Protein AF-A0A929ZFK4-F1 (afdb_monomer)

Sequence (1237 aa):
PYVAFKPGTVDQIRKVIAIARETDPIKVIVQVEDGHSGGHHSWEDLSDLLLATYAQLRAQSNIVLTVGGGIGTPERAADFLTGDWSARYGRPPMPVDGVLVGTAAMTTKEAHTTKAVKELLVATPGVPDNDELGGWVGEGVTRGGMTSGLSHLRADMHEVTNAAAAAARIIAEIGSDGAQVRTRKDEIVEILSHTAKPYFGDLEEMTYEAWVRRFADLSYPWVDPTWQIRYHDLLQRVEARLAPVDHGEVETLFPTVEDVADAHAAADRLMAAYPNAATTHVTPIDAAWFPALCRSYPKPMPFVPILDDDLIRWWGQDCLWQAQDERYTADQVRIIPGPVSVAGIDRVDAPVASLLGRFEAAAAERLAASGAVATPVASRLGNGKPAATREEWLRKVPFISWTGHLMTNPASILDEERVSLNPTDTGVDMVIHLDTAWDNDPRGSEKHAVRELVFPLVLSGEDGAVPVIDEAKLPQHMYAMLAATAGVTSVSVAGDTVEALPVMVPSSKSVFGEAHYSFTLAPTLGFDHAEATGAALPASYELAAWAPDALLGPAWPAIYAALGSAIHNDYPVIEGLLNAVHLDHSITLEYTPKQMLERGITTIDVTSHVAAVDESSSGRIVTVALELTSNGEYVGSTQERFAIRGRATGNRAPSEAAPFGGANVKGVDTPRSVLRRVSVKAPDDMTPFAIVSGDYNPIHTSYAAAKVAGMDAPLVHGMWLSATAQHAAEASVAGQGGAQIAGWTYYMYGTVDLNDEVEITVERVGRVVGGGLSLEVTCRINKQVVSRASAYTFAPKVAYVYPGQGIQSAGMGLDERTKSKAVDEVWRRADAHTRSAMGFSILAIVRDNPTEIVARGVTYRHPEGVLNLTQFTQVALATLAIGQTARMREEGVLVPGAAFAGHSLGEYDALAAYAEVFPLEIVLDLVFQRGSTMHSLVPRDEKGRSNYRMGALRPNQFGIDDAHVVDYVESIAQASGEFLQIVNFNLAGQQYAVAGTVAGLKALEEDATKRAAEHGGKRPFMYVPGIDVPFHSTVLRSGVADFRTKLDERIPAEIDPAKLVGRYIPNLVARPFELTREFAQSILDVVPSDTVRELLETEGAWDAALANPGVLTRTLLIELLCWQFASPVRWIETQRVLLSTEEAAPGVPGLGVNQVIEVGLGAAPTLANLASRTLLAPEFALSRGDVFNVQRDEPRVYATDVAVIEDEEDEEITPAAPAAAAAPSPAPAAPAAEAAP

Mean predicted aligned error: 13.69 Å

Secondary structure (DSSP, 8-state):
-EEEE---SHHHHHHHHHHHHHTTTSEEEEEEE-TTSSEE--S--HHHHHHHHHHHHHT-TTEEEEEESS--SHHHHHHHHHSGGGGGGTPPP---SEE---GGGTTBTTS---HHHHHHHHH-----TTSTTTT---BT-EETTEEEEE-TTS-EEEEESSHHHHHHHHHHHHTT-HHHHHHTHHHHHHHHHTSSS-B---GGGSBHHHHHHHHHHHHPSPSSHHHHHHHHHHHHHHHHHHSS-SSS----S-SSGGGGSSHHHHHHHHHHH-GGGGTPBPPHHHHHHHHHHHHSSSS--SSB---STTHHHHHHSS-SGGGG-TTS-TTTS-----TTGGGG---SSB-HHHHHHHHHHHHHHHHHHTTPPP---SBS-SSSS-BSSHHHHHHH-SEEEETTEEEE-GGGTS-GGGEEEEE-SSEEEEEEE---TTTT-TTGGGS----EEEEEEE---STT---EE-TTTHHHHHHHHHHHHTTTT-B-TTS-B--SPPPEE--SS-TT-EEEEEEE--TTHHHHHHHHTGGGS-TTEE--S--GGGGTGGGHHHHHHHHHH-EETTEES-S-GGGEEEEEEEEEESS-HHHHHHTT--EEEEEEEEEEEEEETTEEEEEEEEEEEETTEEEEEEEEEEEE-S-----PPPPPPPSGGG----EEEEEEEEEEEEEEEPPS-SHHHHHHH----GGGT-HHHHHHTT-SSPBPPHHHHHHHHHHHHH-EETTBPP--EEEEEEEE-S--BTT-EEEEEEEEEEEETTS-EEEEEEEEETTEEEEEEEEEEPPP-EEEEE--TT---TTTTTTHHHH-HHHHHHHHHHHHHIIIIISS-HHHHHHH--SEEEETTEEEE-TT-GGGSHHHHHHHHHHHHHHHHHHHHHHT---TT-EEEESTTHHHHHHHHTS--S-HHHHHHHHHHHHHHHHHTS-B-TTS-BSEEEEEE-GGGTT--TTTHHHHHHHHHHHHTS-EEEEEEEETTTEEEEEEEHHHHHHHHHHHHHHHHHHT-S--EEEPTT--S-TTSGGGGGGHHHHHHHHHTTS-S---GGGTTTTEE-TTT-S---SSHHHHHHHHTTS--HHHHHHHHSTTHHHHHHTSHHHHHHHHHHHHHHHHTTS-B-HHHHHHHHH--TTTSTTS-----SEEEE-S-TT--HHHHHHHHHTTSGGGTT---EEEETTTTHHHHTT--------TT-------------PPPPPPPPPPPPPP-

Foldseek 3Di:
DEAEDEDAALVSLVVQLVVLVVDPPHAYEYEHEAQLFWWFHDPDDSLVSCVNCLVSQVVRPRYQYEYEHLDQALQVQLCQQQQVVCVVVVDDRRHGRYYDDDQLCCQAQPHLQDPQLSVLLQVQQFAACPDPVRRDADAQGDDSQKHWAAFLVGGTGIWGDFLLRVLRRVCVVCALPQVCLVVCVVVNQVSQVQALAHALDQQQPDFLLSNLVSLCVSQPPPPDLLSLVLSLVSLVVVQQVQPPDPDDDRDDPDPDSVSCNPSVVSSVVSCVVRVCSRPHGDDPVVLVCVVVSQVVDPDGGSYQHDRHSCSSVNSNPPQACVSSDPVDGSRRGIDIGRRNNSNSHNDGHHHPCNVVVNSVVSNVVVCVVVVDDDDDAQACQQQPGTHRDPVSCLLRRQFEAQVNDTAGRLSPQDDVVQWDWDDDPQGTWIKGFFDFPCPPPPCSVVDQFDTIQIFAWGDDSDYPDHTYGDQVCVLVRVLVLLFSQLVQQHAAPQRRHRPTQFDFDQDPQDPLGKGKDKDWPHQCQQVLVCVLFVVLFDPLWAFDSHFPLSVQLNCSSRQSNQQSSDDDPNGRLCSDPLQKDFFKKKKFFPDDSVVCVVVVNTMKMKMKHFNDWDAEPQAIKTKMKIFIAGPNHGTIIMIIIIHRGDDRPDHHHDDDDDAARVDPFDWDFFPKAWPDKGKGWAAQACVSVCRSSSRNNSLQGGCSSVVSSPHRGRFGDQSSVVRNLSRRQQTAGPLRGHFAFRIKMKGFDAIHHHGFIKMKIKMFGTATQQAKTWIKIFIDGPNHTGMIMTTIGDHFQEEEEEEDPDQADAPPLVVVLVVDVLLVVLLVVLQVLCCVPFVDGLNCCNHPQAQWDATPNDIDGDPRGCCLQQLSVLSNSLSLLLSLLSRCNVLSLNHPPHFYEYFLSRRLSCCCRNLVQDDSSLSNVLRNVLSVLLLVLFDADPVSAGQKFKKKFFQLLQPDFQVCVQVVLVVLCVVQVWDKGFFEPQAGNGITMIMTGPSSVVSVQVVSVVSSVVVVGDRGMDTDPSGRGRWQAQSCVVCLVVSLVSLVVRGDQFGDCSSQAQRYQFQQQRAGDHLDLVNLVSLVVRDPDPLSVCCNVPPCNSVVCVVRVRNSSSSVVSSSSSSSRHHHGPNNSNLCQAFDDCVLAPPRNHPLGQEYEYSGDLVCSPNLVSSVVNCPDSSNVVRSHYGYYCHNPVCVSSVNDHHDDDDPDDPDPDDDDPDDPDDDDDDDDDDDDDDDD

Solvent-accessible surface area (backbone atoms only — not comparable to full-atom values): 65267 Å² total; per-residue (Å²): 130,72,50,77,46,74,32,59,46,62,69,47,45,53,50,52,51,51,50,41,65,76,45,62,80,49,38,29,37,40,38,42,38,20,30,36,22,41,30,73,40,53,94,41,54,56,66,61,46,41,75,76,38,46,72,64,52,70,69,39,89,38,53,43,46,26,40,30,40,42,48,23,46,34,66,62,47,25,26,40,48,67,2,57,61,35,48,87,74,78,43,72,70,56,53,42,77,44,73,53,71,60,48,44,50,53,27,17,50,84,39,65,45,26,70,58,40,27,52,49,45,44,68,28,64,23,28,60,62,83,46,101,62,54,29,67,59,51,84,80,34,76,48,40,55,24,27,27,38,54,44,61,85,67,47,49,26,30,25,46,66,36,45,23,45,54,39,40,42,54,42,56,72,48,42,63,41,44,68,51,51,63,75,42,39,71,60,51,44,58,43,26,61,50,26,64,45,24,57,68,58,69,49,62,81,27,25,45,42,54,51,54,51,52,51,30,71,62,48,56,79,68,87,46,76,68,56,41,45,47,50,38,54,49,51,54,52,49,49,62,66,69,45,98,56,97,73,82,91,74,91,66,95,59,87,48,60,72,62,38,72,50,48,63,63,36,47,53,54,48,42,72,76,41,65,60,30,73,74,40,55,34,47,71,70,58,48,66,44,46,63,53,58,53,60,72,51,90,73,71,58,56,37,25,70,67,93,50,49,54,38,34,52,53,60,47,50,91,51,57,68,52,39,49,36,87,91,49,55,54,45,20,30,44,47,48,42,8,38,28,6,28,49,42,27,87,60,68,53,46,47,57,67,60,54,54,48,49,34,53,46,44,35,51,51,52,43,45,74,75,65,54,78,89,74,88,56,60,32,69,54,22,71,95,43,63,11,67,38,66,65,52,20,61,36,30,23,63,40,28,30,52,96,86,39,83,38,78,26,56,52,52,79,49,61,70,90,36,48,47,80,44,81,49,100,68,33,32,40,37,34,37,52,38,50,55,97,36,77,85,42,97,65,26,88,79,51,82,72,54,45,72,47,72,47,46,28,34,58,75,94,56,84,80,66,59,43,28,51,33,76,86,56,45,61,63,49,50,53,52,49,46,34,36,21,34,30,43,76,29,66,44,82,58,67,49,72,34,82,62,59,40,66,72,39,92,46,94,85,17,99,61,14,32,23,65,44,73,46,60,52,41,94,55,46,26,54,61,37,34,64,61,29,40,62,48,51,58,88,67,49,45,64,47,73,54,45,78,60,55,65,52,20,79,40,34,31,37,52,48,33,24,58,68,46,39,64,54,94,96,36,61,60,74,78,48,70,76,43,47,38,77,40,36,42,26,34,25,45,79,56,56,70,68,55,36,50,76,71,67,50,50,48,39,39,36,44,18,22,40,71,46,78,44,84,7,51,66,8,37,34,41,31,37,38,32,43,34,25,39,99,86,42,80,42,34,37,40,36,42,31,33,27,36,49,67,88,44,92,47,84,47,70,72,81,82,76,61,60,25,23,58,57,95,69,63,72,45,83,32,57,61,18,52,76,46,75,49,73,29,56,41,57,84,64,43,58,64,42,25,56,55,32,31,53,36,52,41,48,33,58,9,49,54,42,9,45,66,60,75,34,91,51,31,36,53,57,70,65,49,55,49,34,30,51,44,28,69,49,25,17,29,44,93,89,43,80,40,52,51,74,28,14,32,18,39,42,51,75,49,87,46,54,53,54,40,62,35,37,40,38,32,26,35,46,23,31,29,63,36,39,18,41,26,34,38,37,41,33,24,45,94,88,41,72,29,32,42,33,30,32,30,26,49,50,69,49,38,29,44,34,20,58,39,89,85,61,82,54,72,44,64,64,57,68,50,36,78,75,27,70,52,20,35,50,44,52,52,50,52,27,51,46,31,36,73,71,58,36,40,49,55,59,56,36,35,59,66,32,46,44,62,51,67,33,81,88,45,79,49,76,29,97,90,11,38,48,76,39,56,36,47,33,42,33,52,50,39,48,42,33,33,16,54,44,38,35,33,48,74,75,22,47,48,49,76,88,39,30,36,30,21,42,76,64,9,35,60,29,33,39,35,35,73,50,54,69,45,56,71,72,53,52,42,53,51,35,29,47,49,31,48,54,59,58,70,74,53,73,57,49,101,84,70,49,44,66,30,26,34,28,42,38,23,40,63,22,38,80,36,49,60,91,48,46,63,62,50,48,44,51,50,19,65,75,67,73,31,52,46,46,73,22,32,41,58,38,82,35,50,36,32,32,34,23,20,29,56,66,29,48,48,54,48,42,54,52,41,43,52,38,4,64,76,64,71,37,58,89,23,58,46,75,46,82,94,46,47,60,47,61,19,25,75,84,40,50,83,52,30,64,64,46,35,55,53,45,62,77,64,54,60,84,56,35,71,45,84,57,33,52,75,21,30,36,49,42,66,68,29,46,64,34,60,98,43,71,68,51,55,47,49,48,53,77,80,38,94,48,62,71,59,45,50,39,71,70,39,86,67,42,47,63,60,35,59,76,40,47,28,45,41,44,35,55,54,50,45,54,48,59,27,46,38,57,24,34,38,36,36,43,43,47,37,49,43,29,42,44,25,27,57,86,44,38,76,93,46,88,28,68,44,27,40,30,38,37,24,48,54,55,47,95,48,48,60,58,31,54,45,52,56,56,53,50,70,36,79,69,26,71,75,41,71,57,50,65,34,29,56,54,66,36,33,43,65,67,69,54,54,45,74,43,80,81,80,69,97,79,69,78,86,78,73,80,82,70,80,86,71,80,84,74,83,80,81,81,85,82,81,85,84,84,81,86,76,135

Structure (mmCIF, N/CA/C/O backbone):
data_AF-A0A929ZFK4-F1
#
_entry.id   AF-A0A929ZFK4-F1
#
loop_
_atom_site.group_PDB
_atom_site.id
_atom_site.type_symbol
_atom_site.label_atom_id
_atom_site.label_alt_id
_atom_site.label_comp_id
_atom_site.label_asym_id
_atom_site.label_entity_id
_atom_site.label_seq_id
_atom_site.pdbx_PDB_ins_code
_atom_site.Cartn_x
_atom_site.Cartn_y
_atom_site.Cartn_z
_atom_site.occupancy
_atom_site.B_iso_or_equiv
_atom_site.auth_seq_id
_atom_site.auth_comp_id
_atom_site.auth_asym_id
_atom_site.auth_atom_id
_atom_site.pdbx_PDB_model_num
ATOM 1 N N . PRO A 1 1 ? 13.310 9.459 -32.490 1.00 63.06 1 PRO A N 1
ATOM 2 C CA . PRO A 1 1 ? 13.039 8.008 -32.650 1.00 63.06 1 PRO A CA 1
ATOM 3 C C . PRO A 1 1 ? 12.674 7.663 -34.103 1.00 63.06 1 PRO A C 1
ATOM 5 O O . PRO A 1 1 ? 12.014 8.455 -34.772 1.00 63.06 1 PRO A O 1
ATOM 8 N N . TYR A 1 2 ? 13.139 6.518 -34.596 1.00 84.25 2 TYR A N 1
ATOM 9 C CA . TYR A 1 2 ? 12.814 5.999 -35.925 1.00 84.25 2 TYR A CA 1
ATOM 10 C C . TYR A 1 2 ? 12.552 4.496 -35.830 1.00 84.25 2 TYR A C 1
ATOM 12 O O . TYR A 1 2 ? 13.014 3.847 -34.893 1.00 84.25 2 TYR A O 1
ATOM 20 N N . VAL A 1 3 ? 11.850 3.946 -36.816 1.00 89.62 3 VAL A N 1
ATOM 21 C CA . VAL A 1 3 ? 11.710 2.494 -37.000 1.00 89.62 3 VAL A CA 1
ATOM 22 C C . VAL A 1 3 ? 12.344 2.123 -38.333 1.00 89.62 3 VAL A C 1
ATOM 24 O O . VAL A 1 3 ? 12.152 2.836 -39.317 1.00 89.62 3 VAL A O 1
ATOM 27 N N . ALA A 1 4 ? 13.121 1.042 -38.372 1.00 95.38 4 ALA A N 1
ATOM 28 C CA . ALA A 1 4 ? 13.754 0.556 -39.594 1.00 95.38 4 ALA A CA 1
ATOM 29 C C . ALA A 1 4 ? 13.134 -0.776 -40.038 1.00 95.38 4 ALA A C 1
ATOM 31 O O . ALA A 1 4 ? 12.990 -1.690 -39.229 1.00 95.38 4 ALA A O 1
ATOM 32 N N . PHE A 1 5 ? 12.803 -0.898 -41.323 1.00 96.25 5 PHE A N 1
ATOM 33 C CA . PHE A 1 5 ? 12.298 -2.130 -41.933 1.00 96.25 5 PHE A CA 1
ATOM 34 C C . PHE A 1 5 ? 13.195 -2.568 -43.087 1.00 96.25 5 PHE A C 1
ATOM 36 O O . PHE A 1 5 ? 13.682 -1.725 -43.838 1.00 96.25 5 PHE A O 1
ATOM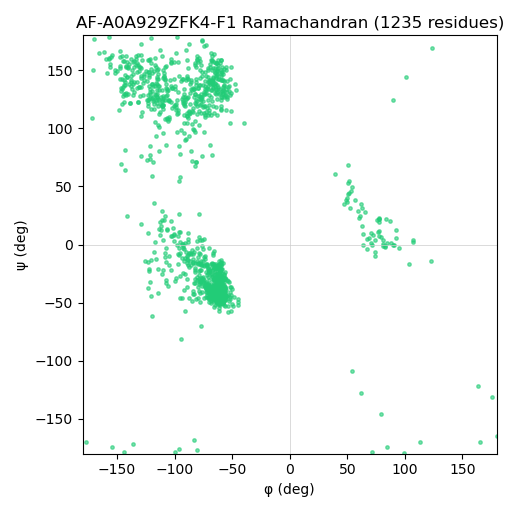 43 N N . LYS A 1 6 ? 13.336 -3.885 -43.272 1.00 94.94 6 LYS A N 1
ATOM 44 C CA . LYS A 1 6 ? 14.104 -4.507 -44.360 1.00 94.94 6 LYS A CA 1
ATOM 45 C C . LYS A 1 6 ? 13.198 -5.269 -45.337 1.00 94.94 6 LYS A C 1
ATOM 47 O O . LYS A 1 6 ? 13.019 -6.477 -45.176 1.00 94.94 6 LYS A O 1
ATOM 52 N N . PRO A 1 7 ? 12.530 -4.597 -46.290 1.00 93.81 7 PRO A N 1
ATOM 53 C CA . PRO A 1 7 ? 11.727 -5.285 -47.295 1.00 93.81 7 PRO A CA 1
ATOM 54 C C . PRO A 1 7 ? 12.604 -5.855 -48.424 1.00 93.81 7 PRO A C 1
ATOM 56 O O . PRO A 1 7 ? 13.448 -5.147 -48.964 1.00 93.81 7 PRO A O 1
ATOM 59 N N . GLY A 1 8 ? 12.346 -7.105 -48.822 1.00 89.56 8 GLY A N 1
ATOM 60 C CA . GLY A 1 8 ? 13.056 -7.798 -49.910 1.00 89.56 8 GLY A CA 1
ATOM 61 C C . GLY A 1 8 ? 12.218 -8.038 -51.173 1.00 89.56 8 GLY A C 1
ATOM 62 O O . GLY A 1 8 ? 12.682 -8.698 -52.094 1.00 89.56 8 GLY A O 1
ATOM 63 N N . THR A 1 9 ? 10.972 -7.548 -51.216 1.00 93.12 9 THR A N 1
ATOM 64 C CA . THR A 1 9 ? 10.053 -7.678 -52.367 1.00 93.12 9 THR A CA 1
ATOM 65 C C . THR A 1 9 ? 9.246 -6.397 -52.577 1.00 93.12 9 THR A C 1
ATOM 67 O O . THR A 1 9 ? 9.014 -5.635 -51.633 1.00 93.12 9 THR A O 1
ATOM 70 N N . VAL A 1 10 ? 8.736 -6.176 -53.794 1.00 95.44 10 VAL A N 1
ATOM 71 C CA . VAL A 1 10 ? 7.887 -5.014 -54.133 1.00 95.44 10 VAL A CA 1
ATOM 72 C C . VAL A 1 10 ? 6.677 -4.884 -53.200 1.00 95.44 10 VAL A C 1
ATOM 74 O O . VAL A 1 10 ? 6.357 -3.788 -52.735 1.00 95.44 10 VAL A O 1
ATOM 77 N N . ASP A 1 11 ? 6.009 -5.994 -52.892 1.00 96.12 11 ASP A N 1
ATOM 78 C CA . ASP A 1 11 ? 4.826 -5.978 -52.031 1.00 96.12 11 ASP A CA 1
ATOM 79 C C . ASP A 1 11 ? 5.175 -5.677 -50.571 1.00 96.12 11 ASP A C 1
ATOM 81 O O . ASP A 1 11 ? 4.438 -4.951 -49.901 1.00 96.12 11 ASP A O 1
ATOM 85 N N . GLN A 1 12 ? 6.318 -6.162 -50.076 1.00 96.06 12 GLN A N 1
ATOM 86 C CA . GLN A 1 12 ? 6.812 -5.779 -48.752 1.00 96.06 12 GLN A CA 1
ATOM 87 C C . GLN A 1 12 ? 7.163 -4.289 -48.693 1.00 96.06 12 GLN A C 1
ATOM 89 O O . GLN A 1 12 ? 6.787 -3.629 -47.728 1.00 96.06 12 GLN A O 1
ATOM 94 N N . ILE A 1 13 ? 7.799 -3.732 -49.731 1.00 97.19 13 ILE A N 1
ATOM 95 C CA . ILE A 1 13 ? 8.079 -2.289 -49.808 1.00 97.19 13 ILE A CA 1
ATOM 96 C C . ILE A 1 13 ? 6.769 -1.493 -49.714 1.00 97.19 13 ILE A C 1
ATOM 98 O O . ILE A 1 13 ? 6.660 -0.567 -48.913 1.00 97.19 13 ILE A O 1
ATOM 102 N N . ARG A 1 14 ? 5.735 -1.882 -50.469 1.00 97.62 14 ARG A N 1
ATOM 103 C CA . ARG A 1 14 ? 4.415 -1.225 -50.428 1.00 97.62 14 ARG A CA 1
ATOM 104 C C . ARG A 1 14 ? 3.742 -1.306 -49.059 1.00 97.62 14 ARG A C 1
ATOM 106 O O . ARG A 1 14 ? 3.104 -0.338 -48.652 1.00 97.62 14 ARG A O 1
ATOM 113 N N . LYS A 1 15 ? 3.899 -2.417 -48.334 1.00 97.69 15 LYS A N 1
ATOM 114 C CA . LYS A 1 15 ? 3.416 -2.538 -46.947 1.00 97.69 15 LYS A CA 1
ATOM 115 C C . LYS A 1 15 ? 4.131 -1.559 -46.018 1.00 97.69 15 LYS A C 1
ATOM 117 O O . LYS A 1 15 ? 3.469 -0.885 -45.239 1.00 97.69 15 LYS A O 1
ATOM 122 N N . VAL A 1 16 ? 5.451 -1.419 -46.138 1.00 97.38 16 VAL A N 1
ATOM 123 C CA . VAL A 1 16 ? 6.213 -0.444 -45.338 1.00 97.38 16 VAL A CA 1
ATOM 124 C C . VAL A 1 16 ? 5.807 0.995 -45.674 1.00 97.38 16 VAL A C 1
ATOM 126 O O . VAL A 1 16 ? 5.695 1.821 -44.775 1.00 97.38 16 VAL A O 1
ATOM 129 N N . ILE A 1 17 ? 5.502 1.295 -46.940 1.00 97.25 17 ILE A N 1
ATOM 130 C CA . ILE A 1 17 ? 4.939 2.597 -47.342 1.00 97.25 17 ILE A CA 1
ATOM 131 C C . ILE A 1 17 ? 3.578 2.847 -46.675 1.00 97.25 17 ILE A C 1
ATOM 133 O O . ILE A 1 17 ? 3.311 3.970 -46.252 1.00 97.25 17 ILE A O 1
ATOM 137 N N . ALA A 1 18 ? 2.717 1.828 -46.576 1.00 97.00 18 ALA A N 1
ATOM 138 C CA . ALA A 1 18 ? 1.436 1.949 -45.879 1.00 97.00 18 ALA A CA 1
ATOM 139 C C . ALA A 1 18 ? 1.635 2.243 -44.383 1.00 97.00 18 ALA A C 1
ATOM 141 O O . ALA A 1 18 ? 1.019 3.174 -43.875 1.00 97.00 18 ALA A O 1
ATOM 142 N N . ILE A 1 19 ? 2.567 1.541 -43.726 1.00 96.38 19 ILE A N 1
ATOM 143 C CA . ILE A 1 19 ? 2.950 1.815 -42.332 1.00 96.38 19 ILE A CA 1
ATOM 144 C C . ILE A 1 19 ? 3.438 3.260 -42.189 1.00 96.38 19 ILE A C 1
ATOM 146 O O . ILE A 1 19 ? 2.936 3.992 -41.346 1.00 96.38 19 ILE A O 1
ATOM 150 N N . ALA A 1 20 ? 4.363 3.703 -43.047 1.00 95.38 20 ALA A N 1
ATOM 151 C CA . ALA A 1 20 ? 4.884 5.067 -42.998 1.00 95.38 20 ALA A CA 1
ATOM 152 C C . ALA A 1 20 ? 3.774 6.119 -43.144 1.00 95.38 20 ALA A C 1
ATOM 154 O O . ALA A 1 20 ? 3.817 7.145 -42.472 1.00 95.38 20 ALA A O 1
ATOM 155 N N . ARG A 1 21 ? 2.757 5.853 -43.971 1.00 95.69 21 ARG A N 1
ATOM 156 C CA . ARG A 1 21 ? 1.595 6.736 -44.110 1.00 95.69 21 ARG A CA 1
ATOM 157 C C . ARG A 1 21 ? 0.747 6.801 -42.841 1.00 95.69 21 ARG A C 1
ATOM 159 O O . ARG A 1 21 ? 0.271 7.875 -42.499 1.00 95.69 21 ARG A O 1
ATOM 166 N N . GLU A 1 22 ? 0.532 5.668 -42.181 1.00 95.75 22 GLU A N 1
ATOM 167 C CA . GLU A 1 22 ? -0.266 5.586 -40.951 1.00 95.75 22 GLU A CA 1
ATOM 168 C C . GLU A 1 22 ? 0.446 6.218 -39.750 1.00 95.75 22 GLU A C 1
ATOM 170 O O . GLU A 1 22 ? -0.214 6.725 -38.849 1.00 95.75 22 GLU A O 1
ATOM 175 N N . THR A 1 23 ? 1.782 6.224 -39.747 1.00 92.25 23 THR A N 1
ATOM 176 C CA . THR A 1 23 ? 2.589 6.724 -38.626 1.00 92.25 23 THR A CA 1
ATOM 177 C C . THR A 1 23 ? 3.172 8.123 -38.839 1.00 92.25 23 THR A C 1
ATOM 179 O O . THR A 1 23 ? 4.015 8.539 -38.049 1.00 92.25 23 THR A O 1
ATOM 182 N N . ASP A 1 24 ? 2.816 8.849 -39.903 1.00 88.31 24 ASP A N 1
ATOM 183 C CA . ASP A 1 24 ? 3.305 10.221 -40.142 1.00 88.31 24 ASP A CA 1
ATOM 184 C C . ASP A 1 24 ? 2.967 11.121 -38.928 1.00 88.31 24 ASP A C 1
ATOM 186 O O . ASP A 1 24 ? 1.817 11.111 -38.483 1.00 88.31 24 ASP A O 1
ATOM 190 N N . PRO A 1 25 ? 3.927 11.869 -38.335 1.00 87.75 25 PRO A N 1
ATOM 191 C CA . PRO A 1 25 ? 5.256 12.236 -38.845 1.00 87.75 25 PRO A CA 1
ATOM 192 C C . PRO A 1 25 ? 6.453 11.366 -38.409 1.00 87.75 25 PRO A C 1
ATOM 194 O O . PRO A 1 25 ? 7.603 11.758 -38.643 1.00 87.75 25 PRO A O 1
ATOM 197 N N . ILE A 1 26 ? 6.241 10.202 -37.784 1.00 88.50 26 ILE A N 1
ATOM 198 C CA . ILE A 1 26 ? 7.327 9.318 -37.321 1.00 88.50 26 ILE A CA 1
ATOM 199 C C . ILE A 1 26 ? 8.209 8.904 -38.505 1.00 88.50 26 ILE A C 1
ATOM 201 O O . ILE A 1 26 ? 7.713 8.489 -39.554 1.00 88.50 26 ILE A O 1
ATOM 205 N N . LYS A 1 27 ? 9.534 9.007 -38.339 1.00 89.38 27 LYS A N 1
ATOM 206 C CA . LYS A 1 27 ? 10.504 8.642 -39.378 1.00 89.38 27 LYS A CA 1
ATOM 207 C C . LYS A 1 27 ? 10.616 7.126 -39.534 1.00 89.38 27 LYS A C 1
ATOM 209 O O . LYS A 1 27 ? 10.865 6.414 -38.559 1.00 89.38 27 LYS A O 1
ATOM 214 N N . VAL A 1 28 ? 10.512 6.657 -40.777 1.00 95.00 28 VAL A N 1
ATOM 215 C CA . VAL A 1 28 ? 10.631 5.240 -41.143 1.00 95.00 28 VAL A CA 1
ATOM 216 C C . VAL A 1 28 ? 11.828 5.049 -42.072 1.00 95.00 28 VAL A C 1
ATOM 218 O O . VAL A 1 28 ? 11.849 5.585 -43.179 1.00 95.00 28 VAL A O 1
ATOM 221 N N . ILE A 1 29 ? 12.829 4.284 -41.637 1.00 96.38 29 ILE A N 1
ATOM 222 C CA . ILE A 1 29 ? 13.976 3.908 -42.469 1.00 96.38 29 ILE A CA 1
ATOM 223 C C . ILE A 1 29 ? 13.615 2.641 -43.245 1.00 96.38 29 ILE A C 1
ATOM 225 O O . ILE A 1 29 ? 13.306 1.606 -42.659 1.00 96.38 29 ILE A O 1
ATOM 229 N N . VAL A 1 30 ? 13.662 2.708 -44.570 1.00 97.25 30 VAL A N 1
ATOM 230 C CA . VAL A 1 30 ? 13.388 1.569 -45.451 1.00 97.25 30 VAL A CA 1
ATOM 231 C C . VAL A 1 30 ? 14.716 1.078 -46.007 1.00 97.25 30 VAL A C 1
ATOM 233 O O . VAL A 1 30 ? 15.328 1.769 -46.812 1.00 97.25 30 VAL A O 1
ATOM 236 N N . GLN A 1 31 ? 15.177 -0.083 -45.549 1.00 95.75 31 GLN A N 1
ATOM 237 C CA . GLN A 1 31 ? 16.423 -0.744 -45.947 1.00 95.75 31 GLN A CA 1
ATOM 238 C C . GLN A 1 31 ? 16.118 -1.771 -47.036 1.00 95.75 31 GLN A C 1
ATOM 240 O O . GLN A 1 31 ? 15.868 -2.936 -46.743 1.00 95.75 31 GLN A O 1
ATOM 245 N N . VAL A 1 32 ? 16.067 -1.329 -48.293 1.00 94.94 32 VAL A N 1
ATOM 246 C CA . VAL A 1 32 ? 15.814 -2.229 -49.426 1.00 94.94 32 VAL A CA 1
ATOM 247 C C . VAL A 1 32 ? 17.079 -3.044 -49.686 1.00 94.94 32 VAL A C 1
ATOM 249 O O . VAL A 1 32 ? 18.107 -2.489 -50.074 1.00 94.94 32 VAL A O 1
ATOM 252 N N . GLU A 1 33 ? 16.998 -4.348 -49.450 1.00 90.38 33 GLU A N 1
ATOM 253 C CA . GLU A 1 33 ? 18.079 -5.307 -49.679 1.00 90.38 33 GLU A CA 1
ATOM 254 C C . GLU A 1 33 ? 17.659 -6.286 -50.780 1.00 90.38 33 GLU A C 1
ATOM 256 O O . GLU A 1 33 ? 16.511 -6.733 -50.821 1.00 90.38 33 GLU A O 1
ATOM 261 N N . ASP A 1 34 ? 18.586 -6.605 -51.678 1.00 85.31 34 ASP A N 1
ATOM 262 C CA . ASP A 1 34 ? 18.372 -7.568 -52.758 1.00 85.31 34 ASP A CA 1
ATOM 263 C C . ASP A 1 34 ? 18.957 -8.951 -52.442 1.00 85.31 34 ASP A C 1
ATOM 265 O O . ASP A 1 34 ? 19.532 -9.184 -51.371 1.00 85.31 34 ASP A O 1
ATOM 269 N N . GLY A 1 35 ? 18.831 -9.889 -53.382 1.00 85.06 35 GLY A N 1
ATOM 270 C CA . GLY A 1 35 ? 19.371 -11.239 -53.214 1.00 85.06 35 GLY A CA 1
ATOM 271 C C . GLY A 1 35 ? 20.879 -11.393 -53.435 1.00 85.06 35 GLY A C 1
ATOM 272 O O . GLY A 1 35 ? 21.391 -12.506 -53.322 1.00 85.06 35 GLY A O 1
ATOM 273 N N . HIS A 1 36 ? 21.617 -10.306 -53.690 1.00 89.00 36 HIS A N 1
ATOM 274 C CA . HIS A 1 36 ? 23.086 -10.300 -53.681 1.00 89.00 36 HIS A CA 1
ATOM 275 C C . HIS A 1 36 ? 23.663 -10.011 -52.286 1.00 89.00 36 HIS A C 1
ATOM 277 O O . HIS A 1 36 ? 24.883 -9.875 -52.121 1.00 89.00 36 HIS A O 1
ATOM 283 N N . SER A 1 37 ? 22.806 -9.852 -51.278 1.00 86.62 37 SER A N 1
ATOM 284 C CA . SER A 1 37 ? 23.192 -9.776 -49.870 1.00 86.62 37 SER A CA 1
ATOM 285 C C . SER A 1 37 ? 23.821 -11.087 -49.373 1.00 86.62 37 SER A C 1
ATOM 287 O O . SER A 1 37 ? 23.635 -12.150 -49.955 1.00 86.62 37 SER A O 1
ATOM 289 N N . GLY A 1 38 ? 24.640 -11.009 -48.321 1.00 83.75 38 GLY A N 1
ATOM 290 C CA . GLY A 1 38 ? 25.175 -12.197 -47.646 1.00 83.75 38 GLY A CA 1
ATOM 291 C C . GLY A 1 38 ? 24.177 -12.777 -46.647 1.00 83.75 38 GLY A C 1
ATOM 292 O O . GLY A 1 38 ? 23.332 -12.052 -46.123 1.00 83.75 38 GLY A O 1
ATOM 293 N N . GLY A 1 39 ? 24.296 -14.069 -46.339 1.00 86.81 39 GLY A N 1
ATOM 294 C CA . GLY A 1 39 ? 23.324 -14.765 -45.496 1.00 86.81 39 GLY A CA 1
ATOM 295 C C . GLY A 1 39 ? 22.068 -15.147 -46.276 1.00 86.81 39 GLY A C 1
ATOM 296 O O . GLY A 1 39 ? 22.169 -15.538 -47.441 1.00 86.81 39 GLY A O 1
ATOM 297 N N . HIS A 1 40 ? 20.906 -15.114 -45.612 1.00 84.75 40 HIS A N 1
ATOM 298 C CA . HIS A 1 40 ? 19.630 -15.430 -46.257 1.00 84.75 40 HIS A CA 1
ATOM 299 C C . HIS A 1 40 ? 19.373 -14.454 -47.398 1.00 84.75 40 HIS A C 1
ATOM 301 O O . HIS A 1 40 ? 19.442 -13.244 -47.182 1.00 84.75 40 HIS A O 1
ATOM 307 N N . HIS A 1 41 ? 19.036 -14.971 -48.574 1.00 80.19 41 HIS A N 1
ATOM 308 C CA . HIS A 1 41 ? 18.836 -14.133 -49.749 1.00 80.19 41 HIS A CA 1
ATOM 309 C C . HIS A 1 41 ? 17.443 -14.295 -50.360 1.00 80.19 41 HIS A C 1
ATOM 311 O O . HIS A 1 41 ? 16.739 -15.278 -50.128 1.00 80.19 41 HIS A O 1
ATOM 317 N N . SER A 1 42 ? 17.031 -13.284 -51.127 1.00 82.88 42 SER A N 1
ATOM 318 C CA . SER A 1 42 ? 15.879 -13.345 -52.027 1.00 82.88 42 SER A CA 1
ATOM 319 C C . SER A 1 42 ? 16.343 -13.665 -53.454 1.00 82.88 42 SER A C 1
ATOM 321 O O . SER A 1 42 ? 17.528 -13.899 -53.690 1.00 82.88 42 SER A O 1
ATOM 323 N N . TRP A 1 43 ? 15.411 -13.675 -54.404 1.00 84.62 43 TRP A N 1
ATOM 324 C CA . TRP A 1 43 ? 15.684 -13.828 -55.839 1.00 84.62 43 TRP A CA 1
ATOM 325 C C . TRP A 1 43 ? 15.350 -12.550 -56.630 1.00 84.62 43 TRP A C 1
ATOM 327 O O . TRP A 1 43 ? 15.142 -12.595 -57.838 1.00 84.62 43 TRP A O 1
ATOM 337 N N . GLU A 1 44 ? 15.267 -11.413 -55.937 1.00 88.31 44 GLU A N 1
ATOM 338 C CA . GLU A 1 44 ? 14.932 -10.103 -56.504 1.00 88.31 44 GLU A CA 1
ATOM 339 C C . GLU A 1 44 ? 16.199 -9.241 -56.633 1.00 88.31 44 GLU A C 1
ATOM 341 O O . GLU A 1 44 ? 17.053 -9.276 -55.743 1.00 88.31 44 GLU A O 1
ATOM 346 N N . ASP A 1 45 ? 16.318 -8.457 -57.712 1.00 88.94 45 ASP A N 1
ATOM 347 C CA . ASP A 1 45 ? 17.417 -7.498 -57.924 1.00 88.94 45 ASP A CA 1
ATOM 348 C C . ASP A 1 45 ? 17.102 -6.128 -57.308 1.00 88.94 45 ASP A C 1
ATOM 350 O O . ASP A 1 45 ? 15.977 -5.625 -57.405 1.00 88.94 45 ASP A O 1
ATOM 354 N N . LEU A 1 46 ? 18.116 -5.469 -56.735 1.00 89.94 46 LEU A N 1
ATOM 355 C CA . LEU A 1 46 ? 17.947 -4.165 -56.088 1.00 89.94 46 LEU A CA 1
ATOM 356 C C . LEU A 1 46 ? 17.371 -3.117 -57.045 1.00 89.94 46 LEU A C 1
ATOM 358 O O . LEU A 1 46 ? 16.524 -2.305 -56.667 1.00 89.94 46 LEU A O 1
ATOM 362 N N . SER A 1 47 ? 17.835 -3.128 -58.292 1.00 89.06 47 SER A N 1
ATOM 363 C CA . SER A 1 47 ? 17.444 -2.144 -59.297 1.00 89.06 47 SER A CA 1
ATOM 364 C C . SER A 1 47 ? 15.975 -2.300 -59.662 1.00 89.06 47 SER A C 1
ATOM 366 O O . SER A 1 47 ? 15.271 -1.299 -59.766 1.00 89.06 47 SER A O 1
ATOM 368 N N . ASP A 1 48 ? 15.495 -3.535 -59.807 1.00 91.69 48 ASP A N 1
ATOM 369 C CA . ASP A 1 48 ? 14.108 -3.831 -60.173 1.00 91.69 48 ASP A CA 1
ATOM 370 C C . ASP A 1 48 ? 13.139 -3.450 -59.049 1.00 91.69 48 ASP A C 1
ATOM 372 O O . ASP A 1 48 ? 12.129 -2.776 -59.293 1.00 91.69 48 ASP A O 1
ATOM 376 N N . LEU A 1 49 ? 13.496 -3.779 -57.801 1.00 94.75 49 LEU A N 1
ATOM 377 C CA . LEU A 1 49 ? 12.746 -3.377 -56.610 1.00 94.75 49 LEU A CA 1
ATOM 378 C C . LEU A 1 49 ? 12.579 -1.853 -56.541 1.00 94.75 49 LEU A C 1
ATOM 380 O O . LEU A 1 49 ? 11.467 -1.347 -56.337 1.00 94.75 49 LEU A O 1
ATOM 384 N N . LEU A 1 50 ? 13.669 -1.108 -56.751 1.00 95.25 50 LEU A N 1
ATOM 385 C CA . LEU A 1 50 ? 13.659 0.353 -56.726 1.00 95.25 50 LEU A CA 1
ATOM 386 C C . LEU A 1 50 ? 12.922 0.936 -57.934 1.00 95.25 50 LEU A C 1
ATOM 388 O O . LEU A 1 50 ? 12.063 1.794 -57.756 1.00 95.25 50 LEU A O 1
ATOM 392 N N . LEU A 1 51 ? 13.172 0.469 -59.159 1.00 95.38 51 LEU A N 1
ATOM 393 C CA . LEU A 1 51 ? 12.483 0.965 -60.358 1.00 95.38 51 LEU A CA 1
ATOM 394 C C . LEU A 1 51 ? 10.958 0.816 -60.248 1.00 95.38 51 LEU A C 1
ATOM 396 O O . LEU A 1 51 ? 10.223 1.695 -60.705 1.00 95.38 51 LEU A O 1
ATOM 400 N N . ALA A 1 52 ? 10.480 -0.249 -59.600 1.00 96.44 52 ALA A N 1
ATOM 401 C CA . ALA A 1 52 ? 9.058 -0.488 -59.382 1.00 96.44 52 ALA A CA 1
ATOM 402 C C . ALA A 1 52 ? 8.427 0.401 -58.291 1.00 96.44 52 ALA A C 1
ATOM 404 O O . ALA A 1 52 ? 7.222 0.665 -58.344 1.00 96.44 52 ALA A O 1
ATOM 405 N N . THR A 1 53 ? 9.197 0.847 -57.290 1.00 97.44 53 THR A N 1
ATOM 406 C CA . THR A 1 53 ? 8.644 1.428 -56.047 1.00 97.44 53 THR A CA 1
ATOM 407 C C . THR A 1 53 ? 9.164 2.818 -55.683 1.00 97.44 53 THR A C 1
ATOM 409 O O . THR A 1 53 ? 8.540 3.505 -54.875 1.00 97.44 53 THR A O 1
ATOM 412 N N . TYR A 1 54 ? 10.242 3.298 -56.302 1.00 97.38 54 TYR A N 1
ATOM 413 C CA . TYR A 1 54 ? 10.940 4.527 -55.911 1.00 97.38 54 TYR A CA 1
ATOM 414 C C . TYR A 1 54 ? 10.041 5.767 -55.913 1.00 97.38 54 TYR A C 1
ATOM 416 O O . TYR A 1 54 ? 10.091 6.569 -54.986 1.00 97.38 54 TYR A O 1
ATOM 424 N N . ALA A 1 55 ? 9.165 5.912 -56.912 1.00 96.19 55 ALA A N 1
ATOM 425 C CA . ALA A 1 55 ? 8.219 7.028 -56.955 1.00 96.19 55 ALA A CA 1
ATOM 426 C C . ALA A 1 55 ? 7.237 7.006 -55.769 1.00 96.19 55 ALA A C 1
ATOM 428 O O . ALA A 1 55 ? 6.886 8.057 -55.241 1.00 96.19 55 ALA A O 1
ATOM 429 N N . GLN A 1 56 ? 6.816 5.815 -55.331 1.00 97.31 56 GLN A N 1
ATOM 430 C CA . GLN A 1 56 ? 5.922 5.642 -54.183 1.00 97.31 56 GLN A CA 1
ATOM 431 C C . GLN A 1 56 ? 6.661 5.917 -52.868 1.00 97.31 56 GLN A C 1
ATOM 433 O O . GLN A 1 56 ? 6.117 6.591 -51.998 1.00 97.31 56 GLN A O 1
ATOM 438 N N . LEU A 1 57 ? 7.911 5.455 -52.758 1.00 96.88 57 LEU A N 1
ATOM 439 C CA . LEU A 1 57 ? 8.796 5.734 -51.624 1.00 96.88 57 LEU A CA 1
ATOM 440 C C . LEU A 1 57 ? 9.033 7.240 -51.463 1.00 96.88 57 LEU A C 1
ATOM 442 O O . LEU A 1 57 ? 8.837 7.784 -50.382 1.00 96.88 57 LEU A O 1
ATOM 446 N N . ARG A 1 58 ? 9.379 7.937 -52.552 1.00 96.56 58 ARG A N 1
ATOM 447 C CA . ARG A 1 58 ? 9.610 9.391 -52.543 1.00 96.56 58 ARG A CA 1
ATOM 448 C C . ARG A 1 58 ? 8.336 10.221 -52.381 1.00 96.56 58 ARG A C 1
ATOM 450 O O . ARG A 1 58 ? 8.430 11.388 -52.016 1.00 96.56 58 ARG A O 1
ATOM 457 N N . ALA A 1 59 ? 7.157 9.641 -52.611 1.00 95.75 59 ALA A N 1
ATOM 458 C CA . ALA A 1 59 ? 5.884 10.311 -52.362 1.00 95.75 59 ALA A CA 1
ATOM 459 C C . ALA A 1 59 ? 5.529 10.410 -50.866 1.00 95.75 59 ALA A C 1
ATOM 461 O O . ALA A 1 59 ? 4.566 11.099 -50.537 1.00 95.75 59 ALA A O 1
ATOM 462 N N . GLN A 1 60 ? 6.235 9.723 -49.958 1.00 95.88 60 GLN A N 1
ATOM 463 C CA . GLN A 1 60 ? 6.033 9.842 -48.507 1.00 95.88 60 GLN A CA 1
ATOM 464 C C . GLN A 1 60 ? 7.229 10.556 -47.860 1.00 95.88 60 GLN A C 1
ATOM 466 O O . GLN A 1 60 ? 8.366 10.101 -47.947 1.00 95.88 60 GLN A O 1
ATOM 471 N N . SER A 1 61 ? 6.980 11.690 -47.204 1.00 92.56 61 SER A N 1
ATOM 472 C CA . SER A 1 61 ? 8.017 12.604 -46.693 1.00 92.56 61 SER A CA 1
ATOM 473 C C . SER A 1 61 ? 8.728 12.138 -45.420 1.00 92.56 61 SER A C 1
ATOM 475 O O . SER A 1 61 ? 9.781 12.671 -45.057 1.00 92.56 61 SER A O 1
ATOM 477 N N . ASN A 1 62 ? 8.150 11.181 -44.700 1.00 92.75 62 ASN A N 1
ATOM 478 C CA . ASN A 1 62 ? 8.724 10.609 -43.486 1.00 92.75 62 ASN A CA 1
ATOM 479 C C . ASN A 1 62 ? 9.558 9.338 -43.738 1.00 92.75 62 ASN A C 1
ATOM 481 O O . ASN A 1 62 ? 10.130 8.808 -42.784 1.00 92.75 62 ASN A O 1
ATOM 485 N N . ILE A 1 63 ? 9.692 8.896 -44.994 1.00 95.69 63 ILE A N 1
ATOM 486 C CA . ILE A 1 63 ? 10.554 7.774 -45.385 1.00 95.69 63 ILE A CA 1
ATOM 487 C C . ILE A 1 63 ? 12.005 8.234 -45.581 1.00 95.69 63 ILE A C 1
ATOM 489 O O . ILE A 1 63 ? 12.265 9.217 -46.272 1.00 95.69 63 ILE A O 1
ATOM 493 N N . VAL A 1 64 ? 12.943 7.471 -45.016 1.00 94.94 64 VAL A N 1
ATOM 494 C CA . VAL A 1 64 ? 14.381 7.526 -45.317 1.00 94.94 64 VAL A CA 1
ATOM 495 C C . VAL A 1 64 ? 14.739 6.263 -46.098 1.00 94.94 64 VAL A C 1
ATOM 497 O O . VAL A 1 64 ? 14.728 5.162 -45.548 1.00 94.94 64 VAL A O 1
ATOM 500 N N . LEU A 1 65 ? 15.009 6.404 -47.394 1.00 97.12 65 LEU A N 1
ATOM 501 C CA . LEU A 1 65 ? 15.309 5.289 -48.287 1.00 97.12 65 LEU A CA 1
ATOM 502 C C . LEU A 1 65 ? 16.791 4.929 -48.213 1.00 97.12 65 LEU A C 1
ATOM 504 O O . LEU A 1 65 ? 17.653 5.687 -48.648 1.00 97.12 65 LEU A O 1
ATOM 508 N N . THR A 1 66 ? 17.074 3.732 -47.727 1.00 96.75 66 THR A N 1
ATOM 509 C CA . THR A 1 66 ? 18.416 3.159 -47.641 1.00 96.75 66 THR A CA 1
ATOM 510 C C . THR A 1 66 ? 18.486 1.869 -48.448 1.00 96.75 66 THR A C 1
ATOM 512 O O . THR A 1 66 ? 17.488 1.159 -48.565 1.00 96.75 66 THR A O 1
ATOM 515 N N . VAL A 1 67 ? 19.644 1.567 -49.029 1.00 95.56 67 VAL A N 1
ATOM 516 C CA . VAL A 1 67 ? 19.806 0.390 -49.897 1.00 95.56 67 VAL A CA 1
ATOM 517 C C . VAL A 1 67 ? 21.006 -0.455 -49.506 1.00 95.56 67 VAL A C 1
ATOM 519 O O . VAL A 1 67 ? 21.990 0.057 -48.968 1.00 95.56 67 VAL A O 1
ATOM 522 N N . GLY A 1 68 ? 20.919 -1.747 -49.799 1.00 91.25 68 GLY A N 1
ATOM 523 C CA . GLY A 1 68 ? 21.952 -2.735 -49.527 1.00 91.25 68 GLY A CA 1
ATOM 524 C C . GLY A 1 68 ? 21.849 -3.959 -50.422 1.00 91.25 68 GLY A C 1
ATOM 525 O O . GLY A 1 68 ? 20.937 -4.073 -51.233 1.00 91.25 68 GLY A O 1
ATOM 526 N N . GLY A 1 69 ? 22.789 -4.885 -50.242 1.00 85.19 69 GLY A N 1
ATOM 527 C CA . GLY A 1 69 ? 22.913 -6.071 -51.090 1.00 85.19 69 GLY A CA 1
ATOM 528 C C . GLY A 1 69 ? 23.825 -5.823 -52.296 1.00 85.19 69 GLY A C 1
ATOM 529 O O . GLY A 1 69 ? 23.711 -4.831 -53.013 1.00 85.19 69 GLY A O 1
ATOM 530 N N . GLY A 1 70 ? 24.857 -6.659 -52.437 1.00 83.81 70 GLY A N 1
ATOM 531 C CA . GLY A 1 70 ? 25.857 -6.542 -53.503 1.00 83.81 70 GLY A CA 1
ATOM 532 C C . GLY A 1 70 ? 26.731 -5.275 -53.507 1.00 83.81 70 GLY A C 1
ATOM 533 O O . GLY A 1 70 ? 27.475 -5.063 -54.459 1.00 83.81 70 GLY A O 1
ATOM 534 N N . ILE A 1 71 ? 26.694 -4.427 -52.472 1.00 90.62 71 ILE A N 1
ATOM 535 C CA . ILE A 1 71 ? 27.519 -3.208 -52.394 1.00 90.62 71 ILE A CA 1
ATOM 536 C C . ILE A 1 71 ? 28.808 -3.496 -51.612 1.00 90.62 71 ILE A C 1
ATOM 538 O O . ILE A 1 71 ? 28.817 -3.515 -50.383 1.00 90.62 71 ILE A O 1
ATOM 542 N N . GLY A 1 72 ? 29.901 -3.739 -52.343 1.00 87.25 72 GLY A N 1
ATOM 543 C CA . GLY A 1 72 ? 31.231 -4.001 -51.775 1.00 87.25 72 GLY A CA 1
ATOM 544 C C . GLY A 1 72 ? 32.246 -2.864 -51.929 1.00 87.25 72 GLY A C 1
ATOM 545 O O . GLY A 1 72 ? 33.268 -2.886 -51.252 1.00 87.25 72 GLY A O 1
ATOM 546 N N . THR A 1 73 ? 31.987 -1.873 -52.791 1.00 91.75 73 THR A N 1
ATOM 547 C CA . THR A 1 73 ? 32.958 -0.821 -53.141 1.00 91.75 73 THR A CA 1
ATOM 548 C C . THR A 1 73 ? 32.415 0.599 -52.907 1.00 91.75 73 THR A C 1
ATOM 550 O O . THR A 1 73 ? 31.207 0.825 -53.063 1.00 91.75 73 THR A O 1
ATOM 553 N N . PRO A 1 74 ? 33.286 1.575 -52.570 1.00 93.69 74 PRO A N 1
ATOM 554 C CA . PRO A 1 74 ? 32.905 2.981 -52.414 1.00 93.69 74 PRO A CA 1
ATOM 555 C C . PRO A 1 74 ? 32.230 3.585 -53.651 1.00 93.69 74 PRO A C 1
ATOM 557 O O . PRO A 1 74 ? 31.276 4.348 -53.530 1.00 93.69 74 PRO A O 1
ATOM 560 N N . GLU A 1 75 ? 32.694 3.228 -54.849 1.00 92.19 75 GLU A N 1
ATOM 561 C CA . GLU A 1 75 ? 32.209 3.790 -56.112 1.00 92.19 75 GLU A CA 1
ATOM 562 C C . GLU A 1 75 ? 30.766 3.367 -56.390 1.00 92.19 75 GLU A C 1
ATOM 564 O O . GLU A 1 75 ? 29.939 4.209 -56.741 1.00 92.19 75 GLU A O 1
ATOM 569 N N . ARG A 1 76 ? 30.441 2.088 -56.155 1.00 90.62 76 ARG A N 1
ATOM 570 C CA . ARG A 1 76 ? 29.074 1.574 -56.299 1.00 90.62 76 ARG A CA 1
ATOM 571 C C . ARG A 1 76 ? 28.142 2.188 -55.258 1.00 90.62 76 ARG A C 1
ATOM 573 O O . ARG A 1 76 ? 27.003 2.517 -55.572 1.00 90.62 76 ARG A O 1
ATOM 580 N N . ALA A 1 77 ? 28.614 2.387 -54.027 1.00 93.81 77 ALA A N 1
ATOM 581 C CA . ALA A 1 77 ? 27.836 3.096 -53.012 1.00 93.81 77 ALA A CA 1
ATOM 582 C C . ALA A 1 77 ? 27.543 4.548 -53.441 1.00 93.81 77 ALA A C 1
ATOM 584 O O . ALA A 1 77 ? 26.410 5.018 -53.319 1.00 93.81 77 ALA A O 1
ATOM 585 N N . ALA A 1 78 ? 28.539 5.235 -54.012 1.00 94.94 78 ALA A N 1
ATOM 586 C CA . ALA A 1 78 ? 28.385 6.583 -54.546 1.00 94.94 78 ALA A CA 1
ATOM 587 C C . ALA A 1 78 ? 27.401 6.643 -55.731 1.00 94.94 78 ALA A C 1
ATOM 589 O O . ALA A 1 78 ? 26.644 7.612 -55.815 1.00 94.94 78 ALA A O 1
ATOM 590 N N . ASP A 1 79 ? 27.341 5.619 -56.598 1.00 93.00 79 ASP A N 1
ATOM 591 C CA . ASP A 1 79 ? 26.355 5.533 -57.693 1.00 93.00 79 ASP A CA 1
ATOM 592 C C . ASP A 1 79 ? 24.911 5.578 -57.163 1.00 93.00 79 ASP A C 1
ATOM 594 O O . ASP A 1 79 ? 24.058 6.264 -57.731 1.00 93.00 79 ASP A O 1
ATOM 598 N N . PHE A 1 80 ? 24.630 4.884 -56.054 1.00 94.56 80 PHE A N 1
ATOM 599 C CA . PHE A 1 80 ? 23.309 4.898 -55.419 1.00 94.56 80 PHE A CA 1
ATOM 600 C C . PHE A 1 80 ? 23.010 6.224 -54.714 1.00 94.56 80 PHE A C 1
ATOM 602 O O . PHE A 1 80 ? 21.927 6.780 -54.902 1.00 94.56 80 PHE A O 1
ATOM 609 N N . LEU A 1 81 ? 23.961 6.762 -53.943 1.00 94.94 81 LEU A N 1
ATOM 610 C CA . LEU A 1 81 ? 23.781 8.022 -53.204 1.00 94.94 81 LEU A CA 1
ATOM 611 C C . LEU A 1 81 ? 23.549 9.221 -54.134 1.00 94.94 81 LEU A C 1
ATOM 613 O O . LEU A 1 81 ? 22.707 10.070 -53.855 1.00 94.94 81 LEU A O 1
ATOM 617 N N . THR A 1 82 ? 24.257 9.278 -55.262 1.00 93.12 82 THR A N 1
ATOM 618 C CA . THR A 1 82 ? 24.097 10.347 -56.268 1.00 93.12 82 THR A CA 1
ATOM 619 C C . THR A 1 82 ? 22.922 10.110 -57.219 1.00 93.12 82 THR A C 1
ATOM 621 O O . THR A 1 82 ? 22.403 11.054 -57.813 1.00 93.12 82 THR A O 1
ATOM 624 N N . GLY A 1 83 ? 22.454 8.863 -57.329 1.00 93.81 83 GLY A N 1
ATOM 625 C CA . GLY A 1 83 ? 21.372 8.465 -58.226 1.00 93.81 83 GLY A CA 1
ATOM 626 C C . GLY A 1 83 ? 21.826 8.080 -59.635 1.00 93.81 83 GLY A C 1
ATOM 627 O O . GLY A 1 83 ? 20.977 7.707 -60.452 1.00 93.81 83 GLY A O 1
ATOM 628 N N . ASP A 1 84 ? 23.132 8.120 -59.910 1.00 92.81 84 ASP A N 1
ATOM 629 C CA . ASP A 1 84 ? 23.744 7.803 -61.207 1.00 92.81 84 ASP A CA 1
ATOM 630 C C . ASP A 1 84 ? 23.462 6.362 -61.664 1.00 92.81 84 ASP A C 1
ATOM 632 O O . ASP A 1 84 ? 23.360 6.101 -62.865 1.00 92.81 84 ASP A O 1
ATOM 636 N N . TRP A 1 85 ? 23.239 5.432 -60.726 1.00 92.31 85 TRP A N 1
ATOM 637 C CA . TRP A 1 85 ? 22.904 4.027 -61.013 1.00 92.31 85 TRP A CA 1
ATOM 638 C C . TRP A 1 85 ? 21.714 3.866 -61.978 1.00 92.31 85 TRP A C 1
ATOM 640 O O . TRP A 1 85 ? 21.666 2.934 -62.780 1.00 92.31 85 TRP A O 1
ATOM 650 N N . SER A 1 86 ? 20.751 4.789 -61.924 1.00 95.06 86 SER A N 1
ATOM 651 C CA . SER A 1 86 ? 19.512 4.749 -62.707 1.00 95.06 86 SER A CA 1
ATOM 652 C C . SER A 1 86 ? 19.709 5.109 -64.189 1.00 95.06 86 SER A C 1
ATOM 654 O O . SER A 1 86 ? 18.890 4.734 -65.038 1.00 95.06 86 SER A O 1
ATOM 656 N N . ALA A 1 87 ? 20.825 5.766 -64.533 1.00 91.44 87 ALA A N 1
ATOM 657 C CA . ALA A 1 87 ? 21.122 6.207 -65.893 1.00 91.44 87 ALA A CA 1
ATOM 658 C C . ALA A 1 87 ? 21.260 5.028 -66.872 1.00 91.44 87 ALA A C 1
ATOM 660 O O . ALA A 1 87 ? 20.829 5.130 -68.023 1.00 91.44 87 ALA A O 1
ATOM 661 N N . ARG A 1 88 ? 21.770 3.874 -66.407 1.00 89.00 88 ARG A N 1
ATOM 662 C CA . ARG A 1 88 ? 21.889 2.644 -67.218 1.00 89.00 88 ARG A CA 1
ATOM 663 C C . ARG A 1 88 ? 20.536 2.099 -67.693 1.00 89.00 88 ARG A C 1
ATOM 665 O O . ARG A 1 88 ? 20.482 1.383 -68.685 1.00 89.00 88 ARG A O 1
ATOM 672 N N . TYR A 1 89 ? 19.448 2.486 -67.022 1.00 91.69 89 TYR A N 1
ATOM 673 C CA . TYR A 1 89 ? 18.069 2.129 -67.365 1.00 91.69 89 TYR A CA 1
ATOM 674 C C . TYR A 1 89 ? 17.320 3.242 -68.115 1.00 91.69 89 TYR A C 1
ATOM 676 O O . TYR A 1 89 ? 16.102 3.166 -68.282 1.00 91.69 89 TYR A O 1
ATOM 684 N N . GLY A 1 90 ? 18.016 4.304 -68.540 1.00 92.88 90 GLY A N 1
ATOM 685 C CA . GLY A 1 90 ? 17.404 5.447 -69.220 1.00 92.88 90 GLY A CA 1
ATOM 686 C C . GLY A 1 90 ? 16.443 6.247 -68.333 1.00 92.88 90 GLY A C 1
ATOM 687 O O . GLY A 1 90 ? 15.481 6.830 -68.837 1.00 92.88 90 GLY A O 1
ATOM 688 N N . ARG A 1 91 ? 16.660 6.247 -67.011 1.00 93.94 91 ARG A N 1
ATOM 689 C CA . ARG A 1 91 ? 15.855 6.995 -66.034 1.00 93.94 91 ARG A CA 1
ATOM 690 C C . ARG A 1 91 ? 16.589 8.259 -65.554 1.00 93.94 91 ARG A C 1
ATOM 692 O O . ARG A 1 91 ? 17.815 8.313 -65.646 1.00 93.94 91 ARG A O 1
ATOM 699 N N . PRO A 1 92 ? 15.862 9.289 -65.071 1.00 94.31 92 PRO A N 1
ATOM 700 C CA . PRO A 1 92 ? 16.470 10.418 -64.360 1.00 94.31 92 PRO A CA 1
ATOM 701 C C . PRO A 1 92 ? 17.208 9.945 -63.098 1.00 94.31 92 PRO A C 1
ATOM 703 O O . PRO A 1 92 ? 16.825 8.897 -62.587 1.00 94.31 92 PRO A O 1
ATOM 706 N N . PRO A 1 93 ? 18.164 10.723 -62.551 1.00 94.25 93 PRO A N 1
ATOM 707 C CA . PRO A 1 93 ? 18.862 10.367 -61.317 1.00 94.25 93 PRO A CA 1
ATOM 708 C C . PRO A 1 93 ? 17.900 10.021 -60.171 1.00 94.25 93 PRO A C 1
ATOM 710 O O . PRO A 1 93 ? 16.993 10.794 -59.855 1.00 94.25 93 PRO A O 1
ATOM 713 N N . MET A 1 94 ? 18.113 8.862 -59.545 1.00 96.88 94 MET A N 1
ATOM 714 C CA . MET A 1 94 ? 17.295 8.330 -58.445 1.00 96.88 94 MET A CA 1
ATOM 715 C C . MET A 1 94 ? 18.149 8.163 -57.177 1.00 96.88 94 MET A C 1
ATOM 717 O O . MET A 1 94 ? 18.473 7.031 -56.811 1.00 96.88 94 MET A O 1
ATOM 721 N N . PRO A 1 95 ? 18.560 9.257 -56.508 1.00 96.06 95 PRO A N 1
ATOM 722 C CA . PRO A 1 95 ? 19.420 9.185 -55.326 1.00 96.06 95 PRO A CA 1
ATOM 723 C C . PRO A 1 95 ? 18.732 8.458 -54.171 1.00 96.06 95 PRO A C 1
ATOM 725 O O . PRO A 1 95 ? 17.506 8.505 -54.040 1.00 96.06 95 PRO A O 1
ATOM 728 N N . VAL A 1 96 ? 19.504 7.817 -53.305 1.00 96.44 96 VAL A N 1
ATOM 729 C CA . VAL A 1 96 ? 19.035 7.229 -52.037 1.00 96.44 96 VAL A CA 1
ATOM 730 C C . VAL A 1 96 ? 19.600 8.023 -50.860 1.00 96.44 96 VAL A C 1
ATOM 732 O O . VAL A 1 96 ? 20.557 8.774 -51.022 1.00 96.44 96 VAL A O 1
ATOM 735 N N . ASP A 1 97 ? 19.008 7.872 -49.680 1.00 94.94 97 ASP A N 1
ATOM 736 C CA . ASP A 1 97 ? 19.376 8.650 -48.489 1.00 94.94 97 ASP A CA 1
ATOM 737 C C . ASP A 1 97 ? 20.521 8.004 -47.692 1.00 94.94 97 ASP A C 1
ATOM 739 O O . ASP A 1 97 ? 21.184 8.673 -46.903 1.00 94.94 97 ASP A O 1
ATOM 743 N N . GLY A 1 98 ? 20.775 6.709 -47.899 1.00 94.94 98 GLY A N 1
ATOM 744 C CA . GLY A 1 98 ? 21.885 5.997 -47.271 1.00 94.94 98 GLY A CA 1
ATOM 745 C C . GLY A 1 98 ? 22.175 4.641 -47.910 1.00 94.94 98 GLY A C 1
ATOM 746 O O . GLY A 1 98 ? 21.358 4.085 -48.646 1.00 94.94 98 GLY A O 1
ATOM 747 N N . VAL A 1 99 ? 23.351 4.098 -47.607 1.00 94.94 99 VAL A N 1
ATOM 748 C CA . VAL A 1 99 ? 23.807 2.783 -48.071 1.00 94.94 99 VAL A CA 1
ATOM 749 C C . VAL A 1 99 ? 24.285 1.974 -46.875 1.00 94.94 99 VAL A C 1
ATOM 751 O O . VAL A 1 99 ? 25.001 2.495 -46.021 1.00 94.94 99 VAL A O 1
ATOM 754 N N . LEU A 1 100 ? 23.900 0.702 -46.818 1.00 93.44 100 LEU A N 1
ATOM 755 C CA . LEU A 1 100 ? 24.338 -0.233 -45.786 1.00 93.44 100 LEU A CA 1
ATOM 756 C C . LEU A 1 100 ? 25.434 -1.168 -46.318 1.00 93.44 100 LEU A C 1
ATOM 758 O O . LEU A 1 100 ? 25.338 -1.711 -47.418 1.00 93.44 100 LEU A O 1
ATOM 762 N N . VAL A 1 101 ? 26.487 -1.357 -45.521 1.00 92.94 101 VAL A N 1
ATOM 763 C CA . VAL A 1 101 ? 27.672 -2.148 -45.885 1.00 92.94 101 VAL A CA 1
ATOM 764 C C . VAL A 1 101 ? 27.775 -3.345 -44.943 1.00 92.94 101 VAL A C 1
ATOM 766 O O . VAL A 1 101 ? 28.134 -3.194 -43.780 1.00 92.94 101 VAL A O 1
ATOM 769 N N . GLY A 1 102 ? 27.434 -4.533 -45.447 1.00 92.62 102 GLY A N 1
ATOM 770 C CA . GLY A 1 102 ? 27.487 -5.784 -44.684 1.00 92.62 102 GLY A CA 1
ATOM 771 C C . GLY A 1 102 ? 28.801 -6.534 -44.894 1.00 92.62 102 GLY A C 1
ATOM 772 O O . GLY A 1 102 ? 29.728 -6.445 -44.095 1.00 92.62 102 GLY A O 1
ATOM 773 N N . THR A 1 103 ? 28.895 -7.266 -46.005 1.00 94.44 103 THR A N 1
ATOM 774 C CA . THR A 1 103 ? 30.002 -8.191 -46.297 1.00 94.44 103 THR A CA 1
ATOM 775 C C . THR A 1 103 ? 31.387 -7.548 -46.258 1.00 94.44 103 THR A C 1
ATOM 777 O O . THR A 1 103 ? 32.299 -8.129 -45.677 1.00 94.44 103 THR A O 1
ATOM 780 N N . ALA A 1 104 ? 31.554 -6.334 -46.792 1.00 92.56 104 ALA A N 1
ATOM 781 C CA . ALA A 1 104 ? 32.860 -5.670 -46.802 1.00 92.56 104 ALA A CA 1
ATOM 782 C C . ALA A 1 104 ? 33.397 -5.339 -45.394 1.00 92.56 104 ALA A C 1
ATOM 784 O O . ALA A 1 104 ? 34.599 -5.156 -45.220 1.00 92.56 104 ALA A O 1
ATOM 785 N N . ALA A 1 105 ? 32.527 -5.292 -44.378 1.00 95.19 105 ALA A N 1
ATOM 786 C CA . ALA A 1 105 ? 32.920 -5.041 -42.996 1.00 95.19 105 ALA A CA 1
ATOM 787 C C . ALA A 1 105 ? 33.352 -6.312 -42.237 1.00 95.19 105 ALA A C 1
ATOM 789 O O . ALA A 1 105 ? 33.875 -6.202 -41.130 1.00 95.19 105 ALA A O 1
ATOM 790 N N . MET A 1 106 ? 33.177 -7.512 -42.810 1.00 96.12 106 MET A N 1
ATOM 791 C CA . MET A 1 106 ? 33.472 -8.787 -42.132 1.00 96.12 106 MET A CA 1
ATOM 792 C C . MET A 1 106 ? 34.966 -8.993 -41.827 1.00 96.12 106 MET A C 1
ATOM 794 O O . MET A 1 106 ? 35.301 -9.800 -40.957 1.00 96.12 106 MET A O 1
ATOM 798 N N . THR A 1 107 ? 35.858 -8.276 -42.523 1.00 96.19 107 THR A N 1
ATOM 799 C CA . THR A 1 107 ? 37.319 -8.361 -42.355 1.00 96.19 107 THR A CA 1
ATOM 800 C C . THR A 1 107 ? 37.938 -7.159 -41.650 1.00 96.19 107 THR A C 1
ATOM 802 O O . THR A 1 107 ? 39.162 -7.014 -41.658 1.00 96.19 107 THR A O 1
ATOM 805 N N . THR A 1 108 ? 37.128 -6.298 -41.027 1.00 96.94 108 THR A N 1
ATOM 806 C CA . THR A 1 108 ? 37.648 -5.147 -40.280 1.00 96.94 108 THR A CA 1
ATOM 807 C C . THR A 1 108 ? 38.414 -5.580 -39.034 1.00 96.94 108 THR A C 1
ATOM 809 O O . THR A 1 108 ? 38.248 -6.691 -38.524 1.00 96.94 108 THR A O 1
ATOM 812 N N . LYS A 1 109 ? 39.272 -4.687 -38.535 1.00 96.44 109 LYS A N 1
ATOM 813 C CA . LYS A 1 109 ? 40.112 -4.937 -37.358 1.00 96.44 109 LYS A CA 1
ATOM 814 C C . LYS A 1 109 ? 39.278 -5.268 -36.121 1.00 96.44 109 LYS A C 1
ATOM 816 O O . LYS A 1 109 ? 39.657 -6.127 -35.336 1.00 96.44 109 LYS A O 1
ATOM 821 N N . GLU A 1 110 ? 38.161 -4.571 -35.957 1.00 96.69 110 GLU A N 1
ATOM 822 C CA . GLU A 1 110 ? 37.256 -4.693 -34.818 1.00 96.69 110 GLU A CA 1
ATOM 823 C C . GLU A 1 110 ? 36.303 -5.897 -34.941 1.00 96.69 110 GLU A C 1
ATOM 825 O O . GLU A 1 110 ? 35.696 -6.295 -33.950 1.00 96.69 110 GLU A O 1
ATOM 830 N N . ALA A 1 111 ? 36.173 -6.505 -36.128 1.00 95.25 111 ALA A N 1
ATOM 831 C CA . ALA A 1 111 ? 35.368 -7.709 -36.314 1.00 95.25 111 ALA A CA 1
ATOM 832 C C . ALA A 1 111 ? 36.040 -8.936 -35.676 1.00 95.25 111 ALA A C 1
ATOM 834 O O . ALA A 1 111 ? 37.223 -9.198 -35.906 1.00 95.25 111 ALA A O 1
ATOM 835 N N . HIS A 1 112 ? 35.250 -9.731 -34.947 1.00 96.00 112 HIS A N 1
ATOM 836 C CA . HIS A 1 112 ? 35.689 -10.954 -34.258 1.00 96.00 112 HIS A CA 1
ATOM 837 C C . HIS A 1 112 ? 35.904 -12.161 -35.188 1.00 96.00 112 HIS A C 1
ATOM 839 O O . HIS A 1 112 ? 36.284 -13.232 -34.729 1.00 96.00 112 HIS A O 1
ATOM 845 N N . THR A 1 113 ? 35.662 -12.015 -36.492 1.00 95.88 113 THR A N 1
ATOM 846 C CA . THR A 1 113 ? 36.008 -13.025 -37.499 1.00 95.88 113 THR A CA 1
ATOM 847 C C . THR A 1 113 ? 37.477 -13.436 -37.349 1.00 95.88 113 THR A C 1
ATOM 849 O O . THR A 1 113 ? 38.349 -12.561 -37.293 1.00 95.88 113 THR A O 1
ATOM 852 N N . THR A 1 114 ? 37.770 -14.739 -37.306 1.00 96.88 114 THR A N 1
ATOM 853 C CA . THR A 1 114 ? 39.153 -15.208 -37.111 1.00 96.88 114 THR A CA 1
ATOM 854 C C . THR A 1 114 ? 40.046 -14.788 -38.268 1.00 96.88 114 THR A C 1
ATOM 856 O O . THR A 1 114 ? 39.594 -14.579 -39.401 1.00 96.88 114 THR A O 1
ATOM 859 N N . LYS A 1 115 ? 41.353 -14.697 -38.010 1.00 95.94 115 LYS A N 1
ATOM 860 C CA . LYS A 1 115 ? 42.315 -14.274 -39.033 1.00 95.94 115 LYS A CA 1
ATOM 861 C C . LYS A 1 115 ? 42.262 -15.163 -40.283 1.00 95.94 115 LYS A C 1
ATOM 863 O O . LYS A 1 115 ? 42.243 -14.640 -41.394 1.00 95.94 115 LYS A O 1
ATOM 868 N N . ALA A 1 116 ? 42.168 -16.482 -40.107 1.00 96.06 116 ALA A N 1
ATOM 869 C CA . ALA A 1 116 ? 42.087 -17.433 -41.217 1.00 96.06 116 ALA A CA 1
ATOM 870 C C . ALA A 1 116 ? 40.821 -17.232 -42.071 1.00 96.06 116 ALA A C 1
ATOM 872 O O . ALA A 1 116 ? 40.882 -17.299 -43.298 1.00 96.06 116 ALA A O 1
ATOM 873 N N . VAL A 1 117 ? 39.676 -16.940 -41.442 1.00 97.31 117 VAL A N 1
ATOM 874 C CA . VAL A 1 117 ? 38.427 -16.649 -42.165 1.00 97.31 117 VAL A CA 1
ATOM 875 C C . VAL A 1 117 ? 38.525 -15.312 -42.902 1.00 97.31 117 VAL A C 1
ATOM 877 O O . VAL A 1 117 ? 38.094 -15.218 -44.050 1.00 97.31 117 VAL A O 1
ATOM 880 N N . LYS A 1 118 ? 39.138 -14.285 -42.297 1.00 97.44 118 LYS A N 1
ATOM 881 C CA . LYS A 1 118 ? 39.389 -12.999 -42.968 1.00 97.44 118 LYS A CA 1
ATOM 882 C C . LYS A 1 118 ? 40.289 -13.162 -44.197 1.00 97.44 118 LYS A C 1
ATOM 884 O O . LYS A 1 118 ? 40.000 -12.585 -45.242 1.00 97.44 118 LYS A O 1
ATOM 889 N N . GLU A 1 119 ? 41.351 -13.961 -44.091 1.00 96.50 119 GLU A N 1
ATOM 890 C CA . GLU A 1 119 ? 42.247 -14.280 -45.210 1.00 96.50 119 GLU A CA 1
ATOM 891 C C . GLU A 1 119 ? 41.514 -15.036 -46.329 1.00 96.50 119 GLU A C 1
ATOM 893 O O . GLU A 1 119 ? 41.687 -14.702 -47.501 1.00 96.50 119 GLU A O 1
ATOM 898 N N . LEU A 1 120 ? 40.638 -15.989 -45.985 1.00 96.31 120 LEU A N 1
ATOM 899 C CA . LEU A 1 120 ? 39.796 -16.689 -46.959 1.00 96.31 120 LEU A CA 1
ATOM 900 C C . LEU A 1 120 ? 38.812 -15.741 -47.663 1.00 96.31 120 LEU A C 1
ATOM 902 O O . LEU A 1 120 ? 38.661 -15.815 -48.881 1.00 96.31 120 LEU A O 1
ATOM 906 N N . LEU A 1 121 ? 38.176 -14.822 -46.929 1.00 96.25 121 LEU A N 1
ATOM 907 C CA . LEU A 1 121 ? 37.275 -13.817 -47.503 1.00 96.25 121 LEU A CA 1
ATOM 908 C C . LEU A 1 121 ? 37.999 -12.890 -48.489 1.00 96.25 121 LEU A C 1
ATOM 910 O O . LEU A 1 121 ? 37.476 -12.650 -49.570 1.00 96.25 121 LEU A O 1
ATOM 914 N N . VAL A 1 122 ? 39.215 -12.433 -48.164 1.00 96.06 122 VAL A N 1
ATOM 915 C CA . VAL A 1 122 ? 40.061 -11.640 -49.082 1.00 96.06 122 VAL A CA 1
ATOM 916 C C . VAL A 1 122 ? 40.477 -12.455 -50.313 1.00 96.06 122 VAL A C 1
ATOM 918 O O . VAL A 1 122 ? 40.562 -11.922 -51.415 1.00 96.06 122 VAL A O 1
ATOM 921 N N . ALA A 1 123 ? 40.757 -13.749 -50.143 1.00 95.38 123 ALA A N 1
ATOM 922 C CA . ALA A 1 123 ? 41.147 -14.629 -51.243 1.00 95.38 123 ALA A CA 1
ATOM 923 C C . ALA A 1 123 ? 39.970 -15.042 -52.147 1.00 95.38 123 ALA A C 1
ATOM 925 O O . ALA A 1 123 ? 40.200 -15.570 -53.237 1.00 95.38 123 ALA A O 1
ATOM 926 N N . THR A 1 124 ? 38.725 -14.826 -51.709 1.00 95.56 124 THR A N 1
ATOM 927 C CA . THR A 1 124 ? 37.513 -15.221 -52.434 1.00 95.56 124 THR A CA 1
ATOM 928 C C . THR A 1 124 ? 37.223 -14.220 -53.561 1.00 95.56 124 THR A C 1
ATOM 930 O O . THR A 1 124 ? 36.906 -13.068 -53.273 1.00 95.56 124 THR A O 1
ATOM 933 N N . PRO A 1 125 ? 37.287 -14.622 -54.848 1.00 92.75 125 PRO A N 1
ATOM 934 C CA . PRO A 1 125 ? 37.195 -13.673 -55.964 1.00 92.75 125 PRO A CA 1
ATOM 935 C C . PRO A 1 125 ? 35.845 -12.953 -56.101 1.00 92.75 125 PRO A C 1
ATOM 937 O O . PRO A 1 125 ? 35.802 -11.849 -56.638 1.00 92.75 125 PRO A O 1
ATOM 940 N N . GLY A 1 126 ? 34.752 -13.580 -55.658 1.00 92.06 126 GLY A N 1
ATOM 941 C CA . GLY A 1 126 ? 33.388 -13.093 -55.857 1.00 92.06 126 GLY A CA 1
ATOM 942 C C . GLY A 1 126 ? 32.891 -13.216 -57.299 1.00 92.06 126 GLY A C 1
ATOM 943 O O . GLY A 1 126 ? 33.571 -13.743 -58.185 1.00 92.06 126 GLY A O 1
ATOM 944 N N . VAL A 1 127 ? 31.663 -12.751 -57.527 1.00 91.75 127 VAL A N 1
ATOM 945 C CA . VAL A 1 127 ? 30.981 -12.785 -58.826 1.00 91.75 127 VAL A CA 1
ATOM 946 C C . VAL A 1 127 ? 30.753 -11.348 -59.320 1.00 91.75 127 VAL A C 1
ATOM 948 O O . VAL A 1 127 ? 30.194 -10.545 -58.572 1.00 91.75 127 VAL A O 1
ATOM 951 N N . PRO A 1 128 ? 31.168 -10.991 -60.551 1.00 86.06 128 PRO A N 1
ATOM 952 C CA . PRO A 1 128 ? 30.909 -9.663 -61.104 1.00 86.06 128 PRO A CA 1
ATOM 953 C C . PRO A 1 128 ? 29.408 -9.395 -61.278 1.00 86.06 128 PRO A C 1
ATOM 955 O O . PRO A 1 128 ? 28.680 -10.236 -61.794 1.00 86.06 128 PRO A O 1
ATOM 958 N N . ASP A 1 129 ? 28.958 -8.194 -60.919 1.00 80.69 129 ASP A N 1
ATOM 959 C CA . ASP A 1 129 ? 27.558 -7.750 -61.042 1.00 80.69 129 ASP A CA 1
ATOM 960 C C . ASP A 1 129 ? 27.109 -7.452 -62.481 1.00 80.69 129 ASP A C 1
ATOM 962 O O . ASP A 1 129 ? 25.930 -7.230 -62.745 1.00 80.69 129 ASP A O 1
ATOM 966 N N . ASN A 1 130 ? 28.054 -7.420 -63.416 1.00 78.81 130 ASN A N 1
ATOM 967 C CA . ASN A 1 130 ? 27.847 -7.100 -64.824 1.00 78.81 130 ASN A CA 1
ATOM 968 C C . ASN A 1 130 ? 28.064 -8.305 -65.752 1.00 78.81 130 ASN A C 1
ATOM 970 O O . ASN A 1 130 ? 28.188 -8.125 -66.966 1.00 78.81 130 ASN A O 1
ATOM 974 N N . ASP A 1 131 ? 28.153 -9.514 -65.193 1.00 82.75 131 ASP A N 1
ATOM 975 C CA . ASP A 1 131 ? 28.258 -10.737 -65.981 1.00 82.75 131 ASP A CA 1
ATOM 976 C C . ASP A 1 131 ? 26.908 -11.161 -66.593 1.00 82.75 131 ASP A C 1
ATOM 978 O O . ASP A 1 131 ? 25.867 -10.550 -66.353 1.00 82.75 131 ASP A O 1
ATOM 982 N N . GLU A 1 132 ? 26.915 -12.213 -67.419 1.00 79.81 132 GLU A N 1
ATOM 983 C CA . GLU A 1 132 ? 25.717 -12.700 -68.131 1.00 79.81 132 GLU A CA 1
ATOM 984 C C . GLU A 1 132 ? 24.572 -13.141 -67.200 1.00 79.81 132 GLU A C 1
ATOM 986 O O . GLU A 1 132 ? 23.432 -13.262 -67.646 1.00 79.81 132 GLU A O 1
ATOM 991 N N . LEU A 1 133 ? 24.870 -13.379 -65.919 1.00 82.38 133 LEU A N 1
ATOM 992 C CA . LEU A 1 133 ? 23.923 -13.779 -64.883 1.00 82.38 133 LEU A CA 1
ATOM 993 C C . LEU A 1 133 ? 23.760 -12.691 -63.811 1.00 82.38 133 LEU A C 1
ATOM 995 O O . LEU A 1 133 ? 23.224 -12.985 -62.751 1.00 82.38 133 LEU A O 1
ATOM 999 N N . GLY A 1 134 ? 24.228 -11.462 -64.053 1.00 83.31 134 GLY A N 1
ATOM 1000 C CA . GLY A 1 134 ? 24.050 -10.311 -63.167 1.00 83.31 134 GLY A CA 1
ATOM 1001 C C . GLY A 1 134 ? 24.637 -10.456 -61.761 1.00 83.31 134 GLY A C 1
ATOM 1002 O O . GLY A 1 134 ? 24.161 -9.784 -60.858 1.00 83.31 134 GLY A O 1
ATOM 1003 N N . GLY A 1 135 ? 25.630 -11.325 -61.546 1.00 86.25 135 GLY A N 1
ATOM 1004 C CA . GLY A 1 135 ? 26.195 -11.568 -60.209 1.00 86.25 135 GLY A CA 1
ATOM 1005 C C . GLY A 1 135 ? 25.532 -12.695 -59.402 1.00 86.25 135 GLY A C 1
ATOM 1006 O O . GLY A 1 135 ? 25.982 -12.995 -58.293 1.00 86.25 135 GLY A O 1
ATOM 1007 N N . TRP A 1 136 ? 24.511 -13.365 -59.951 1.00 87.88 136 TRP A N 1
ATOM 1008 C CA . TRP A 1 136 ? 23.759 -14.414 -59.254 1.00 87.88 136 TRP A CA 1
ATOM 1009 C C . TRP A 1 136 ? 24.492 -15.755 -59.164 1.00 87.88 136 TRP A C 1
ATOM 1011 O O . TRP A 1 136 ? 25.160 -16.208 -60.098 1.00 87.88 136 TRP A O 1
ATOM 1021 N N . VAL A 1 137 ? 24.288 -16.459 -58.052 1.00 87.25 137 VAL A N 1
ATOM 1022 C CA . VAL A 1 137 ? 24.734 -17.843 -57.856 1.00 87.25 137 VAL A CA 1
ATOM 1023 C C . VAL A 1 137 ? 23.494 -18.728 -57.779 1.00 87.25 137 VAL A C 1
ATOM 1025 O O . VAL A 1 137 ? 22.685 -18.571 -56.872 1.00 87.25 137 VAL A O 1
ATOM 1028 N N . GLY A 1 138 ? 23.312 -19.613 -58.763 1.00 81.25 138 GLY A N 1
ATOM 1029 C CA . GLY A 1 138 ? 22.158 -20.517 -58.805 1.00 81.25 138 GLY A CA 1
ATOM 1030 C C . GLY A 1 138 ? 22.193 -21.577 -57.701 1.00 81.25 138 GLY A C 1
ATOM 1031 O O . GLY A 1 138 ? 23.262 -21.900 -57.179 1.00 81.25 138 GLY A O 1
ATOM 1032 N N . GLU A 1 139 ? 21.029 -22.146 -57.381 1.00 78.81 139 GLU A N 1
ATOM 1033 C CA . GLU A 1 139 ? 20.890 -23.205 -56.374 1.00 78.81 139 GLU A CA 1
ATOM 1034 C C . GLU A 1 139 ? 21.824 -24.389 -56.681 1.00 78.81 139 GLU A C 1
ATOM 1036 O O . GLU A 1 139 ? 21.838 -24.927 -57.791 1.00 78.81 139 GLU A O 1
ATOM 1041 N N . GLY A 1 140 ? 22.655 -24.771 -55.706 1.00 72.12 140 GLY A N 1
ATOM 1042 C CA . GLY A 1 140 ? 23.608 -25.877 -55.851 1.00 72.12 140 GLY A CA 1
ATOM 1043 C C . GLY A 1 140 ? 24.775 -25.617 -56.816 1.00 72.12 140 GLY A C 1
ATOM 1044 O O . GLY A 1 140 ? 25.569 -26.529 -57.065 1.00 72.12 140 GLY A O 1
ATOM 1045 N N . VAL A 1 141 ? 24.909 -24.397 -57.347 1.00 82.12 141 VAL A N 1
ATOM 1046 C CA . VAL A 1 141 ? 25.993 -23.987 -58.248 1.00 82.12 141 VAL A CA 1
ATOM 1047 C C . VAL A 1 141 ? 27.055 -23.206 -57.475 1.00 82.12 141 VAL A C 1
ATOM 1049 O O . VAL A 1 141 ? 26.745 -22.389 -56.614 1.00 82.12 141 VAL A O 1
ATOM 1052 N N . THR A 1 142 ? 28.325 -23.411 -57.831 1.00 88.56 142 THR A N 1
ATOM 1053 C CA . THR A 1 142 ? 29.455 -22.629 -57.315 1.00 88.56 142 THR A CA 1
ATOM 1054 C C . THR A 1 142 ? 29.989 -21.676 -58.385 1.00 88.56 142 THR A C 1
ATOM 1056 O O . THR A 1 142 ? 30.305 -22.105 -59.496 1.00 88.56 142 THR A O 1
ATOM 1059 N N . ARG A 1 143 ? 30.137 -20.386 -58.060 1.00 91.69 143 ARG A N 1
ATOM 1060 C CA . ARG A 1 143 ? 30.715 -19.346 -58.932 1.00 91.69 143 ARG A CA 1
ATOM 1061 C C . ARG A 1 143 ? 31.543 -18.373 -58.099 1.00 91.69 143 ARG A C 1
ATOM 1063 O O . ARG A 1 143 ? 31.119 -17.990 -57.022 1.00 91.69 143 ARG A O 1
ATOM 1070 N N . GLY A 1 144 ? 32.723 -17.969 -58.571 1.00 90.25 144 GLY A N 1
ATOM 1071 C CA . GLY A 1 144 ? 33.514 -16.936 -57.880 1.00 90.25 144 GLY A CA 1
ATOM 1072 C C . GLY A 1 144 ? 33.952 -17.292 -56.450 1.00 90.25 144 GLY A C 1
ATOM 1073 O O . GLY A 1 144 ? 34.164 -16.400 -55.637 1.00 90.25 144 GLY A O 1
ATOM 1074 N N . GLY A 1 145 ? 34.046 -18.585 -56.116 1.00 91.81 145 GLY A N 1
ATOM 1075 C CA . GLY A 1 145 ? 34.290 -19.050 -54.741 1.00 91.81 145 GLY A CA 1
ATOM 1076 C C . GLY A 1 145 ? 33.057 -19.007 -53.827 1.00 91.81 145 GLY A C 1
ATOM 1077 O O . GLY A 1 145 ? 33.176 -19.283 -52.639 1.00 91.81 145 GLY A O 1
ATOM 1078 N N . MET A 1 146 ? 31.878 -18.717 -54.377 1.00 93.38 146 MET A N 1
ATOM 1079 C CA . MET A 1 146 ? 30.597 -18.600 -53.680 1.00 93.38 146 MET A CA 1
ATOM 1080 C C . MET A 1 146 ? 29.633 -19.700 -54.121 1.00 93.38 146 MET A C 1
ATOM 1082 O O . MET A 1 146 ? 29.642 -20.102 -55.284 1.00 93.38 146 MET A O 1
ATOM 1086 N N . THR A 1 147 ? 28.786 -20.176 -53.215 1.00 90.50 147 THR A N 1
ATOM 1087 C CA . THR A 1 147 ? 27.738 -21.167 -53.493 1.00 90.50 147 THR A CA 1
ATOM 1088 C C . THR A 1 147 ? 26.433 -20.761 -52.816 1.00 90.50 147 THR A C 1
ATOM 1090 O O . THR A 1 147 ? 26.458 -20.196 -51.725 1.00 90.50 147 THR A O 1
ATOM 1093 N N . SER A 1 148 ? 25.299 -21.072 -53.447 1.00 86.75 148 SER A N 1
ATOM 1094 C CA . SER A 1 148 ? 23.983 -20.979 -52.804 1.00 86.75 148 SER A CA 1
ATOM 1095 C C . SER A 1 148 ? 23.649 -22.333 -52.168 1.00 86.75 148 SER A C 1
ATOM 1097 O O . SER A 1 148 ? 23.666 -23.369 -52.845 1.00 86.75 148 SER A O 1
ATOM 1099 N N . GLY A 1 149 ? 23.456 -22.333 -50.850 1.00 81.81 149 GLY A N 1
ATOM 1100 C CA . GLY A 1 149 ? 23.092 -23.488 -50.032 1.00 81.81 149 GLY A CA 1
ATOM 1101 C C . GLY A 1 149 ? 21.765 -23.271 -49.304 1.00 81.81 149 GLY A C 1
ATOM 1102 O O . GLY A 1 149 ? 21.165 -22.204 -49.386 1.00 81.81 149 GLY A O 1
ATOM 1103 N N . LEU A 1 150 ? 21.310 -24.282 -48.560 1.00 82.56 150 LEU A N 1
ATOM 1104 C CA . LEU A 1 150 ? 20.048 -24.228 -47.818 1.00 82.56 150 LEU A CA 1
ATOM 1105 C C . LEU A 1 150 ? 20.279 -24.136 -46.305 1.00 82.56 150 LEU A C 1
ATOM 1107 O O . LEU A 1 150 ? 21.169 -24.771 -45.727 1.00 82.56 150 LEU A O 1
ATOM 1111 N N . SER A 1 151 ? 19.450 -23.345 -45.630 1.00 82.81 151 SER A N 1
ATOM 1112 C CA . SER A 1 151 ? 19.373 -23.313 -44.171 1.00 82.81 151 SER A CA 1
ATOM 1113 C C . SER A 1 151 ? 18.681 -24.571 -43.624 1.00 82.81 151 SER A C 1
ATOM 1115 O O . SER A 1 151 ? 18.093 -25.361 -44.362 1.00 82.81 151 SER A O 1
ATOM 1117 N N . HIS A 1 152 ? 18.687 -24.751 -42.300 1.00 77.50 152 HIS A N 1
ATOM 1118 C CA . HIS A 1 152 ? 17.957 -25.854 -41.659 1.00 77.50 152 HIS A CA 1
ATOM 1119 C C . HIS A 1 152 ? 16.427 -25.766 -41.843 1.00 77.50 152 HIS A C 1
ATOM 1121 O O . HIS A 1 152 ? 15.734 -26.764 -41.666 1.00 77.50 152 HIS A O 1
ATOM 1127 N N . LEU A 1 153 ? 15.903 -24.591 -42.220 1.00 81.75 153 LEU A N 1
ATOM 1128 C CA . LEU A 1 153 ? 14.503 -24.372 -42.609 1.00 81.75 153 LEU A CA 1
ATOM 1129 C C . LEU A 1 153 ? 14.300 -24.395 -44.132 1.00 81.75 153 LEU A C 1
ATOM 1131 O O . LEU A 1 153 ? 13.207 -24.091 -44.600 1.00 81.75 153 LEU A O 1
ATOM 1135 N N . ARG A 1 154 ? 15.337 -24.758 -44.897 1.00 80.25 154 ARG A N 1
ATOM 1136 C CA . ARG A 1 154 ? 15.349 -24.782 -46.367 1.00 80.25 154 ARG A CA 1
ATOM 1137 C C . ARG A 1 154 ? 15.141 -23.413 -47.022 1.00 80.25 154 ARG A C 1
ATOM 1139 O O . ARG A 1 154 ? 14.568 -23.331 -48.099 1.00 80.25 154 ARG A O 1
ATOM 1146 N N . ALA A 1 155 ? 15.597 -22.348 -46.367 1.00 84.25 155 ALA A N 1
ATOM 1147 C CA . ALA A 1 155 ? 15.712 -21.033 -46.995 1.00 84.25 155 ALA A CA 1
ATOM 1148 C C . ALA A 1 155 ? 17.092 -20.885 -47.647 1.00 84.25 155 ALA A C 1
ATOM 1150 O O . ALA A 1 155 ? 18.079 -21.363 -47.080 1.00 84.25 155 ALA A O 1
ATOM 1151 N N . ASP A 1 156 ? 17.156 -20.219 -48.797 1.00 85.88 156 ASP A N 1
ATOM 1152 C CA . ASP A 1 156 ? 18.399 -20.034 -49.544 1.00 85.88 156 ASP A CA 1
ATOM 1153 C C . ASP A 1 156 ? 19.388 -19.127 -48.799 1.00 85.88 156 ASP A C 1
ATOM 1155 O O . ASP A 1 156 ? 19.004 -18.135 -48.166 1.00 85.88 156 ASP A O 1
ATOM 1159 N N . MET A 1 157 ? 20.673 -19.478 -48.857 1.00 88.19 157 MET A N 1
ATOM 1160 C CA . MET A 1 157 ? 21.751 -18.765 -48.182 1.00 88.19 157 MET A CA 1
ATOM 1161 C C . MET A 1 157 ? 23.050 -18.779 -48.995 1.00 88.19 157 MET A C 1
ATOM 1163 O O . MET A 1 157 ? 23.484 -19.828 -49.469 1.00 88.19 157 MET A O 1
ATOM 1167 N N . HIS A 1 158 ? 23.704 -17.619 -49.109 1.00 92.00 158 HIS A N 1
ATOM 1168 C CA . HIS A 1 158 ? 25.009 -17.509 -49.769 1.00 92.00 158 HIS A CA 1
ATOM 1169 C C . HIS A 1 158 ? 26.142 -17.879 -48.823 1.00 92.00 158 HIS A C 1
ATOM 1171 O O . HIS A 1 158 ? 26.198 -17.392 -47.692 1.00 92.00 158 HIS A O 1
ATOM 1177 N N . GLU A 1 159 ? 27.067 -18.706 -49.309 1.00 92.38 159 GLU A N 1
ATOM 1178 C CA . GLU A 1 159 ? 28.198 -19.232 -48.547 1.00 92.38 159 GLU A CA 1
ATOM 1179 C C . GLU A 1 159 ? 29.502 -19.217 -49.349 1.00 92.38 159 GLU A C 1
ATOM 1181 O O . GLU A 1 159 ? 29.502 -19.377 -50.573 1.00 92.38 159 GLU A O 1
ATOM 1186 N N . VAL A 1 160 ? 30.634 -19.081 -48.652 1.00 94.06 160 VAL A N 1
ATOM 1187 C CA . VAL A 1 160 ? 31.954 -19.363 -49.239 1.00 94.06 160 VAL A CA 1
ATOM 1188 C C . VAL A 1 160 ? 32.067 -20.858 -49.512 1.00 94.06 160 VAL A C 1
ATOM 1190 O O . VAL A 1 160 ? 31.677 -21.687 -48.695 1.00 94.06 160 VAL A O 1
ATOM 1193 N N . THR A 1 161 ? 32.639 -21.217 -50.656 1.00 92.69 161 THR A N 1
ATOM 1194 C CA . THR A 1 161 ? 32.881 -22.618 -51.008 1.00 92.69 161 THR A CA 1
ATOM 1195 C C . THR A 1 161 ? 34.036 -23.182 -50.184 1.00 92.69 161 THR A C 1
ATOM 1197 O O . THR A 1 161 ? 35.191 -22.825 -50.405 1.00 92.69 161 THR A O 1
ATOM 1200 N N . ASN A 1 162 ? 33.717 -24.085 -49.262 1.00 93.69 162 ASN A N 1
ATOM 1201 C CA . ASN A 1 162 ? 34.655 -24.822 -48.416 1.00 93.69 162 ASN A CA 1
ATOM 1202 C C . ASN A 1 162 ? 34.038 -26.167 -47.970 1.00 93.69 162 ASN A C 1
ATOM 1204 O O . ASN A 1 162 ? 32.946 -26.530 -48.427 1.00 93.69 162 ASN A O 1
ATOM 1208 N N . ALA A 1 163 ? 34.711 -26.914 -47.088 1.00 93.94 163 ALA A N 1
ATOM 1209 C CA . ALA A 1 163 ? 34.195 -28.188 -46.581 1.00 93.94 163 ALA A CA 1
ATOM 1210 C C . ALA A 1 163 ? 32.830 -28.055 -45.873 1.00 93.94 163 ALA A C 1
ATOM 1212 O O . ALA A 1 163 ? 31.953 -28.900 -46.066 1.00 93.94 163 ALA A O 1
ATOM 1213 N N . ALA A 1 164 ? 32.597 -26.974 -45.119 1.00 92.94 164 ALA A N 1
ATOM 1214 C CA . ALA A 1 164 ? 31.305 -26.729 -44.472 1.00 92.94 164 ALA A CA 1
ATOM 1215 C C . ALA A 1 164 ? 30.160 -26.531 -45.480 1.00 92.94 164 ALA A C 1
ATOM 1217 O O . ALA A 1 164 ? 29.088 -27.113 -45.310 1.00 92.94 164 ALA A O 1
ATOM 1218 N N . ALA A 1 165 ? 30.381 -25.762 -46.549 1.00 90.62 165 ALA A N 1
ATOM 1219 C CA . ALA A 1 165 ? 29.377 -25.560 -47.594 1.00 90.62 165 ALA A CA 1
ATOM 1220 C C . ALA A 1 165 ? 29.112 -26.846 -48.403 1.00 90.62 165 ALA A C 1
ATOM 1222 O O . ALA A 1 165 ? 27.976 -27.128 -48.795 1.00 90.62 165 ALA A O 1
ATOM 1223 N N . ALA A 1 166 ? 30.143 -27.674 -48.616 1.00 90.12 166 ALA A N 1
ATOM 1224 C CA . ALA A 1 166 ? 29.983 -28.998 -49.218 1.00 90.12 166 ALA A CA 1
ATOM 1225 C C . ALA A 1 166 ? 29.108 -29.916 -48.344 1.00 90.12 166 ALA A C 1
ATOM 1227 O O . ALA A 1 166 ? 28.196 -30.569 -48.859 1.00 90.12 166 ALA A O 1
ATOM 1228 N N . ALA A 1 167 ? 29.323 -29.903 -47.024 1.00 90.94 167 ALA A N 1
ATOM 1229 C CA . ALA A 1 167 ? 28.494 -30.634 -46.070 1.00 90.94 167 ALA A CA 1
ATOM 1230 C C . ALA A 1 167 ? 27.044 -30.137 -46.052 1.00 90.94 167 ALA A C 1
ATOM 1232 O O . ALA A 1 167 ? 26.122 -30.949 -46.136 1.00 90.94 167 ALA A O 1
ATOM 1233 N N . ALA A 1 168 ? 26.832 -28.816 -46.026 1.00 89.31 168 ALA A N 1
ATOM 1234 C CA . ALA A 1 168 ? 25.499 -28.214 -46.052 1.00 89.31 168 ALA A CA 1
ATOM 1235 C C . ALA A 1 168 ? 24.671 -28.701 -47.248 1.00 89.31 168 ALA A C 1
ATOM 1237 O O . ALA A 1 168 ? 23.505 -29.060 -47.091 1.00 89.31 168 ALA A O 1
ATOM 1238 N N . ARG A 1 169 ? 25.285 -28.762 -48.435 1.00 85.56 169 ARG A N 1
ATOM 1239 C CA . ARG A 1 169 ? 24.628 -29.222 -49.664 1.00 85.56 169 ARG A CA 1
ATOM 1240 C C . ARG A 1 169 ? 24.208 -30.684 -49.600 1.00 85.56 169 ARG A C 1
ATOM 1242 O O . ARG A 1 169 ? 23.068 -30.996 -49.924 1.00 85.56 169 ARG A O 1
ATOM 1249 N N . ILE A 1 170 ? 25.112 -31.568 -49.183 1.00 87.19 170 ILE A N 1
ATOM 1250 C CA . ILE A 1 170 ? 24.831 -33.010 -49.136 1.00 87.19 170 ILE A CA 1
ATOM 1251 C C . ILE A 1 170 ? 23.764 -33.310 -48.077 1.00 87.19 170 ILE A C 1
ATOM 1253 O O . ILE A 1 170 ? 22.848 -34.091 -48.319 1.00 87.19 170 ILE A O 1
ATOM 1257 N N . ILE A 1 171 ? 23.813 -32.626 -46.932 1.00 88.19 171 ILE A N 1
ATOM 1258 C CA . ILE A 1 171 ? 22.788 -32.741 -45.889 1.00 88.19 171 ILE A CA 1
ATOM 1259 C C . ILE A 1 171 ? 21.431 -32.223 -46.388 1.00 88.19 171 ILE A C 1
ATOM 1261 O O . ILE A 1 171 ? 20.400 -32.838 -46.115 1.00 88.19 171 ILE A O 1
ATOM 1265 N N . ALA A 1 172 ? 21.413 -31.123 -47.143 1.00 84.19 172 ALA A N 1
ATOM 1266 C CA . ALA A 1 172 ? 20.187 -30.592 -47.728 1.00 84.19 172 ALA A CA 1
ATOM 1267 C C . ALA A 1 172 ? 19.589 -31.520 -48.805 1.00 84.19 172 ALA A C 1
ATOM 1269 O O . ALA A 1 172 ? 18.369 -31.674 -48.850 1.00 84.19 172 ALA A O 1
ATOM 1270 N N . GLU A 1 173 ? 20.432 -32.172 -49.616 1.00 84.38 173 GLU A N 1
ATOM 1271 C CA . GLU A 1 173 ? 20.034 -33.185 -50.608 1.00 84.38 173 GLU A CA 1
ATOM 1272 C C . GLU A 1 173 ? 19.371 -34.403 -49.945 1.00 84.38 173 GLU A C 1
ATOM 1274 O O . GLU A 1 173 ? 18.326 -34.866 -50.402 1.00 84.38 173 GLU A O 1
ATOM 1279 N N . ILE A 1 174 ? 19.948 -34.895 -48.842 1.00 86.31 174 ILE A N 1
ATOM 1280 C CA . ILE A 1 174 ? 19.402 -36.014 -48.055 1.00 86.31 174 ILE A CA 1
ATOM 1281 C C . ILE A 1 174 ? 18.077 -35.616 -47.381 1.00 86.31 174 ILE A C 1
ATOM 1283 O O . ILE A 1 174 ? 17.150 -36.422 -47.265 1.00 86.31 174 ILE A O 1
ATOM 1287 N N . GLY A 1 175 ? 17.966 -34.363 -46.938 1.00 81.06 175 GLY A N 1
ATOM 1288 C CA . GLY A 1 175 ? 16.767 -33.832 -46.302 1.00 81.06 175 GLY A CA 1
ATOM 1289 C C . GLY A 1 175 ? 16.424 -34.568 -45.003 1.00 81.06 175 GLY A C 1
ATOM 1290 O O . GLY A 1 175 ? 17.255 -34.685 -44.109 1.00 81.06 175 GLY A O 1
ATOM 1291 N N . SER A 1 176 ? 15.178 -35.035 -44.895 1.00 80.31 176 SER A N 1
ATOM 1292 C CA . SER A 1 176 ? 14.667 -35.793 -43.736 1.00 80.31 176 SER A CA 1
ATOM 1293 C C . SER A 1 176 ? 14.450 -37.275 -44.070 1.00 80.31 176 SER A C 1
ATOM 1295 O O . SER A 1 176 ? 13.594 -37.932 -43.483 1.00 80.31 176 SER A O 1
ATOM 1297 N N . ASP A 1 177 ? 15.168 -37.797 -45.070 1.00 85.56 177 ASP A N 1
ATOM 1298 C CA . ASP A 1 177 ? 15.062 -39.191 -45.497 1.00 85.56 177 ASP A CA 1
ATOM 1299 C C . ASP A 1 177 ? 16.016 -40.089 -44.693 1.00 85.56 177 ASP A C 1
ATOM 1301 O O . ASP A 1 177 ? 17.178 -40.302 -45.051 1.00 85.56 177 ASP A O 1
ATOM 1305 N N . GLY A 1 178 ? 15.501 -40.678 -43.612 1.00 82.75 178 GLY A N 1
ATOM 1306 C CA . GLY A 1 178 ? 16.246 -41.620 -42.777 1.00 82.75 178 GLY A CA 1
ATOM 1307 C C . GLY A 1 178 ? 16.809 -42.835 -43.505 1.00 82.75 178 GLY A C 1
ATOM 1308 O O . GLY A 1 178 ? 17.799 -43.422 -43.061 1.00 82.75 178 GLY A O 1
ATOM 1309 N N . ALA A 1 179 ? 16.196 -43.259 -44.616 1.00 86.06 179 ALA A N 1
ATOM 1310 C CA . ALA A 1 179 ? 16.722 -44.369 -45.401 1.00 86.06 179 ALA A CA 1
ATOM 1311 C C . ALA A 1 179 ? 18.003 -43.958 -46.137 1.00 86.06 179 ALA A C 1
ATOM 1313 O O . ALA A 1 179 ? 18.952 -44.746 -46.189 1.00 86.06 179 ALA A O 1
ATOM 1314 N N . GLN A 1 180 ? 18.067 -42.719 -46.630 1.00 88.31 180 GLN A N 1
ATOM 1315 C CA . GLN A 1 180 ? 19.292 -42.162 -47.198 1.00 88.31 180 GLN A CA 1
ATOM 1316 C C . GLN A 1 180 ? 20.367 -41.923 -46.143 1.00 88.31 180 GLN A C 1
ATOM 1318 O O . GLN A 1 180 ? 21.513 -42.296 -46.390 1.00 88.31 180 GLN A O 1
ATOM 1323 N N . VAL A 1 181 ? 20.006 -41.418 -44.956 1.00 89.19 181 VAL A N 1
ATOM 1324 C CA . VAL A 1 181 ? 20.952 -41.259 -43.834 1.00 89.19 181 VAL A CA 1
ATOM 1325 C C . VAL A 1 181 ? 21.634 -42.590 -43.498 1.00 89.19 181 VAL A C 1
ATOM 1327 O O . VAL A 1 181 ? 22.853 -42.650 -43.361 1.00 89.19 181 VAL A O 1
ATOM 1330 N N . ARG A 1 182 ? 20.870 -43.690 -43.444 1.00 87.56 182 ARG A N 1
ATOM 1331 C CA . ARG A 1 182 ? 21.425 -45.033 -43.196 1.00 87.56 182 ARG A CA 1
ATOM 1332 C C . ARG A 1 182 ? 22.264 -45.565 -44.357 1.00 87.56 182 ARG A C 1
ATOM 1334 O O . ARG A 1 182 ? 23.303 -46.170 -44.122 1.00 87.56 182 ARG A O 1
ATOM 1341 N N . THR A 1 183 ? 21.820 -45.364 -45.598 1.00 91.38 183 THR A N 1
ATOM 1342 C CA . THR A 1 183 ? 22.501 -45.904 -46.792 1.00 91.38 183 THR A CA 1
ATOM 1343 C C . THR A 1 183 ? 23.825 -45.189 -47.071 1.00 91.38 183 THR A C 1
ATOM 1345 O O . THR A 1 183 ? 24.774 -45.822 -47.524 1.00 91.38 183 THR A O 1
ATOM 1348 N N . ARG A 1 184 ? 23.901 -43.885 -46.778 1.00 92.69 184 ARG A N 1
ATOM 1349 C CA . ARG A 1 184 ? 25.074 -43.022 -46.998 1.00 92.69 184 ARG A CA 1
ATOM 1350 C C . ARG A 1 184 ? 25.845 -42.734 -45.703 1.00 92.69 184 ARG A C 1
ATOM 1352 O O . ARG A 1 184 ? 26.590 -41.763 -45.651 1.00 92.69 184 ARG A O 1
ATOM 1359 N N . LYS A 1 185 ? 25.678 -43.551 -44.653 1.00 91.25 185 LYS A N 1
ATOM 1360 C CA . LYS A 1 185 ? 26.254 -43.301 -43.318 1.00 91.25 185 LYS A CA 1
ATOM 1361 C C . LYS A 1 185 ? 27.748 -42.958 -43.371 1.00 91.25 185 LYS A C 1
ATOM 1363 O O . LYS A 1 185 ? 28.136 -41.915 -42.859 1.00 91.25 185 LYS A O 1
ATOM 1368 N N . ASP A 1 186 ? 28.560 -43.796 -44.015 1.00 92.62 186 ASP A N 1
ATOM 1369 C CA . ASP A 1 186 ? 30.019 -43.610 -44.065 1.00 92.62 186 ASP A CA 1
ATOM 1370 C C . ASP A 1 186 ? 30.416 -42.321 -44.801 1.00 92.62 186 ASP A C 1
ATOM 1372 O O . ASP A 1 186 ? 31.315 -41.606 -44.368 1.00 92.62 186 ASP A O 1
ATOM 1376 N N . GLU A 1 187 ? 29.696 -41.984 -45.874 1.00 93.31 187 GLU A N 1
ATOM 1377 C CA . GLU A 1 187 ? 29.877 -40.731 -46.612 1.00 93.31 187 GLU A CA 1
ATOM 1378 C C . GLU A 1 187 ? 29.530 -39.516 -45.736 1.00 93.31 187 GLU A C 1
ATOM 1380 O O . GLU A 1 187 ? 30.294 -38.555 -45.688 1.00 93.31 187 GLU A O 1
ATOM 1385 N N . ILE A 1 188 ? 28.413 -39.568 -45.000 1.00 93.25 188 ILE A N 1
ATOM 1386 C CA . ILE A 1 188 ? 27.994 -38.492 -44.090 1.00 93.25 188 ILE A CA 1
ATOM 1387 C C . ILE A 1 188 ? 29.030 -38.298 -42.980 1.00 93.25 188 ILE A C 1
ATOM 1389 O O . ILE A 1 188 ? 29.411 -37.165 -42.700 1.00 93.25 188 ILE A O 1
ATOM 1393 N N . VAL A 1 189 ? 29.506 -39.379 -42.355 1.00 94.44 189 VAL A N 1
ATOM 1394 C CA . VAL A 1 189 ? 30.510 -39.308 -41.281 1.00 94.44 189 VAL A CA 1
ATOM 1395 C C . VAL A 1 189 ? 31.807 -38.670 -41.780 1.00 94.44 189 VAL A C 1
ATOM 1397 O O . VAL A 1 189 ? 32.320 -37.765 -41.121 1.00 94.44 189 VAL A O 1
ATOM 1400 N N . GLU A 1 190 ? 32.293 -39.090 -42.950 1.00 94.81 190 GLU A N 1
ATOM 1401 C CA . GLU A 1 190 ? 33.503 -38.545 -43.576 1.00 94.81 190 GLU A CA 1
ATOM 1402 C C . GLU A 1 190 ? 33.354 -37.060 -43.932 1.00 94.81 190 GLU A C 1
ATOM 1404 O O . GLU A 1 190 ? 34.262 -36.257 -43.735 1.00 94.81 190 GLU A O 1
ATOM 1409 N N . ILE A 1 191 ? 32.194 -36.641 -44.436 1.00 93.69 191 ILE A N 1
ATOM 1410 C CA . ILE A 1 191 ? 31.962 -35.227 -44.743 1.00 93.69 191 ILE A CA 1
ATOM 1411 C C . ILE A 1 191 ? 31.894 -34.402 -43.455 1.00 93.69 191 ILE A C 1
ATOM 1413 O O . ILE A 1 191 ? 32.522 -33.348 -43.362 1.00 93.69 191 ILE A O 1
ATOM 1417 N N . LEU A 1 192 ? 31.172 -34.885 -42.440 1.00 94.81 192 LEU A N 1
ATOM 1418 C CA . LEU A 1 192 ? 31.030 -34.190 -41.163 1.00 94.81 192 LEU A CA 1
ATOM 1419 C C . LEU A 1 192 ? 32.369 -34.024 -40.433 1.00 94.81 192 LEU A C 1
ATOM 1421 O O . LEU A 1 192 ? 32.559 -32.994 -39.784 1.00 94.81 192 LEU A O 1
ATOM 1425 N N . SER A 1 193 ? 33.307 -34.974 -40.548 1.00 94.81 193 SER A N 1
ATOM 1426 C CA . SER A 1 193 ? 34.627 -34.882 -39.902 1.00 94.81 193 SER A CA 1
ATOM 1427 C C . SER A 1 193 ? 35.494 -33.736 -40.424 1.00 94.81 193 SER A C 1
ATOM 1429 O O . SER A 1 193 ? 36.399 -33.290 -39.721 1.00 94.81 193 SER A O 1
ATOM 1431 N N . HIS A 1 194 ? 35.200 -33.227 -41.622 1.00 94.88 194 HIS A N 1
ATOM 1432 C CA . HIS A 1 194 ? 35.844 -32.045 -42.199 1.00 94.88 194 HIS A CA 1
ATOM 1433 C C . HIS A 1 194 ? 35.149 -30.731 -41.815 1.00 94.88 194 HIS A C 1
ATOM 1435 O O . HIS A 1 194 ? 35.535 -29.670 -42.295 1.00 94.88 194 HIS A O 1
ATOM 1441 N N . THR A 1 195 ? 34.133 -30.769 -40.947 1.00 95.81 195 THR A N 1
ATOM 1442 C CA . THR A 1 195 ? 33.402 -29.579 -40.489 1.00 95.81 195 THR A CA 1
ATOM 1443 C C . THR A 1 195 ? 33.639 -29.302 -39.008 1.00 95.81 195 THR A C 1
ATOM 1445 O O . THR A 1 195 ? 34.116 -30.150 -38.258 1.00 95.81 195 THR A O 1
ATOM 1448 N N . ALA A 1 196 ? 33.232 -28.117 -38.560 1.00 94.62 196 ALA A N 1
ATOM 1449 C CA . ALA A 1 196 ? 33.230 -27.733 -37.153 1.00 94.62 196 ALA A CA 1
ATOM 1450 C C . ALA A 1 196 ? 32.167 -28.466 -36.308 1.00 94.62 196 ALA A C 1
ATOM 1452 O O . ALA A 1 196 ? 32.092 -28.244 -35.103 1.00 94.62 196 ALA A O 1
ATOM 1453 N N . LYS A 1 197 ? 31.331 -29.319 -36.923 1.00 95.38 197 LYS A N 1
ATOM 1454 C CA . LYS A 1 197 ? 30.347 -30.173 -36.245 1.00 95.38 197 LYS A CA 1
ATOM 1455 C C . LYS A 1 197 ? 30.477 -31.630 -36.698 1.00 95.38 197 LYS A C 1
ATOM 1457 O O . LYS A 1 197 ? 29.645 -32.106 -37.476 1.00 95.38 197 LYS A O 1
ATOM 1462 N N . PRO A 1 198 ? 31.501 -32.353 -36.217 1.00 95.94 198 PRO A N 1
ATOM 1463 C CA . PRO A 1 198 ? 31.694 -33.752 -36.570 1.00 95.94 198 PRO A CA 1
ATOM 1464 C C . PRO A 1 198 ? 30.589 -34.646 -35.994 1.00 95.94 198 PRO A C 1
ATOM 1466 O O . PRO A 1 198 ? 29.898 -34.281 -35.037 1.00 95.94 198 PRO A O 1
ATOM 1469 N N . TYR A 1 199 ? 30.449 -35.853 -36.548 1.00 96.62 199 TYR A N 1
ATOM 1470 C CA . TYR A 1 199 ? 29.662 -36.906 -35.906 1.00 96.62 199 TYR A CA 1
ATOM 1471 C C . TYR A 1 199 ? 30.322 -37.319 -34.583 1.00 96.62 199 TYR A C 1
ATOM 1473 O O . TYR A 1 199 ? 31.547 -37.468 -34.500 1.00 96.62 199 TYR A O 1
ATOM 1481 N N . PHE A 1 200 ? 29.509 -37.488 -33.540 1.00 97.06 200 PHE A N 1
ATOM 1482 C CA . PHE A 1 200 ? 29.993 -37.874 -32.219 1.00 97.06 200 PHE A CA 1
ATOM 1483 C C . PHE A 1 200 ? 30.592 -39.286 -32.241 1.00 97.06 200 PHE A C 1
ATOM 1485 O O . PHE A 1 200 ? 31.701 -39.482 -31.742 1.00 97.06 200 PHE A O 1
ATOM 1492 N N . GLY A 1 201 ? 29.891 -40.218 -32.897 1.00 94.31 201 GLY A N 1
ATOM 1493 C CA . GLY A 1 201 ? 30.224 -41.636 -33.031 1.00 94.31 201 GLY A CA 1
ATOM 1494 C C . GLY A 1 201 ? 29.097 -42.540 -32.515 1.00 94.31 201 GLY A C 1
ATOM 1495 O O . GLY A 1 201 ? 28.152 -42.067 -31.886 1.00 94.31 201 GLY A O 1
ATOM 1496 N N . ASP A 1 202 ? 29.183 -43.842 -32.786 1.00 94.06 202 ASP A N 1
ATOM 1497 C CA . ASP A 1 202 ? 28.170 -44.811 -32.353 1.00 94.06 202 ASP A CA 1
ATOM 1498 C C . ASP A 1 202 ? 28.358 -45.160 -30.866 1.00 94.06 202 ASP A C 1
ATOM 1500 O O . ASP A 1 202 ? 29.256 -45.918 -30.504 1.00 94.06 202 ASP A O 1
ATOM 1504 N N . LEU A 1 203 ? 27.519 -44.590 -29.988 1.00 93.88 203 LEU A N 1
ATOM 1505 C CA . LEU A 1 203 ? 27.720 -44.674 -28.533 1.00 93.88 203 LEU A CA 1
ATOM 1506 C C . LEU A 1 203 ? 27.740 -46.105 -27.984 1.00 93.88 203 LEU A C 1
ATOM 1508 O O . LEU A 1 203 ? 28.536 -46.382 -27.096 1.00 93.88 203 LEU A O 1
ATOM 1512 N N . GLU A 1 204 ? 26.909 -47.014 -28.499 1.00 94.75 204 GLU A N 1
ATOM 1513 C CA . GLU A 1 204 ? 26.867 -48.411 -28.025 1.00 94.75 204 GLU A CA 1
ATOM 1514 C C . GLU A 1 204 ? 28.178 -49.178 -28.298 1.00 94.75 204 GLU A C 1
ATOM 1516 O O . GLU A 1 204 ? 28.468 -50.168 -27.624 1.00 94.75 204 GLU A O 1
ATOM 1521 N N . GLU A 1 205 ? 28.997 -48.709 -29.246 1.00 95.31 205 GLU A N 1
ATOM 1522 C CA . GLU A 1 205 ? 30.332 -49.253 -29.532 1.00 95.31 205 GLU A CA 1
ATOM 1523 C C . GLU A 1 205 ? 31.436 -48.581 -28.694 1.00 95.31 205 GLU A C 1
ATOM 1525 O O . GLU A 1 205 ? 32.576 -49.046 -28.672 1.00 95.31 205 GLU A O 1
ATOM 1530 N N . MET A 1 206 ? 31.116 -47.496 -27.981 1.00 97.44 206 MET A N 1
ATOM 1531 C CA . MET A 1 206 ? 32.048 -46.782 -27.111 1.00 97.44 206 MET A CA 1
ATOM 1532 C C . MET A 1 206 ? 32.059 -47.363 -25.699 1.00 97.44 206 MET A C 1
ATOM 1534 O O . MET A 1 206 ? 31.060 -47.864 -25.184 1.00 97.44 206 MET A O 1
ATOM 1538 N N . THR A 1 207 ? 33.195 -47.217 -25.022 1.00 98.06 207 THR A N 1
ATOM 1539 C CA . THR A 1 207 ? 33.268 -47.368 -23.566 1.00 98.06 207 THR A CA 1
ATOM 1540 C C . THR A 1 207 ? 32.803 -46.087 -22.871 1.00 98.06 207 THR A C 1
ATOM 1542 O O . THR A 1 207 ? 32.816 -45.010 -23.473 1.00 98.06 207 THR A O 1
ATOM 1545 N N . TYR A 1 208 ? 32.405 -46.167 -21.596 1.00 98.00 208 TYR A N 1
ATOM 1546 C CA . TYR A 1 208 ? 32.041 -44.966 -20.825 1.00 98.00 208 TYR A CA 1
ATOM 1547 C C . TYR A 1 208 ? 33.201 -43.958 -20.743 1.00 98.00 208 TYR A C 1
ATOM 1549 O O . TYR A 1 208 ? 32.962 -42.754 -20.807 1.00 98.00 208 TYR A O 1
ATOM 1557 N N . GLU A 1 209 ? 34.453 -44.430 -20.681 1.00 97.62 209 GLU A N 1
ATOM 1558 C CA . GLU A 1 209 ? 35.632 -43.561 -20.798 1.00 97.62 209 GLU A CA 1
ATOM 1559 C C . GLU A 1 209 ? 35.666 -42.827 -22.144 1.00 97.62 209 GLU A C 1
ATOM 1561 O O . GLU A 1 209 ? 35.822 -41.605 -22.178 1.00 97.62 209 GLU A O 1
ATOM 1566 N N . ALA A 1 210 ? 35.503 -43.558 -23.252 1.00 97.50 210 ALA A N 1
ATOM 1567 C CA . ALA A 1 210 ? 35.534 -42.975 -24.588 1.00 97.50 210 ALA A CA 1
ATOM 1568 C C . ALA A 1 210 ? 34.412 -41.943 -24.781 1.00 97.50 210 ALA A C 1
ATOM 1570 O O . ALA A 1 210 ? 34.660 -40.884 -25.351 1.00 97.50 210 ALA A O 1
ATOM 1571 N N . TRP A 1 211 ? 33.213 -42.202 -24.248 1.00 97.75 211 TRP A N 1
ATOM 1572 C CA . TRP A 1 211 ? 32.091 -41.262 -24.297 1.00 97.75 211 TRP A CA 1
ATOM 1573 C C . TRP A 1 211 ? 32.390 -39.960 -23.540 1.00 97.75 211 TRP A C 1
ATOM 1575 O O . TRP A 1 211 ? 32.253 -38.873 -24.109 1.00 97.75 211 TRP A O 1
ATOM 1585 N N . VAL A 1 212 ? 32.848 -40.058 -22.286 1.00 98.12 212 VAL A N 1
ATOM 1586 C CA . VAL A 1 212 ? 33.177 -38.893 -21.448 1.00 98.12 212 VAL A CA 1
ATOM 1587 C C . VAL A 1 212 ? 34.295 -38.062 -22.079 1.00 98.12 212 VAL A C 1
ATOM 1589 O O . VAL A 1 212 ? 34.145 -36.850 -22.244 1.00 98.12 212 VAL A O 1
ATOM 1592 N N . ARG A 1 213 ? 35.390 -38.705 -22.505 1.00 97.94 213 ARG A N 1
ATOM 1593 C CA . ARG A 1 213 ? 36.519 -38.004 -23.133 1.00 97.94 213 ARG A CA 1
ATOM 1594 C C . ARG A 1 213 ? 36.121 -37.355 -24.457 1.00 97.94 213 ARG A C 1
ATOM 1596 O O . ARG A 1 213 ? 36.441 -36.193 -24.671 1.00 97.94 213 ARG A O 1
ATOM 1603 N N . ARG A 1 214 ? 35.341 -38.044 -25.298 1.00 97.56 214 ARG A N 1
ATOM 1604 C CA . ARG A 1 214 ? 34.870 -37.494 -26.578 1.00 97.56 214 ARG A CA 1
ATOM 1605 C C . ARG A 1 214 ? 33.974 -36.271 -26.392 1.00 97.56 214 ARG A C 1
ATOM 1607 O O . ARG A 1 214 ? 34.068 -35.333 -27.180 1.00 97.56 214 ARG A O 1
ATOM 1614 N N . PHE A 1 215 ? 33.124 -36.260 -25.363 1.00 97.94 215 PHE A N 1
ATOM 1615 C CA . PHE A 1 215 ? 32.326 -35.080 -25.028 1.00 97.94 215 PHE A CA 1
ATOM 1616 C C . PHE A 1 215 ? 33.231 -33.903 -24.667 1.00 97.94 215 PHE A C 1
ATOM 1618 O O . PHE A 1 215 ? 33.066 -32.826 -25.241 1.00 97.94 215 PHE A O 1
ATOM 1625 N N . ALA A 1 216 ? 34.200 -34.116 -23.772 1.00 97.06 216 ALA A N 1
ATOM 1626 C CA . ALA A 1 216 ? 35.164 -33.092 -23.380 1.00 97.06 216 ALA A CA 1
ATOM 1627 C C . ALA A 1 216 ? 35.939 -32.553 -24.594 1.00 97.06 216 ALA A C 1
ATOM 1629 O O . ALA A 1 216 ? 35.909 -31.351 -24.840 1.00 97.06 216 ALA A O 1
ATOM 1630 N N . ASP A 1 217 ? 36.528 -33.433 -25.409 1.00 95.69 217 ASP A N 1
ATOM 1631 C CA . ASP A 1 217 ? 37.348 -33.067 -26.573 1.00 95.69 217 ASP A CA 1
ATOM 1632 C C . ASP A 1 217 ? 36.608 -32.174 -27.580 1.00 95.69 217 ASP A C 1
ATOM 1634 O O . ASP A 1 217 ? 37.204 -31.286 -28.185 1.00 95.69 217 ASP A O 1
ATOM 1638 N N . LEU A 1 218 ? 35.310 -32.419 -27.790 1.00 95.19 218 LEU A N 1
ATOM 1639 C CA . LEU A 1 218 ? 34.527 -31.688 -28.788 1.00 95.19 218 LEU A CA 1
ATOM 1640 C C . LEU A 1 218 ? 33.891 -30.401 -28.253 1.00 95.19 218 LEU A C 1
ATOM 1642 O O . LEU A 1 218 ? 33.462 -29.573 -29.053 1.00 95.19 218 LEU A O 1
ATOM 1646 N N . SER A 1 219 ? 33.776 -30.232 -26.934 1.00 94.44 219 SER A N 1
ATOM 1647 C CA . SER A 1 219 ? 33.009 -29.125 -26.341 1.00 94.44 219 SER A CA 1
ATOM 1648 C C . SER A 1 219 ? 33.794 -28.227 -25.385 1.00 94.44 219 SER A C 1
ATOM 1650 O O . SER A 1 219 ? 33.339 -27.112 -25.122 1.00 94.44 219 SER A O 1
ATOM 1652 N N . TYR A 1 220 ? 34.973 -28.651 -24.923 1.00 94.25 220 TYR A N 1
ATOM 1653 C CA . TYR A 1 220 ? 35.874 -27.859 -24.088 1.00 94.25 220 TYR A CA 1
ATOM 1654 C C . TYR A 1 220 ? 36.915 -27.097 -24.942 1.00 94.25 220 TYR A C 1
ATOM 1656 O O . TYR A 1 220 ? 37.390 -27.628 -25.948 1.00 94.25 220 TYR A O 1
ATOM 1664 N N . PRO A 1 221 ? 37.298 -25.852 -24.591 1.00 93.81 221 PRO A N 1
ATOM 1665 C CA . PRO A 1 221 ? 36.737 -25.001 -23.538 1.00 93.81 221 PRO A CA 1
ATOM 1666 C C . PRO A 1 221 ? 35.267 -24.627 -23.783 1.00 93.81 221 PRO A C 1
ATOM 1668 O O . PRO A 1 221 ? 34.825 -24.509 -24.931 1.00 93.81 221 PRO A O 1
ATOM 1671 N N . TRP A 1 222 ? 34.520 -24.443 -22.690 1.00 94.25 222 TRP A N 1
ATOM 1672 C CA . TRP A 1 222 ? 33.082 -24.164 -22.712 1.00 94.25 222 TRP A CA 1
ATOM 1673 C C . TRP A 1 222 ? 32.779 -22.821 -23.391 1.00 94.25 222 TRP A C 1
ATOM 1675 O O . TRP A 1 222 ? 33.189 -21.769 -22.909 1.00 94.25 222 TRP A O 1
ATOM 1685 N N . VAL A 1 223 ? 32.032 -22.850 -24.498 1.00 92.81 223 VAL A N 1
ATOM 1686 C CA . VAL A 1 223 ? 31.528 -21.631 -25.176 1.00 92.81 223 VAL A CA 1
ATOM 1687 C C . VAL A 1 223 ? 30.285 -21.092 -24.493 1.00 92.81 223 VAL A C 1
ATOM 1689 O O . VAL A 1 223 ? 30.012 -19.897 -24.528 1.00 92.81 223 VAL A O 1
ATOM 1692 N N . ASP A 1 224 ? 29.510 -22.000 -23.914 1.00 94.88 224 ASP A N 1
ATOM 1693 C CA . ASP A 1 224 ? 28.223 -21.723 -23.312 1.00 94.88 224 ASP A CA 1
ATOM 1694 C C . ASP A 1 224 ? 28.128 -22.472 -21.974 1.00 94.88 224 ASP A C 1
ATOM 1696 O O . ASP A 1 224 ? 28.468 -23.663 -21.930 1.00 94.88 224 ASP A O 1
ATOM 1700 N N . PRO A 1 225 ? 27.663 -21.823 -20.889 1.00 95.19 225 PRO A N 1
ATOM 1701 C CA . PRO A 1 225 ? 27.544 -22.459 -19.577 1.00 95.19 225 PRO A CA 1
ATOM 1702 C C . PRO A 1 225 ? 26.692 -23.735 -19.587 1.00 95.19 225 PRO A C 1
ATOM 1704 O O . PRO A 1 225 ? 26.935 -24.657 -18.811 1.00 95.19 225 PRO A O 1
ATOM 1707 N N . THR A 1 226 ? 25.719 -23.848 -20.496 1.00 96.75 226 THR A N 1
ATOM 1708 C CA . THR A 1 226 ? 24.865 -25.041 -20.596 1.00 96.75 226 THR A CA 1
ATOM 1709 C C . THR A 1 226 ? 25.624 -26.282 -21.060 1.00 96.75 226 THR A C 1
ATOM 1711 O O . THR A 1 226 ? 25.182 -27.399 -20.803 1.00 96.75 226 THR A O 1
ATOM 1714 N N . TRP A 1 227 ? 26.774 -26.136 -21.725 1.00 96.88 227 TRP A N 1
ATOM 1715 C CA . TRP A 1 227 ? 27.612 -27.278 -22.107 1.00 96.88 227 TRP A CA 1
ATOM 1716 C C . TRP A 1 227 ? 28.314 -27.883 -20.893 1.00 96.88 227 TRP A C 1
ATOM 1718 O O . TRP A 1 227 ? 28.373 -29.106 -20.781 1.00 96.88 227 TRP A O 1
ATOM 1728 N N . GLN A 1 228 ? 28.752 -27.034 -19.958 1.00 97.31 228 GLN A N 1
ATOM 1729 C CA . GLN A 1 228 ? 29.316 -27.458 -18.678 1.00 97.31 228 GLN A CA 1
ATOM 1730 C C . GLN A 1 228 ? 28.267 -28.193 -17.835 1.00 97.31 228 GLN A C 1
ATOM 1732 O O . GLN A 1 228 ? 28.557 -29.262 -17.308 1.00 97.31 228 GLN A O 1
ATOM 1737 N N . ILE A 1 229 ? 27.031 -27.678 -17.776 1.00 97.62 229 ILE A N 1
ATOM 1738 C CA . ILE A 1 229 ? 25.919 -28.344 -17.072 1.00 97.62 229 ILE A CA 1
ATOM 1739 C C . ILE A 1 229 ? 25.626 -29.716 -17.691 1.00 97.62 229 ILE A C 1
ATOM 1741 O O . ILE A 1 229 ? 25.559 -30.713 -16.984 1.00 97.62 229 ILE A O 1
ATOM 1745 N N . ARG A 1 230 ? 25.531 -29.810 -19.025 1.00 98.06 230 ARG A N 1
ATOM 1746 C CA . ARG A 1 230 ? 25.323 -31.110 -19.687 1.00 98.06 230 ARG A CA 1
ATOM 1747 C C . ARG A 1 230 ? 26.460 -32.095 -19.412 1.00 98.06 230 ARG A C 1
ATOM 1749 O O . ARG A 1 230 ? 26.211 -33.290 -19.293 1.00 98.06 230 ARG A O 1
ATOM 1756 N N . TYR A 1 231 ? 27.701 -31.618 -19.344 1.00 98.12 231 TYR A N 1
ATOM 1757 C CA . TYR A 1 231 ? 28.839 -32.470 -19.010 1.00 98.12 231 TYR A CA 1
ATOM 1758 C C . TYR A 1 231 ? 28.795 -32.929 -17.547 1.00 98.12 231 TYR A C 1
ATOM 1760 O O . TYR A 1 231 ? 29.064 -34.094 -17.271 1.00 98.12 231 TYR A O 1
ATOM 1768 N N . HIS A 1 232 ? 28.382 -32.055 -16.627 1.00 98.06 232 HIS A N 1
ATOM 1769 C CA . HIS A 1 232 ? 28.128 -32.393 -15.224 1.00 98.06 232 HIS A CA 1
ATOM 1770 C C . HIS A 1 232 ? 27.073 -33.501 -15.087 1.00 98.06 232 HIS A C 1
ATOM 1772 O O . HIS A 1 232 ? 27.356 -34.539 -14.485 1.00 98.06 232 HIS A O 1
ATOM 1778 N N . ASP A 1 233 ? 25.925 -33.346 -15.753 1.00 97.69 233 ASP A N 1
ATOM 1779 C CA . ASP A 1 233 ? 24.861 -34.357 -15.806 1.00 97.69 233 ASP A CA 1
ATOM 1780 C C . ASP A 1 233 ? 25.366 -35.688 -16.387 1.00 97.69 233 ASP A C 1
ATOM 1782 O O . ASP A 1 233 ? 25.025 -36.767 -15.893 1.00 97.69 233 ASP A O 1
ATOM 1786 N N . LEU A 1 234 ? 26.198 -35.628 -17.436 1.00 97.81 234 LEU A N 1
ATOM 1787 C CA . LEU A 1 234 ? 26.830 -36.807 -18.025 1.00 97.81 234 LEU A CA 1
ATOM 1788 C C . LEU A 1 234 ? 27.709 -37.532 -16.999 1.00 97.81 234 LEU A C 1
ATOM 1790 O O . LEU A 1 234 ? 27.586 -38.751 -16.871 1.00 97.81 234 LEU A O 1
ATOM 1794 N N . LEU A 1 235 ? 28.570 -36.820 -16.260 1.00 97.75 235 LEU A N 1
ATOM 1795 C CA . LEU A 1 235 ? 29.450 -37.454 -15.274 1.00 97.75 235 LEU A CA 1
ATOM 1796 C C . LEU A 1 235 ? 28.643 -38.097 -14.144 1.00 97.75 235 LEU A C 1
ATOM 1798 O O . LEU A 1 235 ? 28.883 -39.263 -13.839 1.00 97.75 235 LEU A O 1
ATOM 1802 N N . GLN A 1 236 ? 27.639 -37.409 -13.591 1.00 96.25 236 GLN A N 1
ATOM 1803 C CA . GLN A 1 236 ? 26.779 -37.984 -12.549 1.00 96.25 236 GLN A CA 1
ATOM 1804 C C . GLN A 1 236 ? 26.009 -39.215 -13.049 1.00 96.25 236 GLN A C 1
ATOM 1806 O O . GLN A 1 236 ? 25.856 -40.204 -12.328 1.00 96.25 236 GLN A O 1
ATOM 1811 N N . ARG A 1 237 ? 25.564 -39.203 -14.313 1.00 96.12 237 ARG A N 1
ATOM 1812 C CA . ARG A 1 237 ? 24.930 -40.366 -14.944 1.00 96.12 237 ARG A CA 1
ATOM 1813 C C . ARG A 1 237 ? 25.898 -41.544 -15.066 1.00 96.12 237 ARG A C 1
ATOM 1815 O O . ARG A 1 237 ? 25.493 -42.682 -14.824 1.00 96.12 237 ARG A O 1
ATOM 1822 N N . VAL A 1 238 ? 27.155 -41.284 -15.429 1.00 96.50 238 VAL A N 1
ATOM 1823 C CA . VAL A 1 238 ? 28.207 -42.308 -15.520 1.00 96.50 238 VAL A CA 1
ATOM 1824 C C . VAL A 1 238 ? 28.535 -42.869 -14.131 1.00 96.50 238 VAL A C 1
ATOM 1826 O O . VAL A 1 238 ? 28.626 -44.087 -13.991 1.00 96.50 238 VAL A O 1
ATOM 1829 N N . GLU A 1 239 ? 28.630 -42.028 -13.095 1.00 95.19 239 GLU A N 1
ATOM 1830 C CA . GLU A 1 239 ? 28.826 -42.469 -11.705 1.00 95.19 239 GLU A CA 1
ATOM 1831 C C . GLU A 1 239 ? 27.696 -43.389 -11.246 1.00 95.19 239 GLU A C 1
ATOM 1833 O O . GLU A 1 239 ? 27.948 -44.508 -10.803 1.00 95.19 239 GLU A O 1
ATOM 1838 N N . ALA A 1 240 ? 26.445 -42.967 -11.439 1.00 93.31 240 ALA A N 1
ATOM 1839 C CA . ALA A 1 240 ? 25.276 -43.760 -11.073 1.00 93.31 240 ALA A CA 1
ATOM 1840 C C . ALA A 1 240 ? 25.217 -45.110 -11.808 1.00 93.31 240 ALA A C 1
ATOM 1842 O O . ALA A 1 240 ? 24.641 -46.068 -11.299 1.00 93.31 240 ALA A O 1
ATOM 1843 N N . ARG A 1 241 ? 25.799 -45.197 -13.010 1.00 94.12 241 ARG A N 1
ATOM 1844 C CA . ARG A 1 241 ? 25.827 -46.427 -13.804 1.00 94.12 241 ARG A CA 1
ATOM 1845 C C . ARG A 1 241 ? 26.961 -47.371 -13.421 1.00 94.12 241 ARG A C 1
ATOM 1847 O O . ARG A 1 241 ? 26.765 -48.583 -13.464 1.00 94.12 241 ARG A O 1
ATOM 1854 N N . LEU A 1 242 ? 28.146 -46.832 -13.147 1.00 93.94 242 LEU A N 1
ATOM 1855 C CA . LEU A 1 242 ? 29.352 -47.618 -12.880 1.00 93.94 242 LEU A CA 1
ATOM 1856 C C . LEU A 1 242 ? 29.552 -47.923 -11.395 1.00 93.94 242 LEU A C 1
ATOM 1858 O O . LEU A 1 242 ? 30.403 -48.757 -11.068 1.00 93.94 242 LEU A O 1
ATOM 1862 N N . ALA A 1 243 ? 28.783 -47.277 -10.516 1.00 90.81 243 ALA A N 1
ATOM 1863 C CA . ALA A 1 243 ? 28.763 -47.575 -9.097 1.00 90.81 243 ALA A CA 1
ATOM 1864 C C . ALA A 1 243 ? 28.463 -49.064 -8.844 1.00 90.81 243 ALA A C 1
ATOM 1866 O O . ALA A 1 243 ? 27.612 -49.655 -9.506 1.00 90.81 243 ALA A O 1
ATOM 1867 N N . PRO A 1 244 ? 29.124 -49.692 -7.856 1.00 86.31 244 PRO A N 1
ATOM 1868 C CA . PRO A 1 244 ? 28.932 -51.109 -7.543 1.00 86.31 244 PRO A CA 1
ATOM 1869 C C . PRO A 1 244 ? 27.606 -51.400 -6.814 1.00 86.31 244 PRO A C 1
ATOM 1871 O O . PRO A 1 244 ? 27.398 -52.523 -6.354 1.00 86.31 244 PRO A O 1
ATOM 1874 N N . VAL A 1 245 ? 26.748 -50.390 -6.644 1.00 85.88 245 VAL A N 1
ATOM 1875 C CA . VAL A 1 245 ? 25.474 -50.466 -5.925 1.00 85.88 245 VAL A CA 1
ATOM 1876 C C . VAL A 1 245 ? 24.313 -50.266 -6.896 1.00 85.88 245 VAL A C 1
ATOM 1878 O O . VAL A 1 245 ? 24.310 -49.330 -7.685 1.00 85.88 245 VAL A O 1
ATOM 1881 N N . ASP A 1 246 ? 23.300 -51.129 -6.805 1.00 81.06 246 ASP A N 1
ATOM 1882 C CA . ASP A 1 246 ? 22.142 -51.104 -7.714 1.00 81.06 246 ASP A CA 1
ATOM 1883 C C . ASP A 1 246 ? 20.963 -50.253 -7.182 1.00 81.06 246 ASP A C 1
ATOM 1885 O O . ASP A 1 246 ? 19.930 -50.131 -7.841 1.00 81.06 246 ASP A O 1
ATOM 1889 N N . HIS A 1 247 ? 21.067 -49.715 -5.958 1.00 82.00 247 HIS A N 1
ATOM 1890 C CA . HIS A 1 247 ? 20.063 -48.863 -5.303 1.00 82.00 247 HIS A CA 1
ATOM 1891 C C . HIS A 1 247 ? 20.686 -48.035 -4.164 1.00 82.00 247 HIS A C 1
ATOM 1893 O O . HIS A 1 247 ? 21.710 -48.424 -3.604 1.00 82.00 247 HIS A O 1
ATOM 1899 N N . GLY A 1 248 ? 20.026 -46.939 -3.772 1.00 83.88 248 GLY A N 1
ATOM 1900 C CA . GLY A 1 248 ? 20.491 -46.020 -2.721 1.00 83.88 248 GLY A CA 1
ATOM 1901 C C . GLY A 1 248 ? 21.180 -44.769 -3.275 1.00 83.88 248 GLY A C 1
ATOM 1902 O O . GLY A 1 248 ? 21.249 -44.580 -4.487 1.00 83.88 248 GLY A O 1
ATOM 1903 N N . GLU A 1 249 ? 21.650 -43.895 -2.384 1.00 84.06 249 GLU A N 1
ATOM 1904 C CA . GLU A 1 249 ? 22.424 -42.708 -2.765 1.00 84.06 249 GLU A CA 1
ATOM 1905 C C . GLU A 1 249 ? 23.864 -43.109 -3.120 1.00 84.06 249 GLU A C 1
ATOM 1907 O O . GLU A 1 249 ? 24.540 -43.782 -2.341 1.00 84.06 249 GLU A O 1
ATOM 1912 N N . VAL A 1 250 ? 24.325 -42.697 -4.303 1.00 88.00 250 VAL A N 1
ATOM 1913 C CA . VAL A 1 250 ? 25.730 -42.798 -4.718 1.00 88.00 250 VAL A CA 1
ATOM 1914 C C . VAL A 1 250 ? 26.406 -41.481 -4.354 1.00 88.00 250 VAL A C 1
ATOM 1916 O O . VAL A 1 250 ? 25.955 -40.420 -4.784 1.00 88.00 250 VAL A O 1
ATOM 1919 N N . GLU A 1 251 ? 27.475 -41.536 -3.560 1.00 89.00 251 GLU A N 1
ATOM 1920 C CA . GLU A 1 251 ? 28.283 -40.352 -3.258 1.00 89.00 251 GLU A CA 1
ATOM 1921 C C . GLU A 1 251 ? 28.971 -39.872 -4.544 1.00 89.00 251 GLU A C 1
ATOM 1923 O O . GLU A 1 251 ? 29.802 -40.580 -5.115 1.00 89.00 251 GLU A O 1
ATOM 1928 N N . THR A 1 252 ? 28.582 -38.690 -5.025 1.00 93.12 252 THR A N 1
ATOM 1929 C CA . THR A 1 252 ? 29.107 -38.115 -6.271 1.00 93.12 252 THR A CA 1
ATOM 1930 C C . THR A 1 252 ? 30.451 -37.432 -6.045 1.00 93.12 252 THR A C 1
ATOM 1932 O O . THR A 1 252 ? 30.655 -36.705 -5.069 1.00 93.12 252 THR A O 1
ATOM 1935 N N . LEU A 1 253 ? 31.370 -37.610 -6.991 1.00 94.69 253 LEU A N 1
ATOM 1936 C CA . LEU A 1 253 ? 32.601 -36.832 -7.062 1.00 94.69 253 LEU A CA 1
ATOM 1937 C C . LEU A 1 253 ? 32.331 -35.380 -7.489 1.00 94.69 253 LEU A C 1
ATOM 1939 O O . LEU A 1 253 ? 33.156 -34.510 -7.212 1.00 94.69 253 LEU A O 1
ATOM 1943 N N . PHE A 1 254 ? 31.199 -35.105 -8.134 1.00 96.62 254 PHE A N 1
ATOM 1944 C CA . PHE A 1 254 ? 30.866 -33.811 -8.729 1.00 96.62 254 PHE A CA 1
ATOM 1945 C C . PHE A 1 254 ? 29.569 -33.255 -8.113 1.00 96.62 254 PHE A C 1
ATOM 1947 O O . PHE A 1 254 ? 28.518 -33.292 -8.756 1.00 96.62 254 PHE A O 1
ATOM 1954 N N . PRO A 1 255 ? 29.583 -32.767 -6.859 1.00 95.00 255 PRO A N 1
ATOM 1955 C CA . PRO A 1 255 ? 28.393 -32.201 -6.219 1.00 95.00 255 PRO A CA 1
ATOM 1956 C C . PRO A 1 255 ? 27.908 -30.889 -6.856 1.00 95.00 255 PRO A C 1
ATOM 1958 O O . PRO A 1 255 ? 26.725 -30.571 -6.758 1.00 95.00 255 PRO A O 1
ATOM 1961 N N . THR A 1 256 ? 28.793 -30.132 -7.506 1.00 96.19 256 THR A N 1
ATOM 1962 C CA . THR A 1 256 ? 28.499 -28.826 -8.112 1.00 96.19 256 THR A CA 1
ATOM 1963 C C . THR A 1 256 ? 28.961 -28.766 -9.568 1.00 96.19 256 THR A C 1
ATOM 1965 O O . THR A 1 256 ? 29.835 -29.523 -9.991 1.00 96.19 256 THR A O 1
ATOM 1968 N N . VAL A 1 257 ? 28.387 -27.853 -10.357 1.00 94.62 257 VAL A N 1
ATOM 1969 C CA . VAL A 1 257 ? 28.756 -27.670 -11.775 1.00 94.62 257 VAL A CA 1
ATOM 1970 C C . VAL A 1 257 ? 30.201 -27.164 -11.898 1.00 94.62 257 VAL A C 1
ATOM 1972 O O . VAL A 1 257 ? 30.907 -27.475 -12.859 1.00 94.62 257 VAL A O 1
ATOM 1975 N N . GLU A 1 258 ? 30.682 -26.430 -10.899 1.00 95.38 258 GLU A N 1
ATOM 1976 C CA . GLU A 1 258 ? 32.051 -25.933 -10.782 1.00 95.38 258 GLU A CA 1
ATOM 1977 C C . GLU A 1 258 ? 33.088 -27.065 -10.712 1.00 95.38 258 GLU A C 1
ATOM 1979 O O . GLU A 1 258 ? 34.214 -26.884 -11.179 1.00 95.38 258 GLU A O 1
ATOM 1984 N N . ASP A 1 259 ? 32.714 -28.255 -10.226 1.00 95.56 259 ASP A N 1
ATOM 1985 C CA . ASP A 1 259 ? 33.613 -29.416 -10.156 1.00 95.56 259 ASP A CA 1
ATOM 1986 C C . ASP A 1 259 ? 34.021 -29.945 -11.541 1.00 95.56 259 ASP A C 1
ATOM 1988 O O . ASP A 1 259 ? 35.000 -30.686 -11.659 1.00 95.56 259 ASP A O 1
ATOM 1992 N N . VAL A 1 260 ? 33.289 -29.561 -12.593 1.00 95.81 260 VAL A N 1
ATOM 1993 C CA . VAL A 1 260 ? 33.594 -29.899 -13.991 1.00 95.81 260 VAL A CA 1
ATOM 1994 C C . VAL A 1 260 ? 34.028 -28.686 -14.820 1.00 95.81 260 VAL A C 1
ATOM 1996 O O . VAL A 1 260 ? 33.955 -28.707 -16.049 1.00 95.81 260 VAL A O 1
ATOM 1999 N N . ALA A 1 261 ? 34.503 -27.619 -14.164 1.00 94.62 261 ALA A N 1
ATOM 2000 C CA . ALA A 1 261 ? 35.015 -26.429 -14.847 1.00 94.62 261 ALA A CA 1
ATOM 2001 C C . ALA A 1 261 ? 36.152 -26.760 -15.836 1.00 94.62 261 ALA A C 1
ATOM 2003 O O . ALA A 1 261 ? 36.193 -26.191 -16.926 1.00 94.62 261 ALA A O 1
ATOM 2004 N N . ASP A 1 262 ? 37.021 -27.718 -15.495 1.00 96.56 262 ASP A N 1
ATOM 2005 C CA . ASP A 1 262 ? 37.982 -28.337 -16.415 1.00 96.56 262 ASP A CA 1
ATOM 2006 C C . ASP A 1 262 ? 37.495 -29.741 -16.799 1.00 96.56 262 ASP A C 1
ATOM 2008 O O . ASP A 1 262 ? 37.490 -30.669 -15.982 1.00 96.56 262 ASP A O 1
ATOM 2012 N N . ALA A 1 263 ? 37.075 -29.890 -18.058 1.00 96.25 263 ALA A N 1
ATOM 2013 C CA . ALA A 1 263 ? 36.453 -31.115 -18.544 1.00 96.25 263 ALA A CA 1
ATOM 2014 C C . ALA A 1 263 ? 37.398 -32.325 -18.491 1.00 96.25 263 ALA A C 1
ATOM 2016 O O . ALA A 1 263 ? 36.975 -33.431 -18.134 1.00 96.25 263 ALA A O 1
ATOM 2017 N N . HIS A 1 264 ? 38.671 -32.123 -18.843 1.00 97.38 264 HIS A N 1
ATOM 2018 C CA . HIS A 1 264 ? 39.655 -33.198 -18.936 1.00 97.38 264 HIS A CA 1
ATOM 2019 C C . HIS A 1 264 ? 40.130 -33.626 -17.547 1.00 97.38 264 HIS A C 1
ATOM 2021 O O . HIS A 1 264 ? 40.207 -34.825 -17.277 1.00 97.38 264 HIS A O 1
ATOM 2027 N N . ALA A 1 265 ? 40.348 -32.675 -16.633 1.00 96.94 265 ALA A N 1
ATOM 2028 C CA . ALA A 1 265 ? 40.676 -32.988 -15.243 1.00 96.94 265 ALA A CA 1
ATOM 2029 C C . ALA A 1 265 ? 39.527 -33.733 -14.539 1.00 96.94 265 ALA A C 1
ATOM 2031 O O . ALA A 1 265 ? 39.763 -34.693 -13.800 1.00 96.94 265 ALA A O 1
ATOM 2032 N N . ALA A 1 266 ? 38.277 -33.335 -14.799 1.00 97.31 266 ALA A N 1
ATOM 2033 C CA . ALA A 1 266 ? 37.103 -34.037 -14.292 1.00 97.31 266 ALA A CA 1
ATOM 2034 C C . ALA A 1 266 ? 36.982 -35.459 -14.868 1.00 97.31 266 ALA A C 1
ATOM 2036 O O . ALA A 1 266 ? 36.722 -36.399 -14.114 1.00 97.31 266 ALA A O 1
ATOM 2037 N N . ALA A 1 267 ? 37.249 -35.649 -16.167 1.00 97.25 267 ALA A N 1
ATOM 2038 C CA . ALA A 1 267 ? 37.308 -36.981 -16.774 1.00 97.25 267 ALA A CA 1
ATOM 2039 C C . ALA A 1 267 ? 38.361 -37.862 -16.087 1.00 97.25 267 ALA A C 1
ATOM 2041 O O . ALA A 1 267 ? 38.057 -38.986 -15.694 1.00 97.25 267 ALA A O 1
ATOM 2042 N N . ASP A 1 268 ? 39.579 -37.353 -15.885 1.00 97.19 268 ASP A N 1
ATOM 2043 C CA . ASP A 1 268 ? 40.662 -38.102 -15.240 1.00 97.19 268 ASP A CA 1
ATOM 2044 C C . ASP A 1 268 ? 40.321 -38.477 -13.792 1.00 97.19 268 ASP A C 1
ATOM 2046 O O . ASP A 1 268 ? 40.586 -39.603 -13.361 1.00 97.19 268 ASP A O 1
ATOM 2050 N N . ARG A 1 269 ? 39.663 -37.573 -13.054 1.00 97.31 269 ARG A N 1
ATOM 2051 C CA . ARG A 1 269 ? 39.154 -37.843 -11.702 1.00 97.31 269 ARG A CA 1
ATOM 2052 C C . ARG A 1 269 ? 38.108 -38.960 -11.701 1.00 97.31 269 ARG A C 1
ATOM 2054 O O . ARG A 1 269 ? 38.180 -39.846 -10.850 1.00 97.31 269 ARG A O 1
ATOM 2061 N N . LEU A 1 270 ? 37.174 -38.945 -12.654 1.00 96.88 270 LEU A N 1
ATOM 2062 C CA . LEU A 1 270 ? 36.174 -40.003 -12.804 1.00 96.88 270 LEU A CA 1
ATOM 2063 C C . LEU A 1 270 ? 36.840 -41.347 -13.144 1.00 96.88 270 LEU A C 1
ATOM 2065 O O . LEU A 1 270 ? 36.524 -42.356 -12.519 1.00 96.88 270 LEU A O 1
ATOM 2069 N N . MET A 1 271 ? 37.797 -41.366 -14.079 1.00 96.50 271 MET A N 1
ATOM 2070 C CA . MET A 1 271 ? 38.492 -42.596 -14.487 1.00 96.50 271 MET A CA 1
ATOM 2071 C C . MET A 1 271 ? 39.332 -43.197 -13.354 1.00 96.50 271 MET A C 1
ATOM 2073 O O . MET A 1 271 ? 39.420 -44.419 -13.230 1.00 96.50 271 MET A O 1
ATOM 2077 N N . ALA A 1 272 ? 39.924 -42.358 -12.498 1.00 95.88 272 ALA A N 1
ATOM 2078 C CA . ALA A 1 272 ? 40.662 -42.817 -11.325 1.00 95.88 272 ALA A CA 1
ATOM 2079 C C . ALA A 1 272 ? 39.757 -43.520 -10.297 1.00 95.88 272 ALA A C 1
ATOM 2081 O O . ALA A 1 272 ? 40.183 -44.491 -9.670 1.00 95.88 272 ALA A O 1
ATOM 2082 N N . ALA A 1 273 ? 38.518 -43.048 -10.133 1.00 95.06 273 ALA A N 1
ATOM 2083 C CA . ALA A 1 273 ? 37.547 -43.629 -9.209 1.00 95.06 273 ALA A CA 1
ATOM 2084 C C . ALA A 1 273 ? 36.807 -44.846 -9.789 1.00 95.06 273 ALA A C 1
ATOM 2086 O O . ALA A 1 273 ? 36.527 -45.794 -9.055 1.00 95.06 273 ALA A O 1
ATOM 2087 N N . TYR A 1 274 ? 36.556 -44.858 -11.103 1.00 95.06 274 TYR A N 1
ATOM 2088 C CA . TYR A 1 274 ? 35.839 -45.925 -11.809 1.00 95.06 274 TYR A CA 1
ATOM 2089 C C . TYR A 1 274 ? 36.672 -46.517 -12.964 1.00 95.06 274 TYR A C 1
ATOM 2091 O O . TYR A 1 274 ? 36.346 -46.312 -14.136 1.00 95.06 274 TYR A O 1
ATOM 2099 N N . PRO A 1 275 ? 37.726 -47.314 -12.685 1.00 93.50 275 PRO A N 1
ATOM 2100 C CA . PRO A 1 275 ? 38.585 -47.878 -13.734 1.00 93.50 275 PRO A CA 1
ATOM 2101 C C . PRO A 1 275 ? 37.859 -48.815 -14.715 1.00 93.50 275 PRO A C 1
ATOM 2103 O O . PRO A 1 275 ? 38.335 -49.063 -15.822 1.00 93.50 275 PRO A O 1
ATOM 2106 N N . ASN A 1 276 ? 36.696 -49.353 -14.332 1.00 94.00 276 ASN A N 1
ATOM 2107 C CA . ASN A 1 276 ? 35.841 -50.161 -15.206 1.00 94.00 276 ASN A CA 1
ATOM 2108 C C . ASN A 1 276 ? 35.213 -49.353 -16.356 1.00 94.00 276 ASN A C 1
ATOM 2110 O O . ASN A 1 276 ? 34.797 -49.966 -17.343 1.00 94.00 276 ASN A O 1
ATOM 2114 N N . ALA A 1 277 ? 35.197 -48.016 -16.289 1.00 95.31 277 ALA A N 1
ATOM 2115 C CA . ALA A 1 277 ? 34.754 -47.143 -17.380 1.00 95.31 277 ALA A CA 1
ATOM 2116 C C . ALA A 1 277 ? 35.523 -47.387 -18.692 1.00 95.31 277 ALA A C 1
ATOM 2118 O O . ALA A 1 277 ? 34.949 -47.248 -19.770 1.00 95.31 277 ALA A O 1
ATOM 2119 N N . ALA A 1 278 ? 36.789 -47.813 -18.601 1.00 94.69 278 ALA A N 1
ATOM 2120 C CA . ALA A 1 278 ? 37.662 -48.103 -19.739 1.00 94.69 278 ALA A CA 1
ATOM 2121 C C . ALA A 1 278 ? 37.289 -49.385 -20.506 1.00 94.69 278 ALA A C 1
ATOM 2123 O O . ALA A 1 278 ? 37.735 -49.592 -21.631 1.00 94.69 278 ALA A O 1
ATOM 2124 N N . THR A 1 279 ? 36.510 -50.281 -19.893 1.00 95.25 279 THR A N 1
ATOM 2125 C CA . THR A 1 279 ? 36.182 -51.609 -20.455 1.00 95.25 279 THR A CA 1
ATOM 2126 C C . THR A 1 279 ? 34.680 -51.845 -20.606 1.00 95.25 279 THR A C 1
ATOM 2128 O O . THR A 1 279 ? 34.258 -52.675 -21.413 1.00 95.25 279 THR A O 1
ATOM 2131 N N . THR A 1 280 ? 33.863 -51.101 -19.860 1.00 96.31 280 THR A N 1
ATOM 2132 C CA . THR A 1 280 ? 32.402 -51.193 -19.902 1.00 96.31 280 THR A CA 1
ATOM 2133 C C . THR A 1 280 ? 31.874 -50.372 -21.071 1.00 96.31 280 THR A C 1
ATOM 2135 O O . THR A 1 280 ? 32.124 -49.168 -21.139 1.00 96.31 280 THR A O 1
ATOM 2138 N N . HIS A 1 281 ? 31.144 -51.020 -21.980 1.00 97.31 281 HIS A N 1
ATOM 2139 C CA . HIS A 1 281 ? 30.495 -50.352 -23.109 1.00 97.31 281 HIS A CA 1
ATOM 2140 C C . HIS A 1 281 ? 29.245 -49.598 -22.653 1.00 97.31 281 HIS A C 1
ATOM 2142 O O . HIS A 1 281 ? 28.581 -50.022 -21.700 1.00 97.31 281 HIS A O 1
ATOM 2148 N N . VAL A 1 282 ? 28.930 -48.490 -23.324 1.00 97.31 282 VAL A N 1
ATOM 2149 C CA . VAL A 1 282 ? 27.742 -47.687 -23.021 1.00 97.31 282 VAL A CA 1
ATOM 2150 C C . VAL A 1 282 ? 26.488 -48.528 -23.237 1.00 97.31 282 VAL A C 1
ATOM 2152 O O . VAL A 1 282 ? 26.310 -49.170 -24.270 1.00 97.31 282 VAL A O 1
ATOM 2155 N N . THR A 1 283 ? 25.602 -48.543 -22.242 1.00 96.31 283 THR A N 1
ATOM 2156 C CA . THR A 1 283 ? 24.360 -49.313 -22.347 1.00 96.31 283 THR A CA 1
ATOM 2157 C C . THR A 1 283 ? 23.391 -48.671 -23.350 1.00 96.31 283 THR A C 1
ATOM 2159 O O . THR A 1 283 ? 23.334 -47.440 -23.425 1.00 96.31 283 THR A O 1
ATOM 2162 N N . PRO A 1 284 ? 22.535 -49.456 -24.036 1.00 95.00 284 PRO A N 1
ATOM 2163 C CA . PRO A 1 284 ? 21.528 -48.906 -24.952 1.00 95.00 284 PRO A CA 1
ATOM 2164 C C . PRO A 1 284 ? 20.606 -47.859 -24.306 1.00 95.00 284 PRO A C 1
ATOM 2166 O O . PRO A 1 284 ? 20.150 -46.925 -24.958 1.00 95.00 284 PRO A O 1
ATOM 2169 N N . ILE A 1 285 ? 20.347 -47.981 -22.997 1.00 95.06 285 ILE A N 1
ATOM 2170 C CA . ILE A 1 285 ? 19.516 -47.029 -22.243 1.00 95.06 285 ILE A CA 1
ATOM 2171 C C . ILE A 1 285 ? 20.198 -45.661 -22.136 1.00 95.06 285 ILE A C 1
ATOM 2173 O O . ILE A 1 285 ? 19.542 -44.637 -22.319 1.00 95.06 285 ILE A O 1
ATOM 2177 N N . ASP A 1 286 ? 21.495 -45.625 -21.826 1.00 96.56 286 ASP A N 1
ATOM 2178 C CA . ASP A 1 286 ? 22.214 -44.355 -21.710 1.00 96.56 286 ASP A CA 1
ATOM 2179 C C . ASP A 1 286 ? 22.538 -43.766 -23.093 1.00 96.56 286 ASP A C 1
ATOM 2181 O O . ASP A 1 286 ? 22.459 -42.550 -23.264 1.00 96.56 286 ASP A O 1
ATOM 2185 N N . ALA A 1 287 ? 22.781 -44.615 -24.101 1.00 95.62 287 ALA A N 1
ATOM 2186 C CA . ALA A 1 287 ? 22.900 -44.192 -25.497 1.00 95.62 287 ALA A CA 1
ATOM 2187 C C . ALA A 1 287 ? 21.609 -43.514 -26.000 1.00 95.62 287 ALA A C 1
ATOM 2189 O O . ALA A 1 287 ? 21.670 -42.444 -26.603 1.00 95.62 287 ALA A O 1
ATOM 2190 N N . ALA A 1 288 ? 20.432 -44.066 -25.681 1.00 94.50 288 ALA A N 1
ATOM 2191 C CA . ALA A 1 288 ? 19.140 -43.460 -26.015 1.00 94.50 288 ALA A CA 1
ATOM 2192 C C . ALA A 1 288 ? 18.851 -42.157 -25.240 1.00 94.50 288 ALA A C 1
ATOM 2194 O O . ALA A 1 288 ? 18.097 -41.308 -25.717 1.00 94.50 288 ALA A O 1
ATOM 2195 N N . TRP A 1 289 ? 19.441 -41.977 -24.053 1.00 97.31 289 TRP A N 1
ATOM 2196 C CA . TRP A 1 289 ? 19.313 -40.751 -23.258 1.00 97.31 289 TRP A CA 1
ATOM 2197 C C . TRP A 1 289 ? 20.166 -39.595 -23.805 1.00 97.31 289 TRP A C 1
ATOM 2199 O O . TRP A 1 289 ? 19.771 -38.434 -23.695 1.00 97.31 289 TRP A O 1
ATOM 2209 N N . PHE A 1 290 ? 21.304 -39.886 -24.437 1.00 96.94 290 PHE A N 1
ATOM 2210 C CA . PHE A 1 290 ? 22.261 -38.868 -24.873 1.00 96.94 290 PHE A CA 1
ATOM 2211 C C . PHE A 1 290 ? 21.685 -37.792 -25.820 1.00 96.94 290 PHE A C 1
ATOM 2213 O O . PHE A 1 290 ? 21.893 -36.605 -25.550 1.00 96.94 290 PHE A O 1
ATOM 2220 N N . PRO A 1 291 ? 20.891 -38.116 -26.865 1.00 95.62 291 PRO A N 1
ATOM 2221 C CA . PRO A 1 291 ? 20.253 -37.088 -27.690 1.00 95.62 291 PRO A CA 1
ATOM 2222 C C . PRO A 1 291 ? 19.311 -36.168 -26.898 1.00 95.62 291 PRO A C 1
ATOM 2224 O O . PRO A 1 291 ? 19.190 -34.986 -27.229 1.00 95.62 291 PRO A O 1
ATOM 2227 N N . ALA A 1 292 ? 18.663 -36.683 -25.845 1.00 96.25 292 ALA A N 1
ATOM 2228 C CA . ALA A 1 292 ? 17.821 -35.876 -24.965 1.00 96.25 292 ALA A CA 1
ATOM 2229 C C . ALA A 1 292 ? 18.667 -34.885 -24.152 1.00 96.25 292 ALA A C 1
ATOM 2231 O O . ALA A 1 292 ? 18.336 -33.702 -24.141 1.00 96.25 292 ALA A O 1
ATOM 2232 N N . LEU A 1 293 ? 19.801 -35.325 -23.589 1.00 97.00 293 LEU A N 1
ATOM 2233 C CA . LEU A 1 293 ? 20.772 -34.443 -22.924 1.00 97.00 293 LEU A CA 1
ATOM 2234 C C . LEU A 1 293 ? 21.260 -33.325 -23.863 1.00 97.00 293 LEU A C 1
ATOM 2236 O O . LEU A 1 293 ? 21.280 -32.145 -23.500 1.00 97.00 293 LEU A O 1
ATOM 2240 N N . CYS A 1 294 ? 21.610 -33.668 -25.107 1.00 96.12 294 CYS A N 1
ATOM 2241 C CA . CYS A 1 294 ? 22.030 -32.683 -26.106 1.00 96.12 294 CYS A CA 1
ATOM 2242 C C . CYS A 1 294 ? 20.933 -31.641 -26.403 1.00 96.12 294 CYS A C 1
ATOM 2244 O O . CYS A 1 294 ? 21.252 -30.492 -26.716 1.00 96.12 294 CYS A O 1
ATOM 2246 N N . ARG A 1 295 ? 19.651 -31.998 -26.251 1.00 94.31 295 ARG A N 1
ATOM 2247 C CA . ARG A 1 295 ? 18.488 -31.113 -26.456 1.00 94.31 295 ARG A CA 1
ATOM 2248 C C . ARG A 1 295 ? 17.993 -30.402 -25.190 1.00 94.31 295 ARG A C 1
ATOM 2250 O O . ARG A 1 295 ? 17.093 -29.579 -25.312 1.00 94.31 295 ARG A O 1
ATOM 2257 N N . SER A 1 296 ? 18.578 -30.652 -24.015 1.00 94.25 296 SER A N 1
ATOM 2258 C CA . SER A 1 296 ? 18.096 -30.085 -22.741 1.00 94.25 296 SER A CA 1
ATOM 2259 C C . SER A 1 296 ? 18.106 -28.552 -22.670 1.00 94.25 296 SER A C 1
ATOM 2261 O O . SER A 1 296 ? 17.355 -27.982 -21.884 1.00 94.25 296 SER A O 1
ATOM 2263 N N . TYR A 1 297 ? 18.924 -27.874 -23.486 1.00 93.81 297 TYR A N 1
ATOM 2264 C CA . TYR A 1 297 ? 19.066 -26.414 -23.482 1.00 93.81 297 TYR A CA 1
ATOM 2265 C C . TYR A 1 297 ? 19.063 -25.815 -24.901 1.00 93.81 297 TYR A C 1
ATOM 2267 O O . TYR A 1 297 ? 19.397 -26.519 -25.860 1.00 93.81 297 TYR A O 1
ATOM 2275 N N . PRO A 1 298 ? 18.743 -24.510 -25.061 1.00 91.50 298 PRO A N 1
ATOM 2276 C CA . PRO A 1 298 ? 18.648 -23.870 -26.376 1.00 91.50 298 PRO A CA 1
ATOM 2277 C C . PRO A 1 298 ? 19.946 -23.854 -27.191 1.00 91.50 298 PRO A C 1
ATOM 2279 O O . PRO A 1 298 ? 19.874 -24.005 -28.409 1.00 91.50 298 PRO A O 1
ATOM 2282 N N . LYS A 1 299 ? 21.124 -23.690 -26.558 1.00 95.06 299 LYS A N 1
ATOM 2283 C CA . LYS A 1 299 ? 22.421 -23.721 -27.259 1.00 95.06 299 LYS A CA 1
ATOM 2284 C C . LYS A 1 299 ? 22.720 -25.154 -27.730 1.00 95.06 299 LYS A C 1
ATOM 2286 O O . LYS A 1 299 ? 22.906 -26.027 -26.869 1.00 95.06 299 LYS A O 1
ATOM 2291 N N . PRO A 1 300 ? 22.800 -25.425 -29.049 1.00 94.75 300 PRO A N 1
ATOM 2292 C CA . PRO A 1 300 ? 23.101 -26.760 -29.565 1.00 94.75 300 PRO A CA 1
ATOM 2293 C C . PRO A 1 300 ? 24.535 -27.198 -29.248 1.00 94.75 300 PRO A C 1
ATOM 2295 O O . PRO A 1 300 ? 25.414 -26.363 -29.037 1.00 94.75 300 PRO A O 1
ATOM 2298 N N . MET A 1 301 ? 24.784 -28.509 -29.255 1.00 95.69 301 MET A N 1
ATOM 2299 C CA . MET A 1 301 ? 26.140 -29.052 -29.112 1.00 95.69 301 MET A CA 1
ATOM 2300 C C . MET A 1 301 ? 26.987 -28.788 -30.376 1.00 95.69 301 MET A C 1
ATOM 2302 O O . MET A 1 301 ? 26.437 -28.707 -31.482 1.00 95.69 301 MET A O 1
ATOM 2306 N N . PRO A 1 302 ? 28.324 -28.685 -30.254 1.00 95.12 302 PRO A N 1
ATOM 2307 C CA . PRO A 1 302 ? 29.242 -28.483 -31.378 1.00 95.12 302 PRO A CA 1
ATOM 2308 C C . PRO A 1 302 ? 29.521 -29.783 -32.159 1.00 95.12 302 PRO A C 1
ATOM 2310 O O . PRO A 1 302 ? 30.569 -29.943 -32.768 1.00 95.12 302 PRO A O 1
ATOM 2313 N N . PHE A 1 303 ? 28.594 -30.738 -32.142 1.00 96.25 303 PHE A N 1
ATOM 2314 C CA . PHE A 1 303 ? 28.710 -32.028 -32.815 1.00 96.25 303 PHE A CA 1
ATOM 2315 C C . PHE A 1 303 ? 27.324 -32.594 -33.127 1.00 96.25 303 PHE A C 1
ATOM 2317 O O . PHE A 1 303 ? 26.322 -32.168 -32.548 1.00 96.25 303 PHE A O 1
ATOM 2324 N N . VAL A 1 304 ? 27.272 -33.575 -34.024 1.00 96.50 304 VAL A N 1
ATOM 2325 C CA . VAL A 1 304 ? 26.052 -34.323 -34.351 1.00 96.50 304 VAL A CA 1
ATOM 2326 C C . VAL A 1 304 ? 25.987 -35.568 -33.453 1.00 96.50 304 VAL A C 1
ATOM 2328 O O . VAL A 1 304 ? 26.833 -36.449 -33.613 1.00 96.50 304 VAL A O 1
ATOM 2331 N N . PRO A 1 305 ? 25.039 -35.663 -32.496 1.00 95.44 305 PRO A N 1
ATOM 2332 C CA . PRO A 1 305 ? 25.026 -36.746 -31.507 1.00 95.44 305 PRO A CA 1
ATOM 2333 C C . PRO A 1 305 ? 24.535 -38.085 -32.069 1.00 95.44 305 PRO A C 1
ATOM 2335 O O . PRO A 1 305 ? 24.933 -39.132 -31.572 1.00 95.44 305 PRO A O 1
ATOM 2338 N N . ILE A 1 306 ? 23.669 -38.056 -33.086 1.00 93.81 306 ILE A N 1
ATOM 2339 C CA . ILE A 1 306 ? 23.076 -39.235 -33.725 1.00 93.81 306 ILE A CA 1
ATOM 2340 C C . ILE A 1 306 ? 22.787 -38.937 -35.203 1.00 93.81 306 ILE A C 1
ATOM 2342 O O . ILE A 1 306 ? 22.514 -37.792 -35.563 1.00 93.81 306 ILE A O 1
ATOM 2346 N N . LEU A 1 307 ? 22.859 -39.962 -36.057 1.00 92.69 307 LEU A N 1
ATOM 2347 C CA . LEU A 1 307 ? 22.452 -39.891 -37.463 1.00 92.69 307 LEU A CA 1
ATOM 2348 C C . LEU A 1 307 ? 21.031 -40.447 -37.620 1.00 92.69 307 LEU A C 1
ATOM 2350 O O . LEU A 1 307 ? 20.834 -41.660 -37.710 1.00 92.69 307 LEU A O 1
ATOM 2354 N N . ASP A 1 308 ? 20.048 -39.553 -37.642 1.00 91.12 308 ASP A N 1
ATOM 2355 C CA . ASP A 1 308 ? 18.619 -39.852 -37.761 1.00 91.12 308 ASP A CA 1
ATOM 2356 C C . ASP A 1 308 ? 17.921 -38.909 -38.765 1.00 91.12 308 ASP A C 1
ATOM 2358 O O . ASP A 1 308 ? 18.567 -38.134 -39.476 1.00 91.12 308 ASP A O 1
ATOM 2362 N N . ASP A 1 309 ? 16.589 -38.978 -38.832 1.00 89.38 309 ASP A N 1
ATOM 2363 C CA . ASP A 1 309 ? 15.750 -38.162 -39.724 1.00 89.38 309 ASP A CA 1
ATOM 2364 C C . ASP A 1 309 ? 15.877 -36.642 -39.444 1.00 89.38 309 ASP A C 1
ATOM 2366 O O . ASP A 1 309 ? 15.482 -35.818 -40.274 1.00 89.38 309 ASP A O 1
ATOM 2370 N N . ASP A 1 310 ? 16.463 -36.263 -38.299 1.00 89.44 310 ASP A N 1
ATOM 2371 C CA . ASP A 1 310 ? 16.701 -34.887 -37.857 1.00 89.44 310 ASP A CA 1
ATOM 2372 C C . ASP A 1 310 ? 18.117 -34.374 -38.209 1.00 89.44 310 ASP A C 1
ATOM 2374 O O . ASP A 1 310 ? 18.503 -33.293 -37.756 1.00 89.44 310 ASP A O 1
ATOM 2378 N N . LEU A 1 311 ? 18.907 -35.082 -39.030 1.00 91.00 311 LEU A N 1
ATOM 2379 C CA . LEU A 1 311 ? 20.288 -34.704 -39.386 1.00 91.00 311 LEU A CA 1
ATOM 2380 C C . LEU A 1 311 ? 20.439 -33.232 -39.817 1.00 91.00 311 LEU A C 1
ATOM 2382 O O . LEU A 1 311 ? 21.335 -32.529 -39.338 1.00 91.00 311 LEU A O 1
ATOM 2386 N N . ILE A 1 312 ? 19.539 -32.737 -40.675 1.00 88.81 312 ILE A N 1
ATOM 2387 C CA . ILE A 1 312 ? 19.543 -31.338 -41.136 1.00 88.81 312 ILE A CA 1
ATOM 2388 C C . ILE A 1 312 ? 19.390 -30.340 -39.984 1.00 88.81 312 ILE A C 1
ATOM 2390 O O . ILE A 1 312 ? 19.954 -29.247 -40.022 1.00 88.81 312 ILE A O 1
ATOM 2394 N N . ARG A 1 313 ? 18.661 -30.718 -38.933 1.00 88.44 313 ARG A N 1
ATOM 2395 C CA . ARG A 1 313 ? 18.475 -29.905 -37.735 1.00 88.44 313 ARG A CA 1
ATOM 2396 C C . ARG A 1 313 ? 19.688 -30.008 -36.818 1.00 88.44 313 ARG A C 1
ATOM 2398 O O . ARG A 1 313 ? 20.180 -28.974 -36.377 1.00 88.44 313 ARG A O 1
ATOM 2405 N N . TRP A 1 314 ? 20.196 -31.216 -36.570 1.00 91.94 314 TRP A N 1
ATOM 2406 C CA . TRP A 1 314 ? 21.376 -31.430 -35.728 1.00 91.94 314 TRP A CA 1
ATOM 2407 C C . TRP A 1 314 ? 22.597 -30.665 -36.232 1.00 91.94 314 TRP A C 1
ATOM 2409 O O . TRP A 1 314 ? 23.260 -29.970 -35.459 1.00 91.94 314 TRP A O 1
ATOM 2419 N N . TRP A 1 315 ? 22.868 -30.757 -37.534 1.00 92.31 315 TRP A N 1
ATOM 2420 C CA . TRP A 1 315 ? 23.996 -30.062 -38.135 1.00 92.31 315 TRP A CA 1
ATOM 2421 C C . TRP A 1 315 ? 23.665 -28.614 -38.495 1.00 92.31 315 TRP A C 1
ATOM 2423 O O . TRP A 1 315 ? 24.468 -27.734 -38.235 1.00 92.31 315 TRP A O 1
ATOM 2433 N N . GLY A 1 316 ? 22.493 -28.321 -39.063 1.00 87.19 316 GLY A N 1
ATOM 2434 C CA . GLY A 1 316 ? 22.194 -26.998 -39.625 1.00 87.19 316 GLY A CA 1
ATOM 2435 C C . GLY A 1 316 ? 21.851 -25.899 -38.610 1.00 87.19 316 GLY A C 1
ATOM 2436 O O . GLY A 1 316 ? 21.841 -24.722 -38.980 1.00 87.19 316 GLY A O 1
ATOM 2437 N N . GLN A 1 317 ? 21.561 -26.242 -37.352 1.00 89.88 317 GLN A N 1
ATOM 2438 C CA . GLN A 1 317 ? 21.320 -25.260 -36.290 1.00 89.88 317 GLN A CA 1
ATOM 2439 C C . GLN A 1 317 ? 22.632 -24.672 -35.757 1.00 89.88 317 GLN A C 1
ATOM 2441 O O . GLN A 1 317 ? 23.564 -25.414 -35.483 1.00 89.88 317 GLN A O 1
ATOM 2446 N N . ASP A 1 318 ? 22.688 -23.355 -35.538 1.00 92.44 318 ASP A N 1
ATOM 2447 C CA . ASP A 1 318 ? 23.788 -22.654 -34.844 1.00 92.44 318 ASP A CA 1
ATOM 2448 C C . ASP A 1 318 ? 25.211 -22.970 -35.373 1.00 92.44 318 ASP A C 1
ATOM 2450 O O . ASP A 1 318 ? 26.109 -23.403 -34.643 1.00 92.44 318 ASP A O 1
ATOM 2454 N N . CYS A 1 319 ? 25.397 -22.776 -36.682 1.00 91.12 319 CYS A N 1
ATOM 2455 C CA . CYS A 1 319 ? 26.652 -23.032 -37.410 1.00 91.12 319 CYS A CA 1
ATOM 2456 C C . CYS A 1 319 ? 27.382 -21.767 -37.874 1.00 91.12 319 CYS A C 1
ATOM 2458 O O . CYS A 1 319 ? 28.159 -21.830 -38.820 1.00 91.12 319 CYS A O 1
ATOM 2460 N N . LEU A 1 320 ? 27.104 -20.619 -37.251 1.00 93.38 320 LEU A N 1
ATOM 2461 C CA . LEU A 1 320 ? 27.659 -19.327 -37.673 1.00 93.38 320 LEU A CA 1
ATOM 2462 C C . LEU A 1 320 ? 28.739 -18.783 -36.728 1.00 93.38 320 LEU A C 1
ATOM 2464 O O . LEU A 1 320 ? 29.646 -18.085 -37.174 1.00 93.38 320 LEU A O 1
ATOM 2468 N N . TRP A 1 321 ? 28.665 -19.086 -35.429 1.00 95.25 321 TRP A N 1
ATOM 2469 C CA . TRP A 1 321 ? 29.584 -18.521 -34.431 1.00 95.25 321 TRP A CA 1
ATOM 2470 C C . TRP A 1 321 ? 31.014 -19.067 -34.565 1.00 95.25 321 TRP A C 1
ATOM 2472 O O . TRP A 1 321 ? 31.967 -18.395 -34.187 1.00 95.25 321 TRP A O 1
ATOM 2482 N N . GLN A 1 322 ? 31.176 -20.255 -35.154 1.00 95.56 322 GLN A N 1
ATOM 2483 C CA . GLN A 1 322 ? 32.459 -20.938 -35.325 1.00 95.56 322 GLN A CA 1
ATOM 2484 C C . GLN A 1 322 ? 33.437 -20.140 -36.198 1.00 95.56 322 GLN A C 1
ATOM 2486 O O . GLN A 1 322 ? 34.643 -20.246 -36.013 1.00 95.56 322 GLN A O 1
ATOM 2491 N N . ALA A 1 323 ? 32.942 -19.286 -37.101 1.00 96.06 323 ALA A N 1
ATOM 2492 C CA . ALA A 1 323 ? 33.781 -18.387 -37.898 1.00 96.06 323 ALA A CA 1
ATOM 2493 C C . ALA A 1 323 ? 34.494 -17.296 -37.063 1.00 96.06 323 ALA A C 1
ATOM 2495 O O . ALA A 1 323 ? 35.329 -16.559 -37.593 1.00 96.06 323 ALA A O 1
ATOM 2496 N N . GLN A 1 324 ? 34.162 -17.182 -35.773 1.00 95.88 324 GLN A N 1
ATOM 2497 C CA . GLN A 1 324 ? 34.754 -16.252 -34.807 1.00 95.88 324 GLN A CA 1
ATOM 2498 C C . GLN A 1 324 ? 35.561 -16.972 -33.708 1.00 95.88 324 GLN A C 1
ATOM 2500 O O . GLN A 1 324 ? 35.980 -16.338 -32.745 1.00 95.88 324 GLN A O 1
ATOM 2505 N N . ASP A 1 325 ? 35.778 -18.287 -33.828 1.00 94.25 325 ASP A N 1
ATOM 2506 C CA . ASP A 1 325 ? 36.483 -19.095 -32.829 1.00 94.25 325 ASP A CA 1
ATOM 2507 C C . ASP A 1 325 ? 37.747 -19.737 -33.419 1.00 94.25 325 ASP A C 1
ATOM 2509 O O . ASP A 1 325 ? 37.690 -20.472 -34.404 1.00 94.25 325 ASP A O 1
ATOM 2513 N N . GLU A 1 326 ? 38.899 -19.466 -32.800 1.00 92.50 326 GLU A N 1
ATOM 2514 C CA . GLU A 1 326 ? 40.227 -19.899 -33.269 1.00 92.50 326 GLU A CA 1
ATOM 2515 C C . GLU A 1 326 ? 40.447 -21.424 -33.213 1.00 92.50 326 GLU A C 1
ATOM 2517 O O . GLU A 1 326 ? 41.439 -21.923 -33.744 1.00 92.50 326 GLU A O 1
ATOM 2522 N N . ARG A 1 327 ? 39.542 -22.199 -32.594 1.00 91.31 327 ARG A N 1
ATOM 2523 C CA . ARG A 1 327 ? 39.623 -23.671 -32.591 1.00 91.31 327 ARG A CA 1
ATOM 2524 C C . ARG A 1 327 ? 39.330 -24.291 -33.950 1.00 91.31 327 ARG A C 1
ATOM 2526 O O . ARG A 1 327 ? 39.749 -25.421 -34.193 1.00 91.31 327 ARG A O 1
ATOM 2533 N N . TYR A 1 328 ? 38.609 -23.584 -34.817 1.00 94.44 328 TYR A N 1
ATOM 2534 C CA . TYR A 1 328 ? 38.208 -24.097 -36.120 1.00 94.44 328 TYR A CA 1
ATOM 2535 C C . TYR A 1 328 ? 38.975 -23.413 -37.247 1.00 94.44 328 TYR A C 1
ATOM 2537 O O . TYR A 1 328 ? 39.227 -22.210 -37.239 1.00 94.44 328 TYR A O 1
ATOM 2545 N N . THR A 1 329 ? 39.319 -24.193 -38.266 1.00 95.94 329 THR A N 1
ATOM 2546 C CA . THR A 1 329 ? 39.930 -23.657 -39.485 1.00 95.94 329 THR A CA 1
ATOM 2547 C C . THR A 1 329 ? 38.877 -23.011 -40.389 1.00 95.94 329 THR A C 1
ATOM 2549 O O . THR A 1 329 ? 37.697 -23.355 -40.339 1.00 95.94 329 THR A O 1
ATOM 2552 N N . ALA A 1 330 ? 39.303 -22.111 -41.280 1.00 95.62 330 ALA A N 1
ATOM 2553 C CA . ALA A 1 330 ? 38.404 -21.448 -42.231 1.00 95.62 330 ALA A CA 1
ATOM 2554 C C . ALA A 1 330 ? 37.695 -22.415 -43.206 1.00 95.62 330 ALA A C 1
ATOM 2556 O O . ALA A 1 330 ? 36.661 -22.068 -43.773 1.00 95.62 330 ALA A O 1
ATOM 2557 N N . ASP A 1 331 ? 38.229 -23.626 -43.391 1.00 95.81 331 ASP A N 1
ATOM 2558 C CA . ASP A 1 331 ? 37.618 -24.660 -44.233 1.00 95.81 331 ASP A CA 1
ATOM 2559 C C . ASP A 1 331 ? 36.445 -25.374 -43.530 1.00 95.81 331 ASP A C 1
ATOM 2561 O O . ASP A 1 331 ? 35.444 -25.724 -44.153 1.00 95.81 331 ASP A O 1
ATOM 2565 N N . GLN A 1 332 ? 36.534 -25.520 -42.204 1.00 95.62 332 GLN A N 1
ATOM 2566 C CA . GLN A 1 332 ? 35.585 -26.274 -41.376 1.00 95.62 332 GLN A CA 1
ATOM 2567 C C . GLN A 1 332 ? 34.294 -25.514 -41.040 1.00 95.62 332 GLN A C 1
ATOM 2569 O O . GLN A 1 332 ? 33.329 -26.125 -40.571 1.00 95.62 332 GLN A O 1
ATOM 2574 N N . VAL A 1 333 ? 34.271 -24.192 -41.214 1.00 95.94 333 VAL A N 1
ATOM 2575 C CA . VAL A 1 333 ? 33.216 -23.307 -40.690 1.00 95.94 333 VAL A CA 1
ATOM 2576 C C . VAL A 1 333 ? 32.336 -22.736 -41.796 1.00 95.94 333 VAL A C 1
ATOM 2578 O O . VAL A 1 333 ? 32.785 -22.506 -42.915 1.00 95.94 333 VAL A O 1
ATOM 2581 N N . ARG A 1 334 ? 31.068 -22.463 -41.484 1.00 93.44 334 ARG A N 1
ATOM 2582 C CA . ARG A 1 334 ? 30.128 -21.845 -42.427 1.00 93.44 334 ARG A CA 1
ATOM 2583 C C . ARG A 1 334 ? 30.338 -20.328 -42.441 1.00 93.44 334 ARG A C 1
ATOM 2585 O O . ARG A 1 334 ? 30.261 -19.689 -41.395 1.00 93.44 334 ARG A O 1
ATOM 2592 N N . ILE A 1 335 ? 30.593 -19.748 -43.613 1.00 95.38 335 IL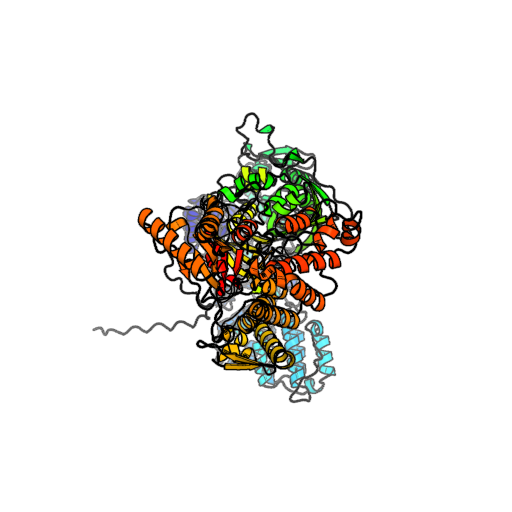E A N 1
ATOM 2593 C CA . ILE A 1 335 ? 30.894 -18.315 -43.784 1.00 95.38 335 ILE A CA 1
ATOM 2594 C C . ILE A 1 335 ? 29.941 -17.756 -44.839 1.00 95.38 335 ILE A C 1
ATOM 2596 O O . ILE A 1 335 ? 29.858 -18.323 -45.924 1.00 95.38 335 ILE A O 1
ATOM 2600 N N . ILE A 1 336 ? 29.243 -16.655 -44.536 1.00 94.50 336 ILE A N 1
ATOM 2601 C CA . ILE A 1 336 ? 28.062 -16.197 -45.296 1.00 94.50 336 ILE A CA 1
ATOM 2602 C C . ILE A 1 336 ? 28.191 -14.791 -45.936 1.00 94.50 336 ILE A C 1
ATOM 2604 O O . ILE A 1 336 ? 27.422 -13.886 -45.604 1.00 94.50 336 ILE A O 1
ATOM 2608 N N . PRO A 1 337 ? 29.169 -14.536 -46.825 1.00 95.12 337 PRO A N 1
ATOM 2609 C CA . PRO A 1 337 ? 29.297 -13.249 -47.500 1.00 95.12 337 PRO A CA 1
ATOM 2610 C C . PRO A 1 337 ? 28.331 -13.135 -48.694 1.00 95.12 337 PRO A C 1
ATOM 2612 O O . PRO A 1 337 ? 27.816 -14.129 -49.195 1.00 95.12 337 PRO A O 1
ATOM 2615 N N . GLY A 1 338 ? 28.083 -11.912 -49.166 1.00 93.50 338 GLY A N 1
ATOM 2616 C CA . GLY A 1 338 ? 27.314 -11.667 -50.387 1.00 93.50 338 GLY A CA 1
ATOM 2617 C C . GLY A 1 338 ? 28.174 -11.902 -51.633 1.00 93.50 338 GLY A C 1
ATOM 2618 O O . GLY A 1 338 ? 29.328 -11.451 -51.652 1.00 93.50 338 GLY A O 1
ATOM 2619 N N . PRO A 1 339 ? 27.641 -12.559 -52.681 1.00 92.81 339 PRO A N 1
ATOM 2620 C CA . PRO A 1 339 ? 28.430 -13.063 -53.806 1.00 92.81 339 PRO A CA 1
ATOM 2621 C C . PRO A 1 339 ? 29.133 -11.974 -54.614 1.00 92.81 339 PRO A C 1
ATOM 2623 O O . PRO A 1 339 ? 30.233 -12.189 -55.119 1.00 92.81 339 PRO A O 1
ATOM 2626 N N . VAL A 1 340 ? 28.528 -10.790 -54.691 1.00 92.56 340 VAL A N 1
ATOM 2627 C CA . VAL A 1 340 ? 29.099 -9.630 -55.384 1.00 92.56 340 VAL A CA 1
ATOM 2628 C C . VAL A 1 340 ? 30.006 -8.824 -54.454 1.00 92.56 340 VAL A C 1
ATOM 2630 O O . VAL A 1 340 ? 31.121 -8.450 -54.806 1.00 92.56 340 VAL A O 1
ATOM 2633 N N . SER A 1 341 ? 29.548 -8.566 -53.229 1.00 92.75 341 SER A N 1
ATOM 2634 C CA . SER A 1 341 ? 30.240 -7.685 -52.284 1.00 92.75 341 SER A CA 1
ATOM 2635 C C . SER A 1 341 ? 31.553 -8.251 -51.736 1.00 92.75 341 SER A C 1
ATOM 2637 O O . SER A 1 341 ? 32.393 -7.467 -51.299 1.00 92.75 341 SER A O 1
ATOM 2639 N N . VAL A 1 342 ? 31.752 -9.576 -51.760 1.00 94.75 342 VAL A N 1
ATOM 2640 C CA . VAL A 1 342 ? 33.007 -10.209 -51.312 1.00 94.75 342 VAL A CA 1
ATOM 2641 C C . VAL A 1 342 ? 34.208 -9.774 -52.159 1.00 94.75 342 VAL A C 1
ATOM 2643 O O . VAL A 1 342 ? 35.280 -9.556 -51.610 1.00 94.75 342 VAL A O 1
ATOM 2646 N N . ALA A 1 343 ? 34.008 -9.495 -53.454 1.00 91.88 343 ALA A N 1
ATOM 2647 C CA . ALA A 1 343 ? 35.055 -8.971 -54.337 1.00 91.88 343 ALA A CA 1
ATOM 2648 C C . ALA A 1 343 ? 35.562 -7.574 -53.919 1.00 91.88 343 ALA A C 1
ATOM 2650 O O . ALA A 1 343 ? 36.644 -7.153 -54.323 1.00 91.88 343 ALA A O 1
ATOM 2651 N N . GLY A 1 344 ? 34.783 -6.841 -53.113 1.00 90.31 344 GLY A N 1
ATOM 2652 C CA . GLY A 1 344 ? 35.171 -5.544 -52.552 1.00 90.31 344 GLY A CA 1
ATOM 2653 C C . GLY A 1 344 ? 36.113 -5.637 -51.347 1.00 90.31 344 GLY A C 1
ATOM 2654 O O . GLY A 1 344 ? 36.610 -4.612 -50.879 1.00 90.31 344 GLY A O 1
ATOM 2655 N N . ILE A 1 345 ? 36.367 -6.843 -50.831 1.00 93.38 345 ILE A N 1
ATOM 2656 C CA . ILE A 1 345 ? 37.249 -7.076 -49.688 1.00 93.38 345 ILE A CA 1
ATOM 2657 C C . ILE A 1 345 ? 38.699 -7.173 -50.180 1.00 93.38 345 ILE A C 1
ATOM 2659 O O . ILE A 1 345 ? 39.120 -8.192 -50.714 1.00 93.38 345 ILE A O 1
ATOM 2663 N N . ASP A 1 346 ? 39.489 -6.116 -49.971 1.00 89.62 346 ASP A N 1
ATOM 2664 C CA . ASP A 1 346 ? 40.864 -6.023 -50.493 1.00 89.62 346 ASP A CA 1
ATOM 2665 C C . ASP A 1 346 ? 41.969 -6.231 -49.440 1.00 89.62 346 ASP A C 1
ATOM 2667 O O . ASP A 1 346 ? 43.148 -6.328 -49.788 1.00 89.62 346 ASP A O 1
ATOM 2671 N N . ARG A 1 347 ? 41.619 -6.270 -48.148 1.00 92.06 347 ARG A N 1
ATOM 2672 C CA . ARG A 1 347 ? 42.581 -6.408 -47.045 1.00 92.06 347 ARG A CA 1
ATOM 2673 C C . ARG A 1 347 ? 41.953 -6.967 -45.767 1.00 92.06 347 ARG A C 1
ATOM 2675 O O . ARG A 1 347 ? 40.745 -6.877 -45.549 1.00 92.06 347 ARG A O 1
ATOM 2682 N N . VAL A 1 348 ? 42.819 -7.494 -44.905 1.00 95.00 348 VAL A N 1
ATOM 2683 C CA . VAL A 1 348 ? 42.508 -7.953 -43.541 1.00 95.00 348 VAL A CA 1
ATOM 2684 C C . VAL A 1 348 ? 42.806 -6.821 -42.551 1.00 95.00 348 VAL A C 1
ATOM 2686 O O . VAL A 1 348 ? 43.799 -6.110 -42.706 1.00 95.00 348 VAL A O 1
ATOM 2689 N N . ASP A 1 349 ? 41.958 -6.664 -41.536 1.00 95.62 349 ASP A N 1
ATOM 2690 C CA . ASP A 1 349 ? 42.150 -5.801 -40.365 1.00 95.62 349 ASP A CA 1
ATOM 2691 C C . ASP A 1 349 ? 42.285 -4.301 -40.677 1.00 95.62 349 ASP A C 1
ATOM 2693 O O . ASP A 1 349 ? 42.980 -3.550 -39.985 1.00 95.62 349 ASP A O 1
ATOM 2697 N N . ALA A 1 350 ? 41.569 -3.825 -41.700 1.00 94.00 350 ALA A N 1
ATOM 2698 C CA . ALA A 1 350 ? 41.322 -2.393 -41.844 1.00 94.00 350 ALA A CA 1
ATOM 2699 C C . ALA A 1 350 ? 40.395 -1.913 -40.712 1.00 94.00 350 ALA A C 1
ATOM 2701 O O . ALA A 1 350 ? 39.365 -2.550 -40.487 1.00 94.00 350 ALA A O 1
ATOM 2702 N N . PRO A 1 351 ? 40.690 -0.800 -40.015 1.00 96.69 351 PRO A N 1
ATOM 2703 C CA . PRO A 1 351 ? 39.750 -0.240 -39.047 1.00 96.69 351 PRO A CA 1
ATOM 2704 C C . PRO A 1 351 ? 38.404 0.073 -39.707 1.00 96.69 351 PRO A C 1
ATOM 2706 O O . PRO A 1 351 ? 38.375 0.654 -40.797 1.00 96.69 351 PRO A O 1
ATOM 2709 N N . VAL A 1 352 ? 37.293 -0.248 -39.045 1.00 95.38 352 VAL A N 1
ATOM 2710 C CA . VAL A 1 352 ? 35.939 -0.000 -39.572 1.00 95.38 352 VAL A CA 1
ATOM 2711 C C . VAL A 1 352 ? 35.713 1.476 -39.915 1.00 95.38 352 VAL A C 1
ATOM 2713 O O . VAL A 1 352 ? 35.134 1.788 -40.954 1.00 95.38 352 VAL A O 1
ATOM 2716 N N . ALA A 1 353 ? 36.267 2.393 -39.116 1.00 93.12 353 ALA A N 1
ATOM 2717 C CA . ALA A 1 353 ? 36.219 3.829 -39.388 1.00 93.12 353 ALA A CA 1
ATOM 2718 C C . ALA A 1 353 ? 36.925 4.197 -40.705 1.00 93.12 353 ALA A C 1
ATOM 2720 O O . ALA A 1 353 ? 36.445 5.042 -41.455 1.00 93.12 353 ALA A O 1
ATOM 2721 N N . SER A 1 354 ? 38.039 3.529 -41.028 1.00 94.06 354 SER A N 1
ATOM 2722 C CA . SER A 1 354 ? 38.741 3.736 -42.298 1.00 94.06 354 SER A CA 1
ATOM 2723 C C . SER A 1 354 ? 37.947 3.181 -43.481 1.00 94.06 354 SER A C 1
ATOM 2725 O O . SER A 1 354 ? 37.916 3.820 -44.532 1.00 94.06 354 SER A O 1
ATOM 2727 N N . LEU A 1 355 ? 37.285 2.028 -43.319 1.00 94.19 355 LEU A N 1
ATOM 2728 C CA . LEU A 1 355 ? 36.396 1.466 -44.338 1.00 94.19 355 LEU A CA 1
ATOM 2729 C C . LEU A 1 355 ? 35.232 2.421 -44.631 1.00 94.19 355 LEU A C 1
ATOM 2731 O O . LEU A 1 355 ? 35.085 2.858 -45.767 1.00 94.19 355 LEU A O 1
ATOM 2735 N N . LEU A 1 356 ? 34.444 2.789 -43.619 1.00 94.12 356 LEU A N 1
ATOM 2736 C CA . LEU A 1 356 ? 33.280 3.663 -43.799 1.00 94.12 356 LEU A CA 1
ATOM 2737 C C . LEU A 1 356 ? 33.683 5.066 -44.274 1.00 94.12 356 LEU A C 1
ATOM 2739 O O . LEU A 1 356 ? 33.036 5.616 -45.163 1.00 94.12 356 LEU A O 1
ATOM 2743 N N . GLY A 1 357 ? 34.805 5.598 -43.780 1.00 93.44 357 GLY A N 1
ATOM 2744 C CA . GLY A 1 357 ? 35.358 6.869 -44.246 1.00 93.44 357 GLY A CA 1
ATOM 2745 C C . GLY A 1 357 ? 35.722 6.865 -45.736 1.00 93.44 357 GLY A C 1
ATOM 2746 O O . GLY A 1 357 ? 35.509 7.867 -46.410 1.00 93.44 357 GLY A O 1
ATOM 2747 N N . ARG A 1 358 ? 36.201 5.738 -46.295 1.00 94.44 358 ARG A N 1
ATOM 2748 C CA . ARG A 1 358 ? 36.430 5.601 -47.752 1.00 94.44 358 ARG A CA 1
ATOM 2749 C C . ARG A 1 358 ? 35.124 5.670 -48.547 1.00 94.44 358 ARG A C 1
ATOM 2751 O O . ARG A 1 358 ? 35.099 6.289 -49.606 1.00 94.44 358 ARG A O 1
ATOM 2758 N N . PHE A 1 359 ? 34.060 5.037 -48.050 1.00 94.62 359 PHE A N 1
ATOM 2759 C CA . PHE A 1 359 ? 32.738 5.066 -48.686 1.00 94.62 359 PHE A CA 1
ATOM 2760 C C . PHE A 1 359 ? 32.142 6.480 -48.673 1.00 94.62 359 PHE A C 1
ATOM 2762 O O . PHE A 1 359 ? 31.666 6.952 -49.705 1.00 94.62 359 PHE A O 1
ATOM 2769 N N . GLU A 1 360 ? 32.224 7.179 -47.538 1.00 93.38 360 GLU A N 1
ATOM 2770 C CA . GLU A 1 360 ? 31.779 8.572 -47.422 1.00 93.38 360 GLU A CA 1
ATOM 2771 C C . GLU A 1 360 ? 32.600 9.507 -48.326 1.00 93.38 360 GLU A C 1
ATOM 2773 O O . GLU A 1 360 ? 32.027 10.3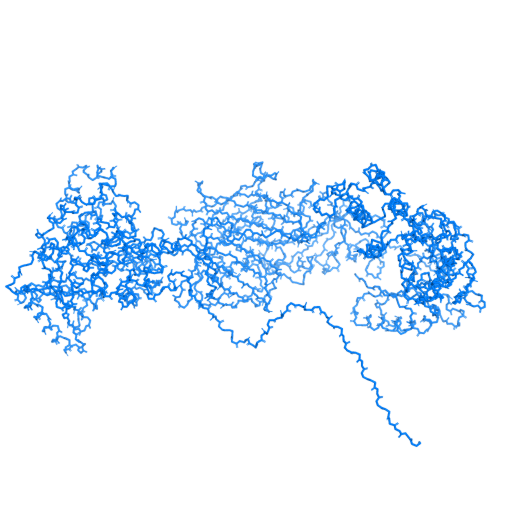21 -49.055 1.00 93.38 360 GLU A O 1
ATOM 2778 N N . ALA A 1 361 ? 33.930 9.358 -48.341 1.00 94.00 361 ALA A N 1
ATOM 2779 C CA . ALA A 1 361 ? 34.823 10.178 -49.156 1.00 94.00 361 ALA A CA 1
ATOM 2780 C C . ALA A 1 361 ? 34.521 10.061 -50.657 1.00 94.00 361 ALA A C 1
ATOM 2782 O O . ALA A 1 361 ? 34.433 11.084 -51.330 1.00 94.00 361 ALA A O 1
ATOM 2783 N N . ALA A 1 362 ? 34.283 8.852 -51.177 1.00 94.56 362 ALA A N 1
ATOM 2784 C CA . ALA A 1 362 ? 33.964 8.655 -52.594 1.00 94.56 362 ALA A CA 1
ATOM 2785 C C . ALA A 1 362 ? 32.678 9.389 -53.020 1.00 94.56 362 ALA A C 1
ATOM 2787 O O . ALA A 1 362 ? 32.626 10.006 -54.088 1.00 94.56 362 ALA A O 1
ATOM 2788 N N . ALA A 1 363 ? 31.644 9.369 -52.172 1.00 92.38 363 ALA A N 1
ATOM 2789 C CA . ALA A 1 363 ? 30.412 10.114 -52.419 1.00 92.38 363 ALA A CA 1
ATOM 2790 C C . ALA A 1 363 ? 30.641 11.635 -52.336 1.00 92.38 363 ALA A C 1
ATOM 2792 O O . ALA A 1 363 ? 30.177 12.378 -53.205 1.00 92.38 363 ALA A O 1
ATOM 2793 N N . ALA A 1 364 ? 31.396 12.102 -51.336 1.00 91.00 364 ALA A N 1
ATOM 2794 C CA . ALA A 1 364 ? 31.727 13.515 -51.165 1.00 91.00 364 ALA A CA 1
ATOM 2795 C C . ALA A 1 364 ? 32.562 14.069 -52.334 1.00 91.00 364 ALA A C 1
ATOM 2797 O O . ALA A 1 364 ? 32.259 15.145 -52.853 1.00 91.00 364 ALA A O 1
ATOM 2798 N N . GLU A 1 365 ? 33.570 13.326 -52.794 1.00 92.56 365 GLU A N 1
ATOM 2799 C CA . GLU A 1 365 ? 34.401 13.678 -53.951 1.00 92.56 365 GLU A CA 1
ATOM 2800 C C . GLU A 1 365 ? 33.568 13.777 -55.229 1.00 92.56 365 GLU A C 1
ATOM 2802 O O . GLU A 1 365 ? 33.730 14.721 -56.005 1.00 92.56 365 GLU A O 1
ATOM 2807 N N . ARG A 1 366 ? 32.622 12.852 -55.432 1.00 90.56 366 ARG A N 1
ATOM 2808 C CA . ARG A 1 366 ? 31.728 12.890 -56.592 1.00 90.56 366 ARG A CA 1
ATOM 2809 C C . ARG A 1 366 ? 30.783 14.091 -56.560 1.00 90.56 366 ARG A C 1
ATOM 2811 O O . ARG A 1 366 ? 30.615 14.764 -57.577 1.00 90.56 366 ARG A O 1
ATOM 2818 N N . LEU A 1 367 ? 30.213 14.406 -55.397 1.00 89.62 367 LEU A N 1
ATOM 2819 C CA . LEU A 1 367 ? 29.396 15.608 -55.220 1.00 89.62 367 LEU A CA 1
ATOM 2820 C C . LEU A 1 367 ? 30.217 16.877 -55.486 1.00 89.62 367 LEU A C 1
ATOM 2822 O O . LEU A 1 367 ? 29.768 17.746 -56.237 1.00 89.62 367 LEU A O 1
ATOM 2826 N N . ALA A 1 368 ? 31.443 16.962 -54.964 1.00 88.81 368 ALA A N 1
ATOM 2827 C CA . ALA A 1 368 ? 32.341 18.083 -55.234 1.00 88.81 368 ALA A CA 1
ATOM 2828 C C . ALA A 1 368 ? 32.658 18.214 -56.736 1.00 88.81 368 ALA A C 1
ATOM 2830 O O . ALA A 1 368 ? 32.595 19.314 -57.287 1.00 88.81 368 ALA A O 1
ATOM 2831 N N . ALA A 1 369 ? 32.913 17.097 -57.428 1.00 89.31 369 ALA A N 1
ATOM 2832 C CA . ALA A 1 369 ? 33.145 17.074 -58.873 1.00 89.31 369 ALA A CA 1
ATOM 2833 C C . ALA A 1 369 ? 31.919 17.515 -59.695 1.00 89.31 369 ALA A C 1
ATOM 2835 O O . ALA A 1 369 ? 32.082 18.098 -60.766 1.00 89.31 369 ALA A O 1
ATOM 2836 N N . SER A 1 370 ? 30.698 17.298 -59.191 1.00 86.06 370 SER A N 1
ATOM 2837 C CA . SER A 1 370 ? 29.458 17.784 -59.819 1.00 86.06 370 SER A CA 1
ATOM 2838 C C . SER A 1 370 ? 29.206 19.291 -59.628 1.00 86.06 370 SER A C 1
ATOM 2840 O O . SER A 1 370 ? 28.251 19.836 -60.181 1.00 86.06 370 SER A O 1
ATOM 2842 N N . GLY A 1 371 ? 30.065 19.978 -58.863 1.00 86.94 371 GLY A N 1
ATOM 2843 C CA . GLY A 1 371 ? 29.960 21.409 -58.573 1.00 86.94 371 GLY A CA 1
ATOM 2844 C C . GLY A 1 371 ? 29.187 21.749 -57.296 1.00 86.94 371 GLY A C 1
ATOM 2845 O O . GLY A 1 371 ? 28.850 22.916 -57.090 1.00 86.94 371 GLY A O 1
ATOM 2846 N N . ALA A 1 372 ? 28.901 20.766 -56.433 1.00 86.56 372 ALA A N 1
ATOM 2847 C CA . ALA A 1 372 ? 28.276 21.014 -55.137 1.00 86.56 372 ALA A CA 1
ATOM 2848 C C . ALA A 1 372 ? 29.222 21.801 -54.211 1.00 86.56 372 ALA A C 1
ATOM 2850 O O . ALA A 1 372 ? 30.408 21.490 -54.096 1.00 86.56 372 ALA A O 1
ATOM 2851 N N . VAL A 1 373 ? 28.692 22.819 -53.527 1.00 86.62 373 VAL A N 1
ATOM 2852 C CA . VAL A 1 373 ? 29.463 23.666 -52.604 1.00 86.62 373 VAL A CA 1
ATOM 2853 C C . VAL A 1 373 ? 29.236 23.197 -51.170 1.00 86.62 373 VAL A C 1
ATOM 2855 O O . VAL A 1 373 ? 28.105 23.197 -50.681 1.00 86.62 373 VAL A O 1
ATOM 2858 N N . ALA A 1 374 ? 30.316 22.825 -50.483 1.00 85.06 374 ALA A N 1
ATOM 2859 C CA . ALA A 1 374 ? 30.261 22.470 -49.070 1.00 85.06 374 ALA A CA 1
ATOM 2860 C C . ALA A 1 374 ? 29.850 23.685 -48.221 1.00 85.06 374 ALA A C 1
ATOM 2862 O O . ALA A 1 374 ? 30.431 24.764 -48.340 1.00 85.06 374 ALA A O 1
ATOM 2863 N N . THR A 1 375 ? 28.856 23.499 -47.351 1.00 85.62 375 THR A N 1
ATOM 2864 C CA . THR A 1 375 ? 28.384 24.531 -46.418 1.00 85.62 375 THR A CA 1
ATOM 2865 C C . THR A 1 375 ? 28.812 24.159 -44.997 1.00 85.62 375 THR A C 1
ATOM 2867 O O . THR A 1 375 ? 28.483 23.057 -44.556 1.00 85.62 375 THR A O 1
ATOM 2870 N N . PRO A 1 376 ? 29.530 25.035 -44.271 1.00 84.31 376 PRO A N 1
ATOM 2871 C CA . PRO A 1 376 ? 29.849 24.804 -42.866 1.00 84.31 376 PRO A CA 1
ATOM 2872 C C . PRO A 1 376 ? 28.577 24.729 -42.017 1.00 84.31 376 PRO A C 1
ATOM 2874 O O . PRO A 1 376 ? 27.693 25.576 -42.139 1.00 84.31 376 PRO A O 1
ATOM 2877 N N . VAL A 1 377 ? 28.508 23.731 -41.141 1.00 87.12 377 VAL A N 1
ATOM 2878 C CA . VAL A 1 377 ? 27.423 23.530 -40.172 1.00 87.12 377 VAL A CA 1
ATOM 2879 C C . VAL A 1 377 ? 28.028 23.303 -38.791 1.00 87.12 377 VAL A C 1
ATOM 2881 O O . VAL A 1 377 ? 29.162 22.838 -38.685 1.00 87.12 377 VAL A O 1
ATOM 2884 N N . ALA A 1 378 ? 27.289 23.639 -37.737 1.00 81.88 378 ALA A N 1
ATOM 2885 C CA . ALA A 1 378 ? 27.730 23.420 -36.362 1.00 81.88 378 ALA A CA 1
ATOM 2886 C C . ALA A 1 378 ? 27.623 21.945 -35.949 1.00 81.88 378 ALA A C 1
ATOM 2888 O O . ALA A 1 378 ? 28.425 21.481 -35.146 1.00 81.88 378 ALA A O 1
ATOM 2889 N N . SER A 1 379 ? 26.642 21.213 -36.488 1.00 85.75 379 SER A N 1
ATOM 2890 C CA . SER A 1 379 ? 26.475 19.774 -36.259 1.00 85.75 379 SER A CA 1
ATOM 2891 C C . SER A 1 379 ? 25.635 19.128 -37.361 1.00 85.75 379 SER A C 1
ATOM 2893 O O . SER A 1 379 ? 24.695 19.741 -37.879 1.00 85.75 379 SER A O 1
ATOM 2895 N N . ARG A 1 380 ? 25.919 17.861 -37.690 1.00 82.38 380 ARG A N 1
ATOM 2896 C CA . ARG A 1 380 ? 25.048 17.039 -38.550 1.00 82.38 380 ARG A CA 1
ATOM 2897 C C . ARG A 1 380 ? 23.734 16.639 -37.856 1.00 82.38 380 ARG A C 1
ATOM 2899 O O . ARG A 1 380 ? 22.761 16.329 -38.540 1.00 82.38 380 ARG A O 1
ATOM 2906 N N . LEU A 1 381 ? 23.673 16.674 -36.519 1.00 78.69 381 LEU A N 1
ATOM 2907 C CA . LEU A 1 381 ? 22.536 16.209 -35.712 1.00 78.69 381 LEU A CA 1
ATOM 2908 C C . LEU A 1 381 ? 21.559 17.336 -35.323 1.00 78.69 381 LEU A C 1
ATOM 2910 O O . LEU A 1 381 ? 21.544 17.772 -34.179 1.00 78.69 381 LEU A O 1
ATOM 2914 N N . GLY A 1 382 ? 20.693 17.783 -36.238 1.00 70.12 382 GLY A N 1
ATOM 2915 C CA . GLY A 1 382 ? 19.672 18.818 -35.969 1.00 70.12 382 GLY A CA 1
ATOM 2916 C C . GLY A 1 382 ? 18.218 18.357 -36.148 1.00 70.12 382 GLY A C 1
ATOM 2917 O O . GLY A 1 382 ? 17.394 19.127 -36.636 1.00 70.12 382 GLY A O 1
ATOM 2918 N N . ASN A 1 383 ? 17.909 17.098 -35.806 1.00 70.88 383 ASN A N 1
ATOM 2919 C CA . ASN A 1 383 ? 16.570 16.485 -35.897 1.00 70.88 383 ASN A CA 1
ATOM 2920 C C . ASN A 1 383 ? 15.892 16.669 -37.271 1.00 70.88 383 ASN A C 1
ATOM 2922 O O . ASN A 1 383 ? 14.911 17.390 -37.442 1.00 70.88 383 ASN A O 1
ATOM 2926 N N . GLY A 1 384 ? 16.456 15.999 -38.280 1.00 69.31 384 GLY A N 1
ATOM 2927 C CA . GLY A 1 384 ? 15.939 15.967 -39.652 1.00 69.31 384 GLY A CA 1
ATOM 2928 C C . GLY A 1 384 ? 16.698 16.850 -40.644 1.00 69.31 384 GLY A C 1
ATOM 2929 O O . GLY A 1 384 ? 16.582 16.618 -41.846 1.00 69.31 384 GLY A O 1
ATOM 2930 N N . LYS A 1 385 ? 17.502 17.816 -40.176 1.00 77.88 385 LYS A N 1
ATOM 2931 C CA . LYS A 1 385 ? 18.446 18.606 -40.990 1.00 77.88 385 LYS A CA 1
ATOM 2932 C C . LYS A 1 385 ? 19.718 18.927 -40.189 1.00 77.88 385 LYS A C 1
ATOM 2934 O O . LYS A 1 385 ? 19.651 18.917 -38.963 1.00 77.88 385 LYS A O 1
ATOM 2939 N N . PRO A 1 386 ? 20.858 19.224 -40.838 1.00 84.00 386 PRO A N 1
ATOM 2940 C CA . PRO A 1 386 ? 22.032 19.763 -40.151 1.00 84.00 386 PRO A CA 1
ATOM 2941 C C . PRO A 1 386 ? 21.718 21.099 -39.463 1.00 84.00 386 PRO A C 1
ATOM 2943 O O . PRO A 1 386 ? 20.949 21.898 -39.999 1.00 84.00 386 PRO A O 1
ATOM 2946 N N . ALA A 1 387 ? 22.324 21.347 -38.304 1.00 87.12 387 ALA A N 1
ATOM 2947 C CA . ALA A 1 387 ? 22.174 22.598 -37.565 1.00 87.12 387 ALA A CA 1
ATOM 2948 C C . ALA A 1 387 ? 23.263 23.598 -37.976 1.00 87.12 387 ALA A C 1
ATOM 2950 O O . ALA A 1 387 ? 24.456 23.286 -37.922 1.00 87.12 387 ALA A O 1
ATOM 2951 N N . ALA A 1 388 ? 22.872 24.809 -38.375 1.00 87.62 388 ALA A N 1
ATOM 2952 C CA . ALA A 1 388 ? 23.803 25.833 -38.840 1.00 87.62 388 ALA A CA 1
ATOM 2953 C C . ALA A 1 388 ? 24.585 26.472 -37.684 1.00 87.62 388 ALA A C 1
ATOM 2955 O O . ALA A 1 388 ? 25.763 26.791 -37.844 1.00 87.62 388 ALA A O 1
ATOM 2956 N N . THR A 1 389 ? 23.955 26.634 -36.516 1.00 88.50 389 THR A N 1
ATOM 2957 C CA . THR A 1 389 ? 24.574 27.231 -35.322 1.00 88.50 389 THR A CA 1
ATOM 2958 C C . THR A 1 389 ? 24.566 26.273 -34.132 1.00 88.50 389 THR A C 1
ATOM 2960 O O . THR A 1 389 ? 23.786 25.323 -34.070 1.00 88.50 389 THR A O 1
ATOM 2963 N N . ARG A 1 390 ? 25.444 26.533 -33.155 1.00 86.12 390 ARG A N 1
ATOM 2964 C CA . ARG A 1 390 ? 25.511 25.772 -31.896 1.00 86.12 390 ARG A CA 1
ATOM 2965 C C . ARG A 1 390 ? 24.217 25.881 -31.087 1.00 86.12 390 ARG A C 1
ATOM 2967 O O . ARG A 1 390 ? 23.808 24.905 -30.472 1.00 86.12 390 ARG A O 1
ATOM 2974 N N . GLU A 1 391 ? 23.574 27.045 -31.107 1.00 88.38 391 GLU A N 1
ATOM 2975 C CA . GLU A 1 391 ? 22.277 27.244 -30.456 1.00 88.38 391 GLU A CA 1
ATOM 2976 C C . GLU A 1 391 ? 21.179 26.427 -31.144 1.00 88.38 391 GLU A C 1
ATOM 2978 O O . GLU A 1 391 ? 20.447 25.697 -30.482 1.00 88.38 391 GLU A O 1
ATOM 2983 N N . GLU A 1 392 ? 21.114 26.476 -32.479 1.00 88.94 392 GLU A N 1
ATOM 2984 C CA . GLU A 1 392 ? 20.164 25.671 -33.248 1.00 88.94 392 GLU A CA 1
ATOM 2985 C C . GLU A 1 392 ? 20.366 24.172 -32.988 1.00 88.94 392 GLU A C 1
ATOM 2987 O O . GLU A 1 392 ? 19.394 23.434 -32.840 1.00 88.94 392 GLU A O 1
ATOM 2992 N N . TRP A 1 393 ? 21.621 23.727 -32.889 1.00 89.56 393 TRP A N 1
ATOM 2993 C CA . TRP A 1 393 ? 21.954 22.353 -32.527 1.00 89.56 393 TRP A CA 1
ATOM 2994 C C . TRP A 1 393 ? 21.434 21.991 -31.135 1.00 89.56 393 TRP A C 1
ATOM 2996 O O . TRP A 1 393 ? 20.718 21.004 -31.009 1.00 89.56 393 TRP A O 1
ATOM 3006 N N . LEU A 1 394 ? 21.720 22.797 -30.109 1.00 90.06 394 LEU A N 1
ATOM 3007 C CA . LEU A 1 394 ? 21.271 22.539 -28.736 1.00 90.06 394 LEU A CA 1
ATOM 3008 C C . LEU A 1 394 ? 19.750 22.508 -28.591 1.00 90.06 394 LEU A C 1
ATOM 3010 O O . LEU A 1 394 ? 19.238 21.728 -27.795 1.00 90.06 394 LEU A O 1
ATOM 3014 N N . ARG A 1 395 ? 19.021 23.312 -29.367 1.00 90.31 395 ARG A N 1
ATOM 3015 C CA . ARG A 1 395 ? 17.551 23.303 -29.355 1.00 90.31 395 ARG A CA 1
ATOM 3016 C C . ARG A 1 395 ? 16.958 22.117 -30.115 1.00 90.31 395 ARG A C 1
ATOM 3018 O O . ARG A 1 395 ? 15.884 21.647 -29.770 1.00 90.31 395 ARG A O 1
ATOM 3025 N N . LYS A 1 396 ? 17.638 21.617 -31.152 1.00 86.81 396 LYS A N 1
ATOM 3026 C CA . LYS A 1 396 ? 17.089 20.573 -32.035 1.00 86.81 396 LYS A CA 1
ATOM 3027 C C . LYS A 1 396 ? 17.632 19.177 -31.782 1.00 86.81 396 LYS A C 1
ATOM 3029 O O . LYS A 1 396 ? 16.989 18.223 -32.203 1.00 86.81 396 LYS A O 1
ATOM 3034 N N . VAL A 1 397 ? 18.799 19.021 -31.160 1.00 88.88 397 VAL A N 1
ATOM 3035 C CA . VAL A 1 397 ? 19.384 17.699 -30.912 1.00 88.88 397 VAL A CA 1
ATOM 3036 C C . VAL A 1 397 ? 18.395 16.875 -30.079 1.00 88.88 397 VAL A C 1
ATOM 3038 O O . VAL A 1 397 ? 17.912 17.368 -29.064 1.00 88.88 397 VAL A O 1
ATOM 3041 N N . PRO A 1 398 ? 18.032 15.654 -30.507 1.00 85.88 398 PRO A N 1
ATOM 3042 C CA . PRO A 1 398 ? 16.924 14.925 -29.888 1.00 85.88 398 PRO A CA 1
ATOM 3043 C C . PRO A 1 398 ? 17.249 14.422 -28.479 1.00 85.88 398 PRO A C 1
ATOM 3045 O O . PRO A 1 398 ? 16.341 14.204 -27.681 1.00 85.88 398 PRO A O 1
ATOM 3048 N N . PHE A 1 399 ? 18.535 14.229 -28.179 1.00 89.81 399 PHE A N 1
ATOM 3049 C CA . PHE A 1 399 ? 18.981 13.620 -26.936 1.00 89.81 399 PHE A CA 1
ATOM 3050 C C . PHE A 1 399 ? 20.143 14.381 -26.313 1.00 89.81 399 PHE A C 1
ATOM 3052 O O . PHE A 1 399 ? 20.952 14.989 -27.016 1.00 89.81 399 PHE A O 1
ATOM 3059 N N . ILE A 1 400 ? 20.236 14.265 -24.995 1.00 90.75 400 ILE A N 1
ATOM 3060 C CA . ILE A 1 400 ? 21.420 14.562 -24.194 1.00 90.75 400 ILE A CA 1
ATOM 3061 C C . ILE A 1 400 ? 21.894 13.266 -23.526 1.00 90.75 400 ILE A C 1
ATOM 3063 O O . ILE A 1 400 ? 21.099 12.358 -23.290 1.00 90.75 400 ILE A O 1
ATOM 3067 N N . SER A 1 401 ? 23.185 13.164 -23.230 1.00 88.88 401 SER A N 1
ATOM 3068 C CA . SER A 1 401 ? 23.749 12.079 -22.432 1.00 88.88 401 SER A CA 1
ATOM 3069 C C . SER A 1 401 ? 23.720 12.463 -20.956 1.00 88.88 401 SER A C 1
ATOM 3071 O O . SER A 1 401 ? 24.424 13.375 -20.525 1.00 88.88 401 SER A O 1
ATOM 3073 N N . TRP A 1 402 ? 22.908 11.760 -20.181 1.00 84.06 402 TRP A N 1
ATOM 3074 C CA . TRP A 1 402 ? 22.811 11.876 -18.736 1.00 84.06 402 TRP A CA 1
ATOM 3075 C C . TRP A 1 402 ? 23.484 10.658 -18.105 1.00 84.06 402 TRP A C 1
ATOM 3077 O O . TRP A 1 402 ? 22.973 9.543 -18.205 1.00 84.06 402 TRP A O 1
ATOM 3087 N N . THR A 1 403 ? 24.673 10.855 -17.527 1.00 74.75 403 THR A N 1
ATOM 3088 C CA . THR A 1 403 ? 25.455 9.808 -16.835 1.00 74.75 403 THR A CA 1
ATOM 3089 C C . THR A 1 403 ? 25.631 8.508 -17.653 1.00 74.75 403 THR A C 1
ATOM 3091 O O . THR A 1 403 ? 25.610 7.392 -17.118 1.00 74.75 403 THR A O 1
ATOM 3094 N N . GLY A 1 404 ? 25.795 8.649 -18.977 1.00 75.94 404 GLY A N 1
ATOM 3095 C CA . GLY A 1 404 ? 25.975 7.551 -19.938 1.00 75.94 404 GLY A CA 1
ATOM 3096 C C . GLY A 1 404 ? 24.697 7.063 -20.636 1.00 75.94 404 GLY A C 1
ATOM 3097 O O . GLY A 1 404 ? 24.789 6.212 -21.518 1.00 75.94 404 GLY A O 1
ATOM 3098 N N . HIS A 1 405 ? 23.525 7.604 -20.292 1.00 79.81 405 HIS A N 1
ATOM 3099 C CA . HIS A 1 405 ? 22.236 7.245 -20.893 1.00 79.81 405 HIS A CA 1
ATOM 3100 C C . HIS A 1 405 ? 21.704 8.371 -21.771 1.00 79.81 405 HIS A C 1
ATOM 3102 O O . HIS A 1 405 ? 21.842 9.544 -21.442 1.00 79.81 405 HIS A O 1
ATOM 3108 N N . LEU A 1 406 ? 21.050 8.025 -22.877 1.00 86.38 406 LEU A N 1
ATOM 3109 C CA . LEU A 1 406 ? 20.379 9.020 -23.707 1.00 86.38 406 LEU A CA 1
ATOM 3110 C C . LEU A 1 406 ? 19.025 9.378 -23.094 1.00 86.38 406 LEU A C 1
ATOM 3112 O O . LEU A 1 406 ? 18.143 8.530 -22.983 1.00 86.38 406 LEU A O 1
ATOM 3116 N N . MET A 1 407 ? 18.864 10.647 -22.740 1.00 86.06 407 MET A N 1
ATOM 3117 C CA . MET A 1 407 ? 17.608 11.246 -22.306 1.00 86.06 407 MET A CA 1
ATOM 3118 C C . MET A 1 407 ? 17.104 12.186 -23.400 1.00 86.06 407 MET A C 1
ATOM 3120 O O . MET A 1 407 ? 17.906 12.843 -24.067 1.00 86.06 407 MET A O 1
ATOM 3124 N N . THR A 1 408 ? 15.785 12.273 -23.589 1.00 89.12 408 THR A N 1
ATOM 3125 C CA . THR A 1 408 ? 15.175 13.299 -24.449 1.00 89.12 408 THR A CA 1
ATOM 3126 C C . THR A 1 408 ? 15.669 14.680 -24.041 1.00 89.12 408 THR A C 1
ATOM 3128 O O . THR A 1 408 ? 15.667 15.020 -22.862 1.00 89.12 408 THR A O 1
ATOM 3131 N N . ASN A 1 409 ? 16.094 15.482 -25.011 1.00 91.38 409 ASN A N 1
ATOM 3132 C CA . ASN A 1 409 ? 16.528 16.846 -24.753 1.00 91.38 409 ASN A CA 1
ATOM 3133 C C . ASN A 1 409 ? 15.314 17.743 -24.424 1.00 91.38 409 ASN A C 1
ATOM 3135 O O . ASN A 1 409 ? 14.489 17.952 -25.321 1.00 91.38 409 ASN A O 1
ATOM 3139 N N . PRO A 1 410 ? 15.219 18.331 -23.214 1.00 92.50 410 PRO A N 1
ATOM 3140 C CA . PRO A 1 410 ? 14.151 19.265 -22.846 1.00 92.50 410 PRO A CA 1
ATOM 3141 C C . PRO A 1 410 ? 13.946 20.398 -23.857 1.00 92.50 410 PRO A C 1
ATOM 3143 O O . PRO A 1 410 ? 12.812 20.740 -24.185 1.00 92.50 410 PRO A O 1
ATOM 3146 N N . ALA A 1 411 ? 15.033 20.929 -24.429 1.00 93.19 411 ALA A N 1
ATOM 3147 C CA . ALA A 1 411 ? 14.961 22.013 -25.408 1.00 93.19 411 ALA A CA 1
ATOM 3148 C C . ALA A 1 411 ? 14.288 21.622 -26.731 1.00 93.19 411 ALA A C 1
ATOM 3150 O O . ALA A 1 411 ? 13.861 22.502 -27.472 1.00 93.19 411 ALA A O 1
ATOM 3151 N N . SER A 1 412 ? 14.196 20.321 -27.026 1.00 90.38 412 SER A N 1
ATOM 3152 C CA . SER A 1 412 ? 13.592 19.807 -28.260 1.00 90.38 412 SER A CA 1
ATOM 3153 C C . SER A 1 412 ? 12.085 19.559 -28.160 1.00 90.38 412 SER A C 1
ATOM 3155 O O . SER A 1 412 ? 11.441 19.349 -29.189 1.00 90.38 412 SER A O 1
ATOM 3157 N N . ILE A 1 413 ? 11.530 19.573 -26.942 1.00 90.75 413 ILE A N 1
ATOM 3158 C CA . ILE A 1 413 ? 10.119 19.254 -26.660 1.00 90.75 413 ILE A CA 1
ATOM 3159 C C . ILE A 1 413 ? 9.349 20.407 -26.001 1.00 90.75 413 ILE A C 1
ATOM 3161 O O . ILE A 1 413 ? 8.122 20.355 -25.930 1.00 90.75 413 ILE A O 1
ATOM 3165 N N . LEU A 1 414 ? 10.050 21.434 -25.515 1.00 93.25 414 LEU A N 1
ATOM 3166 C CA . LEU A 1 414 ? 9.461 22.623 -24.899 1.00 93.25 414 LEU A CA 1
ATOM 3167 C C . LEU A 1 414 ? 9.473 23.820 -25.854 1.00 93.25 414 LEU A C 1
ATOM 3169 O O . LEU A 1 414 ? 10.301 23.905 -26.762 1.00 93.25 414 LEU A O 1
ATOM 3173 N N . ASP A 1 415 ? 8.569 24.767 -25.605 1.00 92.25 415 ASP A N 1
ATOM 3174 C CA . ASP A 1 415 ? 8.523 26.032 -26.336 1.00 92.25 415 ASP A CA 1
ATOM 3175 C C . ASP A 1 415 ? 9.802 26.850 -26.109 1.00 92.25 415 ASP A C 1
ATOM 3177 O O . ASP A 1 415 ? 10.394 26.836 -25.028 1.00 92.25 415 ASP A O 1
ATOM 3181 N N . GLU A 1 416 ? 10.222 27.607 -27.125 1.00 89.50 416 GLU A N 1
ATOM 3182 C CA . GLU A 1 416 ? 11.509 28.317 -27.120 1.00 89.50 416 GLU A CA 1
ATOM 3183 C C . GLU A 1 416 ? 11.650 29.298 -25.944 1.00 89.50 416 GLU A C 1
ATOM 3185 O O . GLU A 1 416 ? 12.720 29.394 -25.341 1.00 89.50 416 GLU A O 1
ATOM 3190 N N . GLU A 1 417 ? 10.552 29.960 -25.570 1.00 92.00 417 GLU A N 1
ATOM 3191 C CA . GLU A 1 417 ? 10.468 30.922 -24.462 1.00 92.00 417 GLU A CA 1
ATOM 3192 C C . GLU A 1 417 ? 10.708 30.277 -23.087 1.00 92.00 417 GLU A C 1
ATOM 3194 O O . GLU A 1 417 ? 11.138 30.947 -22.149 1.00 92.00 417 GLU A O 1
ATOM 3199 N N . ARG A 1 418 ? 10.477 28.964 -22.967 1.00 93.81 418 ARG A N 1
ATOM 3200 C CA . ARG A 1 418 ? 10.667 28.200 -21.726 1.00 93.81 418 ARG A CA 1
ATOM 3201 C C . ARG A 1 418 ? 12.115 27.762 -21.523 1.00 93.81 418 ARG A C 1
ATOM 3203 O O . ARG A 1 418 ? 12.426 27.212 -20.472 1.00 93.81 418 ARG A O 1
ATOM 3210 N N . VAL A 1 419 ? 13.001 27.984 -22.496 1.00 95.75 419 VAL A N 1
ATOM 3211 C CA . VAL A 1 419 ? 14.366 27.446 -22.476 1.00 95.75 419 VAL A CA 1
ATOM 3212 C C . VAL A 1 419 ? 15.398 28.537 -22.717 1.00 95.75 419 VAL A C 1
ATOM 3214 O O . VAL A 1 419 ? 15.521 29.085 -23.817 1.00 95.75 419 VAL A O 1
ATOM 3217 N N . SER A 1 420 ? 16.203 28.800 -21.689 1.00 96.06 420 SER A N 1
ATOM 3218 C CA . SER A 1 420 ? 17.369 29.682 -21.759 1.00 96.06 420 SER A CA 1
ATOM 3219 C C . SER A 1 420 ? 18.662 28.873 -21.810 1.00 96.06 420 SER A C 1
ATOM 3221 O O . SER A 1 420 ? 18.836 27.905 -21.075 1.00 96.06 420 SER A O 1
ATOM 3223 N N . LEU A 1 421 ? 19.581 29.272 -22.687 1.00 94.62 421 LEU A N 1
ATOM 3224 C CA . LEU A 1 421 ? 20.879 28.626 -22.869 1.00 94.62 421 LEU A CA 1
ATOM 3225 C C . LEU A 1 421 ? 21.974 29.595 -22.423 1.00 94.62 421 LEU A C 1
ATOM 3227 O O . LEU A 1 421 ? 22.333 30.511 -23.162 1.00 94.62 421 LEU A O 1
ATOM 3231 N N . ASN A 1 422 ? 22.497 29.396 -21.213 1.00 94.38 422 ASN A N 1
ATOM 3232 C CA . ASN A 1 422 ? 23.475 30.287 -20.595 1.00 94.38 422 ASN A CA 1
ATOM 3233 C C . ASN A 1 422 ? 24.901 29.748 -20.815 1.00 94.38 422 ASN A C 1
ATOM 3235 O O . ASN A 1 422 ? 25.230 28.685 -20.287 1.00 94.38 422 ASN A O 1
ATOM 3239 N N . PRO A 1 423 ? 25.770 30.421 -21.592 1.00 91.44 423 PRO A N 1
ATOM 3240 C CA . PRO A 1 423 ? 27.124 29.932 -21.854 1.00 91.44 423 PRO A CA 1
ATOM 3241 C C . PRO A 1 423 ? 27.976 29.818 -20.584 1.00 91.44 423 PRO A C 1
ATOM 3243 O O . PRO A 1 423 ? 27.932 30.695 -19.723 1.00 91.44 423 PRO A O 1
ATOM 3246 N N . THR A 1 424 ? 28.809 28.779 -20.510 1.00 88.56 424 THR A N 1
ATOM 3247 C CA . THR A 1 424 ? 29.803 28.574 -19.443 1.00 88.56 424 THR A CA 1
ATOM 3248 C C . THR A 1 424 ? 31.184 28.279 -20.034 1.00 88.56 424 THR A C 1
ATOM 3250 O O . THR A 1 424 ? 31.318 28.095 -21.244 1.00 88.56 424 THR A O 1
ATOM 3253 N N . ASP A 1 425 ? 32.224 28.220 -19.194 1.00 83.81 425 ASP A N 1
ATOM 3254 C CA . ASP A 1 425 ? 33.610 27.992 -19.640 1.00 83.81 425 ASP A CA 1
ATOM 3255 C C . ASP A 1 425 ? 33.787 26.681 -20.429 1.00 83.81 425 ASP A C 1
ATOM 3257 O O . ASP A 1 425 ? 34.561 26.621 -21.385 1.00 83.81 425 ASP A O 1
ATOM 3261 N N . THR A 1 426 ? 33.058 25.631 -20.041 1.00 82.06 426 THR A N 1
ATOM 3262 C CA . THR A 1 426 ? 33.155 24.274 -20.607 1.00 82.06 426 THR A CA 1
ATOM 3263 C C . THR A 1 426 ? 31.952 23.887 -21.472 1.00 82.06 426 THR A C 1
ATOM 3265 O O . THR A 1 426 ? 31.981 22.852 -22.140 1.00 82.06 426 THR A O 1
ATOM 3268 N N . GLY A 1 427 ? 30.894 24.703 -21.512 1.00 90.56 427 GLY A N 1
ATOM 3269 C CA . GLY A 1 427 ? 29.642 24.309 -22.148 1.00 90.56 427 GLY A CA 1
ATOM 3270 C C . GLY A 1 427 ? 28.512 25.329 -22.016 1.00 90.56 427 GLY A C 1
ATOM 3271 O O . GLY A 1 427 ? 28.689 26.495 -22.369 1.00 90.56 427 GLY A O 1
ATOM 3272 N N . VAL A 1 428 ? 27.328 24.871 -21.604 1.00 93.88 428 VAL A N 1
ATOM 3273 C CA . VAL A 1 428 ? 26.100 25.674 -21.467 1.00 93.88 428 VAL A CA 1
ATOM 3274 C C . VAL A 1 428 ? 25.277 25.151 -20.293 1.00 93.88 428 VAL A C 1
ATOM 3276 O O . VAL A 1 428 ? 25.050 23.951 -20.202 1.00 93.88 428 VAL A O 1
ATOM 3279 N N . ASP A 1 429 ? 24.772 26.042 -19.448 1.00 94.50 429 ASP A N 1
ATOM 3280 C CA . ASP A 1 429 ? 23.727 25.709 -18.483 1.00 94.50 429 ASP A CA 1
ATOM 3281 C C . ASP A 1 429 ? 22.369 25.942 -19.163 1.00 94.50 429 ASP A C 1
ATOM 3283 O O . ASP A 1 429 ? 22.004 27.073 -19.500 1.00 94.50 429 ASP A O 1
ATOM 3287 N N . MET A 1 430 ? 21.647 24.856 -19.438 1.00 95.00 430 MET A N 1
ATOM 3288 C CA . MET A 1 430 ? 20.309 24.901 -20.022 1.00 95.00 430 MET A CA 1
ATOM 3289 C C . MET A 1 430 ? 19.281 25.036 -18.899 1.00 95.00 430 MET A C 1
ATOM 3291 O O . MET A 1 430 ? 19.104 24.122 -18.097 1.00 95.00 430 MET A O 1
ATOM 3295 N N . VAL A 1 431 ? 18.617 26.188 -18.842 1.00 95.69 431 VAL A N 1
ATOM 3296 C CA . VAL A 1 431 ? 17.629 26.530 -17.816 1.00 95.69 431 VAL A CA 1
ATOM 3297 C C . VAL A 1 431 ? 16.231 26.386 -18.398 1.00 95.69 431 VAL A C 1
ATOM 3299 O O . VAL A 1 431 ? 15.907 27.015 -19.409 1.00 95.69 431 VAL A O 1
ATOM 3302 N N . ILE A 1 432 ? 15.419 25.556 -17.753 1.00 95.19 432 ILE A N 1
ATOM 3303 C CA . ILE A 1 432 ? 14.013 25.340 -18.078 1.00 95.19 432 ILE A CA 1
ATOM 3304 C C . ILE A 1 432 ? 13.160 26.154 -17.112 1.00 95.19 432 ILE A C 1
ATOM 3306 O O . ILE A 1 432 ? 13.223 25.928 -15.906 1.00 95.19 432 ILE A O 1
ATOM 3310 N N . HIS A 1 433 ? 12.360 27.071 -17.649 1.00 95.31 433 HIS A N 1
ATOM 3311 C CA . HIS A 1 433 ? 11.451 27.937 -16.899 1.00 95.31 433 HIS A CA 1
ATOM 3312 C C . HIS A 1 433 ? 10.110 27.244 -16.683 1.00 95.31 433 HIS A C 1
ATOM 3314 O O . HIS A 1 433 ? 9.358 27.010 -17.634 1.00 95.31 433 HIS A O 1
ATOM 3320 N N . LEU A 1 434 ? 9.807 26.925 -15.431 1.00 94.81 434 LEU A N 1
ATOM 3321 C CA . LEU A 1 434 ? 8.599 26.217 -15.034 1.00 94.81 434 LEU A CA 1
ATOM 3322 C C . LEU A 1 434 ? 7.409 27.166 -14.933 1.00 94.81 434 LEU A C 1
ATOM 3324 O O . LEU A 1 434 ? 7.522 28.285 -14.437 1.00 94.81 434 LEU A O 1
ATOM 3328 N N . ASP A 1 435 ? 6.268 26.713 -15.437 1.00 94.25 435 ASP A N 1
ATOM 3329 C CA . ASP A 1 435 ? 4.977 27.346 -15.207 1.00 94.25 435 ASP A CA 1
ATOM 3330 C C . ASP A 1 435 ? 4.521 27.156 -13.762 1.00 94.25 435 ASP A C 1
ATOM 3332 O O . ASP A 1 435 ? 4.718 26.095 -13.171 1.00 94.25 435 ASP A O 1
ATOM 3336 N N . THR A 1 436 ? 3.904 28.195 -13.205 1.00 93.19 436 THR A N 1
ATOM 3337 C CA . THR A 1 436 ? 3.341 28.160 -11.854 1.00 93.19 436 THR A CA 1
ATOM 3338 C C . THR A 1 436 ? 1.916 28.701 -11.848 1.00 93.19 436 THR A C 1
ATOM 3340 O O . THR A 1 436 ? 1.556 29.565 -12.653 1.00 93.19 436 THR A O 1
ATOM 3343 N N . ALA A 1 437 ? 1.110 28.277 -10.870 1.00 90.88 437 ALA A N 1
ATOM 3344 C CA . ALA A 1 437 ? -0.224 28.839 -10.637 1.00 90.88 437 ALA A CA 1
ATOM 3345 C C . ALA A 1 437 ? -0.206 30.363 -10.376 1.00 90.88 437 ALA A C 1
ATOM 3347 O O . ALA A 1 437 ? -1.233 31.036 -10.475 1.00 90.88 437 ALA A O 1
ATOM 3348 N N . TRP A 1 438 ? 0.967 30.924 -10.066 1.00 91.69 438 TRP A N 1
ATOM 3349 C CA . TRP A 1 438 ? 1.162 32.323 -9.709 1.00 91.69 438 TRP A CA 1
ATOM 3350 C C . TRP A 1 438 ? 1.604 33.214 -10.873 1.00 91.69 438 TRP A C 1
ATOM 3352 O O . TRP A 1 438 ? 1.726 34.421 -10.676 1.00 91.69 438 TRP A O 1
ATOM 3362 N N . ASP A 1 439 ? 1.836 32.671 -12.072 1.00 90.25 439 ASP A N 1
ATOM 3363 C CA . ASP A 1 439 ? 2.425 33.421 -13.196 1.00 90.25 439 ASP A CA 1
ATOM 3364 C C . ASP A 1 439 ? 1.580 34.643 -13.612 1.00 90.25 439 ASP A C 1
ATOM 3366 O O . ASP A 1 439 ? 2.108 35.639 -14.106 1.00 90.25 439 ASP A O 1
ATOM 3370 N N . ASN A 1 440 ? 0.265 34.593 -13.365 1.00 89.38 440 ASN A N 1
ATOM 3371 C CA . ASN A 1 440 ? -0.677 35.680 -13.653 1.00 89.38 440 ASN A CA 1
ATOM 3372 C C . ASN A 1 440 ? -1.013 36.557 -12.427 1.00 89.38 440 ASN A C 1
ATOM 3374 O O . ASN A 1 440 ? -1.798 37.501 -12.550 1.00 89.38 440 ASN A O 1
ATOM 3378 N N . ASP A 1 441 ? -0.452 36.264 -11.249 1.00 89.75 441 ASP A N 1
ATOM 3379 C CA . ASP A 1 441 ? -0.649 37.044 -10.024 1.00 89.75 441 ASP A CA 1
ATOM 3380 C C . ASP A 1 441 ? 0.422 38.155 -9.925 1.00 89.75 441 ASP A C 1
ATOM 3382 O O . ASP A 1 441 ? 1.619 37.859 -9.926 1.00 89.75 441 ASP A O 1
ATOM 3386 N N . PRO A 1 442 ? 0.046 39.443 -9.778 1.00 88.94 442 PRO A N 1
ATOM 3387 C CA . PRO A 1 442 ? 0.998 40.540 -9.580 1.00 88.94 442 PRO A CA 1
ATOM 3388 C C . PRO A 1 442 ? 1.951 40.375 -8.383 1.00 88.94 442 PRO A C 1
ATOM 3390 O O . PRO A 1 442 ? 3.016 40.990 -8.371 1.00 88.94 442 PRO A O 1
ATOM 3393 N N . ARG A 1 443 ? 1.572 39.582 -7.371 1.00 90.00 443 ARG A N 1
ATOM 3394 C CA . ARG A 1 443 ? 2.401 39.215 -6.209 1.00 90.00 443 ARG A CA 1
ATOM 3395 C C . ARG A 1 443 ? 2.895 37.769 -6.278 1.00 90.00 443 ARG A C 1
ATOM 3397 O O . ARG A 1 443 ? 3.424 37.252 -5.298 1.00 90.00 443 ARG A O 1
ATOM 3404 N N . GLY A 1 444 ? 2.754 37.112 -7.425 1.00 85.94 444 GLY A N 1
ATOM 3405 C CA . GLY A 1 444 ? 3.119 35.713 -7.605 1.00 85.94 444 GLY A CA 1
ATOM 3406 C C . GLY A 1 444 ? 4.602 35.420 -7.390 1.00 85.94 444 GLY A C 1
ATOM 3407 O O . GLY A 1 444 ? 4.958 34.330 -6.955 1.00 85.94 444 GLY A O 1
ATOM 3408 N N . SER A 1 445 ? 5.482 36.402 -7.602 1.00 86.38 445 SER A N 1
ATOM 3409 C CA . SER A 1 445 ? 6.915 36.292 -7.292 1.00 86.38 445 SER A CA 1
ATOM 3410 C C . SER A 1 445 ? 7.221 36.215 -5.791 1.00 86.38 445 SER A C 1
ATOM 3412 O O . SER A 1 445 ? 8.290 35.739 -5.423 1.00 86.38 445 SER A O 1
ATOM 3414 N N . GLU A 1 446 ? 6.298 36.649 -4.926 1.00 88.06 446 GLU A N 1
ATOM 3415 C CA . GLU A 1 446 ? 6.422 36.551 -3.464 1.00 88.06 446 GLU A CA 1
ATOM 3416 C C . GLU A 1 446 ? 5.971 35.178 -2.932 1.00 88.06 446 GLU A C 1
ATOM 3418 O O . GLU A 1 446 ? 6.241 34.841 -1.781 1.00 88.06 446 GLU A O 1
ATOM 3423 N N . LYS A 1 447 ? 5.266 34.385 -3.750 1.00 90.31 447 LYS A N 1
ATOM 3424 C CA . LYS A 1 447 ? 4.778 33.045 -3.399 1.00 90.31 447 LYS A CA 1
ATOM 3425 C C . LYS A 1 447 ? 5.863 32.000 -3.661 1.00 90.31 447 LYS A C 1
ATOM 3427 O O . LYS A 1 447 ? 6.572 32.065 -4.668 1.00 90.31 447 LYS A O 1
ATOM 3432 N N . HIS A 1 448 ? 5.978 31.005 -2.789 1.00 92.50 448 HIS A N 1
ATOM 3433 C CA . HIS A 1 448 ? 6.925 29.916 -3.005 1.00 92.50 448 HIS A CA 1
ATOM 3434 C C . HIS A 1 448 ? 6.465 28.996 -4.155 1.00 92.50 448 HIS A C 1
ATOM 3436 O O . HIS A 1 448 ? 5.279 28.692 -4.270 1.00 92.50 448 HIS A O 1
ATOM 3442 N N . ALA A 1 449 ? 7.405 28.612 -5.022 1.00 92.50 449 ALA A N 1
ATOM 3443 C CA . ALA A 1 449 ? 7.248 27.633 -6.100 1.00 92.50 449 ALA A CA 1
ATOM 3444 C C . ALA A 1 449 ? 8.627 27.316 -6.700 1.00 92.50 449 ALA A C 1
ATOM 3446 O O . ALA A 1 449 ? 9.492 28.202 -6.767 1.00 92.50 449 ALA A O 1
ATOM 3447 N N . VAL A 1 450 ? 8.808 26.095 -7.205 1.00 93.12 450 VAL A N 1
ATOM 3448 C CA . VAL A 1 450 ? 9.979 25.735 -8.015 1.00 93.12 450 VAL A CA 1
ATOM 3449 C C . VAL A 1 450 ? 9.810 26.349 -9.406 1.00 93.12 450 VAL A C 1
ATOM 3451 O O . VAL A 1 450 ? 8.838 26.063 -10.095 1.00 93.12 450 VAL A O 1
ATOM 3454 N N . ARG A 1 451 ? 10.733 27.230 -9.807 1.00 92.25 451 ARG A N 1
ATOM 3455 C CA . ARG A 1 451 ? 10.613 28.027 -11.047 1.00 92.25 451 ARG A CA 1
ATOM 3456 C C . ARG A 1 451 ? 11.584 27.639 -12.146 1.00 92.25 451 ARG A C 1
ATOM 3458 O O . ARG A 1 451 ? 11.337 27.946 -13.305 1.00 92.25 451 ARG A O 1
ATOM 3465 N N . GLU A 1 452 ? 12.687 26.992 -11.797 1.00 93.62 452 GLU A N 1
ATOM 3466 C CA . GLU A 1 452 ? 13.755 26.700 -12.745 1.00 93.62 452 GLU A CA 1
ATOM 3467 C C . GLU A 1 452 ? 14.287 25.283 -12.538 1.00 93.62 452 GLU A C 1
ATOM 3469 O O . GLU A 1 452 ? 14.489 24.843 -11.405 1.00 93.62 452 GLU A O 1
ATOM 3474 N N . LEU A 1 453 ? 14.563 24.592 -13.644 1.00 92.25 453 LEU A N 1
ATOM 3475 C CA . LEU A 1 453 ? 15.368 23.372 -13.670 1.00 92.25 453 LEU A CA 1
ATOM 3476 C C . LEU A 1 453 ? 16.630 23.636 -14.482 1.00 92.25 453 LEU A C 1
ATOM 3478 O O . LEU A 1 453 ? 16.548 24.101 -15.619 1.00 92.25 453 LEU A O 1
ATOM 3482 N N . VAL A 1 454 ? 17.794 23.317 -13.921 1.00 92.62 454 VAL A N 1
ATOM 3483 C CA . VAL A 1 454 ? 19.084 23.585 -14.567 1.00 92.62 454 VAL A CA 1
ATOM 3484 C C . VAL A 1 454 ? 19.753 22.282 -14.980 1.00 92.62 454 VAL A C 1
ATOM 3486 O O . VAL A 1 454 ? 20.012 21.407 -14.155 1.00 92.62 454 VAL A O 1
ATOM 3489 N N . PHE A 1 455 ? 20.064 22.188 -16.268 1.00 92.19 455 PHE A N 1
ATOM 3490 C CA . PHE A 1 455 ? 20.762 21.085 -16.913 1.00 92.19 455 PHE A CA 1
ATOM 3491 C C . PHE A 1 455 ? 22.159 21.582 -17.308 1.00 92.19 455 PHE A C 1
ATOM 3493 O O . PHE A 1 455 ? 22.294 22.233 -18.350 1.00 92.19 455 PHE A O 1
ATOM 3500 N N . PRO A 1 456 ? 23.201 21.345 -16.493 1.00 92.81 456 PRO A N 1
ATOM 3501 C CA . PRO A 1 456 ? 24.548 21.780 -16.838 1.00 92.81 456 PRO A CA 1
ATOM 3502 C C . PRO A 1 456 ? 25.106 20.848 -17.922 1.00 92.81 456 PRO A C 1
ATOM 3504 O O . PRO A 1 456 ? 25.212 19.645 -17.701 1.00 92.81 456 PRO A O 1
ATOM 3507 N N . LEU A 1 457 ? 25.429 21.372 -19.107 1.00 93.50 457 LEU A N 1
ATOM 3508 C CA . LEU A 1 457 ? 25.866 20.583 -20.264 1.00 93.50 457 LEU A CA 1
ATOM 3509 C C . LEU A 1 457 ? 27.313 20.905 -20.650 1.00 93.50 457 LEU A C 1
ATOM 3511 O O . LEU A 1 457 ? 27.651 22.058 -20.911 1.00 93.50 457 LEU A O 1
ATOM 3515 N N . VAL A 1 458 ? 28.137 19.871 -20.803 1.00 93.00 458 VAL A N 1
ATOM 3516 C CA . VAL A 1 458 ? 29.437 19.889 -21.482 1.00 93.00 458 VAL A CA 1
ATOM 3517 C C . VAL A 1 458 ? 29.232 19.519 -22.946 1.00 93.00 458 VAL A C 1
ATOM 3519 O O . VAL A 1 458 ? 28.529 18.558 -23.270 1.00 93.00 458 VAL A O 1
ATOM 3522 N N . LEU A 1 459 ? 29.850 20.276 -23.852 1.00 88.06 459 LEU A N 1
ATOM 3523 C CA . LEU A 1 459 ? 29.733 20.033 -25.290 1.00 88.06 459 LEU A CA 1
ATOM 3524 C C . LEU A 1 459 ? 31.072 19.565 -25.853 1.00 88.06 459 LEU A C 1
ATOM 3526 O O . LEU A 1 459 ? 32.082 20.250 -25.690 1.00 88.06 459 LEU A O 1
ATOM 3530 N N . SER A 1 460 ? 31.081 18.430 -26.550 1.00 75.00 460 SER A N 1
ATOM 3531 C CA . SER A 1 460 ? 32.233 18.021 -27.352 1.00 75.00 460 SER A CA 1
ATOM 3532 C C . SER A 1 460 ? 32.226 18.741 -28.706 1.00 75.00 460 SER A C 1
ATOM 3534 O O . SER A 1 460 ? 31.185 19.157 -29.212 1.00 75.00 460 SER A O 1
ATOM 3536 N N . GLY A 1 461 ? 33.409 18.922 -29.296 1.00 65.75 461 GLY A N 1
ATOM 3537 C CA . GLY A 1 461 ? 33.567 19.482 -30.645 1.00 65.75 461 GLY A CA 1
ATOM 3538 C C . GLY A 1 461 ? 33.515 18.430 -31.758 1.00 65.75 461 GLY A C 1
ATOM 3539 O O . GLY A 1 461 ? 33.894 18.730 -32.887 1.00 65.75 461 GLY A O 1
ATOM 3540 N N . GLU A 1 462 ? 33.131 17.196 -31.430 1.00 71.81 462 GLU A N 1
ATOM 3541 C CA . GLU A 1 462 ? 33.154 16.051 -32.342 1.00 71.81 462 GLU A CA 1
ATOM 3542 C C . GLU A 1 462 ? 31.829 15.918 -33.103 1.00 71.81 462 GLU A C 1
ATOM 3544 O O . GLU A 1 462 ? 30.745 16.136 -32.561 1.00 71.81 462 GLU A O 1
ATOM 3549 N N . ASP A 1 463 ? 31.916 15.552 -34.380 1.00 70.69 463 ASP A N 1
ATOM 3550 C CA . ASP A 1 463 ? 30.751 15.386 -35.247 1.00 70.69 463 ASP A CA 1
ATOM 3551 C C . ASP A 1 463 ? 29.943 14.139 -34.850 1.00 70.69 463 ASP A C 1
ATOM 3553 O O . ASP A 1 463 ? 30.502 13.068 -34.622 1.00 70.69 463 ASP A O 1
ATOM 3557 N N . GLY A 1 464 ? 28.619 14.275 -34.762 1.00 73.62 464 GLY A N 1
ATOM 3558 C CA . GLY A 1 464 ? 27.728 13.194 -34.327 1.00 73.62 464 GLY A CA 1
ATOM 3559 C C . GLY A 1 464 ? 27.624 12.991 -32.809 1.00 73.62 464 GLY A C 1
ATOM 3560 O O . GLY A 1 464 ? 26.924 12.076 -32.377 1.00 73.62 464 GLY A O 1
ATOM 3561 N N . ALA A 1 465 ? 28.263 13.833 -31.992 1.00 81.88 465 ALA A N 1
ATOM 3562 C CA . ALA A 1 465 ? 28.115 13.784 -30.541 1.00 81.88 465 ALA A CA 1
ATOM 3563 C C . ALA A 1 465 ? 26.819 14.456 -30.049 1.00 81.88 465 ALA A C 1
ATOM 3565 O O . ALA A 1 465 ? 26.244 15.325 -30.712 1.00 81.88 465 ALA A O 1
ATOM 3566 N N . VAL A 1 466 ? 26.369 14.062 -28.856 1.00 88.69 466 VAL A N 1
ATOM 3567 C CA . VAL A 1 466 ? 25.260 14.695 -28.123 1.00 88.69 466 VAL A CA 1
ATOM 3568 C C . VAL A 1 466 ? 25.801 15.492 -26.928 1.00 88.69 466 VAL A C 1
ATOM 3570 O O . VAL A 1 466 ? 26.866 15.142 -26.415 1.00 88.69 466 VAL A O 1
ATOM 3573 N N . PRO A 1 467 ? 25.101 16.542 -26.456 1.00 91.19 467 PRO A N 1
ATOM 3574 C CA . PRO A 1 467 ? 25.463 17.234 -25.218 1.00 91.19 467 PRO A CA 1
ATOM 3575 C C . PRO A 1 467 ? 25.506 16.262 -24.036 1.00 91.19 467 PRO A C 1
ATOM 3577 O O . PRO A 1 467 ? 24.647 15.388 -23.946 1.00 91.19 467 PRO A O 1
ATOM 3580 N N . VAL A 1 468 ? 26.469 16.414 -23.130 1.00 91.81 468 VAL A N 1
ATOM 3581 C CA . VAL A 1 468 ? 26.650 15.527 -21.967 1.00 91.81 468 VAL A CA 1
ATOM 3582 C C . VAL A 1 468 ? 26.433 16.322 -20.687 1.00 91.81 468 VAL A C 1
ATOM 3584 O O . VAL A 1 468 ? 26.897 17.452 -20.603 1.00 91.81 468 VAL A O 1
ATOM 3587 N N . ILE A 1 469 ? 25.752 15.765 -19.688 1.00 89.50 469 ILE A N 1
ATOM 3588 C CA . ILE A 1 469 ? 25.592 16.419 -18.383 1.00 89.50 469 ILE A CA 1
ATOM 3589 C C . ILE A 1 469 ? 26.953 16.580 -17.691 1.00 89.50 469 ILE A C 1
ATOM 3591 O O . ILE A 1 469 ? 27.749 15.644 -17.632 1.00 89.50 469 ILE A O 1
ATOM 3595 N N . ASP A 1 470 ? 27.213 17.773 -17.159 1.00 90.12 470 ASP A N 1
ATOM 3596 C CA . ASP A 1 470 ? 28.388 18.073 -16.345 1.00 90.12 470 ASP A CA 1
ATOM 3597 C C . ASP A 1 470 ? 28.229 17.451 -14.950 1.00 90.12 470 ASP A C 1
ATOM 3599 O O . ASP A 1 470 ? 27.591 18.016 -14.054 1.00 90.12 470 ASP A O 1
ATOM 3603 N N . GLU A 1 471 ? 28.820 16.272 -14.763 1.00 84.56 471 GLU A N 1
ATOM 3604 C CA . GLU A 1 471 ? 28.755 15.528 -13.503 1.00 84.56 471 GLU A CA 1
ATOM 3605 C C . GLU A 1 471 ? 29.359 16.292 -12.315 1.00 84.56 471 GLU A C 1
ATOM 3607 O O . GLU A 1 471 ? 28.975 16.028 -11.177 1.00 84.56 471 GLU A O 1
ATOM 3612 N N . ALA A 1 472 ? 30.257 17.259 -12.545 1.00 85.81 472 ALA A N 1
ATOM 3613 C CA . ALA A 1 472 ? 30.855 18.044 -11.467 1.00 85.81 472 ALA A CA 1
ATOM 3614 C C . ALA A 1 472 ? 29.898 19.122 -10.926 1.00 85.81 472 ALA A C 1
ATOM 3616 O O . ALA A 1 472 ? 29.953 19.454 -9.741 1.00 85.81 472 ALA A O 1
ATOM 3617 N N . LYS A 1 473 ? 29.016 19.665 -11.777 1.00 87.94 473 LYS A N 1
ATOM 3618 C CA . LYS A 1 473 ? 28.024 20.687 -11.394 1.00 87.94 473 LYS A CA 1
ATOM 3619 C C . LYS A 1 473 ? 26.672 20.105 -11.000 1.00 87.94 473 LYS A C 1
ATOM 3621 O O . LYS A 1 473 ? 25.931 20.744 -10.252 1.00 87.94 473 LYS A O 1
ATOM 3626 N N . LEU A 1 474 ? 26.340 18.910 -11.491 1.00 84.81 474 LEU A N 1
ATOM 3627 C CA . LEU A 1 474 ? 25.035 18.287 -11.275 1.00 84.81 474 LEU A CA 1
ATOM 3628 C C . LEU A 1 474 ? 24.616 18.226 -9.788 1.00 84.81 474 LEU A C 1
ATOM 3630 O O . LEU A 1 474 ? 23.494 18.652 -9.501 1.00 84.81 474 LEU A O 1
ATOM 3634 N N . PRO A 1 475 ? 25.469 17.803 -8.825 1.00 84.50 475 PRO A N 1
ATOM 3635 C CA . PRO A 1 475 ? 25.066 17.713 -7.421 1.00 84.50 475 PRO A CA 1
ATOM 3636 C C . PRO A 1 475 ? 24.558 19.041 -6.852 1.00 84.50 475 PRO A C 1
ATOM 3638 O O . PRO A 1 475 ? 23.528 19.068 -6.184 1.00 84.50 475 PRO A O 1
ATOM 3641 N N . GLN A 1 476 ? 25.222 20.160 -7.165 1.00 86.88 476 GLN A N 1
ATOM 3642 C CA . GLN A 1 476 ? 24.818 21.488 -6.692 1.00 86.88 476 GLN A CA 1
ATOM 3643 C C . GLN A 1 476 ? 23.395 21.843 -7.145 1.00 86.88 476 GLN A C 1
ATOM 3645 O O . GLN A 1 476 ? 22.594 22.326 -6.343 1.00 86.88 476 GLN A O 1
ATOM 3650 N N . HIS A 1 477 ? 23.069 21.590 -8.416 1.00 88.06 477 HIS A N 1
ATOM 3651 C CA . HIS A 1 477 ? 21.741 21.872 -8.962 1.00 88.06 477 HIS A CA 1
ATOM 3652 C C . HIS A 1 477 ? 20.675 20.908 -8.426 1.00 88.06 477 HIS A C 1
ATOM 3654 O O . HIS A 1 477 ? 19.556 21.339 -8.156 1.00 88.06 477 HIS A O 1
ATOM 3660 N N . MET A 1 478 ? 21.019 19.635 -8.196 1.00 85.06 478 MET A N 1
ATOM 3661 C CA . MET A 1 478 ? 20.103 18.670 -7.577 1.00 85.06 478 MET A CA 1
ATOM 3662 C C . MET A 1 478 ? 19.778 19.041 -6.123 1.00 85.06 478 MET A C 1
ATOM 3664 O O . MET A 1 478 ? 18.606 19.039 -5.754 1.00 85.06 478 MET A O 1
ATOM 3668 N N . TYR A 1 479 ? 20.767 19.444 -5.315 1.00 86.38 479 TYR A N 1
ATOM 3669 C CA . TYR A 1 479 ? 20.522 19.921 -3.945 1.00 86.38 479 TYR A CA 1
ATOM 3670 C C . TYR A 1 479 ? 19.693 21.208 -3.907 1.00 86.38 479 TYR A C 1
ATOM 3672 O O . TYR A 1 479 ? 18.807 21.335 -3.064 1.00 86.38 479 TYR A O 1
ATOM 3680 N N . ALA A 1 480 ? 19.939 22.150 -4.823 1.00 89.00 480 ALA A N 1
ATOM 3681 C CA . ALA A 1 480 ? 19.129 23.363 -4.929 1.00 89.00 480 ALA A CA 1
ATOM 3682 C C . ALA A 1 480 ? 17.664 23.044 -5.279 1.00 89.00 480 ALA A C 1
ATOM 3684 O O . ALA A 1 480 ? 16.748 23.612 -4.686 1.00 89.00 480 ALA A O 1
ATOM 3685 N N . MET A 1 481 ? 17.440 22.097 -6.194 1.00 89.19 481 MET A N 1
ATOM 3686 C CA . MET A 1 481 ? 16.100 21.632 -6.554 1.00 89.19 481 MET A CA 1
ATOM 3687 C C . MET A 1 481 ? 15.412 20.897 -5.395 1.00 89.19 481 MET A C 1
ATOM 3689 O O . MET A 1 481 ? 14.234 21.143 -5.158 1.00 89.19 481 MET A O 1
ATOM 3693 N N . LEU A 1 482 ? 16.124 20.051 -4.640 1.00 89.56 482 LEU A N 1
ATOM 3694 C CA . LEU A 1 482 ? 15.594 19.405 -3.430 1.00 89.56 482 LEU A CA 1
ATOM 3695 C C . LEU A 1 482 ? 15.189 20.430 -2.370 1.00 89.56 482 LEU A C 1
ATOM 3697 O O . LEU A 1 482 ? 14.116 20.320 -1.790 1.00 89.56 482 LEU A O 1
ATOM 3701 N N . ALA A 1 483 ? 16.019 21.450 -2.144 1.00 91.25 483 ALA A N 1
ATOM 3702 C CA . ALA A 1 483 ? 15.712 22.522 -1.204 1.00 91.25 483 ALA A CA 1
ATOM 3703 C C . ALA A 1 483 ? 14.456 23.302 -1.623 1.00 91.25 483 ALA A C 1
ATOM 3705 O O . ALA A 1 483 ? 13.590 23.563 -0.792 1.00 91.25 483 ALA A O 1
ATOM 3706 N N . ALA A 1 484 ? 14.329 23.634 -2.910 1.00 92.19 484 ALA A N 1
ATOM 3707 C CA . ALA A 1 484 ? 13.132 24.285 -3.433 1.00 92.19 484 ALA A CA 1
ATOM 3708 C C . ALA A 1 484 ? 11.896 23.372 -3.336 1.00 92.19 484 ALA A C 1
ATOM 3710 O O . ALA A 1 484 ? 10.834 23.818 -2.929 1.00 92.19 484 ALA A O 1
ATOM 3711 N N . THR A 1 485 ? 12.047 22.080 -3.630 1.00 92.62 485 THR A N 1
ATOM 3712 C CA . THR A 1 485 ? 10.968 21.084 -3.519 1.00 92.62 485 THR A CA 1
ATOM 3713 C C . THR A 1 485 ? 10.492 20.920 -2.072 1.00 92.62 485 THR A C 1
ATOM 3715 O O . THR A 1 485 ? 9.297 20.822 -1.827 1.00 92.62 485 THR A O 1
ATOM 3718 N N . ALA A 1 486 ? 11.406 20.982 -1.103 1.00 91.62 486 ALA A N 1
ATOM 3719 C CA . ALA A 1 486 ? 11.101 20.944 0.327 1.00 91.62 486 ALA A CA 1
ATOM 3720 C C . ALA A 1 486 ? 10.530 22.262 0.887 1.00 91.62 486 ALA A C 1
ATOM 3722 O O . ALA A 1 486 ? 10.376 22.399 2.101 1.00 91.62 486 ALA A O 1
ATOM 3723 N N . GLY A 1 487 ? 10.294 23.271 0.043 1.00 91.50 487 GLY A N 1
ATOM 3724 C CA . GLY A 1 487 ? 9.720 24.536 0.479 1.00 91.50 487 GLY A CA 1
ATOM 3725 C C . GLY A 1 487 ? 10.700 25.471 1.189 1.00 91.50 487 GLY A C 1
ATOM 3726 O O . GLY A 1 487 ? 10.252 26.336 1.938 1.00 91.50 487 GLY A O 1
ATOM 3727 N N . VAL A 1 488 ? 12.020 25.353 1.000 1.00 90.81 488 VAL A N 1
ATOM 3728 C CA . VAL A 1 488 ? 12.977 26.318 1.577 1.00 90.81 488 VAL A CA 1
ATOM 3729 C C . VAL A 1 488 ? 12.639 27.725 1.080 1.00 90.81 488 VAL A C 1
ATOM 3731 O O . VAL A 1 488 ? 12.524 27.931 -0.125 1.00 90.81 488 VAL A O 1
ATOM 3734 N N . THR A 1 489 ? 12.520 28.694 1.995 1.00 88.06 489 THR A N 1
ATOM 3735 C CA . THR A 1 489 ? 11.957 30.061 1.864 1.00 88.06 489 THR A CA 1
ATOM 3736 C C . THR A 1 489 ? 10.435 30.191 1.987 1.00 88.06 489 THR A C 1
ATOM 3738 O O . THR A 1 489 ? 9.920 31.309 1.933 1.00 88.06 489 THR A O 1
ATOM 3741 N N . SER A 1 490 ? 9.705 29.091 2.180 1.00 91.56 490 SER A N 1
ATOM 3742 C CA . SER A 1 490 ? 8.263 29.111 2.444 1.00 91.56 490 SER A CA 1
ATOM 3743 C C . SER A 1 490 ? 7.944 29.199 3.942 1.00 91.56 490 SER A C 1
ATOM 3745 O O . SER A 1 490 ? 8.810 29.025 4.806 1.00 91.56 490 SER A O 1
ATOM 3747 N N . VAL A 1 491 ? 6.674 29.482 4.236 1.00 90.75 491 VAL A N 1
ATOM 3748 C CA . VAL A 1 491 ? 6.086 29.369 5.572 1.00 90.75 491 VAL A CA 1
ATOM 3749 C C . VAL A 1 491 ? 5.034 28.268 5.503 1.00 90.75 491 VAL A C 1
ATOM 3751 O O . VAL A 1 491 ? 4.155 28.330 4.641 1.00 90.75 491 VAL A O 1
ATOM 3754 N N . SER A 1 492 ? 5.140 27.264 6.372 1.00 89.94 492 SER A N 1
ATOM 3755 C CA . SER A 1 492 ? 4.193 26.149 6.438 1.00 89.94 492 SER A CA 1
ATOM 3756 C C . SER A 1 492 ? 2.808 26.626 6.887 1.00 89.94 492 SER A C 1
ATOM 3758 O O . SER A 1 492 ? 2.661 27.699 7.478 1.00 89.94 492 SER A O 1
ATOM 3760 N N . VAL A 1 493 ? 1.778 25.804 6.675 1.00 87.31 493 VAL A N 1
ATOM 3761 C CA . VAL A 1 493 ? 0.421 26.086 7.186 1.00 87.31 493 VAL A CA 1
ATOM 3762 C C . VAL A 1 493 ? 0.363 26.171 8.716 1.00 87.31 493 VAL A C 1
ATOM 3764 O O . VAL A 1 493 ? -0.480 26.876 9.261 1.00 87.31 493 VAL A O 1
ATOM 3767 N N . ALA A 1 494 ? 1.312 25.534 9.412 1.00 85.38 494 ALA A N 1
ATOM 3768 C CA . ALA A 1 494 ? 1.471 25.638 10.861 1.00 85.38 494 ALA A CA 1
ATOM 3769 C C . ALA A 1 494 ? 2.167 26.943 11.311 1.00 85.38 494 ALA A C 1
ATOM 3771 O O . ALA A 1 494 ? 2.209 27.232 12.507 1.00 85.38 494 ALA A O 1
ATOM 3772 N N . GLY A 1 495 ? 2.686 27.746 10.374 1.00 88.50 495 GLY A N 1
ATOM 3773 C CA . GLY A 1 495 ? 3.374 29.012 10.637 1.00 88.50 495 GLY A CA 1
ATOM 3774 C C . GLY A 1 495 ? 4.897 28.906 10.780 1.00 88.50 495 GLY A C 1
ATOM 3775 O O . GLY A 1 495 ? 5.543 29.913 11.079 1.00 88.50 495 GLY A O 1
ATOM 3776 N N . ASP A 1 496 ? 5.484 27.730 10.549 1.00 90.75 496 ASP A N 1
ATOM 3777 C CA . ASP A 1 496 ? 6.933 27.527 10.630 1.00 90.75 496 ASP A CA 1
ATOM 3778 C C . ASP A 1 496 ? 7.626 28.034 9.362 1.00 90.75 496 ASP A C 1
ATOM 3780 O O . ASP A 1 496 ? 7.192 27.755 8.247 1.00 90.75 496 ASP A O 1
ATOM 3784 N N . THR A 1 497 ? 8.732 28.763 9.512 1.00 92.88 497 THR A N 1
ATOM 3785 C CA . THR A 1 497 ? 9.552 29.194 8.369 1.00 92.88 497 THR A CA 1
ATOM 3786 C C . THR A 1 497 ? 10.597 28.132 8.043 1.00 92.88 497 THR A C 1
ATOM 3788 O O . THR A 1 497 ? 11.382 27.746 8.908 1.00 92.88 497 THR A O 1
ATOM 3791 N N . VAL A 1 498 ? 10.650 27.685 6.786 1.00 91.69 498 VAL A N 1
ATOM 3792 C CA . VAL A 1 498 ? 11.651 26.712 6.325 1.00 91.69 498 VAL A CA 1
ATOM 3793 C C . VAL A 1 498 ? 12.859 27.468 5.771 1.00 91.69 498 VAL A C 1
ATOM 3795 O O . VAL A 1 498 ? 12.860 27.908 4.626 1.00 91.69 498 VAL A O 1
ATOM 3798 N N . GLU A 1 499 ? 13.900 27.664 6.580 1.00 90.88 499 GLU A N 1
ATOM 3799 C CA . GLU A 1 499 ? 15.063 28.480 6.181 1.00 90.88 499 GLU A CA 1
ATOM 3800 C C . GLU A 1 499 ? 16.098 27.721 5.338 1.00 90.88 499 GLU A C 1
ATOM 3802 O O . GLU A 1 499 ? 16.753 28.311 4.478 1.00 90.88 499 GLU A O 1
ATOM 3807 N N . ALA A 1 500 ? 16.261 26.420 5.584 1.00 92.31 500 ALA A N 1
ATOM 3808 C CA . ALA A 1 500 ? 17.208 25.547 4.898 1.00 92.31 500 ALA A CA 1
ATOM 3809 C C . ALA A 1 500 ? 16.826 24.071 5.091 1.00 92.31 500 ALA A C 1
ATOM 3811 O O . ALA A 1 500 ? 16.052 23.735 5.989 1.00 92.31 500 ALA A O 1
ATOM 3812 N N . LEU A 1 501 ? 17.415 23.185 4.282 1.00 92.50 501 LEU A N 1
ATOM 3813 C CA . LEU A 1 501 ? 17.380 21.750 4.562 1.00 92.50 501 LEU A CA 1
ATOM 3814 C C . LEU A 1 501 ? 18.199 21.433 5.832 1.00 92.50 501 LEU A C 1
ATOM 3816 O O . LEU A 1 501 ? 19.279 22.009 6.010 1.00 92.50 501 LEU A O 1
ATOM 3820 N N . PRO A 1 502 ? 17.734 20.505 6.687 1.00 93.44 502 PRO A N 1
ATOM 3821 C CA . PRO A 1 502 ? 18.509 19.971 7.802 1.00 93.44 502 PRO A CA 1
ATOM 3822 C C . PRO A 1 502 ? 19.893 19.465 7.383 1.00 93.44 502 PRO A C 1
ATOM 3824 O O . PRO A 1 502 ? 20.069 18.866 6.322 1.00 93.44 502 PRO A O 1
ATOM 3827 N N . VAL A 1 503 ? 20.887 19.682 8.245 1.00 93.00 503 VAL A N 1
ATOM 3828 C CA . VAL A 1 503 ? 22.255 19.203 8.018 1.00 93.00 503 VAL A CA 1
ATOM 3829 C C . VAL A 1 503 ? 22.379 17.759 8.492 1.00 93.00 503 VAL A C 1
ATOM 3831 O O . VAL A 1 503 ? 21.986 17.435 9.612 1.00 93.00 503 VAL A O 1
ATOM 3834 N N . MET A 1 504 ? 22.985 16.912 7.661 1.00 93.69 504 MET A N 1
ATOM 3835 C CA . MET A 1 504 ? 23.319 15.537 8.028 1.00 93.69 504 MET A CA 1
ATOM 3836 C C . MET A 1 504 ? 24.500 15.501 9.007 1.00 93.69 504 MET A C 1
ATOM 3838 O O . MET A 1 504 ? 25.550 16.098 8.752 1.00 93.69 504 MET A O 1
ATOM 3842 N N . VAL A 1 505 ? 24.352 14.763 10.104 1.00 95.44 505 VAL A N 1
ATOM 3843 C CA . VAL A 1 505 ? 25.386 14.511 11.117 1.00 95.44 505 VAL A CA 1
ATOM 3844 C C . VAL A 1 505 ? 25.728 13.015 11.190 1.00 95.44 505 VAL A C 1
ATOM 3846 O O . VAL A 1 505 ? 24.900 12.180 10.830 1.00 95.44 505 VAL A O 1
ATOM 3849 N N . PRO A 1 506 ? 26.940 12.626 11.634 1.00 94.81 506 PRO A N 1
ATOM 3850 C CA . PRO A 1 506 ? 27.302 11.214 11.773 1.00 94.81 506 PRO A CA 1
ATOM 3851 C C . PRO A 1 506 ? 26.345 10.451 12.700 1.00 94.81 506 PRO A C 1
ATOM 3853 O O . PRO A 1 506 ? 26.039 10.928 13.789 1.00 94.81 506 PRO A O 1
ATOM 3856 N N . SER A 1 507 ? 25.938 9.243 12.301 1.00 91.38 507 SER A N 1
ATOM 3857 C CA . SER A 1 507 ? 24.989 8.402 13.043 1.00 91.38 507 SER A CA 1
ATOM 3858 C C . SER A 1 507 ? 25.473 6.955 13.140 1.00 91.38 507 SER A C 1
ATOM 3860 O O . SER A 1 507 ? 26.227 6.476 12.294 1.00 91.38 507 SER A O 1
ATOM 3862 N N . SER A 1 508 ? 25.026 6.240 14.175 1.00 90.94 508 SER A N 1
ATOM 3863 C CA . SER A 1 508 ? 25.146 4.779 14.262 1.00 90.94 508 SER A CA 1
ATOM 3864 C C . SER A 1 508 ? 23.995 4.041 13.569 1.00 90.94 508 SER A C 1
ATOM 3866 O O . SER A 1 508 ? 24.135 2.850 13.295 1.00 90.94 508 SER A O 1
ATOM 3868 N N . LYS A 1 509 ? 22.872 4.722 13.290 1.00 85.81 509 LYS A N 1
ATOM 3869 C CA . LYS A 1 509 ? 21.686 4.155 12.625 1.00 85.81 509 LYS A CA 1
ATOM 3870 C C . LYS A 1 509 ? 21.870 4.044 11.110 1.00 85.81 509 LYS A C 1
ATOM 3872 O O . LYS A 1 509 ? 21.303 3.151 10.490 1.00 85.81 509 LYS A O 1
ATOM 3877 N N . SER A 1 510 ? 22.673 4.928 10.517 1.00 91.81 510 SER A N 1
ATOM 3878 C CA . SER A 1 510 ? 22.917 4.962 9.075 1.00 91.81 510 SER A CA 1
ATOM 3879 C C . SER A 1 510 ? 24.359 5.321 8.747 1.00 91.81 510 SER A C 1
ATOM 3881 O O . SER A 1 510 ? 24.932 6.243 9.327 1.00 91.81 510 SER A O 1
ATOM 3883 N N . VAL A 1 511 ? 24.917 4.644 7.741 1.00 91.31 511 VAL A N 1
ATOM 3884 C CA . VAL A 1 511 ? 26.225 4.986 7.160 1.00 91.31 511 VAL A CA 1
ATOM 3885 C C . VAL A 1 511 ? 26.221 6.346 6.450 1.00 91.31 511 VAL A C 1
ATOM 3887 O O . VAL A 1 511 ? 27.287 6.910 6.223 1.00 91.31 511 VAL A O 1
ATOM 3890 N N . PHE A 1 512 ? 25.036 6.879 6.132 1.00 91.44 512 PHE A N 1
ATOM 3891 C CA . PHE A 1 512 ? 24.839 8.185 5.494 1.00 91.44 512 PHE A CA 1
ATOM 3892 C C . PHE A 1 512 ? 24.618 9.322 6.507 1.00 91.44 512 PHE A C 1
ATOM 3894 O O . PHE A 1 512 ? 24.498 10.483 6.121 1.00 91.44 512 PHE A O 1
ATOM 3901 N N . GLY A 1 513 ? 24.603 9.003 7.806 1.00 93.88 513 GLY A N 1
ATOM 3902 C CA . GLY A 1 513 ? 24.282 9.947 8.873 1.00 93.88 513 GLY A CA 1
ATOM 3903 C C . GLY A 1 513 ? 22.780 10.097 9.128 1.00 93.88 513 GLY A C 1
ATOM 3904 O O . GLY A 1 513 ? 21.956 9.384 8.557 1.00 93.88 513 GLY A O 1
ATOM 3905 N N . GLU A 1 514 ? 22.427 11.028 10.008 1.00 96.38 514 GLU A N 1
ATOM 3906 C CA . GLU A 1 514 ? 21.046 11.399 10.329 1.00 96.38 514 GLU A CA 1
ATOM 3907 C C . GLU A 1 514 ? 20.864 12.920 10.318 1.00 96.38 514 GLU A C 1
ATOM 3909 O O . GLU A 1 514 ? 21.826 13.664 10.482 1.00 96.38 514 GLU A O 1
ATOM 3914 N N . ALA A 1 515 ? 19.638 13.386 10.113 1.00 95.94 515 ALA A N 1
ATOM 3915 C CA . ALA A 1 515 ? 19.260 14.792 10.176 1.00 95.94 515 ALA A CA 1
ATOM 3916 C C . ALA A 1 515 ? 18.203 15.004 11.263 1.00 95.94 515 ALA A C 1
ATOM 3918 O O . ALA A 1 515 ? 17.252 14.224 11.372 1.00 95.94 515 ALA A O 1
ATOM 3919 N N . HIS A 1 516 ? 18.351 16.091 12.021 1.00 95.81 516 HIS A N 1
ATOM 3920 C CA . HIS A 1 516 ? 17.386 16.519 13.033 1.00 95.81 516 HIS A CA 1
ATOM 3921 C C . HIS A 1 516 ? 16.617 17.745 12.547 1.00 95.81 516 HIS A C 1
ATOM 3923 O O . HIS A 1 516 ? 17.210 18.706 12.051 1.00 95.81 516 HIS A O 1
ATOM 3929 N N . TYR A 1 517 ? 15.303 17.711 12.713 1.00 95.69 517 TYR A N 1
ATOM 3930 C CA . TYR A 1 517 ? 14.390 18.788 12.355 1.00 95.69 517 TYR A CA 1
ATOM 3931 C C . TYR A 1 517 ? 13.262 18.856 13.382 1.00 95.69 517 TYR A C 1
ATOM 3933 O O . TYR A 1 517 ? 12.991 17.859 14.039 1.00 95.69 517 TYR A O 1
ATOM 3941 N N . SER A 1 518 ? 12.592 19.996 13.513 1.00 95.06 518 SER A N 1
ATOM 3942 C CA . SER A 1 518 ? 11.426 20.119 14.390 1.00 95.06 518 SER A CA 1
ATOM 3943 C C . SER A 1 518 ? 10.378 20.997 13.724 1.00 95.06 518 SER A C 1
ATOM 3945 O O . SER A 1 518 ? 10.727 21.970 13.055 1.00 95.06 518 SER A O 1
ATOM 3947 N N . PHE A 1 519 ? 9.105 20.672 13.931 1.00 94.12 519 PHE A N 1
ATOM 3948 C CA . PHE A 1 519 ? 7.981 21.455 13.421 1.00 94.12 519 PHE A CA 1
ATOM 3949 C C . PHE A 1 519 ? 6.884 21.628 14.475 1.00 94.12 519 PHE A C 1
ATOM 3951 O O . PHE A 1 519 ? 6.763 20.850 15.429 1.00 94.12 519 PHE A O 1
ATOM 3958 N N . THR A 1 520 ? 6.075 22.669 14.303 1.00 93.62 520 THR A N 1
ATOM 3959 C CA . THR A 1 520 ? 4.956 22.995 15.183 1.00 93.62 520 THR A CA 1
ATOM 3960 C C . THR A 1 520 ? 3.758 22.103 14.871 1.00 93.62 520 THR A C 1
ATOM 3962 O O . THR A 1 520 ? 3.276 22.043 13.740 1.00 93.62 520 THR A O 1
ATOM 3965 N N . LEU A 1 521 ? 3.215 21.446 15.897 1.00 91.00 521 LEU A N 1
ATOM 3966 C CA . LEU A 1 521 ? 1.946 20.729 15.804 1.00 91.00 521 LEU A CA 1
ATOM 3967 C C . LEU A 1 521 ? 0.793 21.708 16.056 1.00 91.00 521 LEU A C 1
ATOM 3969 O O . LEU A 1 521 ? 0.280 21.821 17.171 1.00 91.00 521 LEU A O 1
ATOM 3973 N N . ALA A 1 522 ? 0.417 22.468 15.027 1.00 88.06 522 ALA A N 1
ATOM 3974 C CA . ALA A 1 522 ? -0.657 23.450 15.136 1.00 88.06 522 ALA A CA 1
ATOM 3975 C C . ALA A 1 522 ? -2.027 22.765 15.338 1.00 88.06 522 ALA A C 1
ATOM 3977 O O . ALA A 1 522 ? -2.341 21.814 14.620 1.00 88.06 522 ALA A O 1
ATOM 3978 N N . PRO A 1 523 ? -2.909 23.275 16.224 1.00 84.50 523 PRO A N 1
ATOM 3979 C CA . PRO A 1 523 ? -4.268 22.747 16.381 1.00 84.50 523 PRO A CA 1
ATOM 3980 C C . PRO A 1 523 ? -5.122 22.796 15.100 1.00 84.50 523 PRO A C 1
ATOM 3982 O O . PRO A 1 523 ? -6.110 22.070 14.993 1.00 84.50 523 PRO A O 1
ATOM 3985 N N . THR A 1 524 ? -4.763 23.651 14.136 1.00 88.88 524 THR A N 1
ATOM 3986 C CA . THR A 1 524 ? -5.453 23.775 12.843 1.00 88.88 524 THR A CA 1
ATOM 3987 C C . THR A 1 524 ? -4.942 22.805 11.783 1.00 88.88 524 THR A C 1
ATOM 3989 O O . THR A 1 524 ? -5.646 22.597 10.801 1.00 88.88 524 THR A O 1
ATOM 3992 N N . LEU A 1 525 ? -3.785 22.157 11.990 1.00 89.38 525 LEU A N 1
ATOM 3993 C CA . LEU A 1 525 ? -3.054 21.428 10.948 1.00 89.38 525 LEU A CA 1
ATOM 3994 C C . LEU A 1 525 ? -3.937 20.458 10.160 1.00 89.38 525 LEU A C 1
ATOM 3996 O O . LEU A 1 525 ? -3.959 20.502 8.934 1.00 89.38 525 LEU A O 1
ATOM 4000 N N . GLY A 1 526 ? -4.687 19.586 10.838 1.00 88.50 526 GLY A N 1
ATOM 4001 C CA . GLY A 1 526 ? -5.507 18.635 10.095 1.00 88.50 526 GLY A CA 1
ATOM 4002 C C . GLY A 1 526 ? -6.817 19.204 9.554 1.00 88.50 526 GLY A C 1
ATOM 4003 O O . GLY A 1 526 ? -7.355 18.594 8.641 1.00 88.50 526 GLY A O 1
ATOM 4004 N N . PHE A 1 527 ? -7.293 20.368 10.018 1.00 88.56 527 PHE A N 1
ATOM 4005 C CA . PHE A 1 527 ? -8.371 21.080 9.316 1.00 88.56 527 PHE A CA 1
ATOM 4006 C C . PHE A 1 527 ? -7.859 21.611 7.976 1.00 88.56 527 PHE A C 1
ATOM 4008 O O . PHE A 1 527 ? -8.450 21.309 6.943 1.00 88.56 527 PHE A O 1
ATOM 4015 N N . ASP A 1 528 ? -6.719 22.310 7.992 1.00 90.00 528 ASP A N 1
ATOM 4016 C CA . ASP A 1 528 ? -6.085 22.855 6.787 1.00 90.00 528 ASP A CA 1
ATOM 4017 C C . ASP A 1 528 ? -5.755 21.723 5.787 1.00 90.00 528 ASP A C 1
ATOM 4019 O O . ASP A 1 528 ? -6.004 21.834 4.586 1.00 90.00 528 ASP A O 1
ATOM 4023 N N . HIS A 1 529 ? -5.271 20.580 6.286 1.00 92.94 529 HIS A N 1
ATOM 4024 C CA . HIS A 1 529 ? -5.011 19.378 5.486 1.00 92.94 529 HIS A CA 1
ATOM 4025 C C . HIS A 1 529 ? -6.274 18.708 4.933 1.00 92.94 529 HIS A C 1
ATOM 4027 O O . HIS A 1 529 ? -6.296 18.300 3.766 1.00 92.94 529 HIS A O 1
ATOM 4033 N N . ALA A 1 530 ? -7.335 18.592 5.736 1.00 91.88 530 ALA A N 1
ATOM 4034 C CA . ALA A 1 530 ? -8.591 17.984 5.307 1.00 91.88 530 ALA A CA 1
ATOM 4035 C C . ALA A 1 530 ? -9.291 18.809 4.215 1.00 91.88 530 ALA A C 1
ATOM 4037 O O . ALA A 1 530 ? -9.932 18.224 3.342 1.00 91.88 530 ALA A O 1
ATOM 4038 N N . GLU A 1 531 ? -9.136 20.137 4.200 1.00 91.00 531 GLU A N 1
ATOM 4039 C CA . GLU A 1 531 ? -9.654 20.971 3.106 1.00 91.00 531 GLU A CA 1
ATOM 4040 C C . GLU A 1 531 ? -8.997 20.641 1.756 1.00 91.00 531 GLU A C 1
ATOM 4042 O O . GLU A 1 531 ? -9.672 20.664 0.728 1.00 91.00 531 GLU A O 1
ATOM 4047 N N . ALA A 1 532 ? -7.710 20.278 1.744 1.00 92.50 532 ALA A N 1
ATOM 4048 C CA . ALA A 1 532 ? -6.998 19.913 0.518 1.00 92.50 532 ALA A CA 1
ATOM 4049 C C . ALA A 1 532 ? -7.224 18.453 0.077 1.00 92.50 532 ALA A C 1
ATOM 4051 O O . ALA A 1 532 ? -7.050 18.136 -1.099 1.00 92.50 532 ALA A O 1
ATOM 4052 N N . THR A 1 533 ? -7.584 17.557 1.001 1.00 94.00 533 THR A N 1
ATOM 4053 C CA . THR A 1 533 ? -7.638 16.100 0.760 1.00 94.00 533 THR A CA 1
ATOM 4054 C C . THR A 1 533 ? -9.042 15.531 0.965 1.00 94.00 533 THR A C 1
ATOM 4056 O O . THR A 1 533 ? -9.678 15.053 0.028 1.00 94.00 533 THR A O 1
ATOM 4059 N N . GLY A 1 534 ? -9.580 15.644 2.178 1.00 89.69 534 GLY A N 1
ATOM 4060 C CA . GLY A 1 534 ? -10.891 15.118 2.555 1.00 89.69 534 GLY A CA 1
ATOM 4061 C C . GLY A 1 534 ? -12.088 15.787 1.870 1.00 89.69 534 GLY A C 1
ATOM 4062 O O . GLY A 1 534 ? -13.131 15.148 1.748 1.00 89.69 534 GLY A O 1
ATOM 4063 N N . ALA A 1 535 ? -11.956 17.020 1.369 1.00 89.06 535 ALA A N 1
ATOM 4064 C CA . ALA A 1 535 ? -13.032 17.730 0.663 1.00 89.06 535 ALA A CA 1
ATOM 4065 C C . ALA A 1 535 ? -13.517 17.031 -0.626 1.00 89.06 535 ALA A C 1
ATOM 4067 O O . ALA A 1 535 ? -14.608 17.332 -1.110 1.00 89.06 535 ALA A O 1
ATOM 4068 N N . ALA A 1 536 ? -12.737 16.090 -1.173 1.00 90.62 536 ALA A N 1
ATOM 4069 C CA . ALA A 1 536 ? -13.142 15.278 -2.320 1.00 90.62 536 ALA A CA 1
ATOM 4070 C C . ALA A 1 536 ? -14.197 14.210 -1.974 1.00 90.62 536 ALA A C 1
ATOM 4072 O O . ALA A 1 536 ? -14.848 13.673 -2.872 1.00 90.62 536 ALA A O 1
ATOM 4073 N N . LEU A 1 537 ? -14.383 13.894 -0.687 1.00 93.81 537 LEU A N 1
ATOM 4074 C CA . LEU A 1 537 ? -15.402 12.952 -0.235 1.00 93.81 537 LEU A CA 1
ATOM 4075 C C . LEU A 1 537 ? -16.801 13.599 -0.216 1.00 93.81 537 LEU A C 1
ATOM 4077 O O . LEU A 1 537 ? -16.937 14.799 0.033 1.00 93.81 537 LEU A O 1
ATOM 4081 N N . PRO A 1 538 ? -17.880 12.818 -0.423 1.00 92.75 538 PRO A N 1
ATOM 4082 C CA . PRO A 1 538 ? -19.244 13.331 -0.335 1.00 92.75 538 PRO A CA 1
ATOM 4083 C C . PRO A 1 538 ? -19.556 13.90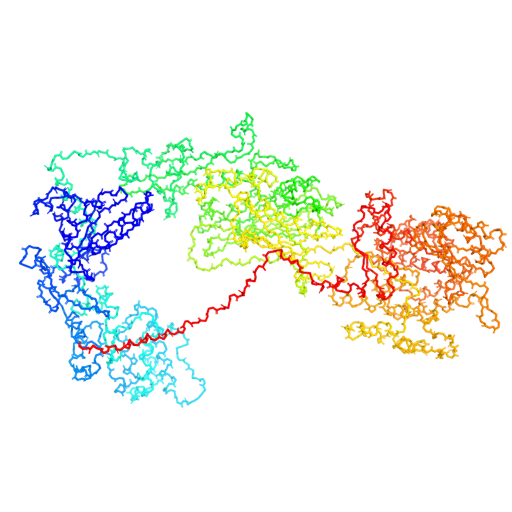6 1.050 1.00 92.75 538 PRO A C 1
ATOM 4085 O O . PRO A 1 538 ? -19.133 13.356 2.059 1.00 92.75 538 PRO A O 1
ATOM 4088 N N . ALA A 1 539 ? -20.420 14.922 1.127 1.00 89.00 539 ALA A N 1
ATOM 4089 C CA . ALA A 1 539 ? -20.814 15.557 2.395 1.00 89.00 539 ALA A CA 1
ATOM 4090 C C . ALA A 1 539 ? -21.477 14.609 3.423 1.00 89.00 539 ALA A C 1
ATOM 4092 O O . ALA A 1 539 ? -21.635 14.970 4.586 1.00 89.00 539 ALA A O 1
ATOM 4093 N N . SER A 1 540 ? -21.883 13.402 3.011 1.00 89.12 540 SER A N 1
ATOM 4094 C CA . SER A 1 540 ? -22.342 12.341 3.918 1.00 89.12 540 SER A CA 1
ATOM 4095 C C . SER A 1 540 ? -21.211 11.680 4.717 1.00 89.12 540 SER A C 1
ATOM 4097 O O . SER A 1 540 ? -21.500 10.917 5.640 1.00 89.12 540 SER A O 1
ATOM 4099 N N . TYR A 1 541 ? -19.953 11.925 4.343 1.00 90.44 541 TYR A N 1
ATOM 4100 C CA . TYR A 1 541 ? -18.753 11.486 5.044 1.00 90.44 541 TYR A CA 1
ATOM 4101 C C . TYR A 1 541 ? -18.332 12.580 6.010 1.00 90.44 541 TYR A C 1
ATOM 4103 O O . TYR A 1 541 ? -17.769 13.603 5.630 1.00 90.44 541 TYR A O 1
ATOM 4111 N N . GLU A 1 542 ? -18.595 12.349 7.286 1.00 88.12 542 GLU A N 1
ATOM 4112 C CA . GLU A 1 542 ? -18.120 13.243 8.325 1.00 88.12 542 GLU A CA 1
ATOM 4113 C C . GLU A 1 542 ? -16.676 12.901 8.658 1.00 88.12 542 GLU A C 1
ATOM 4115 O O . GLU A 1 542 ? -16.398 11.864 9.263 1.00 88.12 542 GLU A O 1
ATOM 4120 N N . LEU A 1 543 ? -15.761 13.750 8.207 1.00 87.25 543 LEU A N 1
ATOM 4121 C CA . LEU A 1 543 ? -14.329 13.510 8.302 1.00 87.25 543 LEU A CA 1
ATOM 4122 C C . LEU A 1 543 ? -13.869 13.447 9.763 1.00 87.25 543 LEU A C 1
ATOM 4124 O O . LEU A 1 543 ? -14.349 14.191 10.622 1.00 87.25 543 LEU A O 1
ATOM 4128 N N . ALA A 1 544 ? -12.906 12.566 10.039 1.00 78.56 544 ALA A N 1
ATOM 4129 C CA . ALA A 1 544 ? -12.141 12.648 11.275 1.00 78.56 544 ALA A CA 1
ATOM 4130 C C . ALA A 1 544 ? -11.392 13.983 11.334 1.00 78.56 544 ALA A C 1
ATOM 4132 O O . ALA A 1 544 ? -11.118 14.580 10.294 1.00 78.56 544 ALA A O 1
ATOM 4133 N N . ALA A 1 545 ? -11.059 14.426 12.552 1.00 75.00 545 ALA A N 1
ATOM 4134 C CA . ALA A 1 545 ? -10.385 15.702 12.755 1.00 75.00 545 ALA A CA 1
ATOM 4135 C C . ALA A 1 545 ? -9.158 15.806 11.845 1.00 75.00 545 ALA A C 1
ATOM 4137 O O . ALA A 1 545 ? -9.107 16.707 11.016 1.00 75.00 545 ALA A O 1
ATOM 4138 N N . TRP A 1 546 ? -8.224 14.857 11.948 1.00 82.31 546 TRP A N 1
ATOM 4139 C CA . TRP A 1 546 ? -6.983 14.842 11.179 1.00 82.31 546 TRP A CA 1
ATOM 4140 C C . TRP A 1 546 ? -6.718 13.430 10.641 1.00 82.31 546 TRP A C 1
ATOM 4142 O O . TRP A 1 546 ? -6.892 12.472 11.391 1.00 82.31 546 TRP A O 1
ATOM 4152 N N . ALA A 1 547 ? -6.247 13.322 9.397 1.00 90.31 547 ALA A N 1
ATOM 4153 C CA . ALA A 1 547 ? -5.664 12.092 8.859 1.00 90.31 547 ALA A CA 1
ATOM 4154 C C . ALA A 1 547 ? -4.191 11.964 9.310 1.00 90.31 547 ALA A C 1
ATOM 4156 O O . ALA A 1 547 ? -3.505 12.993 9.357 1.00 90.31 547 ALA A O 1
ATOM 4157 N N . PRO A 1 548 ? -3.674 10.759 9.626 1.00 91.88 548 PRO A N 1
ATOM 4158 C CA . PRO A 1 548 ? -2.272 10.564 10.014 1.00 91.88 548 PRO A CA 1
ATOM 4159 C C . PRO A 1 548 ? -1.250 11.189 9.052 1.00 91.88 548 PRO A C 1
ATOM 4161 O O . PRO A 1 548 ? -0.261 11.763 9.509 1.00 91.88 548 PRO A O 1
ATOM 4164 N N . ASP A 1 549 ? -1.521 11.155 7.744 1.00 93.56 549 ASP A N 1
ATOM 4165 C CA . ASP A 1 549 ? -0.637 11.707 6.706 1.00 93.56 549 ASP A CA 1
ATOM 4166 C C . ASP A 1 549 ? -0.424 13.226 6.830 1.00 93.56 549 ASP A C 1
ATOM 4168 O O . ASP A 1 549 ? 0.566 13.750 6.321 1.00 93.56 549 ASP A O 1
ATOM 4172 N N . ALA A 1 550 ? -1.277 13.943 7.573 1.00 92.50 550 ALA A N 1
ATOM 4173 C CA . ALA A 1 550 ? -1.079 15.366 7.851 1.00 92.50 550 ALA A CA 1
ATOM 4174 C C . ALA A 1 550 ? 0.237 15.652 8.605 1.00 92.50 550 ALA A C 1
ATOM 4176 O O . ALA A 1 550 ? 0.769 16.757 8.513 1.00 92.50 550 ALA A O 1
ATOM 4177 N N . LEU A 1 551 ? 0.783 14.666 9.333 1.00 91.38 551 LEU A N 1
ATOM 4178 C CA . LEU A 1 551 ? 2.081 14.777 10.010 1.00 91.38 551 LEU A CA 1
ATOM 4179 C C . LEU A 1 551 ? 3.272 14.642 9.056 1.00 91.38 551 LEU A C 1
ATOM 4181 O O . LEU A 1 551 ? 4.363 15.101 9.394 1.00 91.38 551 LEU A O 1
ATOM 4185 N N . LEU A 1 552 ? 3.082 14.027 7.884 1.00 91.06 552 LEU A N 1
ATOM 4186 C CA . LEU A 1 552 ? 4.155 13.865 6.907 1.00 91.06 552 LEU A CA 1
ATOM 4187 C C . LEU A 1 552 ? 4.523 15.201 6.264 1.00 91.06 552 LEU A C 1
ATOM 4189 O O . LEU A 1 552 ? 5.699 15.456 6.019 1.00 91.06 552 LEU A O 1
ATOM 4193 N N . GLY A 1 553 ? 3.529 16.057 6.022 1.00 87.50 553 GLY A N 1
ATOM 4194 C CA . GLY A 1 553 ? 3.725 17.305 5.293 1.00 87.50 553 GLY A CA 1
ATOM 4195 C C . GLY A 1 553 ? 4.846 18.187 5.868 1.00 87.50 553 GLY A C 1
ATOM 4196 O O . GLY A 1 553 ? 5.858 18.425 5.204 1.00 87.50 553 GLY A O 1
ATOM 4197 N N . PRO A 1 554 ? 4.765 18.592 7.147 1.00 90.88 554 PRO A N 1
ATOM 4198 C CA . PRO A 1 554 ? 5.830 19.362 7.788 1.00 90.88 554 PRO A CA 1
ATOM 4199 C C . PRO A 1 554 ? 7.202 18.662 7.831 1.00 90.88 554 PRO A C 1
ATOM 4201 O O . PRO A 1 554 ? 8.207 19.320 8.082 1.00 90.88 554 PRO A O 1
ATOM 4204 N N . ALA A 1 555 ? 7.280 17.348 7.594 1.00 93.62 555 ALA A N 1
ATOM 4205 C CA . ALA A 1 555 ? 8.513 16.570 7.679 1.00 93.62 555 ALA A CA 1
ATOM 4206 C C . ALA A 1 555 ? 9.313 16.494 6.360 1.00 93.62 555 ALA A C 1
ATOM 4208 O O . ALA A 1 555 ? 10.446 16.000 6.376 1.00 93.62 555 ALA A O 1
ATOM 4209 N N . TRP A 1 556 ? 8.797 17.011 5.235 1.00 93.25 556 TRP A N 1
ATOM 4210 C CA . TRP A 1 556 ? 9.493 16.984 3.936 1.00 93.25 556 TRP A CA 1
ATOM 4211 C C . TRP A 1 556 ? 10.930 17.521 3.943 1.00 93.25 556 TRP A C 1
ATOM 4213 O O . TRP A 1 556 ? 11.787 16.872 3.337 1.00 93.25 556 TRP A O 1
ATOM 4223 N N . PRO A 1 557 ? 11.271 18.618 4.653 1.00 94.44 557 PRO A N 1
ATOM 4224 C CA . PRO A 1 557 ? 12.661 19.058 4.762 1.00 94.44 557 PRO A CA 1
ATOM 4225 C C . PRO A 1 557 ? 13.595 17.975 5.316 1.00 94.44 557 PRO A C 1
ATOM 4227 O O . PRO A 1 557 ? 14.698 17.793 4.800 1.00 94.44 557 PRO A O 1
ATOM 4230 N N . ALA A 1 558 ? 13.151 17.214 6.320 1.00 95.25 558 ALA A N 1
ATOM 4231 C CA . ALA A 1 558 ? 13.921 16.112 6.894 1.00 95.25 558 ALA A CA 1
ATOM 4232 C C . ALA A 1 558 ? 14.034 14.930 5.914 1.00 95.25 558 ALA A C 1
ATOM 4234 O O . ALA A 1 558 ? 15.121 14.382 5.726 1.00 95.25 558 ALA A O 1
ATOM 4235 N N . ILE A 1 559 ? 12.940 14.588 5.224 1.00 95.00 559 ILE A N 1
ATOM 4236 C CA . ILE A 1 559 ? 12.912 13.511 4.221 1.00 95.00 559 ILE A CA 1
ATOM 4237 C C . ILE A 1 559 ? 13.881 13.813 3.075 1.00 95.00 559 ILE A C 1
ATOM 4239 O O . ILE A 1 559 ? 14.725 12.978 2.748 1.00 95.00 559 ILE A O 1
ATOM 4243 N N . TYR A 1 560 ? 13.809 15.013 2.493 1.00 92.88 560 TYR A N 1
ATOM 4244 C CA . TYR A 1 560 ? 14.660 15.409 1.371 1.00 92.88 560 TYR A CA 1
ATOM 4245 C C . TYR A 1 560 ? 16.128 15.609 1.774 1.00 92.88 560 TYR A C 1
ATOM 4247 O O . TYR A 1 560 ? 17.013 15.319 0.967 1.00 92.88 560 TYR A O 1
ATOM 4255 N N . ALA A 1 561 ? 16.413 16.029 3.014 1.00 92.94 561 ALA A N 1
ATOM 4256 C CA . ALA A 1 561 ? 17.780 16.058 3.539 1.00 92.94 561 ALA A CA 1
ATOM 4257 C C . ALA A 1 561 ? 18.389 14.648 3.608 1.00 92.94 561 ALA A C 1
ATOM 4259 O O . ALA A 1 561 ? 19.483 14.420 3.084 1.00 92.94 561 ALA A O 1
ATOM 4260 N N . ALA A 1 562 ? 17.657 13.687 4.180 1.00 93.69 562 ALA A N 1
ATOM 4261 C CA . ALA A 1 562 ? 18.092 12.297 4.241 1.00 93.69 562 ALA A CA 1
ATOM 4262 C C . ALA A 1 562 ? 18.206 11.681 2.837 1.00 93.69 562 ALA A C 1
ATOM 4264 O O . ALA A 1 562 ? 19.249 11.118 2.507 1.00 93.69 562 ALA A O 1
ATOM 4265 N N . LEU A 1 563 ? 17.202 11.851 1.973 1.00 90.88 563 LEU A N 1
ATOM 4266 C CA . LEU A 1 563 ? 17.234 11.375 0.585 1.00 90.88 563 LEU A CA 1
ATOM 4267 C C . LEU A 1 563 ? 18.466 11.923 -0.156 1.00 90.88 563 LEU A C 1
ATOM 4269 O O . LEU A 1 563 ? 19.183 11.166 -0.811 1.00 90.88 563 LEU A O 1
ATOM 4273 N N . GLY A 1 564 ? 18.758 13.218 0.012 1.00 87.75 564 GLY A N 1
ATOM 4274 C CA . GLY A 1 564 ? 19.917 13.904 -0.565 1.00 87.75 564 GLY A CA 1
ATOM 4275 C C . GLY A 1 564 ? 21.275 13.411 -0.064 1.00 87.75 564 GLY A C 1
ATOM 4276 O O . GLY A 1 564 ? 22.286 13.650 -0.720 1.00 87.75 564 GLY A O 1
ATOM 4277 N N . SER A 1 565 ? 21.325 12.717 1.073 1.00 88.38 565 SER A N 1
ATOM 4278 C CA . SER A 1 565 ? 22.561 12.167 1.645 1.00 88.38 565 SER A CA 1
ATOM 4279 C C . SER A 1 565 ? 22.983 10.824 1.043 1.00 88.38 565 SER A C 1
ATOM 4281 O O . SER A 1 565 ? 24.124 10.399 1.226 1.00 88.38 565 SER A O 1
ATOM 4283 N N . ALA A 1 566 ? 22.076 10.141 0.336 1.00 84.25 566 ALA A N 1
ATOM 4284 C CA . ALA A 1 566 ? 22.326 8.810 -0.196 1.00 84.25 566 ALA A CA 1
ATOM 4285 C C . ALA A 1 566 ? 23.413 8.849 -1.285 1.00 84.25 566 ALA A C 1
ATOM 4287 O O . ALA A 1 566 ? 23.248 9.481 -2.331 1.00 84.25 566 ALA A O 1
ATOM 4288 N N . ILE A 1 567 ? 24.515 8.130 -1.055 1.00 79.44 567 ILE A N 1
ATOM 4289 C CA . ILE A 1 567 ? 25.656 8.014 -1.976 1.00 79.44 567 ILE A CA 1
ATOM 4290 C C . ILE A 1 567 ? 25.883 6.534 -2.306 1.00 79.44 567 ILE A C 1
ATOM 4292 O O . ILE A 1 567 ? 25.856 5.677 -1.426 1.00 79.44 567 ILE A O 1
ATOM 4296 N N . HIS A 1 568 ? 26.133 6.212 -3.573 1.00 70.94 568 HIS A N 1
ATOM 4297 C CA . HIS A 1 568 ? 26.488 4.866 -4.018 1.00 70.94 568 HIS A CA 1
ATOM 4298 C C . HIS A 1 568 ? 27.709 4.931 -4.942 1.00 70.94 568 HIS A C 1
ATOM 4300 O O . HIS A 1 568 ? 27.673 5.618 -5.959 1.00 70.94 568 HIS A O 1
ATOM 4306 N N . ASN A 1 569 ? 28.789 4.220 -4.591 1.00 67.38 569 ASN A N 1
ATOM 4307 C CA . ASN A 1 569 ? 30.085 4.253 -5.293 1.00 67.38 569 ASN A CA 1
ATOM 4308 C C . ASN A 1 569 ? 30.615 5.684 -5.526 1.00 67.38 569 ASN A C 1
ATOM 4310 O O . ASN A 1 569 ? 30.913 6.060 -6.656 1.00 67.38 569 ASN A O 1
ATOM 4314 N N . ASP A 1 570 ? 30.692 6.483 -4.455 1.00 67.00 570 ASP A N 1
ATOM 4315 C CA . ASP A 1 570 ? 31.173 7.876 -4.463 1.00 67.00 570 ASP A CA 1
ATOM 4316 C C . ASP A 1 570 ? 30.343 8.863 -5.315 1.00 67.00 570 ASP A C 1
ATOM 4318 O O . ASP A 1 570 ? 30.789 9.981 -5.578 1.00 67.00 570 ASP A O 1
ATOM 4322 N N . TYR A 1 571 ? 29.114 8.492 -5.704 1.00 67.31 571 TYR A N 1
ATOM 4323 C CA . TYR A 1 571 ? 28.198 9.343 -6.472 1.00 67.31 571 TYR A CA 1
ATOM 4324 C C . TYR A 1 571 ? 26.813 9.478 -5.804 1.00 67.31 571 TYR A C 1
ATOM 4326 O O . TYR A 1 571 ? 26.312 8.486 -5.265 1.00 67.31 571 TYR A O 1
ATOM 4334 N N . PRO A 1 572 ? 26.161 10.660 -5.826 1.00 72.25 572 PRO A N 1
ATOM 4335 C CA . PRO A 1 572 ? 24.808 10.824 -5.291 1.00 72.25 572 PRO A CA 1
ATOM 4336 C C . PRO A 1 572 ? 23.805 9.878 -5.960 1.00 72.25 572 PRO A C 1
ATOM 4338 O O . PRO A 1 572 ? 23.742 9.790 -7.184 1.00 72.25 572 PRO A O 1
ATOM 4341 N N . VAL A 1 573 ? 22.987 9.186 -5.162 1.00 72.75 573 VAL A N 1
ATOM 4342 C CA . VAL A 1 573 ? 21.961 8.256 -5.671 1.00 72.75 573 VAL A CA 1
ATOM 4343 C C . VAL A 1 573 ? 20.849 8.999 -6.411 1.00 72.75 573 VAL A C 1
ATOM 4345 O O . VAL A 1 573 ? 20.248 8.443 -7.331 1.00 72.75 573 VAL A O 1
ATOM 4348 N N . ILE A 1 574 ? 20.599 10.262 -6.055 1.00 67.31 574 ILE A N 1
ATOM 4349 C CA . ILE A 1 574 ? 19.680 11.150 -6.773 1.00 67.31 574 ILE A CA 1
ATOM 4350 C C . ILE A 1 574 ? 20.371 11.620 -8.054 1.00 67.31 574 ILE A C 1
ATOM 4352 O O . ILE A 1 574 ? 20.861 12.742 -8.162 1.00 67.31 574 ILE A O 1
ATOM 4356 N N . GLU A 1 575 ? 20.427 10.722 -9.032 1.00 65.62 575 GLU A N 1
ATOM 4357 C CA . GLU A 1 575 ? 20.972 11.016 -10.353 1.00 65.62 575 GLU A CA 1
ATOM 4358 C C . GLU A 1 575 ? 19.987 11.871 -11.174 1.00 65.62 575 GLU A C 1
ATOM 4360 O O . GLU A 1 575 ? 20.424 12.521 -12.110 1.00 65.62 575 GLU A O 1
ATOM 4365 N N . GLY A 1 576 ? 18.694 11.937 -10.811 1.00 66.19 576 GLY A N 1
ATOM 4366 C CA . GLY A 1 576 ? 17.699 12.847 -11.396 1.00 66.19 576 GLY A CA 1
ATOM 4367 C C . GLY A 1 576 ? 16.360 12.825 -10.644 1.00 66.19 576 GLY A C 1
ATOM 4368 O O . GLY A 1 576 ? 15.618 11.850 -10.735 1.00 66.19 576 GLY A O 1
ATOM 4369 N N . LEU A 1 577 ? 16.033 13.900 -9.912 1.00 65.69 577 LEU A N 1
ATOM 4370 C CA . LEU A 1 577 ? 14.839 13.967 -9.043 1.00 65.69 577 LEU A CA 1
ATOM 4371 C C . LEU A 1 577 ? 13.514 13.826 -9.803 1.00 65.69 577 LEU A C 1
ATOM 4373 O O . LEU A 1 577 ? 12.573 13.251 -9.276 1.00 65.69 577 LEU A O 1
ATOM 4377 N N . LEU A 1 578 ? 13.448 14.292 -11.053 1.00 68.88 578 LEU A N 1
ATOM 4378 C CA . LEU A 1 578 ? 12.242 14.181 -11.888 1.00 68.88 578 LEU A CA 1
ATOM 4379 C C . LEU A 1 578 ? 11.871 12.728 -12.223 1.00 68.88 578 LEU A C 1
ATOM 4381 O O . LEU A 1 578 ? 10.738 12.456 -12.597 1.00 68.88 578 LEU A O 1
ATOM 4385 N N . ASN A 1 579 ? 12.821 11.801 -12.074 1.00 75.38 579 ASN A N 1
ATOM 4386 C CA . ASN A 1 579 ? 12.615 10.369 -12.279 1.00 75.38 579 ASN A CA 1
ATOM 4387 C C . ASN A 1 579 ? 12.436 9.607 -10.954 1.00 75.38 579 ASN A C 1
ATOM 4389 O O . ASN A 1 579 ? 12.340 8.375 -10.962 1.00 75.38 579 ASN A O 1
ATOM 4393 N N . ALA A 1 580 ? 12.432 10.309 -9.816 1.00 83.56 580 ALA A N 1
ATOM 4394 C CA . ALA A 1 580 ? 12.117 9.716 -8.528 1.00 83.56 580 ALA A CA 1
ATOM 4395 C C . ALA A 1 580 ? 10.609 9.461 -8.440 1.00 83.56 580 ALA A C 1
ATOM 4397 O O . ALA A 1 580 ? 9.798 10.335 -8.728 1.00 83.56 580 ALA A O 1
ATOM 4398 N N . VAL A 1 581 ? 10.239 8.254 -8.025 1.00 89.56 581 VAL A N 1
ATOM 4399 C CA . VAL A 1 581 ? 8.848 7.856 -7.809 1.00 89.56 581 VAL A CA 1
ATOM 4400 C C . VAL A 1 581 ? 8.687 7.429 -6.362 1.00 89.56 581 VAL A C 1
ATOM 4402 O O . VAL A 1 581 ? 9.421 6.561 -5.893 1.00 89.56 581 VAL A O 1
ATOM 4405 N N . HIS A 1 582 ? 7.728 8.021 -5.654 1.00 92.94 582 HIS A N 1
ATOM 4406 C CA . HIS A 1 582 ? 7.327 7.555 -4.326 1.00 92.94 582 HIS A CA 1
ATOM 4407 C C . HIS A 1 582 ? 6.633 6.198 -4.490 1.00 92.94 582 HIS A C 1
ATOM 4409 O O . HIS A 1 582 ? 5.600 6.097 -5.145 1.00 92.94 582 HIS A O 1
ATOM 4415 N N . LEU A 1 583 ? 7.271 5.137 -4.003 1.00 92.81 583 LEU A N 1
ATOM 4416 C CA . LEU A 1 583 ? 6.827 3.757 -4.189 1.00 92.81 583 LEU A CA 1
ATOM 4417 C C . LEU A 1 583 ? 5.798 3.371 -3.127 1.00 92.81 583 LEU A C 1
ATOM 4419 O O . LEU A 1 583 ? 4.748 2.801 -3.431 1.00 92.81 583 LEU A O 1
ATOM 4423 N N . ASP A 1 584 ? 6.129 3.674 -1.876 1.00 94.81 584 ASP A N 1
ATOM 4424 C CA . ASP A 1 584 ? 5.286 3.400 -0.729 1.00 94.81 584 ASP A CA 1
ATOM 4425 C C . ASP A 1 584 ? 5.611 4.336 0.445 1.00 94.81 584 ASP A C 1
ATOM 4427 O O . ASP A 1 584 ? 6.711 4.893 0.551 1.00 94.81 584 ASP A O 1
ATOM 4431 N N . HIS A 1 585 ? 4.603 4.513 1.295 1.00 95.19 585 HIS A N 1
ATOM 4432 C CA . HIS A 1 585 ? 4.619 5.331 2.503 1.00 95.19 585 HIS A CA 1
ATOM 4433 C C . HIS A 1 585 ? 4.135 4.485 3.679 1.00 95.19 585 HIS A C 1
ATOM 4435 O O . HIS A 1 585 ? 3.178 3.720 3.544 1.00 95.19 585 HIS A O 1
ATOM 4441 N N . SER A 1 586 ? 4.776 4.609 4.837 1.00 96.62 586 SER A N 1
ATOM 4442 C CA . SER A 1 586 ? 4.342 3.965 6.076 1.00 96.62 586 SER A CA 1
ATOM 4443 C C . SER A 1 586 ? 4.348 4.948 7.238 1.00 96.62 586 SER A C 1
ATOM 4445 O O . SER A 1 586 ? 5.307 5.695 7.399 1.00 96.62 586 SER A O 1
ATOM 4447 N N . ILE A 1 587 ? 3.337 4.886 8.099 1.00 95.81 587 ILE A N 1
ATOM 4448 C CA . ILE A 1 587 ? 3.253 5.657 9.341 1.00 95.81 587 ILE A CA 1
ATOM 4449 C C . ILE A 1 587 ? 2.689 4.793 10.468 1.00 95.81 587 ILE A C 1
ATOM 4451 O O . ILE A 1 587 ? 1.739 4.039 10.267 1.00 95.81 587 ILE A O 1
ATOM 4455 N N . THR A 1 588 ? 3.275 4.910 11.659 1.00 95.69 588 THR A N 1
ATOM 4456 C CA . THR A 1 588 ? 2.761 4.330 12.907 1.00 95.69 588 THR A CA 1
ATOM 4457 C C . THR A 1 588 ? 2.758 5.395 13.997 1.00 95.69 588 THR A C 1
ATOM 4459 O O . THR A 1 588 ? 3.746 6.111 14.154 1.00 95.69 588 THR A O 1
ATOM 4462 N N . LEU A 1 589 ? 1.669 5.481 14.760 1.00 94.38 589 LEU A N 1
ATOM 4463 C CA . LEU A 1 589 ? 1.445 6.452 15.828 1.00 94.38 589 LEU A CA 1
ATOM 4464 C C . LEU A 1 589 ? 1.132 5.752 17.155 1.00 94.38 589 LEU A C 1
ATOM 4466 O O . LEU A 1 589 ? 0.360 4.796 17.195 1.00 94.38 589 LEU A O 1
ATOM 4470 N N . GLU A 1 590 ? 1.671 6.284 18.252 1.00 92.38 590 GLU A N 1
ATOM 4471 C CA . GLU A 1 590 ? 1.358 5.830 19.618 1.00 92.38 590 GLU A CA 1
ATOM 4472 C C . GLU A 1 590 ? 0.060 6.464 20.145 1.00 92.38 590 GLU A C 1
ATOM 4474 O O . GLU A 1 590 ? -0.678 5.876 20.938 1.00 92.38 590 GLU A O 1
ATOM 4479 N N . TYR A 1 591 ? -0.240 7.676 19.675 1.00 90.38 591 TYR A N 1
ATOM 4480 C CA . TYR A 1 591 ? -1.383 8.468 20.110 1.00 90.38 591 TYR A CA 1
ATOM 4481 C C . TYR A 1 591 ? -2.190 8.957 18.915 1.00 90.38 591 TYR A C 1
ATOM 4483 O O . TYR A 1 591 ? -1.640 9.344 17.888 1.00 90.38 591 TYR A O 1
ATOM 4491 N N . THR A 1 592 ? -3.509 9.023 19.079 1.00 86.19 592 THR A N 1
ATOM 4492 C CA . THR A 1 592 ? -4.351 9.806 18.170 1.00 86.19 592 THR A CA 1
ATOM 4493 C C . THR A 1 592 ? -3.953 11.284 18.249 1.00 86.19 592 THR A C 1
ATOM 4495 O O . THR A 1 592 ? -3.557 11.756 19.321 1.00 86.19 592 THR A O 1
ATOM 4498 N N . PRO A 1 593 ? -4.135 12.077 17.187 1.00 76.38 593 PRO A N 1
ATOM 4499 C CA . PRO A 1 593 ? -3.743 13.481 17.244 1.00 76.38 593 PRO A CA 1
ATOM 4500 C C . PRO A 1 593 ? -4.488 14.311 18.302 1.00 76.38 593 PRO A C 1
ATOM 4502 O O . PRO A 1 593 ? -3.899 15.173 18.953 1.00 76.38 593 PRO A O 1
ATOM 4505 N N . LYS A 1 594 ? -5.760 13.983 18.579 1.00 77.81 594 LYS A N 1
ATOM 4506 C CA . LYS A 1 594 ? -6.504 14.572 19.704 1.00 77.81 594 LYS A CA 1
ATOM 4507 C C . LYS A 1 594 ? -5.817 14.293 21.047 1.00 77.81 594 LYS A C 1
ATOM 4509 O O . LYS A 1 594 ? -5.666 15.207 21.851 1.00 77.81 594 LYS A O 1
ATOM 4514 N N . GLN A 1 595 ? -5.356 13.060 21.272 1.00 86.69 595 GLN A N 1
ATOM 4515 C CA . GLN A 1 595 ? -4.611 12.705 22.485 1.00 86.69 595 GLN A CA 1
ATOM 4516 C C . GLN A 1 595 ? -3.258 13.417 22.568 1.00 86.69 595 GLN A C 1
ATOM 4518 O O . GLN A 1 595 ? -2.832 13.753 23.669 1.00 86.69 595 GLN A O 1
ATOM 4523 N N . MET A 1 596 ? -2.584 13.665 21.438 1.00 87.81 596 MET A N 1
ATOM 4524 C CA . MET A 1 596 ? -1.343 14.447 21.432 1.00 87.81 596 MET A CA 1
ATOM 4525 C C . MET A 1 596 ? -1.597 15.868 21.956 1.00 87.81 596 MET A C 1
ATOM 4527 O O . MET A 1 596 ? -0.926 16.313 22.887 1.00 87.81 596 MET A O 1
ATOM 4531 N N . LEU A 1 597 ? -2.625 16.545 21.435 1.00 84.25 597 LEU A N 1
ATOM 4532 C CA . LEU A 1 597 ? -3.011 17.883 21.896 1.00 84.25 597 LEU A CA 1
ATOM 4533 C C . LEU A 1 597 ? -3.451 17.895 23.369 1.00 84.25 597 LEU A C 1
ATOM 4535 O O . LEU A 1 597 ? -3.030 18.769 24.124 1.00 84.25 597 LEU A O 1
ATOM 4539 N N . GLU A 1 598 ? -4.246 16.912 23.806 1.00 84.00 598 GLU A N 1
ATOM 4540 C CA . GLU A 1 598 ? -4.672 16.759 25.211 1.00 84.00 598 GLU A CA 1
ATOM 4541 C C . GLU A 1 598 ? -3.484 16.556 26.168 1.00 84.00 598 GLU A C 1
ATOM 4543 O O . GLU A 1 598 ? -3.533 16.977 27.324 1.00 84.00 598 GLU A O 1
ATOM 4548 N N . ARG A 1 599 ? -2.393 15.951 25.684 1.00 88.19 599 ARG A N 1
ATOM 4549 C CA . ARG A 1 599 ? -1.126 15.788 26.417 1.00 88.19 599 ARG A CA 1
ATOM 4550 C C . ARG A 1 599 ? -0.247 17.041 26.407 1.00 88.19 599 ARG A C 1
ATOM 4552 O O . ARG A 1 599 ? 0.801 17.042 27.045 1.00 88.19 599 ARG A O 1
ATOM 4559 N N . GLY A 1 600 ? -0.656 18.100 25.709 1.00 88.56 600 GLY A N 1
ATOM 4560 C CA . GLY A 1 600 ? 0.130 19.322 25.558 1.00 88.56 600 GLY A CA 1
ATOM 4561 C C . GLY A 1 600 ? 1.293 19.187 24.573 1.00 88.56 600 GLY A C 1
ATOM 4562 O O . GLY A 1 600 ? 2.240 19.968 24.650 1.00 88.56 600 GLY A O 1
ATOM 4563 N N . ILE A 1 601 ? 1.244 18.212 23.659 1.00 90.56 601 ILE A N 1
ATOM 4564 C CA . ILE A 1 601 ? 2.219 18.094 22.570 1.00 90.56 601 ILE A CA 1
ATOM 4565 C C . ILE A 1 601 ? 1.923 19.196 21.550 1.00 90.56 601 ILE A C 1
ATOM 4567 O O . ILE A 1 601 ? 0.895 19.172 20.878 1.00 90.56 601 ILE A O 1
ATOM 4571 N N . THR A 1 602 ? 2.829 20.168 21.443 1.00 91.06 602 THR A N 1
ATOM 4572 C CA . THR A 1 602 ? 2.723 21.309 20.510 1.00 91.06 602 THR A CA 1
ATOM 4573 C C . THR A 1 602 ? 3.858 21.360 19.488 1.00 91.06 602 THR A C 1
ATOM 4575 O O . THR A 1 602 ? 3.846 22.197 18.590 1.00 91.06 602 THR A O 1
ATOM 4578 N N . THR A 1 603 ? 4.855 20.488 19.625 1.00 93.94 603 THR A N 1
ATOM 4579 C CA . THR A 1 603 ? 6.054 20.443 18.781 1.00 93.94 603 THR A CA 1
ATOM 4580 C C . THR A 1 603 ? 6.462 18.991 18.583 1.00 93.94 603 THR A C 1
ATOM 4582 O O . THR A 1 603 ? 6.436 18.219 19.546 1.00 93.94 603 THR A O 1
ATOM 4585 N N . ILE A 1 604 ? 6.829 18.635 17.354 1.00 95.12 604 ILE A N 1
ATOM 4586 C CA . ILE A 1 604 ? 7.353 17.319 16.988 1.00 95.12 604 ILE A CA 1
ATOM 4587 C C . ILE A 1 604 ? 8.807 17.479 16.552 1.00 95.12 604 ILE A C 1
ATOM 4589 O O . ILE A 1 604 ? 9.107 18.245 15.638 1.00 95.12 604 ILE A O 1
ATOM 4593 N N . ASP A 1 605 ? 9.690 16.733 17.204 1.00 96.69 605 ASP A N 1
ATOM 4594 C CA . ASP A 1 605 ? 11.094 16.574 16.854 1.00 96.69 605 ASP A CA 1
ATOM 4595 C C . ASP A 1 605 ? 11.251 15.326 15.974 1.00 96.69 605 ASP A C 1
ATOM 4597 O O . ASP A 1 605 ? 10.844 14.221 16.346 1.00 96.69 605 ASP A O 1
ATOM 4601 N N . VAL A 1 606 ? 11.853 15.505 14.803 1.00 96.75 606 VAL A N 1
ATOM 4602 C CA . VAL A 1 606 ? 12.044 14.502 13.755 1.00 96.75 606 VAL A CA 1
ATOM 4603 C C . VAL A 1 606 ? 13.518 14.140 13.660 1.00 96.75 606 VAL A C 1
ATOM 4605 O O . VAL A 1 606 ? 14.370 15.000 13.435 1.00 96.75 606 VAL A O 1
ATOM 4608 N N . THR A 1 607 ? 13.822 12.848 13.755 1.00 97.00 607 THR A N 1
ATOM 4609 C CA . THR A 1 607 ? 15.136 12.308 13.378 1.00 97.00 607 THR A CA 1
ATOM 4610 C C . THR A 1 607 ? 14.993 11.469 12.118 1.00 97.00 607 THR A C 1
ATOM 4612 O O . THR A 1 607 ? 14.317 10.445 12.134 1.00 97.00 607 THR A O 1
ATOM 4615 N N . SER A 1 608 ? 15.632 11.893 11.029 1.00 97.19 608 SER A N 1
ATOM 4616 C CA . SER A 1 608 ? 15.527 11.279 9.698 1.00 97.19 608 SER A CA 1
ATOM 4617 C C . SER A 1 608 ? 16.857 10.680 9.244 1.00 97.19 608 SER A C 1
ATOM 4619 O O . SER A 1 608 ? 17.917 11.242 9.510 1.00 97.19 608 SER A O 1
ATOM 4621 N N . HIS A 1 609 ? 16.829 9.534 8.569 1.00 96.75 609 HIS A N 1
ATOM 4622 C CA . HIS A 1 609 ? 18.028 8.898 8.016 1.00 96.75 609 HIS A CA 1
ATOM 4623 C C . HIS A 1 609 ? 17.687 7.957 6.857 1.00 96.75 609 HIS A C 1
ATOM 4625 O O . HIS A 1 609 ? 16.558 7.485 6.732 1.00 96.75 609 HIS A O 1
ATOM 4631 N N . VAL A 1 610 ? 18.677 7.639 6.022 1.00 95.75 610 VAL A N 1
ATOM 4632 C CA . VAL A 1 610 ? 18.542 6.588 5.003 1.00 95.75 610 VAL A CA 1
ATOM 4633 C C . VAL A 1 610 ? 18.754 5.233 5.672 1.00 95.75 610 VAL A C 1
ATOM 4635 O O . VAL A 1 610 ? 19.862 4.928 6.117 1.00 95.75 610 VAL A O 1
ATOM 4638 N N . ALA A 1 611 ? 17.699 4.428 5.749 1.00 93.75 611 ALA A N 1
ATOM 4639 C CA . ALA A 1 611 ? 17.717 3.098 6.349 1.00 93.75 611 ALA A CA 1
ATOM 4640 C C . ALA A 1 611 ? 18.295 2.034 5.402 1.00 93.75 611 ALA A C 1
ATOM 4642 O O . ALA A 1 611 ? 19.006 1.134 5.847 1.00 93.75 611 ALA A O 1
ATOM 4643 N N . ALA A 1 612 ? 18.017 2.139 4.098 1.00 91.69 612 ALA A N 1
ATOM 4644 C CA . ALA A 1 612 ? 18.500 1.193 3.091 1.00 91.69 612 ALA A CA 1
ATOM 4645 C C . ALA A 1 612 ? 18.562 1.812 1.686 1.00 91.69 612 ALA A C 1
ATOM 4647 O O . ALA A 1 612 ? 17.787 2.713 1.360 1.00 91.69 612 ALA A O 1
ATOM 4648 N N . VAL A 1 613 ? 19.466 1.289 0.852 1.00 89.62 613 VAL A N 1
ATOM 4649 C CA . VAL A 1 613 ? 19.531 1.549 -0.593 1.00 89.62 613 VAL A CA 1
ATOM 4650 C C . VAL A 1 613 ? 19.605 0.200 -1.308 1.00 89.62 613 VAL A C 1
ATOM 4652 O O . VAL A 1 613 ? 20.618 -0.492 -1.208 1.00 89.62 613 VAL A O 1
ATOM 4655 N N . ASP A 1 614 ? 18.542 -0.170 -2.018 1.00 87.00 614 ASP A N 1
ATOM 4656 C CA . ASP A 1 614 ? 18.395 -1.470 -2.680 1.00 87.00 614 ASP A CA 1
ATOM 4657 C C . ASP A 1 614 ? 18.324 -1.334 -4.206 1.00 87.00 614 ASP A C 1
ATOM 4659 O O . ASP A 1 614 ? 17.706 -0.417 -4.736 1.00 87.00 614 ASP A O 1
ATOM 4663 N N . GLU A 1 615 ? 18.897 -2.290 -4.936 1.00 85.44 615 GLU A N 1
ATOM 4664 C CA . GLU A 1 615 ? 18.713 -2.408 -6.390 1.00 85.44 615 GLU A CA 1
ATOM 4665 C C . GLU A 1 615 ? 17.458 -3.235 -6.720 1.00 85.44 615 GLU A C 1
ATOM 4667 O O . GLU A 1 615 ? 17.196 -4.284 -6.105 1.00 85.44 615 GLU A O 1
ATOM 4672 N N . SER A 1 616 ? 16.700 -2.774 -7.720 1.00 85.75 616 SER A N 1
ATOM 4673 C CA . SER A 1 616 ? 15.500 -3.440 -8.232 1.00 85.75 616 SER A CA 1
ATOM 4674 C C . SER A 1 616 ? 15.300 -3.217 -9.735 1.00 85.75 616 SER A C 1
ATOM 4676 O O . SER A 1 616 ? 15.880 -2.309 -10.328 1.00 85.75 616 SER A O 1
ATOM 4678 N N . SER A 1 617 ? 14.404 -3.998 -10.341 1.00 82.88 617 SER A N 1
ATOM 4679 C CA . SER A 1 617 ? 13.949 -3.834 -11.728 1.00 82.88 617 SER A CA 1
ATOM 4680 C C . SER A 1 617 ? 13.266 -2.490 -11.993 1.00 82.88 617 SER A C 1
ATOM 4682 O O . SER A 1 617 ? 13.148 -2.088 -13.146 1.00 82.88 617 SER A O 1
ATOM 4684 N N . SER A 1 618 ? 12.809 -1.800 -10.944 1.00 78.69 618 SER A N 1
ATOM 4685 C CA . SER A 1 618 ? 12.161 -0.485 -11.023 1.00 78.69 618 SER A CA 1
ATOM 4686 C C . SER A 1 618 ? 13.136 0.680 -10.798 1.00 78.69 618 SER A C 1
ATOM 4688 O O . SER A 1 618 ? 12.711 1.833 -10.800 1.00 78.69 618 SER A O 1
ATOM 4690 N N . GLY A 1 619 ? 14.429 0.396 -10.600 1.00 82.69 619 GLY A N 1
ATOM 4691 C CA . GLY A 1 619 ? 15.458 1.371 -10.230 1.00 82.69 619 GLY A CA 1
ATOM 4692 C C . GLY A 1 619 ? 16.008 1.144 -8.821 1.00 82.69 619 GLY A C 1
ATOM 4693 O O . GLY A 1 619 ? 15.733 0.122 -8.183 1.00 82.69 619 GLY A O 1
ATOM 4694 N N . ARG A 1 620 ? 16.789 2.108 -8.327 1.00 86.25 620 ARG A N 1
ATOM 4695 C CA . ARG A 1 620 ? 17.313 2.083 -6.953 1.00 86.25 620 ARG A CA 1
ATOM 4696 C C . ARG A 1 620 ? 16.242 2.534 -5.979 1.00 86.25 620 ARG A C 1
ATOM 4698 O O . ARG A 1 620 ? 15.675 3.606 -6.153 1.00 86.25 620 ARG A O 1
ATOM 4705 N N . ILE A 1 621 ? 15.992 1.741 -4.950 1.00 89.62 621 ILE A N 1
ATOM 4706 C CA . ILE A 1 621 ? 15.026 2.048 -3.904 1.00 89.62 621 ILE A CA 1
ATOM 4707 C C . ILE A 1 621 ? 15.781 2.647 -2.728 1.00 89.62 621 ILE A C 1
ATOM 4709 O O . ILE A 1 621 ? 16.600 1.967 -2.114 1.00 89.62 621 ILE A O 1
ATOM 4713 N N . VAL A 1 622 ? 15.502 3.905 -2.406 1.00 91.69 622 VAL A N 1
ATOM 4714 C CA . VAL A 1 622 ? 16.025 4.570 -1.212 1.00 91.69 622 VAL A CA 1
ATOM 4715 C C . VAL A 1 622 ? 14.939 4.564 -0.149 1.00 91.69 622 VAL A C 1
ATOM 4717 O O . VAL A 1 622 ? 13.864 5.117 -0.364 1.00 91.69 622 VAL A O 1
ATOM 4720 N N . THR A 1 623 ? 15.223 3.930 0.985 1.00 94.50 623 THR A N 1
ATOM 4721 C CA . THR A 1 623 ? 14.322 3.873 2.141 1.00 94.50 623 THR A CA 1
ATOM 4722 C C . THR A 1 623 ? 14.759 4.916 3.159 1.00 94.50 623 THR A C 1
ATOM 4724 O O . THR A 1 623 ? 15.855 4.813 3.712 1.00 94.50 623 THR A O 1
ATOM 4727 N N . VAL A 1 624 ? 13.917 5.913 3.409 1.00 96.00 624 VAL A N 1
ATOM 4728 C CA . VAL A 1 624 ? 14.132 6.989 4.381 1.00 96.00 624 VAL A CA 1
ATOM 4729 C C . VAL A 1 624 ? 13.242 6.730 5.593 1.00 96.00 624 VAL A C 1
ATOM 4731 O O . VAL A 1 624 ? 12.036 6.585 5.441 1.00 96.00 624 VAL A O 1
ATOM 4734 N N . ALA A 1 625 ? 13.823 6.653 6.789 1.00 96.25 625 ALA A N 1
ATOM 4735 C CA . ALA A 1 625 ? 13.104 6.385 8.033 1.00 96.25 625 ALA A CA 1
ATOM 4736 C C . ALA A 1 625 ? 13.141 7.600 8.965 1.00 96.25 625 ALA A C 1
ATOM 4738 O O . ALA A 1 625 ? 14.190 8.232 9.136 1.00 96.25 625 ALA A O 1
ATOM 4739 N N . LEU A 1 626 ? 11.991 7.915 9.562 1.00 96.94 626 LEU A N 1
ATOM 4740 C CA . LEU A 1 626 ? 11.778 9.044 10.460 1.00 96.94 626 LEU A CA 1
ATOM 4741 C C . LEU A 1 626 ? 11.292 8.547 11.821 1.00 96.94 626 LEU A C 1
ATOM 4743 O O . LEU A 1 626 ? 10.336 7.780 11.918 1.00 96.94 626 LEU A O 1
ATOM 4747 N N . GLU A 1 627 ? 11.922 9.037 12.880 1.00 96.44 627 GLU A N 1
ATOM 4748 C CA . GLU A 1 627 ? 11.490 8.862 14.266 1.00 96.44 627 GLU A CA 1
ATOM 4749 C C . GLU A 1 627 ? 10.884 10.180 14.758 1.00 96.44 627 GLU A C 1
ATOM 4751 O O . GLU A 1 627 ? 11.535 11.223 14.664 1.00 96.44 627 GLU A O 1
ATOM 4756 N N . LEU A 1 628 ? 9.641 10.133 15.246 1.00 95.88 628 LEU A N 1
ATOM 4757 C CA . LEU A 1 628 ? 8.890 11.291 15.727 1.00 95.88 628 LEU A CA 1
ATOM 4758 C C . LEU A 1 628 ? 8.850 11.269 17.254 1.00 95.88 628 LEU A C 1
ATOM 4760 O O . LEU A 1 628 ? 8.370 10.309 17.864 1.00 95.88 628 LEU A O 1
ATOM 4764 N N . THR A 1 629 ? 9.325 12.341 17.878 1.00 96.12 629 THR A N 1
ATOM 4765 C CA . THR A 1 629 ? 9.345 12.494 19.337 1.00 96.12 629 THR A CA 1
ATOM 4766 C C . THR A 1 629 ? 8.832 13.869 19.757 1.00 96.12 629 THR A C 1
ATOM 4768 O O . THR A 1 629 ? 8.752 14.784 18.945 1.00 96.12 629 THR A O 1
ATOM 4771 N N . SER A 1 630 ? 8.458 14.034 21.022 1.00 94.88 630 SER A N 1
ATOM 4772 C CA . SER A 1 630 ? 8.159 15.340 21.612 1.00 94.88 630 SER A CA 1
ATOM 4773 C C . SER A 1 630 ? 8.637 15.363 23.054 1.00 94.88 630 SER A C 1
ATOM 4775 O O . SER A 1 630 ? 8.256 14.501 23.844 1.00 94.88 630 SER A O 1
ATOM 4777 N N . ASN A 1 631 ? 9.507 16.311 23.414 1.00 88.38 631 ASN A N 1
ATOM 4778 C CA . ASN A 1 631 ? 10.114 16.387 24.754 1.00 88.38 631 ASN A CA 1
ATOM 4779 C C . ASN A 1 631 ? 10.773 15.062 25.215 1.00 88.38 631 ASN A C 1
ATOM 4781 O O . ASN A 1 631 ? 10.799 14.749 26.406 1.00 88.38 631 ASN A O 1
ATOM 4785 N N . GLY A 1 632 ? 11.300 14.274 24.270 1.00 85.81 632 GLY A N 1
ATOM 4786 C CA . GLY A 1 632 ? 11.894 12.955 24.521 1.00 85.81 632 GLY A CA 1
ATOM 4787 C C . GLY A 1 632 ? 10.898 11.793 24.654 1.00 85.81 632 GLY A C 1
ATOM 4788 O O . GLY A 1 632 ? 11.332 10.657 24.832 1.00 85.81 632 GLY A O 1
ATOM 4789 N N . GLU A 1 633 ? 9.589 12.040 24.557 1.00 91.56 633 GLU A N 1
ATOM 4790 C CA . GLU A 1 633 ? 8.559 11.000 24.445 1.00 91.56 633 GLU A CA 1
ATOM 4791 C C . GLU A 1 633 ? 8.410 10.565 22.980 1.00 91.56 633 GLU A C 1
ATOM 4793 O O . GLU A 1 633 ? 8.355 11.406 22.085 1.00 91.56 633 GLU A O 1
ATOM 4798 N N . TYR A 1 634 ? 8.346 9.257 22.723 1.00 94.12 634 TYR A N 1
ATOM 4799 C CA . TYR A 1 634 ? 8.110 8.719 21.382 1.00 94.12 634 TYR A CA 1
ATOM 4800 C C . TYR A 1 634 ? 6.645 8.903 20.977 1.00 94.12 634 TYR A C 1
ATOM 4802 O O . TYR A 1 634 ? 5.739 8.536 21.724 1.00 94.12 634 TYR A O 1
ATOM 4810 N N . VAL A 1 635 ? 6.424 9.469 19.792 1.00 94.06 635 VAL A N 1
ATOM 4811 C CA . VAL A 1 635 ? 5.092 9.777 19.251 1.00 94.06 635 VAL A CA 1
ATOM 4812 C C . VAL A 1 635 ? 4.727 8.824 18.112 1.00 94.06 635 VAL A C 1
ATOM 4814 O O . VAL A 1 635 ? 3.557 8.475 17.947 1.00 94.06 635 VAL A O 1
ATOM 4817 N N . GLY A 1 636 ? 5.719 8.392 17.333 1.00 94.50 636 GLY A N 1
ATOM 4818 C CA . GLY A 1 636 ? 5.517 7.522 16.184 1.00 94.50 636 GLY A CA 1
ATOM 4819 C C . GLY A 1 636 ? 6.733 7.457 15.267 1.00 94.50 636 GLY A C 1
ATOM 4820 O O . GLY A 1 636 ? 7.815 7.955 15.582 1.00 94.50 636 GLY A O 1
ATOM 4821 N N . SER A 1 637 ? 6.556 6.849 14.104 1.00 95.62 637 SER A N 1
ATOM 4822 C CA . SER A 1 637 ? 7.574 6.795 13.054 1.00 95.62 637 SER A CA 1
ATOM 4823 C C . SER A 1 637 ? 6.940 6.795 11.676 1.00 95.62 637 SER A C 1
ATOM 4825 O O . SER A 1 637 ? 5.843 6.259 11.509 1.00 95.62 637 SER A O 1
ATOM 4827 N N . THR A 1 638 ? 7.665 7.318 10.691 1.00 96.00 638 THR A N 1
ATOM 4828 C CA . THR A 1 638 ? 7.311 7.171 9.277 1.00 96.00 638 THR A CA 1
ATOM 4829 C C . THR A 1 638 ? 8.450 6.536 8.491 1.00 96.00 638 THR A C 1
ATOM 4831 O O . THR A 1 638 ? 9.606 6.533 8.923 1.00 96.00 638 THR A O 1
ATOM 4834 N N . GLN A 1 639 ? 8.123 5.961 7.341 1.00 95.81 639 GLN A N 1
ATOM 4835 C CA . GLN A 1 639 ? 9.098 5.436 6.402 1.00 95.81 639 GLN A CA 1
ATOM 4836 C C . GLN A 1 639 ? 8.635 5.707 4.975 1.00 95.81 639 GLN A C 1
ATOM 4838 O O . GLN A 1 639 ? 7.533 5.320 4.594 1.00 95.81 639 GLN A O 1
ATOM 4843 N N . GLU A 1 640 ? 9.523 6.292 4.179 1.00 95.75 640 GLU A N 1
ATOM 4844 C CA . GLU A 1 640 ? 9.290 6.623 2.779 1.00 95.75 640 GLU A CA 1
ATOM 4845 C C . GLU A 1 640 ? 10.226 5.819 1.889 1.00 95.75 640 GLU A C 1
ATOM 4847 O O . GLU A 1 640 ? 11.433 5.753 2.145 1.00 95.75 640 GLU A O 1
ATOM 4852 N N . ARG A 1 641 ? 9.698 5.220 0.821 1.00 94.31 641 ARG A N 1
ATOM 4853 C CA . ARG A 1 641 ? 10.517 4.501 -0.160 1.00 94.31 641 ARG A CA 1
ATOM 4854 C C . ARG A 1 641 ? 10.401 5.155 -1.522 1.00 94.31 641 ARG A C 1
ATOM 4856 O O . ARG A 1 641 ? 9.321 5.219 -2.100 1.00 94.31 641 ARG A O 1
ATOM 4863 N N . PHE A 1 642 ? 11.532 5.601 -2.056 1.00 92.12 642 PHE A N 1
ATOM 4864 C CA . PHE A 1 642 ? 11.618 6.236 -3.369 1.00 92.12 642 PHE A CA 1
ATOM 4865 C C . PHE A 1 642 ? 12.331 5.321 -4.352 1.00 92.12 642 PHE A C 1
ATOM 4867 O O . PHE A 1 642 ? 13.468 4.922 -4.114 1.00 92.12 642 PHE A O 1
ATOM 4874 N N . ALA A 1 643 ? 11.689 5.022 -5.476 1.00 89.25 643 ALA A N 1
ATOM 4875 C CA . ALA A 1 643 ? 12.316 4.381 -6.618 1.00 89.25 643 ALA A CA 1
ATOM 4876 C C . ALA A 1 643 ? 12.921 5.452 -7.533 1.00 89.25 643 ALA A C 1
ATOM 4878 O O . ALA A 1 643 ? 12.207 6.188 -8.212 1.00 89.25 643 ALA A O 1
ATOM 4879 N N . ILE A 1 644 ? 14.247 5.534 -7.570 1.00 85.12 644 ILE A N 1
ATOM 4880 C CA . ILE A 1 644 ? 14.980 6.393 -8.496 1.00 85.12 644 ILE A CA 1
ATOM 4881 C C . ILE A 1 644 ? 15.123 5.636 -9.816 1.00 85.12 644 ILE A C 1
ATOM 4883 O O . ILE A 1 644 ? 15.964 4.737 -9.950 1.00 85.12 644 ILE A O 1
ATOM 4887 N N . ARG A 1 645 ? 14.253 5.961 -10.781 1.00 74.88 645 ARG A N 1
ATOM 4888 C CA . ARG A 1 645 ? 14.245 5.317 -12.100 1.00 74.88 645 ARG A CA 1
ATOM 4889 C C . ARG A 1 645 ? 15.485 5.747 -12.886 1.00 74.88 645 ARG A C 1
ATOM 4891 O O . ARG A 1 645 ? 15.792 6.932 -12.993 1.00 74.88 645 ARG A O 1
ATOM 4898 N N . GLY A 1 646 ? 16.215 4.770 -13.419 1.00 69.38 646 GLY A N 1
ATOM 4899 C CA . GLY A 1 646 ? 17.502 4.988 -14.081 1.00 69.38 646 GLY A CA 1
ATOM 4900 C C . GLY A 1 646 ? 18.287 3.687 -14.232 1.00 69.38 646 GLY A C 1
ATOM 4901 O O . GLY A 1 646 ? 17.794 2.732 -14.829 1.00 69.38 646 GLY A O 1
ATOM 4902 N N . ARG A 1 647 ? 19.506 3.644 -13.674 1.00 62.44 647 ARG A N 1
ATOM 4903 C CA . ARG A 1 647 ? 20.433 2.498 -13.708 1.00 62.44 647 ARG A CA 1
ATOM 4904 C C . ARG A 1 647 ? 19.915 1.302 -12.894 1.00 62.44 647 ARG A C 1
ATOM 4906 O O . ARG A 1 647 ? 20.392 1.064 -11.794 1.00 62.44 647 ARG A O 1
ATOM 4913 N N . ALA A 1 648 ? 18.962 0.541 -13.425 1.00 60.66 648 ALA A N 1
ATOM 4914 C CA . ALA A 1 648 ? 18.617 -0.776 -12.893 1.00 60.66 648 ALA A CA 1
ATOM 4915 C C . ALA A 1 648 ? 19.514 -1.832 -13.552 1.00 60.66 648 ALA A C 1
ATOM 4917 O O . ALA A 1 648 ? 19.440 -2.053 -14.760 1.00 60.66 648 ALA A O 1
ATOM 4918 N N . THR A 1 649 ? 20.380 -2.481 -12.773 1.00 63.72 649 THR A N 1
ATOM 4919 C CA . THR A 1 649 ? 21.249 -3.565 -13.284 1.00 63.72 649 THR A CA 1
ATOM 4920 C C . THR A 1 649 ? 20.674 -4.962 -13.034 1.00 63.72 649 THR A C 1
ATOM 4922 O O . THR A 1 649 ? 21.184 -5.945 -13.571 1.00 63.72 649 THR A O 1
ATOM 4925 N N . GLY A 1 650 ? 19.594 -5.058 -12.249 1.00 65.50 650 GLY A N 1
ATOM 4926 C CA . GLY A 1 650 ? 18.933 -6.309 -11.881 1.00 65.50 650 GLY A CA 1
ATOM 4927 C C . GLY A 1 650 ? 17.490 -6.415 -12.379 1.00 65.50 650 GLY A C 1
ATOM 4928 O O . GLY A 1 650 ? 16.829 -5.424 -12.666 1.00 65.50 650 GLY A O 1
ATOM 4929 N N . ASN A 1 651 ? 16.977 -7.645 -12.431 1.00 77.00 651 ASN A N 1
ATOM 4930 C CA . ASN A 1 651 ? 15.589 -7.976 -12.781 1.00 77.00 651 ASN A CA 1
ATOM 4931 C C . ASN A 1 651 ? 14.720 -8.328 -11.554 1.00 77.00 651 ASN A C 1
ATOM 4933 O O . ASN A 1 651 ? 13.588 -8.785 -11.708 1.00 77.00 651 ASN A O 1
ATOM 4937 N N . ARG A 1 652 ? 15.248 -8.149 -10.337 1.00 82.75 652 ARG A N 1
ATOM 4938 C CA . ARG A 1 652 ? 14.544 -8.449 -9.085 1.00 82.75 652 ARG A CA 1
ATOM 4939 C C . ARG A 1 652 ? 13.522 -7.356 -8.784 1.00 82.75 652 ARG A C 1
ATOM 4941 O O . ARG A 1 652 ? 13.895 -6.188 -8.721 1.00 82.75 652 ARG A O 1
ATOM 4948 N N . ALA A 1 653 ? 12.269 -7.730 -8.545 1.00 83.25 653 ALA A N 1
ATOM 4949 C CA . ALA A 1 653 ? 11.240 -6.782 -8.130 1.00 83.25 653 ALA A CA 1
ATOM 4950 C C . ALA A 1 653 ? 11.613 -6.065 -6.810 1.00 83.25 653 ALA A C 1
ATOM 4952 O O . ALA A 1 653 ? 12.345 -6.639 -5.992 1.00 83.25 653 ALA A O 1
ATOM 4953 N N . PRO A 1 654 ? 11.115 -4.835 -6.586 1.00 82.81 654 PRO A N 1
ATOM 4954 C CA . PRO A 1 654 ? 11.159 -4.183 -5.281 1.00 82.81 654 PRO A CA 1
ATOM 4955 C C . PRO A 1 654 ? 10.682 -5.109 -4.159 1.00 82.81 654 PRO A C 1
ATOM 4957 O O . PRO A 1 654 ? 9.685 -5.811 -4.321 1.00 82.81 654 PRO A O 1
ATOM 4960 N N . SER A 1 655 ? 11.366 -5.103 -3.013 1.00 84.94 655 SER A N 1
ATOM 4961 C CA . SER A 1 655 ? 10.827 -5.736 -1.805 1.00 84.94 655 SER A CA 1
ATOM 4962 C C . SER A 1 655 ? 9.549 -5.019 -1.365 1.00 84.94 655 SER A C 1
ATOM 4964 O O . SER A 1 655 ? 9.447 -3.798 -1.504 1.00 84.94 655 SER A O 1
ATOM 4966 N N . GLU A 1 656 ? 8.584 -5.758 -0.823 1.00 85.12 656 GLU A N 1
ATOM 4967 C CA . GLU A 1 656 ? 7.374 -5.161 -0.252 1.00 85.12 656 GLU A CA 1
ATOM 4968 C C . GLU A 1 656 ? 7.701 -4.421 1.050 1.00 85.12 656 GLU A C 1
ATOM 4970 O O . GLU A 1 656 ? 8.501 -4.892 1.864 1.00 85.12 656 GLU A O 1
ATOM 4975 N N . ALA A 1 657 ? 7.080 -3.258 1.249 1.00 88.12 657 ALA A N 1
ATOM 4976 C CA . ALA A 1 657 ? 7.133 -2.564 2.529 1.00 88.12 657 ALA A CA 1
ATOM 4977 C C . ALA A 1 657 ? 6.379 -3.350 3.604 1.00 88.12 657 ALA A C 1
ATOM 4979 O O . ALA A 1 657 ? 5.397 -4.041 3.310 1.00 88.12 657 ALA A O 1
ATOM 4980 N N . ALA A 1 658 ? 6.824 -3.214 4.854 1.00 89.88 658 ALA A N 1
ATOM 4981 C CA . ALA A 1 658 ? 6.150 -3.830 5.986 1.00 89.88 658 ALA A CA 1
ATOM 4982 C C . ALA A 1 658 ? 4.688 -3.347 6.047 1.00 89.88 658 ALA A C 1
ATOM 4984 O O . ALA A 1 658 ? 4.456 -2.138 5.971 1.00 89.88 658 ALA A O 1
ATOM 4985 N N . PRO A 1 659 ? 3.701 -4.252 6.167 1.00 89.75 659 PRO A N 1
ATOM 4986 C CA . PRO A 1 659 ? 2.301 -3.855 6.232 1.00 89.75 659 PRO A CA 1
ATOM 4987 C C . PRO A 1 659 ? 1.998 -3.120 7.545 1.00 89.75 659 PRO A C 1
ATOM 4989 O O . PRO A 1 659 ? 2.754 -3.208 8.516 1.00 89.75 659 PRO A O 1
ATOM 4992 N N . PHE A 1 660 ? 0.855 -2.435 7.592 1.00 89.56 660 PHE A N 1
ATOM 4993 C CA . PHE A 1 660 ? 0.309 -1.805 8.801 1.00 89.56 660 PHE A CA 1
ATOM 4994 C C . PHE A 1 660 ? 1.247 -0.797 9.491 1.00 89.56 660 PHE A C 1
ATOM 4996 O O . PHE A 1 660 ? 1.339 -0.761 10.717 1.00 89.56 660 PHE A O 1
ATOM 5003 N N . GLY A 1 661 ? 1.981 -0.003 8.716 1.00 87.00 661 GLY A N 1
ATOM 5004 C CA . GLY A 1 661 ? 2.939 0.985 9.212 1.00 87.00 661 GLY A CA 1
ATOM 5005 C C . GLY A 1 661 ? 4.220 0.387 9.805 1.00 87.00 661 GLY A C 1
ATOM 5006 O O . GLY A 1 661 ? 4.998 1.117 10.418 1.00 87.00 661 GLY A O 1
ATOM 5007 N N . GLY A 1 662 ? 4.434 -0.930 9.682 1.00 86.62 662 GLY A N 1
ATOM 5008 C CA . GLY A 1 662 ? 5.506 -1.650 10.377 1.00 86.62 662 GLY A CA 1
ATOM 5009 C C . GLY A 1 662 ? 5.219 -1.929 11.859 1.00 86.62 662 GLY A C 1
ATOM 5010 O O . GLY A 1 662 ? 6.121 -2.346 12.589 1.00 86.62 662 GLY A O 1
ATOM 5011 N N . ALA A 1 663 ? 3.981 -1.718 12.319 1.00 83.88 663 ALA A N 1
ATOM 5012 C CA . ALA A 1 663 ? 3.599 -1.895 13.715 1.00 83.88 663 ALA A CA 1
ATOM 5013 C C . ALA A 1 663 ? 3.676 -3.367 14.168 1.00 83.88 663 ALA A C 1
ATOM 5015 O O . ALA A 1 663 ? 3.166 -4.278 13.513 1.00 83.88 663 ALA A O 1
ATOM 5016 N N . ASN A 1 664 ? 4.250 -3.608 15.350 1.00 83.06 664 ASN A N 1
ATOM 5017 C CA . ASN A 1 664 ? 4.306 -4.939 15.959 1.00 83.06 664 ASN A CA 1
ATOM 5018 C C . ASN A 1 664 ? 3.022 -5.240 16.752 1.00 83.06 664 ASN A C 1
ATOM 5020 O O . ASN A 1 664 ? 3.015 -5.239 17.984 1.00 83.06 664 ASN A O 1
ATOM 5024 N N . VAL A 1 665 ? 1.918 -5.463 16.037 1.00 83.38 665 VAL A N 1
ATOM 5025 C CA . VAL A 1 665 ? 0.602 -5.754 16.625 1.00 83.38 665 VAL A CA 1
ATOM 5026 C C . VAL A 1 665 ? 0.178 -7.201 16.391 1.00 83.38 665 VAL A C 1
ATOM 5028 O O . VAL A 1 665 ? 0.413 -7.790 15.336 1.00 83.38 665 VAL A O 1
ATOM 5031 N N . LYS A 1 666 ? -0.490 -7.798 17.385 1.00 89.12 666 LYS A N 1
ATOM 5032 C CA . LYS A 1 666 ? -1.037 -9.154 17.264 1.00 89.12 666 LYS A CA 1
ATOM 5033 C C . LYS A 1 666 ? -2.398 -9.109 16.567 1.00 89.12 666 LYS A C 1
ATOM 5035 O O . LYS A 1 666 ? -3.415 -8.836 17.206 1.00 89.12 666 LYS A O 1
ATOM 5040 N N . GLY A 1 667 ? -2.392 -9.387 15.268 1.00 88.06 667 GLY A N 1
ATOM 5041 C CA . GLY A 1 667 ? -3.591 -9.519 14.444 1.00 88.06 667 GLY A CA 1
ATOM 5042 C C . GLY A 1 667 ? -4.264 -10.890 14.533 1.00 88.06 667 GLY A C 1
ATOM 5043 O O . GLY A 1 667 ? -3.619 -11.896 14.832 1.00 88.06 667 GLY A O 1
ATOM 5044 N N . VAL A 1 668 ? -5.566 -10.919 14.260 1.00 92.50 668 VAL A N 1
ATOM 5045 C CA . VAL A 1 668 ? -6.367 -12.129 14.038 1.00 92.50 668 VAL A CA 1
ATOM 5046 C C . VAL A 1 668 ? -7.191 -11.921 12.772 1.00 92.50 668 VAL A C 1
ATOM 5048 O O . VAL A 1 668 ? -7.977 -10.973 12.702 1.00 92.50 668 VAL A O 1
ATOM 5051 N N . ASP A 1 669 ? -7.027 -12.807 11.793 1.00 92.94 669 ASP A N 1
ATOM 5052 C CA . ASP A 1 669 ? -7.788 -12.762 10.545 1.00 92.94 669 ASP A CA 1
ATOM 5053 C C . ASP A 1 669 ? -9.274 -13.009 10.814 1.00 92.94 669 ASP A C 1
ATOM 5055 O O . ASP A 1 669 ? -9.653 -13.888 11.596 1.00 92.94 669 ASP A O 1
ATOM 5059 N N . THR A 1 670 ? -10.131 -12.243 10.144 1.00 93.19 670 THR A N 1
ATOM 5060 C CA . THR A 1 670 ? -11.582 -12.446 10.171 1.00 93.19 670 THR A CA 1
ATOM 5061 C C . THR A 1 670 ? -12.130 -12.435 8.746 1.00 93.19 670 THR A C 1
ATOM 5063 O O . THR A 1 670 ? -11.435 -12.012 7.819 1.00 93.19 670 THR A O 1
ATOM 5066 N N . PRO A 1 671 ? -13.357 -12.936 8.509 1.00 94.25 671 PRO A N 1
ATOM 5067 C CA . PRO A 1 671 ? -13.982 -12.805 7.201 1.00 94.25 671 PRO A CA 1
ATOM 5068 C C . PRO A 1 671 ? -13.992 -11.347 6.732 1.00 94.25 671 PRO A C 1
ATOM 5070 O O . PRO A 1 671 ? -14.318 -10.437 7.510 1.00 94.25 671 PRO A O 1
ATOM 5073 N N . ARG A 1 672 ? -13.649 -11.154 5.452 1.00 94.69 672 ARG A N 1
ATOM 5074 C CA . ARG A 1 672 ? -13.685 -9.841 4.811 1.00 94.69 672 ARG A CA 1
ATOM 5075 C C . ARG A 1 672 ? -15.086 -9.251 4.888 1.00 94.69 672 ARG A C 1
ATOM 5077 O O . ARG A 1 672 ? -16.068 -9.946 4.637 1.00 94.69 672 ARG A O 1
ATOM 5084 N N . SER A 1 673 ? -15.158 -7.973 5.231 1.00 93.50 673 SER A N 1
ATOM 5085 C CA . SER A 1 673 ? -16.409 -7.223 5.290 1.00 93.50 673 SER A CA 1
ATOM 5086 C C . SER A 1 673 ? -16.185 -5.840 4.705 1.00 93.50 673 SER A C 1
ATOM 5088 O O . SER A 1 673 ? -15.309 -5.107 5.176 1.00 93.50 673 SER A O 1
ATOM 5090 N N . VAL A 1 674 ? -16.949 -5.490 3.671 1.00 92.88 674 VAL A N 1
ATOM 5091 C CA . VAL A 1 674 ? -16.870 -4.167 3.050 1.00 92.88 674 VAL A CA 1
ATOM 5092 C C . VAL A 1 674 ? -17.497 -3.164 4.008 1.00 92.88 674 VAL A C 1
ATOM 5094 O O . VAL A 1 674 ? -18.695 -3.215 4.279 1.00 92.88 674 VAL A O 1
ATOM 5097 N N . LEU A 1 675 ? -16.680 -2.251 4.530 1.00 90.44 675 LEU A N 1
ATOM 5098 C CA . LEU A 1 675 ? -17.155 -1.185 5.404 1.00 90.44 675 LEU A CA 1
ATOM 5099 C C . LEU A 1 675 ? -17.704 -0.029 4.572 1.00 90.44 675 LEU A C 1
ATOM 5101 O O . LEU A 1 675 ? -18.724 0.556 4.931 1.00 90.44 675 LEU A O 1
ATOM 5105 N N . ARG A 1 676 ? -17.001 0.335 3.487 1.00 89.88 676 ARG A N 1
ATOM 5106 C CA . ARG A 1 676 ? -17.322 1.504 2.652 1.00 89.88 676 ARG A CA 1
ATOM 5107 C C . ARG A 1 676 ? -16.866 1.311 1.214 1.00 89.88 676 ARG A C 1
ATOM 5109 O O . ARG A 1 676 ? -15.835 0.691 0.967 1.00 89.88 676 ARG A O 1
ATOM 5116 N N . ARG A 1 677 ? -17.593 1.941 0.295 1.00 92.94 677 ARG A N 1
ATOM 5117 C CA . ARG A 1 677 ? -17.201 2.149 -1.100 1.00 92.94 677 ARG A CA 1
ATOM 5118 C C . ARG A 1 677 ? -17.630 3.556 -1.511 1.00 92.94 677 ARG A C 1
ATOM 5120 O O . ARG A 1 677 ? -18.765 3.938 -1.242 1.00 92.94 677 ARG A O 1
ATOM 5127 N N . VAL A 1 678 ? -16.719 4.334 -2.087 1.00 94.62 678 VAL A N 1
ATOM 5128 C CA . VAL A 1 678 ? -16.964 5.727 -2.490 1.00 94.62 678 VAL A CA 1
ATOM 5129 C C . VAL A 1 678 ? -16.152 6.076 -3.725 1.00 94.62 678 VAL A C 1
ATOM 5131 O O . VAL A 1 678 ? -15.006 5.661 -3.829 1.00 94.62 678 VAL A O 1
ATOM 5134 N N . SER A 1 679 ? -16.723 6.858 -4.634 1.00 95.62 679 SER A N 1
ATOM 5135 C CA . SER A 1 679 ? -15.986 7.460 -5.746 1.00 95.62 679 SER A CA 1
ATOM 5136 C C . SER A 1 679 ? -15.660 8.911 -5.418 1.00 95.62 679 SER A C 1
ATOM 5138 O O . SER A 1 679 ? -16.524 9.646 -4.934 1.00 95.62 679 SER A O 1
ATOM 5140 N N . VAL A 1 680 ? -14.416 9.306 -5.661 1.00 96.44 680 VAL A N 1
ATOM 5141 C CA . VAL A 1 680 ? -13.920 10.673 -5.498 1.00 96.44 680 VAL A CA 1
ATOM 5142 C C . VAL A 1 680 ? -13.268 11.129 -6.792 1.00 96.44 680 VAL A C 1
ATOM 5144 O O . VAL A 1 680 ? -12.610 10.343 -7.470 1.00 96.44 680 VAL A O 1
ATOM 5147 N N . LYS A 1 681 ? -13.405 12.414 -7.107 1.00 96.88 681 LYS A N 1
ATOM 5148 C CA . LYS A 1 681 ? -12.736 13.008 -8.258 1.00 96.88 681 LYS A CA 1
ATOM 5149 C C . LYS A 1 681 ? -11.403 13.609 -7.827 1.00 96.88 681 LYS A C 1
ATOM 5151 O O . LYS A 1 681 ? -11.367 14.419 -6.899 1.00 96.88 681 LYS A O 1
ATOM 5156 N N . ALA A 1 682 ? -10.321 13.228 -8.495 1.00 96.81 682 ALA A N 1
ATOM 5157 C CA . ALA A 1 682 ? -9.012 13.810 -8.262 1.00 96.81 682 ALA A CA 1
ATOM 5158 C C . ALA A 1 682 ? -9.004 15.307 -8.648 1.00 96.81 682 ALA A C 1
ATOM 5160 O O . ALA A 1 682 ? -9.725 15.703 -9.572 1.00 96.81 682 ALA A O 1
ATOM 5161 N N . PRO A 1 683 ? -8.212 16.161 -7.976 1.00 96.44 683 PRO A N 1
ATOM 5162 C CA . PRO A 1 683 ? -8.220 17.595 -8.240 1.00 96.44 683 PRO A CA 1
ATOM 5163 C C . PRO A 1 683 ? -7.697 17.936 -9.639 1.00 96.44 683 PRO A C 1
ATOM 5165 O O . PRO A 1 683 ? -6.955 17.171 -10.257 1.00 96.44 683 PRO A O 1
ATOM 5168 N N . ASP A 1 684 ? -8.090 19.104 -10.135 1.00 94.50 684 ASP A N 1
ATOM 5169 C CA . ASP A 1 684 ? -7.630 19.672 -11.403 1.00 94.50 684 ASP A CA 1
ATOM 5170 C C . ASP A 1 684 ? -6.350 20.514 -11.265 1.00 94.50 684 ASP A C 1
ATOM 5172 O O . ASP A 1 684 ? -5.701 20.803 -12.269 1.00 94.50 684 ASP A O 1
ATOM 5176 N N . ASP A 1 685 ? -5.972 20.864 -10.033 1.00 93.94 685 ASP A N 1
ATOM 5177 C CA . ASP A 1 685 ? -4.740 21.562 -9.671 1.00 93.94 685 ASP A CA 1
ATOM 5178 C C . ASP A 1 685 ? -4.189 21.011 -8.344 1.00 93.94 685 ASP A C 1
ATOM 5180 O O . ASP A 1 685 ? -4.903 20.898 -7.345 1.00 93.94 685 ASP A O 1
ATOM 5184 N N . MET A 1 686 ? -2.899 20.670 -8.324 1.00 96.06 686 MET A N 1
ATOM 5185 C CA . MET A 1 686 ? -2.195 20.182 -7.132 1.00 96.06 686 MET A CA 1
ATOM 5186 C C . MET A 1 686 ? -1.609 21.292 -6.262 1.00 96.06 686 MET A C 1
ATOM 5188 O O . MET A 1 686 ? -1.145 21.005 -5.159 1.00 96.06 686 MET A O 1
ATOM 5192 N N . THR A 1 687 ? -1.635 22.551 -6.705 1.00 94.50 687 THR A N 1
ATOM 5193 C CA . THR A 1 687 ? -1.094 23.693 -5.953 1.00 94.50 687 THR A CA 1
ATOM 5194 C C . THR A 1 687 ? -1.634 23.781 -4.518 1.00 94.50 687 THR A C 1
ATOM 5196 O O . THR A 1 687 ? -0.819 23.945 -3.607 1.00 94.50 687 THR A O 1
ATOM 5199 N N . PRO A 1 688 ? -2.950 23.619 -4.249 1.00 94.44 688 PRO A N 1
ATOM 5200 C CA . PRO A 1 688 ? -3.460 23.619 -2.877 1.00 94.44 688 PRO A CA 1
ATOM 5201 C C . PRO A 1 688 ? -2.833 22.532 -1.997 1.00 94.44 688 PRO A C 1
ATOM 5203 O O . PRO A 1 688 ? -2.410 22.815 -0.878 1.00 94.44 688 PRO A O 1
ATOM 5206 N N . PHE A 1 689 ? -2.711 21.305 -2.512 1.00 95.81 689 PHE A N 1
ATOM 5207 C CA . PHE A 1 689 ? -2.094 20.210 -1.766 1.00 95.81 689 PHE A CA 1
ATOM 5208 C C . PHE A 1 689 ? -0.590 20.431 -1.572 1.00 95.81 689 PHE A C 1
ATOM 5210 O O . PHE A 1 689 ? -0.088 20.177 -0.482 1.00 95.81 689 PHE A O 1
ATOM 5217 N N . ALA A 1 690 ? 0.122 20.965 -2.567 1.00 95.19 690 ALA A N 1
ATOM 5218 C CA . ALA A 1 690 ? 1.543 21.305 -2.447 1.00 95.19 690 ALA A CA 1
ATOM 5219 C C . ALA A 1 690 ? 1.799 22.344 -1.339 1.00 95.19 690 ALA A C 1
ATOM 5221 O O . ALA A 1 690 ? 2.741 22.209 -0.564 1.00 95.19 690 ALA A O 1
ATOM 5222 N N . ILE A 1 691 ? 0.923 23.349 -1.196 1.00 92.81 691 ILE A N 1
ATOM 5223 C CA . ILE A 1 691 ? 1.022 24.357 -0.125 1.00 92.81 691 ILE A CA 1
ATOM 5224 C C . ILE A 1 691 ? 0.832 23.726 1.257 1.00 92.81 691 ILE A C 1
ATOM 5226 O O . ILE A 1 691 ? 1.578 24.039 2.185 1.00 92.81 691 ILE A O 1
ATOM 5230 N N . VAL A 1 692 ? -0.187 22.875 1.402 1.00 93.00 692 VAL A N 1
ATOM 5231 C CA . VAL A 1 692 ? -0.568 22.320 2.707 1.00 93.00 692 VAL A CA 1
ATOM 5232 C C . VAL A 1 692 ? 0.352 21.180 3.133 1.00 93.00 692 VAL A C 1
ATOM 5234 O O . VAL A 1 692 ? 0.739 21.105 4.297 1.00 93.00 692 VAL A O 1
ATOM 5237 N N . SER A 1 693 ? 0.732 20.319 2.192 1.00 93.44 693 SER A N 1
ATOM 5238 C CA . SER A 1 693 ? 1.702 19.255 2.436 1.00 93.44 693 SER A CA 1
ATOM 5239 C C . SER A 1 693 ? 3.123 19.796 2.537 1.00 93.44 693 SER A C 1
ATOM 5241 O O . SER A 1 693 ? 3.913 19.222 3.258 1.00 93.44 693 SER A O 1
ATOM 5243 N N . GLY A 1 694 ? 3.479 20.885 1.857 1.00 92.44 694 GLY A N 1
ATOM 5244 C CA . GLY A 1 694 ? 4.864 21.356 1.790 1.00 92.44 694 GLY A CA 1
ATOM 5245 C C . GLY A 1 694 ? 5.746 20.586 0.798 1.00 92.44 694 GLY A C 1
ATOM 5246 O O . GLY A 1 694 ? 6.945 20.854 0.746 1.00 92.44 694 GLY A O 1
ATOM 5247 N N . ASP A 1 695 ? 5.176 19.671 0.004 1.00 94.00 695 ASP A N 1
ATOM 5248 C CA . ASP A 1 695 ? 5.852 19.068 -1.149 1.00 94.00 695 ASP A CA 1
ATOM 5249 C C . ASP A 1 695 ? 5.600 19.913 -2.402 1.00 94.00 695 ASP A C 1
ATOM 5251 O O . ASP A 1 695 ? 4.517 19.901 -2.987 1.00 94.00 695 ASP A O 1
ATOM 5255 N N . TYR A 1 696 ? 6.607 20.675 -2.819 1.00 94.12 696 TYR A N 1
ATOM 5256 C CA . TYR A 1 696 ? 6.541 21.545 -3.994 1.00 94.12 696 TYR A CA 1
ATOM 5257 C C . TYR A 1 696 ? 7.130 20.884 -5.244 1.00 94.12 696 TYR A C 1
ATOM 5259 O O . TYR A 1 696 ? 7.613 21.582 -6.140 1.00 94.12 696 TYR A O 1
ATOM 5267 N N . ASN A 1 697 ? 7.122 19.549 -5.322 1.00 93.75 697 ASN A N 1
ATOM 5268 C CA . ASN A 1 697 ? 7.714 18.834 -6.447 1.00 93.75 697 ASN A CA 1
ATOM 5269 C C . ASN A 1 697 ? 7.034 19.255 -7.767 1.00 93.75 697 ASN A C 1
ATOM 5271 O O . ASN A 1 697 ? 5.822 19.075 -7.944 1.00 93.75 697 ASN A O 1
ATOM 5275 N N . PRO A 1 698 ? 7.790 19.834 -8.721 1.00 93.88 698 PRO A N 1
ATOM 5276 C CA . PRO A 1 698 ? 7.201 20.472 -9.891 1.00 93.88 698 PRO A CA 1
ATOM 5277 C C . PRO A 1 698 ? 6.523 19.492 -10.852 1.00 93.88 698 PRO A C 1
ATOM 5279 O O . PRO A 1 698 ? 5.713 19.925 -11.666 1.00 93.88 698 PRO A O 1
ATOM 5282 N N . ILE A 1 699 ? 6.784 18.184 -10.745 1.00 93.25 699 ILE A N 1
ATOM 5283 C CA . ILE A 1 699 ? 6.087 17.150 -11.529 1.00 93.25 699 ILE A CA 1
ATOM 5284 C C . ILE A 1 699 ? 4.561 17.177 -11.330 1.00 93.25 699 ILE A C 1
ATOM 5286 O O . ILE A 1 699 ? 3.811 16.756 -12.208 1.00 93.25 699 ILE A O 1
ATOM 5290 N N . HIS A 1 700 ? 4.103 17.693 -10.187 1.00 95.31 700 HIS A N 1
ATOM 5291 C CA . HIS A 1 700 ? 2.693 17.760 -9.825 1.00 95.31 700 HIS A CA 1
ATOM 5292 C C . HIS A 1 700 ? 2.050 19.115 -10.132 1.00 95.31 700 HIS A C 1
ATOM 5294 O O . HIS A 1 700 ? 0.829 19.205 -10.186 1.00 95.31 700 HIS A O 1
ATOM 5300 N N . THR A 1 701 ? 2.839 20.169 -10.359 1.00 94.75 701 THR A N 1
ATOM 5301 C CA . THR A 1 701 ? 2.326 21.548 -10.490 1.00 94.75 701 THR A CA 1
ATOM 5302 C C . THR A 1 701 ? 2.677 22.231 -11.813 1.00 94.75 701 THR A C 1
ATOM 5304 O O . THR A 1 701 ? 1.961 23.144 -12.214 1.00 94.75 701 THR A O 1
ATOM 5307 N N . SER A 1 702 ? 3.726 21.792 -12.518 1.00 94.88 702 SER A N 1
ATOM 5308 C CA . SER A 1 702 ? 4.208 22.409 -13.761 1.00 94.88 702 SER A CA 1
ATOM 5309 C C . SER A 1 702 ? 4.070 21.469 -14.958 1.00 94.88 702 SER A C 1
ATOM 5311 O O . SER A 1 702 ? 4.620 20.364 -14.980 1.00 94.88 702 SER A O 1
ATOM 5313 N N . TYR A 1 703 ? 3.416 21.947 -16.018 1.00 94.25 703 TYR A N 1
ATOM 5314 C CA . TYR A 1 703 ? 3.345 21.244 -17.301 1.00 94.25 703 TYR A CA 1
ATOM 5315 C C . TYR A 1 703 ? 4.720 21.118 -17.965 1.00 94.25 703 TYR A C 1
ATOM 5317 O O . TYR A 1 703 ? 5.005 20.111 -18.615 1.00 94.25 703 TYR A O 1
ATOM 5325 N N . ALA A 1 704 ? 5.591 22.120 -17.816 1.00 94.06 704 ALA A N 1
ATOM 5326 C CA . ALA A 1 704 ? 6.956 22.049 -18.327 1.00 94.06 704 ALA A CA 1
ATOM 5327 C C . ALA A 1 704 ? 7.754 20.930 -17.638 1.00 94.06 704 ALA A C 1
ATOM 5329 O O . ALA A 1 704 ? 8.405 20.140 -18.322 1.00 94.06 704 ALA A O 1
ATOM 5330 N N . ALA A 1 705 ? 7.668 20.817 -16.309 1.00 93.25 705 ALA A N 1
ATOM 5331 C CA . ALA A 1 705 ? 8.337 19.749 -15.568 1.00 93.25 705 ALA A CA 1
ATOM 5332 C C . ALA A 1 705 ? 7.768 18.362 -15.906 1.00 93.25 705 ALA A C 1
ATOM 5334 O O . ALA A 1 705 ? 8.544 17.435 -16.142 1.00 93.25 705 ALA A O 1
ATOM 5335 N N . ALA A 1 706 ? 6.441 18.231 -16.012 1.00 92.50 706 ALA A N 1
ATOM 5336 C CA . ALA A 1 706 ? 5.788 16.990 -16.427 1.00 92.50 706 ALA A CA 1
ATOM 5337 C C . ALA A 1 706 ? 6.281 16.511 -17.805 1.00 92.50 706 ALA A C 1
ATOM 5339 O O . ALA A 1 706 ? 6.703 15.362 -17.942 1.00 92.50 706 ALA A O 1
ATOM 5340 N N . LYS A 1 707 ? 6.354 17.412 -18.798 1.00 92.44 707 LYS A N 1
ATOM 5341 C CA . LYS A 1 707 ? 6.887 17.109 -20.141 1.00 92.44 707 LYS A CA 1
ATOM 5342 C C . LYS A 1 707 ? 8.339 16.659 -20.116 1.00 92.44 707 LYS A C 1
ATOM 5344 O O . LYS A 1 707 ? 8.700 15.717 -20.819 1.00 92.44 707 LYS A O 1
ATOM 5349 N N . VAL A 1 708 ? 9.173 17.302 -19.298 1.00 91.12 708 VAL A N 1
ATOM 5350 C CA . VAL A 1 708 ? 10.575 16.895 -19.113 1.00 91.12 708 VAL A CA 1
ATOM 5351 C C . VAL A 1 708 ? 10.674 15.488 -18.518 1.00 91.12 708 VAL A C 1
ATOM 5353 O O . VAL A 1 708 ? 11.541 14.720 -18.929 1.00 91.12 708 VAL A O 1
ATOM 5356 N N . ALA A 1 709 ? 9.767 15.134 -17.610 1.00 88.31 709 ALA A N 1
ATOM 5357 C CA . ALA A 1 709 ? 9.661 13.803 -17.019 1.00 88.31 709 ALA A CA 1
ATOM 5358 C C . ALA A 1 709 ? 8.914 12.779 -17.911 1.00 88.31 709 ALA A C 1
ATOM 5360 O O . ALA A 1 709 ? 8.748 11.625 -17.521 1.00 88.31 709 ALA A O 1
ATOM 5361 N N . GLY A 1 710 ? 8.501 13.167 -19.126 1.00 88.38 710 GLY A N 1
ATOM 5362 C CA . GLY A 1 710 ? 7.877 12.278 -20.111 1.00 88.38 710 GLY A CA 1
ATOM 5363 C C . GLY A 1 710 ? 6.357 12.125 -19.991 1.00 88.38 710 GLY A C 1
ATOM 5364 O O . GLY A 1 710 ? 5.817 11.149 -20.504 1.00 88.38 710 GLY A O 1
ATOM 5365 N N . MET A 1 711 ? 5.678 13.064 -19.329 1.00 90.12 711 MET A N 1
ATOM 5366 C CA . MET A 1 711 ? 4.218 13.114 -19.177 1.00 90.12 711 MET A CA 1
ATOM 5367 C C . MET A 1 711 ? 3.629 14.331 -19.896 1.00 90.12 711 MET A C 1
ATOM 5369 O O . MET A 1 711 ? 4.276 15.368 -20.013 1.00 90.12 711 MET A O 1
ATOM 5373 N N . ASP A 1 712 ? 2.383 14.234 -20.360 1.00 88.50 712 ASP A N 1
ATOM 5374 C CA . ASP A 1 712 ? 1.728 15.340 -21.075 1.00 88.50 712 ASP A CA 1
ATOM 5375 C C . ASP A 1 712 ? 1.200 16.441 -20.136 1.00 88.50 712 ASP A C 1
ATOM 5377 O O . ASP A 1 712 ? 1.090 17.604 -20.540 1.00 88.50 712 ASP A O 1
ATOM 5381 N N . ALA A 1 713 ? 0.896 16.083 -18.887 1.00 93.12 713 ALA A N 1
ATOM 5382 C CA . ALA A 1 713 ? 0.352 16.961 -17.857 1.00 93.12 713 ALA A CA 1
ATOM 5383 C C . ALA A 1 713 ? 0.881 16.568 -16.464 1.00 93.12 713 ALA A C 1
ATOM 5385 O O . ALA A 1 713 ? 1.390 15.454 -16.303 1.00 93.12 713 ALA A O 1
ATOM 5386 N N . PRO A 1 714 ? 0.777 17.462 -15.464 1.00 95.31 714 PRO A N 1
ATOM 5387 C CA . PRO A 1 714 ? 1.118 17.128 -14.089 1.00 95.31 714 PRO A CA 1
ATOM 5388 C C . PRO A 1 714 ? 0.270 15.979 -13.536 1.00 95.31 714 PRO A C 1
ATOM 5390 O O . PRO A 1 714 ? -0.885 15.815 -13.922 1.00 95.31 714 PRO A O 1
ATOM 5393 N N . LEU A 1 715 ? 0.839 15.208 -12.609 1.00 94.75 715 LEU A N 1
ATOM 5394 C CA . LEU A 1 715 ? 0.147 14.100 -11.941 1.00 94.75 715 LEU A CA 1
ATOM 5395 C C . LEU A 1 715 ? -0.352 14.492 -10.555 1.00 94.75 715 LEU A C 1
ATOM 5397 O O . LEU A 1 715 ? 0.228 15.351 -9.889 1.00 94.75 715 LEU A O 1
ATOM 5401 N N . VAL A 1 716 ? -1.358 13.775 -10.066 1.00 97.00 716 VAL A N 1
ATOM 5402 C CA . VAL A 1 716 ? -1.813 13.890 -8.678 1.00 97.00 716 VAL A CA 1
ATOM 5403 C C . VAL A 1 716 ? -0.725 13.376 -7.728 1.00 97.00 716 VAL A C 1
ATOM 5405 O O . VAL A 1 716 ? -0.065 12.372 -8.005 1.00 97.00 716 VAL A O 1
ATOM 5408 N N . HIS A 1 717 ? -0.525 14.047 -6.589 1.00 96.56 717 HIS A N 1
ATOM 5409 C CA . HIS A 1 717 ? 0.389 13.554 -5.555 1.00 96.56 717 HIS A CA 1
ATOM 5410 C C . HIS A 1 717 ? -0.113 12.215 -5.002 1.00 96.56 717 HIS A C 1
ATOM 5412 O O . HIS A 1 717 ? -1.256 12.107 -4.557 1.00 96.56 717 HIS A O 1
ATOM 5418 N N . GLY A 1 718 ? 0.760 11.208 -4.923 1.00 95.94 718 GLY A N 1
ATOM 5419 C CA . GLY A 1 718 ? 0.407 9.923 -4.309 1.00 95.94 718 GLY A CA 1
ATOM 5420 C C . GLY A 1 718 ? -0.065 10.072 -2.857 1.00 95.94 718 GLY A C 1
ATOM 5421 O O . GLY A 1 718 ? -1.026 9.419 -2.443 1.00 95.94 718 GLY A O 1
ATOM 5422 N N . MET A 1 719 ? 0.542 11.007 -2.118 1.00 96.69 719 MET A N 1
ATOM 5423 C CA . MET A 1 719 ? 0.158 11.342 -0.745 1.00 96.69 719 MET A CA 1
ATOM 5424 C C . MET A 1 719 ? -1.216 12.013 -0.630 1.00 96.69 719 MET A C 1
ATOM 5426 O O . MET A 1 719 ? -1.884 11.827 0.383 1.00 96.69 719 MET A O 1
ATOM 5430 N N . TRP A 1 720 ? -1.692 12.718 -1.664 1.00 97.19 720 TRP A N 1
ATOM 5431 C CA . TRP A 1 720 ? -3.063 13.240 -1.677 1.00 97.19 720 TRP A CA 1
ATOM 5432 C C . TRP A 1 720 ? -4.077 12.092 -1.676 1.00 97.19 720 TRP A C 1
ATOM 5434 O O . TRP A 1 720 ? -5.033 12.099 -0.896 1.00 97.19 720 TRP A O 1
ATOM 5444 N N . LEU A 1 721 ? -3.851 11.069 -2.511 1.00 97.50 721 LEU A N 1
ATOM 5445 C CA . LEU A 1 721 ? -4.746 9.913 -2.563 1.00 97.50 721 LEU A CA 1
ATOM 5446 C C . LEU A 1 721 ? -4.611 9.036 -1.308 1.00 97.50 721 LEU A C 1
ATOM 5448 O O . LEU A 1 721 ? -5.624 8.530 -0.830 1.00 97.50 721 LEU A O 1
ATOM 5452 N N . SER A 1 722 ? -3.405 8.911 -0.737 1.00 97.62 722 SER A N 1
ATOM 5453 C CA . SER A 1 722 ? -3.193 8.255 0.565 1.00 97.62 722 SER A CA 1
ATOM 5454 C C . SER A 1 722 ? -4.036 8.914 1.660 1.00 97.62 722 SER A C 1
ATOM 5456 O O . SER A 1 722 ? -4.869 8.250 2.277 1.00 97.62 722 SER A O 1
ATOM 5458 N N . ALA A 1 723 ? -3.929 10.236 1.815 1.00 96.56 723 ALA A N 1
ATOM 5459 C CA . ALA A 1 723 ? -4.701 11.003 2.786 1.00 96.56 723 ALA A CA 1
ATOM 5460 C C . ALA A 1 723 ? -6.216 10.922 2.546 1.00 96.56 723 ALA A C 1
ATOM 5462 O O . ALA A 1 723 ? -6.998 10.752 3.482 1.00 96.56 723 ALA A O 1
ATOM 5463 N N . THR A 1 724 ? -6.653 11.001 1.288 1.00 96.94 724 THR A N 1
ATOM 5464 C CA . THR A 1 724 ? -8.075 10.876 0.928 1.00 96.94 724 THR A CA 1
ATOM 5465 C C . THR A 1 724 ? -8.614 9.485 1.280 1.00 96.94 724 THR A C 1
ATOM 5467 O O . THR A 1 724 ? -9.722 9.356 1.807 1.00 96.94 724 THR A O 1
ATOM 5470 N N . ALA A 1 725 ? -7.814 8.435 1.072 1.00 96.75 725 ALA A N 1
ATOM 5471 C CA . ALA A 1 725 ? -8.139 7.070 1.473 1.00 96.75 725 ALA A CA 1
ATOM 5472 C C . ALA A 1 725 ? -8.163 6.893 3.004 1.00 96.75 725 ALA A C 1
ATOM 5474 O O . ALA A 1 725 ? -9.054 6.210 3.517 1.00 96.75 725 ALA A O 1
ATOM 5475 N N . GLN A 1 726 ? -7.257 7.545 3.744 1.00 96.19 726 GLN A N 1
ATOM 5476 C CA . GLN A 1 726 ? -7.310 7.602 5.211 1.00 96.19 726 GLN A CA 1
ATOM 5477 C C . GLN A 1 726 ? -8.601 8.273 5.685 1.00 96.19 726 GLN A C 1
ATOM 5479 O O . GLN A 1 726 ? -9.334 7.692 6.483 1.00 96.19 726 GLN A O 1
ATOM 5484 N N . HIS A 1 727 ? -8.954 9.432 5.124 1.00 95.06 727 HIS A N 1
ATOM 5485 C CA . HIS A 1 727 ? -10.219 10.102 5.418 1.00 95.06 727 HIS A CA 1
ATOM 5486 C C . HIS A 1 727 ? -11.428 9.206 5.119 1.00 95.06 727 HIS A C 1
ATOM 5488 O O . HIS A 1 727 ? -12.348 9.128 5.933 1.00 95.06 727 HIS A O 1
ATOM 5494 N N . ALA A 1 728 ? -11.420 8.467 4.006 1.00 94.31 728 ALA A N 1
ATOM 5495 C CA . ALA A 1 728 ? -12.483 7.520 3.681 1.00 94.31 728 ALA A CA 1
ATOM 5496 C C . ALA A 1 728 ? -12.598 6.385 4.715 1.00 94.31 728 ALA A C 1
ATOM 5498 O O . ALA A 1 728 ? -13.714 5.949 5.002 1.00 94.31 728 ALA A O 1
ATOM 5499 N N . ALA A 1 729 ? -11.488 5.926 5.303 1.00 94.06 729 ALA A N 1
ATOM 5500 C CA . ALA A 1 729 ? -11.458 4.903 6.353 1.00 94.06 729 ALA A CA 1
ATOM 5501 C C . ALA A 1 729 ? -11.823 5.449 7.753 1.00 94.06 729 ALA A C 1
ATOM 5503 O O . ALA A 1 729 ? -12.505 4.773 8.530 1.00 94.06 729 ALA A O 1
ATOM 5504 N N . GLU A 1 730 ? -11.463 6.694 8.061 1.00 92.19 730 GLU A N 1
ATOM 5505 C CA . GLU A 1 730 ? -11.699 7.327 9.366 1.00 92.19 730 GLU A CA 1
ATOM 5506 C C . GLU A 1 730 ? -13.014 8.113 9.466 1.00 92.19 730 GLU A C 1
ATOM 5508 O O . GLU A 1 730 ? -13.447 8.437 10.571 1.00 92.19 730 GLU A O 1
ATOM 5513 N N . ALA A 1 731 ? -13.677 8.416 8.346 1.00 89.12 731 ALA A N 1
ATOM 5514 C CA . ALA A 1 731 ? -14.933 9.167 8.348 1.00 89.12 731 ALA A CA 1
ATOM 5515 C C . ALA A 1 731 ? -16.043 8.457 9.142 1.00 89.12 731 ALA A C 1
ATOM 5517 O O . ALA A 1 731 ? -16.015 7.248 9.337 1.00 89.12 731 ALA A O 1
ATOM 5518 N N . SER A 1 732 ? -17.066 9.178 9.580 1.00 85.25 732 SER A N 1
ATOM 5519 C CA . SER A 1 732 ? -18.323 8.588 10.054 1.00 85.25 732 SER A CA 1
ATOM 5520 C C . SER A 1 732 ? -19.389 8.725 8.970 1.00 85.25 732 SER A C 1
ATOM 5522 O O . SER A 1 732 ? -19.533 9.798 8.388 1.00 85.25 732 SER A O 1
ATOM 5524 N N . VAL A 1 733 ? -20.144 7.657 8.695 1.00 82.62 733 VAL A N 1
ATOM 5525 C CA . VAL A 1 733 ? -21.136 7.619 7.603 1.00 82.62 733 VAL A CA 1
ATOM 5526 C C . VAL A 1 733 ? -22.423 6.968 8.097 1.00 82.62 733 VAL A C 1
ATOM 5528 O O . VAL A 1 733 ? -22.389 5.879 8.662 1.00 82.62 733 VAL A O 1
ATOM 5531 N N . ALA A 1 734 ? -23.568 7.629 7.889 1.00 74.31 734 ALA A N 1
ATOM 5532 C CA . ALA A 1 734 ? -24.903 7.098 8.207 1.00 74.31 734 ALA A CA 1
ATOM 5533 C C . ALA A 1 734 ? -25.045 6.508 9.633 1.00 74.31 734 ALA A C 1
ATOM 5535 O O . ALA A 1 734 ? -25.714 5.497 9.841 1.00 74.31 734 ALA A O 1
ATOM 5536 N N . GLY A 1 735 ? -24.407 7.138 10.626 1.00 63.50 735 GLY A N 1
ATOM 5537 C CA . GLY A 1 735 ? -24.439 6.698 12.026 1.00 63.50 735 GLY A CA 1
ATOM 5538 C C . GLY A 1 735 ? -23.448 5.584 12.386 1.00 63.50 735 GLY A C 1
ATOM 5539 O O . GLY A 1 735 ? -23.371 5.228 13.556 1.00 63.50 735 GLY A O 1
ATOM 5540 N N . GLN A 1 736 ? -22.665 5.069 11.431 1.00 70.25 736 GLN A N 1
ATOM 5541 C CA . GLN A 1 736 ? -21.541 4.169 11.701 1.00 70.25 736 GLN A CA 1
ATOM 5542 C C . GLN A 1 736 ? -20.259 4.979 11.924 1.00 70.25 736 GLN A C 1
ATOM 5544 O O . GLN A 1 736 ? -19.878 5.802 11.085 1.00 70.25 736 GLN A O 1
ATOM 5549 N N . GLY A 1 737 ? -19.599 4.746 13.061 1.00 71.19 737 GLY A N 1
ATOM 5550 C CA . GLY A 1 737 ? -18.343 5.408 13.412 1.00 71.19 737 GLY A CA 1
ATOM 5551 C C . GLY A 1 737 ? -17.177 5.009 12.501 1.00 71.19 737 GLY A C 1
ATOM 5552 O O . GLY A 1 737 ? -17.145 3.913 11.939 1.00 71.19 737 GLY A O 1
ATOM 5553 N N . GLY A 1 738 ? -16.217 5.918 12.353 1.00 75.69 738 GLY A N 1
ATOM 5554 C CA . GLY A 1 738 ? -14.935 5.660 11.698 1.00 75.69 738 GLY A CA 1
ATOM 5555 C C . GLY A 1 738 ? -13.927 4.928 12.565 1.00 75.69 738 GLY A C 1
ATOM 5556 O O . GLY A 1 738 ? -14.042 4.911 13.791 1.00 75.69 738 GLY A O 1
ATOM 5557 N N . ALA A 1 739 ? -12.931 4.324 11.920 1.00 83.44 739 ALA A N 1
ATOM 5558 C CA . ALA A 1 739 ? -11.878 3.594 12.607 1.00 83.44 739 ALA A CA 1
ATOM 5559 C C . ALA A 1 739 ? -10.575 4.398 12.556 1.00 83.44 739 ALA A C 1
ATOM 5561 O O . ALA A 1 739 ? -9.971 4.516 11.498 1.00 83.44 739 ALA A O 1
ATOM 5562 N N . GLN A 1 740 ? -10.174 4.963 13.698 1.00 90.75 740 GLN A N 1
ATOM 5563 C CA . GLN A 1 740 ? -9.005 5.842 13.792 1.00 90.75 740 GLN A CA 1
ATOM 5564 C C . GLN A 1 740 ? -7.717 5.066 13.538 1.00 90.75 740 GLN A C 1
ATOM 5566 O O . GLN A 1 740 ? -7.437 4.091 14.234 1.00 90.75 740 GLN A O 1
ATOM 5571 N N . ILE A 1 741 ? -6.932 5.487 12.562 1.00 94.19 741 ILE A N 1
ATOM 5572 C CA . ILE A 1 741 ? -5.756 4.769 12.084 1.00 94.19 741 ILE A CA 1
ATOM 5573 C C . ILE A 1 741 ? -4.596 4.960 13.070 1.00 94.19 741 ILE A C 1
ATOM 5575 O O . ILE A 1 741 ? -4.262 6.079 13.450 1.00 94.19 741 ILE A O 1
ATOM 5579 N N . ALA A 1 742 ? -3.980 3.850 13.476 1.00 94.19 742 ALA A N 1
ATOM 5580 C CA . ALA A 1 742 ? -2.775 3.819 14.306 1.00 94.19 742 ALA A CA 1
ATOM 5581 C C . ALA A 1 742 ? -1.533 3.442 13.491 1.00 94.19 742 ALA A C 1
ATOM 5583 O O . ALA A 1 742 ? -0.453 3.960 13.741 1.00 94.19 742 ALA A O 1
ATOM 5584 N N . GLY A 1 743 ? -1.688 2.548 12.513 1.00 95.44 743 GLY A N 1
ATOM 5585 C CA . GLY A 1 743 ? -0.638 2.150 11.582 1.00 95.44 743 GLY A CA 1
ATOM 5586 C C . GLY A 1 743 ? -1.186 2.086 10.164 1.00 95.44 743 GLY A C 1
ATOM 5587 O O . GLY A 1 743 ? -2.296 1.595 9.957 1.00 95.44 743 GLY A O 1
ATOM 5588 N N . TRP A 1 744 ? -0.423 2.569 9.192 1.00 97.25 744 TRP A N 1
ATOM 5589 C CA . TRP A 1 744 ? -0.818 2.679 7.790 1.00 97.25 744 TRP A CA 1
ATOM 5590 C C . TRP A 1 744 ? 0.387 2.427 6.896 1.00 97.25 744 TRP A C 1
ATOM 5592 O O . TRP A 1 744 ? 1.417 3.064 7.075 1.00 97.25 744 TRP A O 1
ATOM 5602 N N . THR A 1 745 ? 0.252 1.515 5.937 1.00 97.81 745 THR A N 1
ATOM 5603 C CA . THR A 1 745 ? 1.193 1.367 4.818 1.00 97.81 745 THR A CA 1
ATOM 5604 C C . THR A 1 745 ? 0.424 1.522 3.524 1.00 97.81 745 THR A C 1
ATOM 5606 O O . THR A 1 745 ? -0.531 0.777 3.301 1.00 97.81 745 THR A O 1
ATOM 5609 N N . TYR A 1 746 ? 0.857 2.442 2.671 1.00 97.81 746 TYR A N 1
ATOM 5610 C CA . TYR A 1 746 ? 0.247 2.771 1.392 1.00 97.81 746 TYR A CA 1
ATOM 5611 C C . TYR A 1 746 ? 1.194 2.448 0.241 1.00 97.81 746 TYR A C 1
ATOM 5613 O O . TYR A 1 746 ? 2.319 2.936 0.200 1.00 97.81 746 TYR A O 1
ATOM 5621 N N . TYR A 1 747 ? 0.723 1.635 -0.698 1.00 96.19 747 TYR A N 1
ATOM 5622 C CA . TYR A 1 747 ? 1.458 1.154 -1.862 1.00 96.19 747 TYR A CA 1
ATOM 5623 C C . TYR A 1 747 ? 0.932 1.837 -3.127 1.00 96.19 747 TYR A C 1
ATOM 5625 O O . TYR A 1 747 ? -0.272 1.793 -3.399 1.00 96.19 747 TYR A O 1
ATOM 5633 N N . MET A 1 748 ? 1.829 2.427 -3.919 1.00 94.88 748 MET A N 1
ATOM 5634 C CA . MET A 1 748 ? 1.499 3.151 -5.149 1.00 94.88 748 MET A CA 1
ATOM 5635 C C . MET A 1 748 ? 1.923 2.320 -6.368 1.00 94.88 748 MET A C 1
ATOM 5637 O O . MET A 1 748 ? 3.111 2.151 -6.640 1.00 94.88 748 MET A O 1
ATOM 5641 N N . TYR A 1 749 ? 0.953 1.768 -7.101 1.00 92.19 749 TYR A N 1
ATOM 5642 C CA . TYR A 1 749 ? 1.210 0.896 -8.256 1.00 92.19 749 TYR A CA 1
ATOM 5643 C C . TYR A 1 749 ? 1.077 1.622 -9.598 1.00 92.19 749 TYR A C 1
ATOM 5645 O O . TYR A 1 749 ? 1.763 1.268 -10.557 1.00 92.19 749 TYR A O 1
ATOM 5653 N N . GLY A 1 750 ? 0.195 2.621 -9.668 1.00 90.69 750 GLY A N 1
ATOM 5654 C CA . GLY A 1 750 ? -0.106 3.388 -10.872 1.00 90.69 750 GLY A CA 1
ATOM 5655 C C . GLY A 1 750 ? -0.131 4.891 -10.614 1.00 90.69 750 GLY A C 1
ATOM 5656 O O . GLY A 1 750 ? -0.272 5.340 -9.477 1.00 90.69 750 GLY A O 1
ATOM 5657 N N . THR A 1 751 ? 0.024 5.661 -11.687 1.00 92.06 751 THR A N 1
ATOM 5658 C CA . THR A 1 751 ? -0.156 7.115 -11.675 1.00 92.06 751 THR A CA 1
ATOM 5659 C C . THR A 1 751 ? -1.643 7.460 -11.671 1.00 92.06 751 THR A C 1
ATOM 5661 O O . THR A 1 751 ? -2.466 6.664 -12.122 1.00 92.06 751 THR A O 1
ATOM 5664 N N . VAL A 1 752 ? -1.974 8.641 -11.154 1.00 95.56 752 VAL A N 1
ATOM 5665 C CA . VAL A 1 752 ? -3.331 9.196 -11.169 1.00 95.56 752 VAL A CA 1
ATOM 5666 C C . VAL A 1 752 ? -3.260 10.546 -11.864 1.00 95.56 752 VAL A C 1
ATOM 5668 O O . VAL A 1 752 ? -2.488 11.416 -11.442 1.00 95.56 752 VAL A O 1
ATOM 5671 N N . ASP A 1 753 ? -4.026 10.694 -12.937 1.00 96.12 753 ASP A N 1
ATOM 5672 C CA . ASP A 1 753 ? -4.088 11.927 -13.705 1.00 96.12 753 ASP A CA 1
ATOM 5673 C C . ASP A 1 753 ? -5.018 12.931 -13.008 1.00 96.12 753 ASP A C 1
ATOM 5675 O O . ASP A 1 753 ? -5.881 12.590 -12.190 1.00 96.12 753 ASP A O 1
ATOM 5679 N N . LEU A 1 754 ? -4.843 14.214 -13.323 1.00 95.69 754 LEU A N 1
ATOM 5680 C CA . LEU A 1 754 ? -5.758 15.256 -12.859 1.00 95.69 754 LEU A CA 1
ATOM 5681 C C . LEU A 1 754 ? -7.180 14.942 -13.339 1.00 95.69 754 LEU A C 1
ATOM 5683 O O . LEU A 1 754 ? -7.376 14.566 -14.492 1.00 95.69 754 LEU A O 1
ATOM 5687 N N . ASN A 1 755 ? -8.182 15.196 -12.496 1.00 96.00 755 ASN A N 1
ATOM 5688 C CA . ASN A 1 755 ? -9.600 14.915 -12.765 1.00 96.00 755 ASN A CA 1
ATOM 5689 C C . ASN A 1 755 ? -10.018 13.438 -12.873 1.00 96.00 755 ASN A C 1
ATOM 5691 O O . ASN A 1 755 ? -11.195 13.204 -13.162 1.00 96.00 755 ASN A O 1
ATOM 5695 N N . ASP A 1 756 ? -9.133 12.468 -12.635 1.00 96.56 756 ASP A N 1
ATOM 5696 C CA . ASP A 1 756 ? -9.523 11.056 -12.628 1.00 96.56 756 ASP A CA 1
ATOM 5697 C C . ASP A 1 756 ? -10.617 10.761 -11.590 1.00 96.56 756 ASP A C 1
ATOM 5699 O O . ASP A 1 756 ? -10.605 11.280 -10.473 1.00 96.56 756 ASP A O 1
ATOM 5703 N N . GLU A 1 757 ? -11.557 9.885 -11.944 1.00 97.50 757 GLU A N 1
ATOM 5704 C CA . GLU A 1 757 ? -12.544 9.340 -11.009 1.00 97.50 757 GLU A CA 1
ATOM 5705 C C . GLU A 1 757 ? -11.952 8.099 -10.329 1.00 97.50 757 GLU A C 1
ATOM 5707 O O . GLU A 1 757 ? -11.683 7.080 -10.975 1.00 97.50 757 GLU A O 1
ATOM 5712 N N . VAL A 1 758 ? -11.748 8.185 -9.017 1.00 97.69 758 VAL A N 1
ATOM 5713 C CA . VAL A 1 758 ? -11.110 7.150 -8.204 1.00 97.69 758 VAL A CA 1
ATOM 5714 C C . VAL A 1 758 ? -12.138 6.516 -7.273 1.00 97.69 758 VAL A C 1
ATOM 5716 O O . VAL A 1 758 ? -12.700 7.172 -6.401 1.00 97.69 758 VAL A O 1
ATOM 5719 N N . GLU A 1 759 ? -12.366 5.214 -7.414 1.00 97.88 759 GLU A N 1
ATOM 5720 C CA . GLU A 1 759 ? -13.138 4.429 -6.450 1.00 97.88 759 GLU A CA 1
ATOM 5721 C C . GLU A 1 759 ? -12.239 3.996 -5.290 1.00 97.88 759 GLU A C 1
ATOM 5723 O O . GLU A 1 759 ? -11.221 3.344 -5.503 1.00 97.88 759 GLU A O 1
ATOM 5728 N N . ILE A 1 760 ? -12.647 4.280 -4.058 1.00 97.56 760 ILE A N 1
ATOM 5729 C CA . ILE A 1 760 ? -12.004 3.845 -2.821 1.00 97.56 760 ILE A CA 1
ATOM 5730 C C . ILE A 1 760 ? -12.918 2.828 -2.131 1.00 97.56 760 ILE A C 1
ATOM 5732 O O . ILE A 1 760 ? -14.048 3.140 -1.752 1.00 97.56 760 ILE A O 1
ATOM 5736 N N . THR A 1 761 ? -12.421 1.609 -1.931 1.00 96.81 761 THR A N 1
ATOM 5737 C CA . THR A 1 761 ? -13.094 0.564 -1.143 1.00 96.81 761 THR A CA 1
ATOM 5738 C C . THR A 1 761 ? -12.335 0.328 0.160 1.00 96.81 761 THR A C 1
ATOM 5740 O O . THR A 1 761 ? -11.136 0.073 0.121 1.00 96.81 761 THR A O 1
ATOM 5743 N N . VAL A 1 762 ? -13.030 0.372 1.299 1.00 95.88 762 VAL A N 1
ATOM 5744 C CA . VAL A 1 762 ? -12.487 0.079 2.635 1.00 95.88 762 VAL A CA 1
ATOM 5745 C C . VAL A 1 762 ? -13.080 -1.234 3.131 1.00 95.88 762 VAL A C 1
ATOM 5747 O O . VAL A 1 762 ? -14.294 -1.348 3.311 1.00 95.88 762 VAL A O 1
ATOM 5750 N N . GLU A 1 763 ? -12.226 -2.215 3.396 1.00 95.38 763 GLU A N 1
ATOM 5751 C CA . GLU A 1 763 ? -12.609 -3.538 3.880 1.00 95.38 763 GLU A CA 1
ATOM 5752 C C . GLU A 1 763 ? -11.964 -3.820 5.234 1.00 95.38 763 GLU A C 1
ATOM 5754 O O . GLU A 1 763 ? -10.777 -3.573 5.436 1.00 95.38 763 GLU A O 1
ATOM 5759 N N . ARG A 1 764 ? -12.720 -4.415 6.157 1.00 95.00 764 ARG A N 1
ATOM 5760 C CA . ARG A 1 764 ? -12.132 -5.073 7.323 1.00 95.00 764 ARG A CA 1
ATOM 5761 C C . ARG A 1 764 ? -11.645 -6.453 6.901 1.00 95.00 764 ARG A C 1
ATOM 5763 O O . ARG A 1 764 ? -12.448 -7.257 6.436 1.00 95.00 764 ARG A O 1
ATOM 5770 N N . VAL A 1 765 ? -10.365 -6.740 7.117 1.00 95.06 765 VAL A N 1
ATOM 5771 C CA . VAL A 1 765 ? -9.729 -8.042 6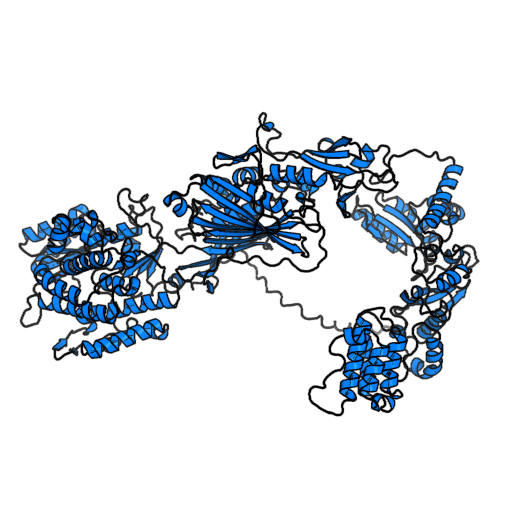.826 1.00 95.06 765 VAL A CA 1
ATOM 5772 C C . VAL A 1 765 ? -9.383 -8.833 8.094 1.00 95.06 765 VAL A C 1
ATOM 5774 O O . VAL A 1 765 ? -9.049 -10.012 8.032 1.00 95.06 765 VAL A O 1
ATOM 5777 N N . GLY A 1 766 ? -9.478 -8.195 9.261 1.00 93.94 766 GLY A N 1
ATOM 5778 C CA . GLY A 1 766 ? -9.166 -8.808 10.546 1.00 93.94 766 GLY A CA 1
ATOM 5779 C C . GLY A 1 766 ? -9.358 -7.852 11.718 1.00 93.94 766 GLY A C 1
ATOM 5780 O O . GLY A 1 766 ? -9.977 -6.792 11.593 1.00 93.94 766 GLY A O 1
ATOM 5781 N N . ARG A 1 767 ? -8.802 -8.217 12.874 1.00 92.75 767 ARG A N 1
ATOM 5782 C CA . ARG A 1 767 ? -8.879 -7.447 14.127 1.00 92.75 767 ARG A CA 1
ATOM 5783 C C . ARG A 1 767 ? -7.577 -7.497 14.926 1.00 92.75 767 ARG A C 1
ATOM 5785 O O . ARG A 1 767 ? -6.849 -8.483 14.863 1.00 92.75 767 ARG A O 1
ATOM 5792 N N . VAL A 1 768 ? -7.317 -6.460 15.721 1.00 92.31 768 VAL A N 1
ATOM 5793 C CA . VAL A 1 768 ? -6.212 -6.420 16.694 1.00 92.31 768 VAL A CA 1
ATOM 5794 C C . VAL A 1 768 ? -6.675 -7.045 17.996 1.00 92.31 768 VAL A C 1
ATOM 5796 O O . VAL A 1 768 ? -7.775 -6.760 18.479 1.00 92.31 768 VAL A O 1
ATOM 5799 N N . VAL A 1 769 ? -5.800 -7.821 18.632 1.00 91.56 769 VAL A N 1
ATOM 5800 C CA . VAL A 1 769 ? -5.980 -8.174 20.0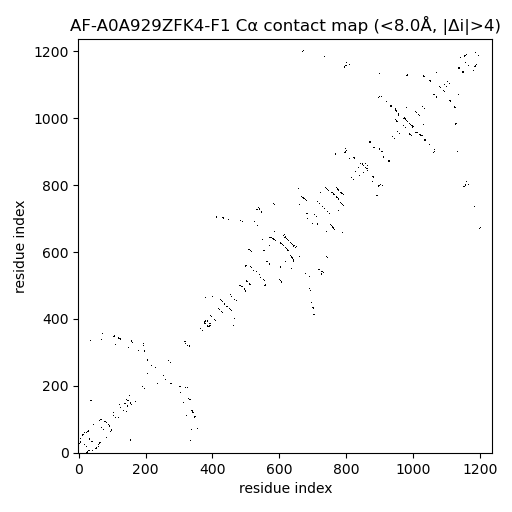42 1.00 91.56 769 VAL A CA 1
ATOM 5801 C C . VAL A 1 769 ? -6.014 -6.899 20.894 1.00 91.56 769 VAL A C 1
ATOM 5803 O O . VAL A 1 769 ? -5.031 -6.172 20.971 1.00 91.56 769 VAL A O 1
ATOM 5806 N N . GLY A 1 770 ? -7.146 -6.641 21.547 1.00 88.88 770 GLY A N 1
ATOM 5807 C CA . GLY A 1 770 ? -7.393 -5.418 22.315 1.00 88.88 770 GLY A CA 1
ATOM 5808 C C . GLY A 1 770 ? -8.376 -4.439 21.663 1.00 88.88 770 GLY A C 1
ATOM 5809 O O . GLY A 1 770 ? -8.634 -3.393 22.249 1.00 88.88 770 GLY A O 1
ATOM 5810 N N . GLY A 1 771 ? -8.958 -4.786 20.506 1.00 88.19 771 GLY A N 1
ATOM 5811 C CA . GLY A 1 771 ? -10.176 -4.161 19.965 1.00 88.19 771 GLY A CA 1
ATOM 5812 C C . GLY A 1 771 ? -10.023 -3.236 18.756 1.00 88.19 771 GLY A C 1
ATOM 5813 O O . GLY A 1 771 ? -11.020 -2.667 18.321 1.00 88.19 771 GLY A O 1
ATOM 5814 N N . GLY A 1 772 ? -8.823 -3.085 18.194 1.00 92.12 772 GLY A N 1
ATOM 5815 C CA . GLY A 1 772 ? -8.636 -2.424 16.895 1.00 92.12 772 GLY A CA 1
ATOM 5816 C C . GLY A 1 772 ? -9.070 -3.302 15.710 1.00 92.12 772 GLY A C 1
ATOM 5817 O O . GLY A 1 772 ? -9.316 -4.501 15.864 1.00 92.12 772 GLY A O 1
ATOM 5818 N N . LEU A 1 773 ? -9.116 -2.729 14.508 1.00 93.75 773 LEU A N 1
ATOM 5819 C CA . LEU A 1 773 ? -9.457 -3.412 13.256 1.00 93.75 773 LEU A CA 1
ATOM 5820 C C . LEU A 1 773 ? -8.264 -3.461 12.308 1.00 93.75 773 LEU A C 1
ATOM 5822 O O . LEU A 1 773 ? -7.533 -2.481 12.205 1.00 93.75 773 LEU A O 1
ATOM 5826 N N . SER A 1 774 ? -8.119 -4.573 11.584 1.00 94.38 774 SER A N 1
ATOM 5827 C CA . SER A 1 774 ? -7.234 -4.664 10.421 1.00 94.38 774 SER A CA 1
ATOM 5828 C C . SER A 1 774 ? -8.028 -4.298 9.186 1.00 94.38 774 SER A C 1
ATOM 5830 O O . SER A 1 774 ? -9.053 -4.934 8.909 1.00 94.38 774 SER A O 1
ATOM 5832 N N . LEU A 1 775 ? -7.571 -3.289 8.459 1.00 95.94 775 LEU A N 1
ATOM 5833 C CA . LEU A 1 775 ? -8.233 -2.793 7.268 1.00 95.94 775 LEU A CA 1
ATOM 5834 C C . LEU A 1 775 ? -7.346 -2.958 6.041 1.00 95.94 775 LEU A C 1
ATOM 5836 O O . LEU A 1 775 ? -6.120 -2.853 6.103 1.00 95.94 775 LEU A O 1
ATOM 5840 N N . GLU A 1 776 ? -8.006 -3.147 4.912 1.00 96.94 776 GLU A N 1
ATOM 5841 C CA . GLU A 1 776 ? -7.438 -2.980 3.589 1.00 96.94 776 GLU A CA 1
ATOM 5842 C C . GLU A 1 776 ? -8.224 -1.895 2.867 1.00 96.94 776 GLU A C 1
ATOM 5844 O O . GLU A 1 776 ? -9.456 -1.905 2.868 1.00 96.94 776 GLU A O 1
ATOM 5849 N N . VAL A 1 777 ? -7.512 -0.955 2.255 1.00 97.56 777 VAL A N 1
ATOM 5850 C CA . VAL A 1 777 ? -8.123 0.099 1.445 1.00 97.56 777 VAL A CA 1
ATOM 5851 C C . VAL A 1 777 ? -7.606 -0.044 0.027 1.00 97.56 777 VAL A C 1
ATOM 5853 O O . VAL A 1 777 ? -6.403 -0.122 -0.177 1.00 97.56 777 VAL A O 1
ATOM 5856 N N . THR A 1 778 ? -8.487 -0.124 -0.961 1.00 98.12 778 THR A N 1
ATOM 5857 C CA . THR A 1 778 ? -8.089 -0.271 -2.368 1.00 98.12 778 THR A CA 1
ATOM 5858 C C . THR A 1 778 ? -8.637 0.885 -3.180 1.00 98.12 778 THR A C 1
ATOM 5860 O O . THR A 1 778 ? -9.842 1.133 -3.126 1.00 98.12 778 THR A O 1
ATOM 5863 N N . CYS A 1 779 ? -7.772 1.540 -3.956 1.00 98.25 779 CYS A N 1
ATOM 5864 C CA . CYS A 1 779 ? -8.161 2.602 -4.876 1.00 98.25 779 CYS A CA 1
ATOM 5865 C C . CYS A 1 779 ? -8.107 2.094 -6.321 1.00 98.25 779 CYS A C 1
ATOM 5867 O O . CYS A 1 779 ? -7.111 1.486 -6.737 1.00 98.25 779 CYS A O 1
ATOM 5869 N N . ARG A 1 780 ? -9.166 2.342 -7.097 1.00 97.81 780 ARG A N 1
ATOM 5870 C CA . ARG A 1 780 ? -9.290 1.897 -8.488 1.00 97.81 780 ARG A CA 1
ATOM 5871 C C . ARG A 1 780 ? -9.670 3.030 -9.427 1.00 97.81 780 ARG A C 1
ATOM 5873 O O . ARG A 1 780 ? -10.514 3.850 -9.093 1.00 97.81 780 ARG A O 1
ATOM 5880 N N . ILE A 1 781 ? -9.113 2.991 -10.632 1.00 96.44 781 ILE A N 1
ATOM 5881 C CA . ILE A 1 781 ? -9.504 3.831 -11.770 1.00 96.44 781 ILE A CA 1
ATOM 5882 C C . ILE A 1 781 ? -9.867 2.880 -12.902 1.00 96.44 781 ILE A C 1
ATOM 5884 O O . ILE A 1 781 ? -9.084 1.992 -13.237 1.00 96.44 781 ILE A O 1
ATOM 5888 N N . ASN A 1 782 ? -11.073 2.994 -13.462 1.00 92.69 782 ASN A N 1
ATOM 5889 C CA . ASN A 1 782 ? -11.557 2.081 -14.510 1.00 92.69 782 ASN A CA 1
ATOM 5890 C C . ASN A 1 782 ? -11.395 0.585 -14.139 1.00 92.69 782 ASN A C 1
ATOM 5892 O O . ASN A 1 782 ? -10.932 -0.225 -14.943 1.00 92.69 782 ASN A O 1
ATOM 5896 N N . LYS A 1 783 ? -11.730 0.225 -12.889 1.00 90.62 783 LYS A N 1
ATOM 5897 C CA . LYS A 1 783 ? -11.560 -1.116 -12.283 1.00 90.62 783 LYS A CA 1
ATOM 5898 C C . LYS A 1 783 ? -10.098 -1.606 -12.140 1.00 90.62 783 LYS A C 1
ATOM 5900 O O . LYS A 1 783 ? -9.881 -2.681 -11.583 1.00 90.62 783 LYS A O 1
ATOM 5905 N N . GLN A 1 784 ? -9.092 -0.838 -12.567 1.00 95.50 784 GLN A N 1
ATOM 5906 C CA . GLN A 1 784 ? -7.667 -1.136 -12.358 1.00 95.50 784 GLN A CA 1
ATOM 5907 C C . GLN A 1 784 ? -7.205 -0.603 -11.002 1.00 95.50 784 GLN A C 1
ATOM 5909 O O . GLN A 1 784 ? -7.500 0.537 -10.658 1.00 95.50 784 GLN A O 1
ATOM 5914 N N . VAL A 1 785 ? -6.470 -1.409 -10.234 1.00 96.50 785 VAL A N 1
ATOM 5915 C CA . VAL A 1 785 ? -5.915 -0.981 -8.941 1.00 96.50 785 VAL A CA 1
ATOM 5916 C C . VAL A 1 785 ? -4.742 -0.036 -9.181 1.00 96.50 785 VAL A C 1
ATOM 5918 O O . VAL A 1 785 ? -3.742 -0.436 -9.772 1.00 96.50 785 VAL A O 1
ATOM 5921 N N . VAL A 1 786 ? -4.852 1.197 -8.687 1.00 97.00 786 VAL A N 1
ATOM 5922 C CA . VAL A 1 786 ? -3.775 2.201 -8.761 1.00 97.00 786 VAL A CA 1
ATOM 5923 C C . VAL A 1 786 ? -2.990 2.294 -7.459 1.00 97.00 786 VAL A C 1
ATOM 5925 O O . VAL A 1 786 ? -1.788 2.559 -7.473 1.00 97.00 786 VAL A O 1
ATOM 5928 N N . SER A 1 787 ? -3.635 1.998 -6.333 1.00 97.50 787 SER A N 1
ATOM 5929 C CA . SER A 1 787 ? -2.989 1.927 -5.028 1.00 97.50 787 SER A CA 1
ATOM 5930 C C . SER A 1 787 ? -3.752 1.021 -4.067 1.00 97.50 787 SER A C 1
ATOM 5932 O O . SER A 1 787 ? -4.927 0.690 -4.264 1.00 97.50 787 SER A O 1
ATOM 5934 N N . ARG A 1 788 ? -3.056 0.599 -3.014 1.00 97.56 788 ARG A N 1
ATOM 5935 C CA . ARG A 1 788 ? -3.613 -0.208 -1.927 1.00 97.56 788 ARG A CA 1
ATOM 5936 C C . ARG A 1 788 ? -2.999 0.228 -0.611 1.00 97.56 788 ARG A C 1
ATOM 5938 O O . ARG A 1 788 ? -1.819 0.543 -0.562 1.00 97.56 788 ARG A O 1
ATOM 5945 N N . ALA A 1 789 ? -3.772 0.178 0.459 1.00 97.69 789 ALA A N 1
ATOM 5946 C CA . ALA A 1 789 ? -3.311 0.407 1.810 1.00 97.69 789 ALA A CA 1
ATOM 5947 C C . ALA A 1 789 ? -3.593 -0.800 2.699 1.00 97.69 789 ALA A C 1
ATOM 5949 O O . ALA A 1 789 ? -4.603 -1.489 2.537 1.00 97.69 789 ALA A O 1
ATOM 5950 N N . SER A 1 790 ? -2.724 -1.003 3.679 1.00 96.06 790 SER A N 1
ATOM 5951 C CA . SER A 1 790 ? -2.972 -1.864 4.831 1.00 96.06 790 SER A CA 1
ATOM 5952 C C . SER A 1 790 ? -2.951 -1.001 6.085 1.00 96.06 790 SER A C 1
ATOM 5954 O O . SER A 1 790 ? -2.021 -0.216 6.277 1.00 96.06 790 SER A O 1
ATOM 5956 N N . ALA A 1 791 ? -3.973 -1.123 6.928 1.00 96.06 791 ALA A N 1
ATOM 5957 C CA . ALA A 1 791 ? -4.101 -0.301 8.123 1.00 96.06 791 ALA A CA 1
ATOM 5958 C C . ALA A 1 791 ? -4.445 -1.123 9.362 1.00 96.06 791 ALA A C 1
ATOM 5960 O O . ALA A 1 791 ? -5.158 -2.123 9.288 1.00 96.06 791 ALA A O 1
ATOM 5961 N N . TYR A 1 792 ? -3.964 -0.667 10.511 1.00 94.06 792 TYR A N 1
ATOM 5962 C CA . TYR A 1 792 ? -4.487 -1.070 11.805 1.00 94.06 792 TYR A CA 1
ATOM 5963 C C . TYR A 1 792 ? -4.956 0.154 12.575 1.00 94.06 792 TYR A C 1
ATOM 5965 O O . TYR A 1 792 ? -4.370 1.231 12.478 1.00 94.06 792 TYR A O 1
ATOM 5973 N N . THR A 1 793 ? -6.036 -0.012 13.328 1.00 93.94 793 THR A N 1
ATOM 5974 C CA . THR A 1 793 ? -6.728 1.100 13.981 1.00 93.94 793 THR A CA 1
ATOM 5975 C C . THR A 1 793 ? -6.492 1.077 15.485 1.00 93.94 793 THR A C 1
ATOM 5977 O O . THR A 1 793 ? -6.322 0.008 16.082 1.00 93.94 793 THR A O 1
ATOM 5980 N N . PHE A 1 794 ? -6.560 2.243 16.124 1.00 92.00 794 PHE A N 1
ATOM 5981 C CA . PHE A 1 794 ? -6.736 2.324 17.568 1.00 92.00 794 PHE A CA 1
ATOM 5982 C C . PHE A 1 794 ? -8.017 1.582 17.976 1.00 92.00 794 PHE A C 1
ATOM 5984 O O . PHE A 1 794 ? -8.980 1.477 17.206 1.00 92.00 794 PHE A O 1
ATOM 5991 N N . ALA A 1 795 ? -8.025 1.048 19.197 1.00 90.94 795 ALA A N 1
ATOM 5992 C CA . ALA A 1 795 ? -9.237 0.479 19.766 1.00 90.94 795 ALA A CA 1
ATOM 5993 C C . ALA A 1 795 ? -10.268 1.598 20.017 1.00 90.94 795 ALA A C 1
ATOM 5995 O O . ALA A 1 795 ? -9.890 2.680 20.480 1.00 90.94 795 ALA A O 1
ATOM 5996 N N . PRO A 1 796 ? -11.566 1.362 19.757 1.00 89.62 796 PRO A N 1
ATOM 5997 C CA . PRO A 1 796 ? -12.602 2.328 20.098 1.00 89.62 796 PRO A CA 1
ATOM 5998 C C . PRO A 1 796 ? -12.657 2.547 21.618 1.00 89.62 796 PRO A C 1
ATOM 6000 O O . PRO A 1 796 ? -12.332 1.654 22.404 1.00 89.62 796 PRO A O 1
ATOM 6003 N N . LYS A 1 797 ? -13.129 3.717 22.066 1.00 90.00 797 LYS A N 1
ATOM 6004 C CA . LYS A 1 797 ? -13.462 3.924 23.483 1.00 90.00 797 LYS A CA 1
ATOM 6005 C C . LYS A 1 797 ? -14.706 3.100 23.817 1.00 90.00 797 LYS A C 1
ATOM 6007 O O . LYS A 1 797 ? -15.791 3.396 23.320 1.00 90.00 797 LYS A O 1
ATOM 6012 N N . VAL A 1 798 ? -14.559 2.078 24.656 1.00 93.75 798 VAL A N 1
ATOM 6013 C CA . VAL A 1 798 ? -15.648 1.154 25.017 1.00 93.75 798 VAL A CA 1
ATOM 6014 C C . VAL A 1 798 ? -16.104 1.365 26.462 1.00 93.75 798 VAL A C 1
ATOM 6016 O O . VAL A 1 798 ? -15.300 1.683 27.341 1.00 93.75 798 VAL A O 1
ATOM 6019 N N . ALA A 1 799 ? -17.394 1.139 26.711 1.00 96.12 799 ALA A N 1
ATOM 6020 C CA . ALA A 1 799 ? -17.953 0.891 28.032 1.00 96.12 799 ALA A CA 1
ATOM 6021 C C . ALA A 1 799 ? -18.585 -0.504 28.114 1.00 96.12 799 ALA A C 1
ATOM 6023 O O . ALA A 1 799 ? -19.502 -0.813 27.353 1.00 96.12 799 ALA A O 1
ATOM 6024 N N . TYR A 1 800 ? -18.153 -1.324 29.073 1.00 98.06 800 TYR A N 1
ATOM 6025 C CA . TYR A 1 800 ? -18.805 -2.602 29.373 1.00 98.06 800 TYR A CA 1
ATOM 6026 C C . TYR A 1 800 ? -19.845 -2.421 30.474 1.00 98.06 800 TYR A C 1
ATOM 6028 O O . TYR A 1 800 ? -19.519 -1.993 31.584 1.00 98.06 800 TYR A O 1
ATOM 6036 N N . VAL A 1 801 ? -21.099 -2.763 30.179 1.00 98.06 801 VAL A N 1
ATOM 6037 C CA . VAL A 1 801 ? -22.200 -2.667 31.142 1.00 98.06 801 VAL A CA 1
ATOM 6038 C C . VAL A 1 801 ? -22.751 -4.039 31.503 1.00 98.06 801 VAL A C 1
ATOM 6040 O O . VAL A 1 801 ? -22.951 -4.892 30.640 1.00 98.06 801 VAL A O 1
ATOM 6043 N N . TYR A 1 802 ? -23.003 -4.253 32.791 1.00 97.62 802 TYR A N 1
ATOM 6044 C CA . TYR A 1 802 ? -23.412 -5.552 33.327 1.00 97.62 802 TYR A CA 1
ATOM 6045 C C . TYR A 1 802 ? -24.841 -5.473 33.886 1.00 97.62 802 TYR A C 1
ATOM 6047 O O . TYR A 1 802 ? -25.094 -4.665 34.788 1.00 97.62 802 TYR A O 1
ATOM 6055 N N . PRO A 1 803 ? -25.800 -6.247 33.348 1.00 95.25 803 PRO A N 1
ATOM 6056 C CA . PRO A 1 803 ? -27.200 -6.188 33.751 1.00 95.25 803 PRO A CA 1
ATOM 6057 C C . PRO A 1 803 ? -27.423 -6.723 35.166 1.00 95.25 803 PRO A C 1
ATOM 6059 O O . PRO A 1 803 ? -26.690 -7.570 35.670 1.00 95.25 803 PRO A O 1
ATOM 6062 N N . GLY A 1 804 ? -28.476 -6.219 35.807 1.00 88.88 804 GLY A N 1
ATOM 6063 C CA . GLY A 1 804 ? -28.919 -6.697 37.110 1.00 88.88 804 GLY A CA 1
ATOM 6064 C C . GLY A 1 804 ? -29.812 -7.940 37.030 1.00 88.88 804 GLY A C 1
ATOM 6065 O O . GLY A 1 804 ? -29.995 -8.569 35.988 1.00 88.88 804 GLY A O 1
ATOM 6066 N N . GLN A 1 805 ? -30.430 -8.270 38.165 1.00 85.00 805 GLN A N 1
ATOM 6067 C CA . GLN A 1 805 ? -31.421 -9.346 38.253 1.00 85.00 805 GLN A CA 1
ATOM 6068 C C . GLN A 1 805 ? -32.664 -9.061 37.388 1.00 85.00 805 GLN A C 1
ATOM 6070 O O . GLN A 1 805 ? -33.121 -7.923 37.294 1.00 85.00 805 GLN A O 1
ATOM 6075 N N . GLY A 1 806 ? -33.252 -10.111 36.816 1.00 82.81 806 GLY A N 1
ATOM 6076 C CA . GLY A 1 806 ? -34.447 -10.046 35.966 1.00 82.81 806 GLY A CA 1
ATOM 6077 C C . GLY A 1 806 ? -34.249 -10.622 34.563 1.00 82.81 806 GLY A C 1
ATOM 6078 O O . GLY A 1 806 ? -35.239 -10.888 33.889 1.00 82.81 806 GLY A O 1
ATOM 6079 N N . ILE A 1 807 ? -33.000 -10.848 34.139 1.00 88.12 807 ILE A N 1
ATOM 6080 C CA . ILE A 1 807 ? -32.680 -11.443 32.829 1.00 88.12 807 ILE A CA 1
ATOM 6081 C C . ILE A 1 807 ? -32.497 -12.968 32.872 1.00 88.12 807 ILE A C 1
ATOM 6083 O O . ILE A 1 807 ? -32.406 -13.603 31.826 1.00 88.12 807 ILE A O 1
ATOM 6087 N N . GLN A 1 808 ? -32.405 -13.564 34.064 1.00 89.19 808 GLN A N 1
ATOM 6088 C CA . GLN A 1 808 ? -32.086 -14.981 34.234 1.00 89.19 808 GLN A CA 1
ATOM 6089 C C . GLN A 1 808 ? -33.103 -15.898 33.547 1.00 89.19 808 GLN A C 1
ATOM 6091 O O . GLN A 1 808 ? -34.311 -15.668 33.591 1.00 89.19 808 GLN A O 1
ATOM 6096 N N . SER A 1 809 ? -32.612 -16.984 32.958 1.00 91.25 809 SER A N 1
ATOM 6097 C CA . SER A 1 809 ? -33.446 -18.004 32.324 1.00 91.25 809 SER A CA 1
ATOM 6098 C C . SER A 1 809 ? -32.811 -19.387 32.450 1.00 91.25 809 SER A C 1
ATOM 6100 O O . SER A 1 809 ? -31.595 -19.524 32.603 1.00 91.25 809 SER A O 1
ATOM 6102 N N . ALA A 1 810 ? -33.646 -20.428 32.420 1.00 91.62 810 ALA A N 1
ATOM 6103 C CA . ALA A 1 810 ? -33.155 -21.800 32.400 1.00 91.62 810 ALA A CA 1
ATOM 6104 C C . ALA A 1 810 ? -32.332 -22.039 31.123 1.00 91.62 810 ALA A C 1
ATOM 6106 O O . ALA A 1 810 ? -32.732 -21.642 30.032 1.00 91.62 810 ALA A O 1
ATOM 6107 N N . GLY A 1 811 ? -31.180 -22.685 31.273 1.00 91.31 811 GLY A N 1
ATOM 6108 C CA . GLY A 1 811 ? -30.236 -22.961 30.195 1.00 91.31 811 GLY A CA 1
ATOM 6109 C C . GLY A 1 811 ? -29.257 -21.830 29.870 1.00 91.31 811 GLY A C 1
ATOM 6110 O O . GLY A 1 811 ? -28.433 -22.007 28.975 1.00 91.31 811 GLY A O 1
ATOM 6111 N N . MET A 1 812 ? -29.298 -20.697 30.581 1.00 92.75 812 MET A N 1
ATOM 6112 C CA . MET A 1 812 ? -28.436 -19.554 30.268 1.00 92.75 812 MET A CA 1
ATOM 6113 C C . MET A 1 812 ? -26.935 -19.893 30.303 1.00 92.75 812 MET A C 1
ATOM 6115 O O . MET A 1 812 ? -26.450 -20.529 31.238 1.00 92.75 812 MET A O 1
ATOM 6119 N N . GLY A 1 813 ? -26.201 -19.471 29.270 1.00 86.50 813 GLY A N 1
ATOM 6120 C CA . GLY A 1 813 ? -24.750 -19.658 29.141 1.00 86.50 813 GLY A CA 1
ATOM 6121 C C . GLY A 1 813 ? -24.279 -21.091 28.858 1.00 86.50 813 GLY A C 1
ATOM 6122 O O . GLY A 1 813 ? -23.074 -21.311 28.741 1.00 86.50 813 GLY A O 1
ATOM 6123 N N . LEU A 1 814 ? -25.178 -22.081 28.755 1.00 89.19 814 LEU A N 1
ATOM 6124 C CA . LEU A 1 814 ? -24.793 -23.478 28.505 1.00 89.19 814 LEU A CA 1
ATOM 6125 C C . LEU A 1 814 ? -24.320 -23.729 27.069 1.00 89.19 814 LEU A C 1
ATOM 6127 O O . LEU A 1 814 ? -23.463 -24.583 26.854 1.00 89.19 814 LEU A O 1
ATOM 6131 N N . ASP A 1 815 ? -24.870 -23.006 26.101 1.00 88.94 815 ASP A N 1
ATOM 6132 C CA . ASP A 1 815 ? -24.467 -23.052 24.698 1.00 88.94 815 ASP A CA 1
ATOM 6133 C C . ASP A 1 815 ? -23.043 -22.505 24.510 1.00 88.94 815 ASP A C 1
ATOM 6135 O O . ASP A 1 815 ? -22.217 -23.131 23.844 1.00 88.94 815 ASP A O 1
ATOM 6139 N N . GLU A 1 816 ? -22.707 -21.404 25.182 1.00 90.56 816 GLU A N 1
ATOM 6140 C CA . GLU A 1 816 ? -21.376 -20.791 25.124 1.00 90.56 816 GLU A CA 1
ATOM 6141 C C . GLU A 1 816 ? -20.262 -21.676 25.697 1.00 90.56 816 GLU A C 1
ATOM 6143 O O . GLU A 1 816 ? -19.136 -21.632 25.202 1.00 90.56 816 GLU A O 1
ATOM 6148 N N . ARG A 1 817 ? -20.568 -22.553 26.665 1.00 92.06 817 ARG A N 1
ATOM 6149 C CA . ARG A 1 817 ? -19.598 -23.539 27.185 1.00 92.06 817 ARG A CA 1
ATOM 6150 C C . ARG A 1 817 ? -19.068 -24.474 26.104 1.00 92.06 817 ARG A C 1
ATOM 6152 O O . ARG A 1 817 ? -17.940 -24.938 26.195 1.00 92.06 817 ARG A O 1
ATOM 6159 N N . THR A 1 818 ? -19.877 -24.771 25.089 1.00 88.06 818 THR A N 1
ATOM 6160 C CA . THR A 1 818 ? -19.429 -25.608 23.965 1.00 88.06 818 THR A CA 1
ATOM 6161 C C . THR A 1 818 ? -18.574 -24.833 22.963 1.00 88.06 818 THR A C 1
ATOM 6163 O O . THR A 1 818 ? -17.784 -25.442 22.247 1.00 88.06 818 THR A O 1
ATOM 6166 N N . LYS A 1 819 ? -18.708 -23.500 22.934 1.00 88.44 819 LYS A N 1
ATOM 6167 C CA . LYS A 1 819 ? -18.008 -22.602 22.007 1.00 88.44 819 LYS A CA 1
ATOM 6168 C C . LYS A 1 819 ? -16.654 -22.121 22.541 1.00 88.44 819 LYS A C 1
ATOM 6170 O O . LYS A 1 819 ? -15.771 -21.849 21.741 1.00 88.44 819 LYS A O 1
ATOM 6175 N N . SER A 1 820 ? -16.483 -22.008 23.862 1.00 95.69 820 SER A N 1
ATOM 6176 C CA . SER A 1 820 ? -15.288 -21.421 24.488 1.00 95.69 820 SER A CA 1
ATOM 6177 C C . SER A 1 820 ? -14.779 -22.256 25.661 1.00 95.69 820 SER A C 1
ATOM 6179 O O . SER A 1 820 ? -15.528 -22.607 26.578 1.00 95.69 820 SER A O 1
ATOM 6181 N N . LYS A 1 821 ? -13.467 -22.527 25.663 1.00 96.25 821 LYS A N 1
ATOM 6182 C CA . LYS A 1 821 ? -12.799 -23.229 26.769 1.00 96.25 821 LYS A CA 1
ATOM 6183 C C . LYS A 1 821 ? -12.747 -22.353 28.015 1.00 96.25 821 LYS A C 1
ATOM 6185 O O . LYS A 1 821 ? -12.921 -22.865 29.120 1.00 96.25 821 LYS A O 1
ATOM 6190 N N . ALA A 1 822 ? -12.546 -21.046 27.841 1.00 96.44 822 ALA A N 1
ATOM 6191 C CA . ALA A 1 822 ? -12.577 -20.086 28.938 1.00 96.44 822 ALA A CA 1
ATOM 6192 C C . ALA A 1 822 ? -13.945 -20.070 29.646 1.00 96.44 822 ALA A C 1
ATOM 6194 O O . ALA A 1 822 ? -13.998 -20.120 30.876 1.00 96.44 822 ALA A O 1
ATOM 6195 N N . VAL A 1 823 ? -15.048 -20.084 28.886 1.00 96.88 823 VAL A N 1
ATOM 6196 C CA . VAL A 1 823 ? -16.408 -20.165 29.449 1.00 96.88 823 VAL A CA 1
ATOM 6197 C C . VAL A 1 823 ? -16.603 -21.475 30.209 1.00 96.88 823 VAL A C 1
ATOM 6199 O O . VAL A 1 823 ? -17.055 -21.454 31.354 1.00 96.88 823 VAL A O 1
ATOM 6202 N N . ASP A 1 824 ? -16.252 -22.617 29.610 1.00 96.38 824 ASP A N 1
ATOM 6203 C CA . ASP A 1 824 ? -16.415 -23.919 30.266 1.00 96.38 824 ASP A CA 1
ATOM 6204 C C . ASP A 1 824 ? -15.654 -24.007 31.595 1.00 96.38 824 ASP A C 1
ATOM 6206 O O . ASP A 1 824 ? -16.204 -24.466 32.601 1.00 96.38 824 ASP A O 1
ATOM 6210 N N . GLU A 1 825 ? -14.425 -23.490 31.630 1.00 96.81 825 GLU A N 1
ATOM 6211 C CA . GLU A 1 825 ? -13.601 -23.468 32.835 1.00 96.81 825 GLU A CA 1
ATOM 6212 C C . GLU A 1 825 ? -14.216 -22.609 33.949 1.00 96.81 825 GLU A C 1
ATOM 6214 O O . GLU A 1 825 ? -14.247 -23.039 35.106 1.00 96.81 825 GLU A O 1
ATOM 6219 N N . VAL A 1 826 ? -14.766 -21.434 33.621 1.00 97.31 826 VAL A N 1
ATOM 6220 C CA . VAL A 1 826 ? -15.474 -20.580 34.592 1.00 97.31 826 VAL A CA 1
ATOM 6221 C C . VAL A 1 826 ? -16.663 -21.323 35.200 1.00 97.31 826 VAL A C 1
ATOM 6223 O O . VAL A 1 826 ? -16.784 -21.392 36.425 1.00 97.31 826 VAL A O 1
ATOM 6226 N N . TRP A 1 827 ? -17.507 -21.948 34.375 1.00 97.06 827 TRP A N 1
ATOM 6227 C CA . TRP A 1 827 ? -18.658 -22.716 34.859 1.00 97.06 827 TRP A CA 1
ATOM 6228 C C . TRP A 1 827 ? -18.242 -23.926 35.699 1.00 97.06 827 TRP A C 1
ATOM 6230 O O . TRP A 1 827 ? -18.860 -24.203 36.730 1.00 97.06 827 TRP A O 1
ATOM 6240 N N . ARG A 1 828 ? -17.178 -24.637 35.305 1.00 96.81 828 ARG A N 1
ATOM 6241 C CA . ARG A 1 828 ? -16.642 -25.780 36.055 1.00 96.81 828 ARG A CA 1
ATOM 6242 C C . ARG A 1 828 ? -16.131 -25.355 37.429 1.00 96.81 828 ARG A C 1
ATOM 6244 O O . ARG A 1 828 ? -16.430 -26.027 38.420 1.00 96.81 828 ARG A O 1
ATOM 6251 N N . ARG A 1 829 ? -15.389 -24.247 37.503 1.00 97.50 829 ARG A N 1
ATOM 6252 C CA . ARG A 1 829 ? -14.894 -23.671 38.762 1.00 97.50 829 ARG A CA 1
ATOM 6253 C C . ARG A 1 829 ? -16.033 -23.188 39.652 1.00 97.50 829 ARG A C 1
ATOM 6255 O O . ARG A 1 829 ? -16.075 -23.563 40.823 1.00 97.50 829 ARG A O 1
ATOM 6262 N N . ALA A 1 830 ? -16.990 -22.449 39.094 1.00 97.00 830 ALA A N 1
ATOM 6263 C CA . ALA A 1 830 ? -18.172 -21.981 39.816 1.00 97.00 830 ALA A CA 1
ATOM 6264 C C . ALA A 1 830 ? -18.979 -23.148 40.407 1.00 97.00 830 ALA A C 1
ATOM 6266 O O . ALA A 1 830 ? -19.372 -23.123 41.572 1.00 97.00 830 ALA A O 1
ATOM 6267 N N . ASP A 1 831 ? -19.186 -24.213 39.634 1.00 97.25 831 ASP A N 1
ATOM 6268 C CA . ASP A 1 831 ? -19.923 -25.400 40.066 1.00 97.25 831 ASP A CA 1
ATOM 6269 C C . ASP A 1 831 ? -19.150 -26.260 41.074 1.00 97.25 831 ASP A C 1
ATOM 6271 O O . ASP A 1 831 ? -19.736 -26.856 41.977 1.00 97.25 831 ASP A O 1
ATOM 6275 N N . ALA A 1 832 ? -17.821 -26.326 40.964 1.00 97.50 832 ALA A N 1
ATOM 6276 C CA . ALA A 1 832 ? -16.983 -26.949 41.984 1.00 97.50 832 ALA A CA 1
ATOM 6277 C C . ALA A 1 832 ? -17.075 -26.187 43.316 1.00 97.50 832 ALA A C 1
ATOM 6279 O O . ALA A 1 832 ? -17.361 -26.803 44.344 1.00 97.50 832 ALA A O 1
ATOM 6280 N N . HIS A 1 833 ? -16.913 -24.860 43.279 1.00 97.00 833 HIS A N 1
ATOM 6281 C CA . HIS A 1 833 ? -16.957 -24.001 44.463 1.00 97.00 833 HIS A CA 1
ATOM 6282 C C . HIS A 1 833 ? -18.339 -23.980 45.116 1.00 97.00 833 HIS A C 1
ATOM 6284 O O . HIS A 1 833 ? -18.454 -24.181 46.319 1.00 97.00 833 HIS A O 1
ATOM 6290 N N . THR A 1 834 ? -19.416 -23.808 44.349 1.00 96.19 834 THR A N 1
ATOM 6291 C CA . THR A 1 834 ? -20.784 -23.804 44.903 1.00 96.19 834 THR A CA 1
ATOM 6292 C C . THR A 1 834 ? -21.152 -25.146 45.536 1.00 96.19 834 THR A C 1
ATOM 6294 O O . THR A 1 834 ? -21.803 -25.164 46.583 1.00 96.19 834 THR A O 1
ATOM 6297 N N . ARG A 1 835 ? -20.655 -26.273 45.005 1.00 95.31 835 ARG A N 1
ATOM 6298 C CA . ARG A 1 835 ? -20.834 -27.586 45.642 1.00 95.31 835 ARG A CA 1
ATOM 6299 C C . ARG A 1 835 ? -20.060 -27.711 46.947 1.00 95.31 835 ARG A C 1
ATOM 6301 O O . ARG A 1 835 ? -20.641 -28.149 47.939 1.00 95.31 835 ARG A O 1
ATOM 6308 N N . SER A 1 836 ? -18.778 -27.344 46.959 1.00 94.19 836 SER A N 1
ATOM 6309 C CA . SER A 1 836 ? -17.919 -27.503 48.139 1.00 94.19 836 SER A CA 1
ATOM 6310 C C . SER A 1 836 ? -18.224 -26.483 49.229 1.00 94.19 836 SER A C 1
ATOM 6312 O O . SER A 1 836 ? -18.329 -26.838 50.400 1.00 94.19 836 SER A O 1
ATOM 6314 N N . ALA A 1 837 ? -18.366 -25.216 48.849 1.00 90.62 837 ALA A N 1
ATOM 6315 C CA . ALA A 1 837 ? -18.706 -24.141 49.750 1.00 90.62 837 ALA A CA 1
ATOM 6316 C C . ALA A 1 837 ? -20.201 -24.212 50.047 1.00 90.62 837 ALA A C 1
ATOM 6318 O O . ALA A 1 837 ? -20.559 -24.584 51.153 1.00 90.62 837 ALA A O 1
ATOM 6319 N N . MET A 1 838 ? -21.092 -23.913 49.106 1.00 90.81 838 MET A N 1
ATOM 6320 C CA . MET A 1 838 ? -22.503 -23.597 49.390 1.00 90.81 838 MET A CA 1
ATOM 6321 C C . MET A 1 838 ? -23.457 -24.802 49.445 1.00 90.81 838 MET A C 1
ATOM 6323 O O . MET A 1 838 ? -24.598 -24.658 49.881 1.00 90.81 838 MET A O 1
ATOM 6327 N N . GLY A 1 839 ? -23.000 -25.997 49.066 1.00 92.50 839 GLY A N 1
ATOM 6328 C CA . GLY A 1 839 ? -23.778 -27.233 49.140 1.00 92.50 839 GLY A CA 1
ATOM 6329 C C . GLY A 1 839 ? -24.816 -27.416 48.031 1.00 92.50 839 GLY A C 1
ATOM 6330 O O . GLY A 1 839 ? -25.769 -28.161 48.238 1.00 92.50 839 GLY A O 1
ATOM 6331 N N . PHE A 1 840 ? -24.662 -26.759 46.878 1.00 94.75 840 PHE A N 1
ATOM 6332 C CA . PHE A 1 840 ? -25.519 -26.962 45.704 1.00 94.75 840 PHE A CA 1
ATOM 6333 C C . PHE A 1 840 ? -24.703 -26.896 44.408 1.00 94.75 840 PHE A C 1
ATOM 6335 O O . PHE A 1 840 ? -23.595 -26.380 44.399 1.00 94.75 840 PHE A O 1
ATOM 6342 N N . SER A 1 841 ? -25.245 -27.415 43.305 1.00 95.88 841 SER A N 1
ATOM 6343 C CA . SER A 1 841 ? -24.639 -27.282 41.974 1.00 95.88 841 SER A CA 1
ATOM 6344 C C . SER A 1 841 ? -25.307 -26.139 41.218 1.00 95.88 841 SER A C 1
ATOM 6346 O O . SER A 1 841 ? -26.483 -26.247 40.865 1.00 95.88 841 SER A O 1
ATOM 6348 N N . ILE A 1 842 ? -24.579 -25.046 40.965 1.00 96.00 842 ILE A N 1
ATOM 6349 C CA . ILE A 1 842 ? -25.104 -23.929 40.161 1.00 96.00 842 ILE A CA 1
ATOM 6350 C C . ILE A 1 842 ? -25.457 -24.378 38.742 1.00 96.00 842 ILE A C 1
ATOM 6352 O O . ILE A 1 842 ? -26.449 -23.937 38.169 1.00 96.00 842 ILE A O 1
ATOM 6356 N N . LEU A 1 843 ? -24.695 -25.329 38.206 1.00 94.44 843 LEU A N 1
ATOM 6357 C CA . LEU A 1 843 ? -24.876 -25.855 36.859 1.00 94.44 843 LEU A CA 1
ATOM 6358 C C . LEU A 1 843 ? -26.175 -26.665 36.747 1.00 94.44 843 LEU A C 1
ATOM 6360 O O . LEU A 1 843 ? -26.912 -26.516 35.775 1.00 94.44 843 LEU A O 1
ATOM 6364 N N . ALA A 1 844 ? -26.505 -27.462 37.770 1.00 93.44 844 ALA A N 1
ATOM 6365 C CA . ALA A 1 844 ? -27.793 -28.151 37.847 1.00 93.44 844 ALA A CA 1
ATOM 6366 C C . ALA A 1 844 ? -28.968 -27.166 37.985 1.00 93.44 844 ALA A C 1
ATOM 6368 O O . ALA A 1 844 ? -29.993 -27.350 37.334 1.00 93.44 844 ALA A O 1
ATOM 6369 N N . ILE A 1 845 ? -28.813 -26.100 38.783 1.00 95.00 845 ILE A N 1
ATOM 6370 C CA . ILE A 1 845 ? -29.850 -25.067 38.936 1.00 95.00 845 ILE A CA 1
ATOM 6371 C C . ILE A 1 845 ? -30.123 -24.365 37.606 1.00 95.00 845 ILE A C 1
ATOM 6373 O O . ILE A 1 845 ? -31.281 -24.226 37.223 1.00 95.00 845 ILE A O 1
ATOM 6377 N N . VAL A 1 846 ? -29.077 -23.944 36.892 1.00 94.81 846 VAL A N 1
ATOM 6378 C CA . VAL A 1 846 ? -29.229 -23.245 35.611 1.00 94.81 846 VAL A CA 1
ATOM 6379 C C . VAL A 1 846 ? -29.808 -24.167 34.541 1.00 94.81 846 VAL A C 1
ATOM 6381 O O . VAL A 1 846 ? -30.682 -23.738 33.796 1.00 94.81 846 VAL A O 1
ATOM 6384 N N . ARG A 1 847 ? -29.374 -25.431 34.473 1.00 94.12 847 ARG A N 1
ATOM 6385 C CA . ARG A 1 847 ? -29.849 -26.388 33.464 1.00 94.12 847 ARG A CA 1
ATOM 6386 C C . ARG A 1 847 ? -31.298 -26.821 33.685 1.00 94.12 847 ARG A C 1
ATOM 6388 O O . ARG A 1 847 ? -32.079 -26.795 32.741 1.00 94.12 847 ARG A O 1
ATOM 6395 N N . ASP A 1 848 ? -31.636 -27.230 34.907 1.00 93.38 848 ASP A N 1
ATOM 6396 C CA . ASP A 1 848 ? -32.891 -27.943 35.182 1.00 93.38 848 ASP A CA 1
ATOM 6397 C C . ASP A 1 848 ? -33.950 -27.056 35.865 1.00 93.38 848 ASP A C 1
ATOM 6399 O O . ASP A 1 848 ? -35.124 -27.416 35.882 1.00 93.38 848 ASP A O 1
ATOM 6403 N N . ASN A 1 849 ? -33.545 -25.917 36.444 1.00 94.56 849 ASN A N 1
ATOM 6404 C CA . ASN A 1 849 ? -34.372 -24.992 37.232 1.00 94.56 849 ASN A CA 1
ATOM 6405 C C . ASN A 1 849 ? -35.402 -25.690 38.159 1.00 94.56 849 ASN A C 1
ATOM 6407 O O . ASN A 1 849 ? -36.614 -25.497 38.015 1.00 94.56 849 ASN A O 1
ATOM 6411 N N . PRO A 1 850 ? -34.949 -26.517 39.122 1.00 94.44 850 PRO A N 1
ATOM 6412 C CA . PRO A 1 850 ? -35.844 -27.288 39.986 1.00 94.44 850 PRO A CA 1
ATOM 6413 C C . PRO A 1 850 ? -36.689 -26.378 40.887 1.00 94.44 850 PRO A C 1
ATOM 6415 O O . PRO A 1 850 ? -36.242 -25.310 41.282 1.00 94.44 850 PRO A O 1
ATOM 6418 N N . THR A 1 851 ? -37.889 -26.801 41.289 1.00 91.62 851 THR A N 1
ATOM 6419 C CA . THR A 1 851 ? -38.765 -26.022 42.197 1.00 91.62 851 THR A CA 1
ATOM 6420 C C . THR A 1 851 ? -38.356 -26.089 43.670 1.00 91.62 851 THR A C 1
ATOM 6422 O O . THR A 1 851 ? -38.790 -25.261 44.472 1.00 91.62 851 THR A O 1
ATOM 6425 N N . GLU A 1 852 ? -37.527 -27.067 44.040 1.00 91.25 852 GLU A N 1
ATOM 6426 C CA . GLU A 1 852 ? -37.045 -27.287 45.404 1.00 91.25 852 GLU A CA 1
ATOM 6427 C C . GLU A 1 852 ? -35.603 -27.803 45.392 1.00 91.25 852 GLU A C 1
ATOM 6429 O O . GLU A 1 852 ? -35.284 -28.713 44.626 1.00 91.25 852 GLU A O 1
ATOM 6434 N N . ILE A 1 853 ? -34.747 -27.250 46.259 1.00 92.81 853 ILE A N 1
ATOM 6435 C CA . ILE A 1 853 ? -33.401 -27.779 46.521 1.00 92.81 853 ILE A CA 1
ATOM 6436 C C . ILE A 1 853 ? -33.064 -27.715 48.010 1.00 92.81 853 ILE A C 1
ATOM 6438 O O . ILE A 1 853 ? -33.566 -26.857 48.737 1.00 92.81 853 ILE A O 1
ATOM 6442 N N . VAL A 1 854 ? -32.148 -28.576 48.452 1.00 88.31 854 VAL A N 1
ATOM 6443 C CA . VAL A 1 854 ? -31.560 -28.516 49.796 1.00 88.31 854 VAL A CA 1
ATOM 6444 C C . VAL A 1 854 ? -30.094 -28.121 49.669 1.00 88.31 854 VAL A C 1
ATOM 6446 O O . VAL A 1 854 ? -29.326 -28.835 49.031 1.00 88.31 854 VAL A O 1
ATOM 6449 N N . ALA A 1 855 ? -29.704 -27.009 50.292 1.00 87.12 855 ALA A N 1
ATOM 6450 C CA . ALA A 1 855 ? -28.319 -26.544 50.328 1.00 87.12 855 ALA A CA 1
ATOM 6451 C C . ALA A 1 855 ? -27.917 -26.230 51.775 1.00 87.12 855 ALA A C 1
ATOM 6453 O O . ALA A 1 855 ? -28.642 -25.535 52.487 1.00 87.12 855 ALA A O 1
ATOM 6454 N N . ARG A 1 856 ? -26.794 -26.797 52.245 1.00 84.38 856 ARG A N 1
ATOM 6455 C CA . ARG A 1 856 ? -26.304 -26.672 53.640 1.00 84.38 856 ARG A CA 1
ATOM 6456 C C . ARG A 1 856 ? -27.378 -26.918 54.723 1.00 84.38 856 ARG A C 1
ATOM 6458 O O . ARG A 1 856 ? -27.366 -26.294 55.778 1.00 84.38 856 ARG A O 1
ATOM 6465 N N . GLY A 1 857 ? -28.315 -27.834 54.472 1.00 81.38 857 GLY A N 1
ATOM 6466 C CA . GLY A 1 857 ? -29.392 -28.172 55.413 1.00 81.38 857 GLY A CA 1
ATOM 6467 C C . GLY A 1 857 ? -30.591 -27.213 55.413 1.00 81.38 857 GLY A C 1
ATOM 6468 O O . GLY A 1 857 ? -31.551 -27.462 56.136 1.00 81.38 857 GLY A O 1
ATOM 6469 N N . VAL A 1 858 ? -30.583 -26.165 54.582 1.00 84.81 858 VAL A N 1
ATOM 6470 C CA . VAL A 1 858 ? -31.733 -25.277 54.353 1.00 84.81 858 VAL A CA 1
ATOM 6471 C C . VAL A 1 858 ? -32.464 -25.724 53.087 1.00 84.81 858 VAL A C 1
ATOM 6473 O O . VAL A 1 858 ? -31.843 -25.956 52.049 1.00 84.81 858 VAL A O 1
ATOM 6476 N N . THR A 1 859 ? -33.789 -25.869 53.171 1.00 86.69 859 THR A N 1
ATOM 6477 C CA . THR A 1 859 ? -34.637 -26.191 52.011 1.00 86.69 859 THR A CA 1
ATOM 6478 C C . THR A 1 859 ? -35.136 -24.902 51.371 1.00 86.69 859 THR A C 1
ATOM 6480 O O . THR A 1 859 ? -35.815 -24.110 52.022 1.00 86.69 859 THR A O 1
ATOM 6483 N N . TYR A 1 860 ? -34.828 -24.709 50.093 1.00 85.56 860 TYR A N 1
ATOM 6484 C CA . TYR A 1 860 ? -35.262 -23.570 49.293 1.00 85.56 860 TYR A CA 1
ATOM 6485 C C . TYR A 1 860 ? -36.363 -24.006 48.330 1.00 85.56 860 TYR A C 1
ATOM 6487 O O . TYR A 1 860 ? -36.220 -25.025 47.657 1.00 85.56 860 TYR A O 1
ATOM 6495 N N . ARG A 1 861 ? -37.455 -23.239 48.258 1.00 85.06 861 ARG A N 1
ATOM 6496 C CA . ARG A 1 861 ? -38.627 -23.536 47.420 1.00 85.06 861 ARG A CA 1
ATOM 6497 C C . ARG A 1 861 ? -39.057 -22.304 46.643 1.00 85.06 861 ARG A C 1
ATOM 6499 O O . ARG A 1 861 ? -39.181 -21.232 47.230 1.00 85.06 861 ARG A O 1
ATOM 6506 N N . HIS A 1 862 ? -39.344 -22.473 45.357 1.00 83.88 862 HIS A N 1
ATOM 6507 C CA . HIS A 1 862 ? -39.962 -21.437 44.534 1.00 83.88 862 HIS A CA 1
ATOM 6508 C C . HIS A 1 862 ? -40.888 -22.074 43.483 1.00 83.88 862 HIS A C 1
ATOM 6510 O O . HIS A 1 862 ? -40.472 -23.021 42.812 1.00 83.88 862 HIS A O 1
ATOM 6516 N N . PRO A 1 863 ? -42.134 -21.586 43.319 1.00 82.00 863 PRO A N 1
ATOM 6517 C CA . PRO A 1 863 ? -43.136 -22.226 42.459 1.00 82.00 863 PRO A CA 1
ATOM 6518 C C . PRO A 1 863 ? -42.737 -22.273 40.977 1.00 82.00 863 PRO A C 1
ATOM 6520 O O . PRO A 1 863 ? -43.104 -23.213 40.283 1.00 82.00 863 PRO A O 1
ATOM 6523 N N . GLU A 1 864 ? -41.957 -21.297 40.510 1.00 83.88 864 GLU A N 1
ATOM 6524 C CA . GLU A 1 864 ? -41.478 -21.205 39.120 1.00 83.88 864 GLU A CA 1
ATOM 6525 C C . GLU A 1 864 ? -40.013 -21.669 38.965 1.00 83.88 864 GLU A C 1
ATOM 6527 O O . GLU A 1 864 ? -39.360 -21.377 37.966 1.00 83.88 864 GLU A O 1
ATOM 6532 N N . GLY A 1 865 ? -39.464 -22.352 39.976 1.00 89.56 865 GLY A N 1
ATOM 6533 C CA . GLY A 1 865 ? -38.074 -22.819 39.991 1.00 89.56 865 GLY A CA 1
ATOM 6534 C C . GLY A 1 865 ? -37.135 -21.936 40.819 1.00 89.56 865 GLY A C 1
ATOM 6535 O O . GLY A 1 865 ? -37.309 -20.716 40.887 1.00 89.56 865 GLY A O 1
ATOM 6536 N N . VAL A 1 866 ? -36.155 -22.556 41.486 1.00 90.56 866 VAL A N 1
ATOM 6537 C CA . VAL A 1 866 ? -35.241 -21.911 42.445 1.00 90.56 866 VAL A CA 1
ATOM 6538 C C . VAL A 1 866 ? -34.273 -20.930 41.791 1.00 90.56 866 VAL A C 1
ATOM 6540 O O . VAL A 1 866 ? -33.741 -20.083 42.500 1.00 90.56 866 VAL A O 1
ATOM 6543 N N . LEU A 1 867 ? -34.077 -20.971 40.466 1.00 91.44 867 LEU A N 1
ATOM 6544 C CA . LEU A 1 867 ? -33.277 -19.967 39.752 1.00 91.44 867 LEU A CA 1
ATOM 6545 C C . LEU A 1 867 ? -33.849 -18.550 39.912 1.00 91.44 867 LEU A C 1
ATOM 6547 O O . LEU A 1 867 ? -33.111 -17.587 39.748 1.00 91.44 867 LEU A O 1
ATOM 6551 N N . ASN A 1 868 ? -35.133 -18.420 40.262 1.00 86.38 868 ASN A N 1
ATOM 6552 C CA . ASN A 1 868 ? -35.797 -17.142 40.533 1.00 86.38 868 ASN A CA 1
ATOM 6553 C C . ASN A 1 868 ? -35.616 -16.638 41.976 1.00 86.38 868 ASN A C 1
ATOM 6555 O O . ASN A 1 868 ? -36.064 -15.541 42.302 1.00 86.38 868 ASN A O 1
ATOM 6559 N N . LEU A 1 869 ? -34.980 -17.417 42.858 1.00 85.19 869 LEU A N 1
ATOM 6560 C CA . LEU A 1 869 ? -34.620 -16.944 44.192 1.00 85.19 869 LEU A CA 1
ATOM 6561 C C . LEU A 1 869 ? -33.318 -16.150 44.120 1.00 85.19 869 LEU A C 1
ATOM 6563 O O . LEU A 1 869 ? -32.309 -16.647 43.617 1.00 85.19 869 LEU A O 1
ATOM 6567 N N . THR A 1 870 ? -33.331 -14.954 44.707 1.00 86.00 870 THR A N 1
ATOM 6568 C CA . THR A 1 870 ? -32.253 -13.960 44.649 1.00 86.00 870 THR A CA 1
ATOM 6569 C C . THR A 1 870 ? -30.858 -14.551 44.878 1.00 86.00 870 THR A C 1
ATOM 6571 O O . THR A 1 870 ? -29.950 -14.296 44.095 1.00 86.00 870 THR A O 1
ATOM 6574 N N . GLN A 1 871 ? -30.674 -15.391 45.897 1.00 87.25 871 GLN A N 1
ATOM 6575 C CA . GLN A 1 871 ? -29.381 -16.000 46.220 1.00 87.25 871 GLN A CA 1
ATOM 6576 C C . GLN A 1 871 ? -28.829 -16.930 45.124 1.00 87.25 871 GLN A C 1
ATOM 6578 O O . GLN A 1 871 ? -27.616 -17.035 44.989 1.00 87.25 871 GLN A O 1
ATOM 6583 N N . PHE A 1 872 ? -29.681 -17.581 44.324 1.00 91.69 872 PHE A N 1
ATOM 6584 C CA . PHE A 1 872 ? -29.239 -18.426 43.207 1.00 91.69 872 PHE A CA 1
ATOM 6585 C C . PHE A 1 872 ? -29.158 -17.638 41.904 1.00 91.69 872 PHE A C 1
ATOM 6587 O O . PHE A 1 872 ? -28.197 -17.810 41.159 1.00 91.69 872 PHE A O 1
ATOM 6594 N N . THR A 1 873 ? -30.116 -16.736 41.660 1.00 91.06 873 THR A N 1
ATOM 6595 C CA . THR A 1 873 ? -30.094 -15.821 40.512 1.00 91.06 873 THR A CA 1
ATOM 6596 C C . THR A 1 873 ? -28.775 -15.059 40.448 1.00 91.06 873 THR A C 1
ATOM 6598 O O . THR A 1 873 ? -28.136 -15.026 39.401 1.00 91.06 873 THR A O 1
ATOM 6601 N N . GLN A 1 874 ? -28.349 -14.479 41.575 1.00 92.25 874 GLN A N 1
ATOM 6602 C CA . GLN A 1 874 ? -27.160 -13.636 41.612 1.00 92.25 874 GLN A CA 1
ATOM 6603 C C . GLN A 1 874 ? -25.876 -14.424 41.304 1.00 92.25 874 GLN A C 1
ATOM 6605 O O . GLN A 1 874 ? -25.064 -13.987 40.497 1.00 92.25 874 GLN A O 1
ATOM 6610 N N . VAL A 1 875 ? -25.728 -15.629 41.866 1.00 95.12 875 VAL A N 1
ATOM 6611 C CA . VAL A 1 875 ? -24.596 -16.536 41.583 1.00 95.12 875 VAL A CA 1
ATOM 6612 C C . VAL A 1 875 ? -24.573 -16.946 40.109 1.00 95.12 875 VAL A C 1
ATOM 6614 O O . VAL A 1 875 ? -23.510 -17.038 39.492 1.00 95.12 875 VAL A O 1
ATOM 6617 N N . ALA A 1 876 ? -25.748 -17.195 39.534 1.00 95.31 876 ALA A N 1
ATOM 6618 C CA . ALA A 1 876 ? -25.870 -17.639 38.158 1.00 95.31 876 ALA A CA 1
ATOM 6619 C C . ALA A 1 876 ? -25.501 -16.523 37.159 1.00 95.31 876 ALA A C 1
ATOM 6621 O O . ALA A 1 876 ? -24.775 -16.786 36.201 1.00 95.31 876 ALA A O 1
ATOM 6622 N N . LEU A 1 877 ? -25.945 -15.284 37.407 1.00 94.81 877 LEU A N 1
ATOM 6623 C CA . LEU A 1 877 ? -25.602 -14.116 36.584 1.00 94.81 877 LEU A CA 1
ATOM 6624 C C . LEU A 1 877 ? -24.118 -13.739 36.702 1.00 94.81 877 LEU A C 1
ATOM 6626 O O . LEU A 1 877 ? -23.478 -13.539 35.674 1.00 94.81 877 LEU A O 1
ATOM 6630 N N . ALA A 1 878 ? -23.541 -13.789 37.908 1.00 95.81 878 ALA A N 1
ATOM 6631 C CA . ALA A 1 878 ? -22.106 -13.578 38.108 1.00 95.81 878 ALA A CA 1
ATOM 6632 C C . ALA A 1 878 ? -21.255 -14.587 37.318 1.00 95.81 878 ALA A C 1
ATOM 6634 O O . ALA A 1 878 ? -20.271 -14.226 36.671 1.00 95.81 878 ALA A O 1
ATOM 6635 N N . THR A 1 879 ? -21.661 -15.863 37.324 1.00 96.50 879 THR A N 1
ATOM 6636 C CA . THR A 1 879 ? -20.973 -16.919 36.564 1.00 96.50 879 THR A CA 1
ATOM 6637 C C . THR A 1 879 ? -21.068 -16.675 35.054 1.00 96.50 879 THR A C 1
ATOM 6639 O O . THR A 1 879 ? -20.070 -16.820 34.348 1.00 96.50 879 THR A O 1
ATOM 6642 N N . LEU A 1 880 ? -22.245 -16.273 34.560 1.00 95.88 880 LEU A N 1
ATOM 6643 C CA . LEU A 1 880 ? -22.463 -15.938 33.152 1.00 95.88 880 LEU A CA 1
ATOM 6644 C C . LEU A 1 880 ? -21.590 -14.754 32.714 1.00 95.88 880 LEU A C 1
ATOM 6646 O O . LEU A 1 880 ? -20.873 -14.870 31.724 1.00 95.88 880 LEU A O 1
ATOM 6650 N N . ALA A 1 881 ? -21.625 -13.651 33.465 1.00 96.25 881 ALA A N 1
ATOM 6651 C CA . ALA A 1 881 ? -20.882 -12.432 33.164 1.00 96.25 881 ALA A CA 1
ATOM 6652 C C . ALA A 1 881 ? -19.369 -12.686 33.092 1.00 96.25 881 ALA A C 1
ATOM 6654 O O . ALA A 1 881 ? -18.720 -12.303 32.121 1.00 96.25 881 ALA A O 1
ATOM 6655 N N . ILE A 1 882 ? -18.810 -13.402 34.075 1.00 97.06 882 ILE A N 1
ATOM 6656 C CA . ILE A 1 882 ? -17.386 -13.767 34.074 1.00 97.06 882 ILE A CA 1
ATOM 6657 C C . ILE A 1 882 ? -17.060 -14.687 32.897 1.00 97.06 882 ILE A C 1
ATOM 6659 O O . ILE A 1 882 ? -16.024 -14.508 32.264 1.00 97.06 882 ILE A O 1
ATOM 6663 N N . GLY A 1 883 ? -17.938 -15.641 32.572 1.00 96.75 883 GLY A N 1
ATOM 6664 C CA . GLY A 1 883 ? -17.760 -16.524 31.420 1.00 96.75 883 GLY A CA 1
ATOM 6665 C C . GLY A 1 883 ? -17.693 -15.747 30.104 1.00 96.75 883 GLY A C 1
ATOM 6666 O O . GLY A 1 883 ? -16.730 -15.892 29.355 1.00 96.75 883 GLY A O 1
ATOM 6667 N N . GLN A 1 884 ? -18.674 -14.882 29.845 1.00 96.94 884 GLN A N 1
ATOM 6668 C CA . GLN A 1 884 ? -18.744 -14.082 28.619 1.00 96.94 884 GLN A CA 1
ATOM 6669 C C . GLN A 1 884 ? -17.566 -13.108 28.493 1.00 96.94 884 GLN A C 1
ATOM 6671 O O . GLN A 1 884 ? -16.963 -13.001 27.425 1.00 96.94 884 GLN A O 1
ATOM 6676 N N . THR A 1 885 ? -17.164 -12.453 29.584 1.00 97.31 885 THR A N 1
ATOM 6677 C CA . THR A 1 885 ? -15.978 -11.584 29.582 1.00 97.31 885 THR A CA 1
ATOM 6678 C C . THR A 1 885 ? -14.687 -12.377 29.382 1.00 97.31 885 THR A C 1
ATOM 6680 O O . THR A 1 885 ? -13.803 -11.936 28.645 1.00 97.31 885 THR A O 1
ATOM 6683 N N . ALA A 1 886 ? -14.583 -13.578 29.960 1.00 96.50 886 ALA A N 1
ATOM 6684 C CA . ALA A 1 886 ? -13.448 -14.468 29.736 1.00 96.50 886 ALA A CA 1
ATOM 6685 C C . ALA A 1 886 ? -13.364 -14.935 28.275 1.00 96.50 886 ALA A C 1
ATOM 6687 O O . ALA A 1 886 ? -12.260 -15.003 27.739 1.00 96.50 886 ALA A O 1
ATOM 6688 N N . ARG A 1 887 ? -14.500 -15.177 27.606 1.00 95.81 887 ARG A N 1
ATOM 6689 C CA . ARG A 1 887 ? -14.545 -15.456 26.162 1.00 95.81 887 ARG A CA 1
ATOM 6690 C C . ARG A 1 887 ? -14.049 -14.277 25.337 1.00 95.81 887 ARG A C 1
ATOM 6692 O O . ARG A 1 887 ? -13.188 -14.456 24.486 1.00 95.81 887 ARG A O 1
ATOM 6699 N N . MET A 1 888 ? -14.540 -13.066 25.610 1.00 95.94 888 MET A N 1
ATOM 6700 C CA . MET A 1 888 ? -14.065 -11.863 24.914 1.00 95.94 888 MET A CA 1
ATOM 6701 C C . MET A 1 888 ? -12.551 -11.671 25.084 1.00 95.94 888 MET A C 1
ATOM 6703 O O . MET A 1 888 ? -11.872 -11.236 24.155 1.00 95.94 888 MET A O 1
ATOM 6707 N N . ARG A 1 889 ? -12.001 -12.030 26.251 1.00 94.69 889 ARG A N 1
ATOM 6708 C CA . ARG A 1 889 ? -10.556 -12.009 26.515 1.00 94.69 889 ARG A CA 1
ATOM 6709 C C . ARG A 1 889 ? -9.795 -13.122 25.787 1.00 94.69 889 ARG A C 1
ATOM 6711 O O . ARG A 1 889 ? -8.743 -12.836 25.230 1.00 94.69 889 ARG A O 1
ATOM 6718 N N . GLU A 1 890 ? -10.315 -14.351 25.781 1.00 94.25 890 GLU A N 1
ATOM 6719 C CA . GLU A 1 890 ? -9.765 -15.506 25.044 1.00 94.25 890 GLU A CA 1
ATOM 6720 C C . GLU A 1 890 ? -9.676 -15.208 23.546 1.00 94.25 890 GLU A C 1
ATOM 6722 O O . GLU A 1 890 ? -8.638 -15.431 22.926 1.00 94.25 890 GLU A O 1
ATOM 6727 N N . GLU A 1 891 ? -10.741 -14.631 22.995 1.00 92.81 891 GLU A N 1
ATOM 6728 C CA . GLU A 1 891 ? -10.796 -14.205 21.604 1.00 92.81 891 GLU A CA 1
ATOM 6729 C C . GLU A 1 891 ? -9.946 -12.951 21.367 1.00 92.81 891 GLU A C 1
ATOM 6731 O O . GLU A 1 891 ? -9.480 -12.734 20.258 1.00 92.81 891 GLU A O 1
ATOM 6736 N N . GLY A 1 892 ? -9.669 -12.131 22.381 1.00 92.06 892 GLY A N 1
ATOM 6737 C CA . GLY A 1 892 ? -8.859 -10.915 22.254 1.00 92.06 892 GLY A CA 1
ATOM 6738 C C . GLY A 1 892 ? -9.638 -9.691 21.765 1.00 92.06 892 GLY A C 1
ATOM 6739 O O . GLY A 1 892 ? -9.038 -8.765 21.232 1.00 92.06 892 GLY A O 1
ATOM 6740 N N . VAL A 1 893 ? -10.961 -9.673 21.931 1.00 94.50 893 VAL A N 1
ATOM 6741 C CA . VAL A 1 893 ? -11.829 -8.521 21.607 1.00 94.50 893 VAL A CA 1
ATOM 6742 C C . VAL A 1 893 ? -12.121 -7.637 22.821 1.00 94.50 893 VAL A C 1
ATOM 6744 O O . VAL A 1 893 ? -12.684 -6.556 22.687 1.00 94.50 893 VAL A O 1
ATOM 6747 N N . LEU A 1 894 ? -11.707 -8.071 24.016 1.00 95.19 894 LEU A N 1
ATOM 6748 C CA . LEU A 1 894 ? -11.824 -7.275 25.231 1.00 95.19 894 LEU A CA 1
ATOM 6749 C C . LEU A 1 894 ? -10.834 -6.099 25.217 1.00 95.19 894 LEU A C 1
ATOM 6751 O O . LEU A 1 894 ? -9.626 -6.298 25.343 1.00 95.19 894 LEU A O 1
ATOM 6755 N N . VAL A 1 895 ? -11.365 -4.882 25.107 1.00 95.25 895 VAL A N 1
ATOM 6756 C CA . VAL A 1 895 ? -10.591 -3.628 25.096 1.00 95.25 895 VAL A CA 1
ATOM 6757 C C . VAL A 1 895 ? -9.993 -3.327 26.476 1.00 95.25 895 VAL A C 1
ATOM 6759 O O . VAL A 1 895 ? -10.758 -3.153 27.428 1.00 95.25 895 VAL A O 1
ATOM 6762 N N . PRO A 1 896 ? -8.658 -3.222 26.616 1.00 91.75 896 PRO A N 1
ATOM 6763 C CA . PRO A 1 896 ? -8.023 -2.791 27.856 1.00 91.75 896 PRO A CA 1
ATOM 6764 C C . PRO A 1 896 ? -8.342 -1.327 28.174 1.00 91.75 896 PRO A C 1
ATOM 6766 O O . PRO A 1 896 ? -8.397 -0.480 27.291 1.00 91.75 896 PRO A O 1
ATOM 6769 N N . GLY A 1 897 ? -8.514 -1.003 29.455 1.00 91.62 897 GLY A N 1
ATOM 6770 C CA . GLY A 1 897 ? -8.726 0.382 29.890 1.00 91.62 897 GLY A CA 1
ATOM 6771 C C . GLY A 1 897 ? -10.106 0.976 29.585 1.00 91.62 897 GLY A C 1
ATOM 6772 O O . GLY A 1 897 ? -10.337 2.130 29.930 1.00 91.62 897 GLY A O 1
ATOM 6773 N N . ALA A 1 898 ? -11.031 0.192 29.024 1.00 95.44 898 ALA A N 1
ATOM 6774 C CA . ALA A 1 898 ? -12.438 0.547 28.869 1.00 95.44 898 ALA A CA 1
ATOM 6775 C C . ALA A 1 898 ? -13.101 0.937 30.202 1.00 95.44 898 ALA A C 1
ATOM 6777 O O . ALA A 1 898 ? -12.752 0.418 31.272 1.00 95.44 898 ALA A O 1
ATOM 6778 N N . ALA A 1 899 ? -14.090 1.825 30.107 1.00 95.94 899 ALA A N 1
ATOM 6779 C CA . ALA A 1 899 ? -14.977 2.146 31.213 1.00 95.94 899 ALA A CA 1
ATOM 6780 C C . ALA A 1 899 ? -15.893 0.954 31.513 1.00 95.94 899 ALA A C 1
ATOM 6782 O O . ALA A 1 899 ? -16.170 0.121 30.645 1.00 95.94 899 ALA A O 1
ATOM 6783 N N . PHE A 1 900 ? -16.392 0.859 32.740 1.00 97.88 900 PHE A N 1
ATOM 6784 C CA . PHE A 1 900 ? -17.348 -0.180 33.088 1.00 97.88 900 PHE A CA 1
ATOM 6785 C C . PHE A 1 900 ? -18.278 0.238 34.219 1.00 97.88 900 PHE A C 1
ATOM 6787 O O . PHE A 1 900 ? -17.916 0.971 35.143 1.00 97.88 900 PHE A O 1
ATOM 6794 N N . ALA A 1 901 ? -19.497 -0.276 34.145 1.00 97.38 901 ALA A N 1
ATOM 6795 C CA . ALA A 1 901 ? -20.531 -0.072 35.142 1.00 97.38 901 ALA A CA 1
ATOM 6796 C C . ALA A 1 901 ? -21.413 -1.316 35.213 1.00 97.38 901 ALA A C 1
ATOM 6798 O O . ALA A 1 901 ? -21.468 -2.117 34.283 1.00 97.38 901 ALA A O 1
ATOM 6799 N N . GLY A 1 902 ? -22.157 -1.481 36.295 1.00 96.62 902 GLY A N 1
ATOM 6800 C CA . GLY A 1 902 ? -23.113 -2.572 36.388 1.00 96.62 902 GLY A CA 1
ATOM 6801 C C . GLY A 1 902 ? -24.340 -2.157 37.165 1.00 96.62 902 GLY A C 1
ATOM 6802 O O . GLY A 1 902 ? -24.241 -1.406 38.129 1.00 96.62 902 GLY A O 1
ATOM 6803 N N . HIS A 1 903 ? -25.509 -2.619 36.737 1.00 95.31 903 HIS A N 1
ATOM 6804 C CA . HIS A 1 903 ? -26.775 -2.232 37.346 1.00 95.31 903 HIS A CA 1
ATOM 6805 C C . HIS A 1 903 ? -27.062 -3.106 38.566 1.00 95.31 903 HIS A C 1
ATOM 6807 O O . HIS A 1 903 ? -27.290 -4.311 38.445 1.00 95.31 903 HIS A O 1
ATOM 6813 N N . SER A 1 904 ? -27.069 -2.504 39.759 1.00 92.62 904 SER A N 1
ATOM 6814 C CA . SER A 1 904 ? -27.308 -3.214 41.022 1.00 92.62 904 SER A CA 1
ATOM 6815 C C . SER A 1 904 ? -26.359 -4.414 41.208 1.00 92.62 904 SER A C 1
ATOM 6817 O O . SER A 1 904 ? -25.168 -4.228 41.437 1.00 92.62 904 SER A O 1
ATOM 6819 N N . LEU A 1 905 ? -26.855 -5.654 41.106 1.00 92.12 905 LEU A N 1
ATOM 6820 C CA . LEU A 1 905 ? -26.034 -6.868 41.133 1.00 92.12 905 LEU A CA 1
ATOM 6821 C C . LEU A 1 905 ? -24.869 -6.793 40.142 1.00 92.12 905 LEU A C 1
ATOM 6823 O O . LEU A 1 905 ? -23.753 -7.151 40.509 1.00 92.12 905 LEU A O 1
ATOM 6827 N N . GLY A 1 906 ? -25.131 -6.308 38.925 1.00 94.88 906 GLY A N 1
ATOM 6828 C CA . GLY A 1 906 ? -24.145 -6.299 37.852 1.00 94.88 906 GLY A CA 1
ATOM 6829 C C . GLY A 1 906 ? -22.887 -5.503 38.201 1.00 94.88 906 GLY A C 1
ATOM 6830 O O . GLY A 1 906 ? -21.859 -5.683 37.569 1.00 94.88 906 GLY A O 1
ATOM 6831 N N . GLU A 1 907 ? -22.923 -4.632 39.215 1.00 96.19 907 GLU A N 1
ATOM 6832 C CA . GLU A 1 907 ? -21.749 -3.905 39.717 1.00 96.19 907 GLU A CA 1
ATOM 6833 C C . GLU A 1 907 ? -20.674 -4.857 40.262 1.00 96.19 907 GLU A C 1
ATOM 6835 O O . GLU A 1 907 ? -19.493 -4.699 39.957 1.00 96.19 907 GLU A O 1
ATOM 6840 N N . TYR A 1 908 ? -21.084 -5.897 40.998 1.00 95.25 908 TYR A N 1
ATOM 6841 C CA . TYR A 1 908 ? -20.180 -6.947 41.480 1.00 95.25 908 TYR A CA 1
ATOM 6842 C C . TYR A 1 908 ? -19.635 -7.772 40.318 1.00 95.25 908 TYR A C 1
ATOM 6844 O O . TYR A 1 908 ? -18.447 -8.098 40.296 1.00 95.25 908 TYR A O 1
ATOM 6852 N N . ASP A 1 909 ? -20.497 -8.063 39.344 1.00 95.69 909 ASP A N 1
ATOM 6853 C CA . ASP A 1 909 ? -20.140 -8.821 38.150 1.00 95.69 909 ASP A CA 1
ATOM 6854 C C . ASP A 1 909 ? -19.117 -8.046 37.313 1.00 95.69 909 ASP A C 1
ATOM 6856 O O . ASP A 1 909 ? -18.118 -8.618 36.897 1.00 95.69 909 ASP A O 1
ATOM 6860 N N . ALA A 1 910 ? -19.289 -6.733 37.150 1.00 97.06 910 ALA A N 1
ATOM 6861 C CA . ALA A 1 910 ? -18.365 -5.870 36.422 1.00 97.06 910 ALA A CA 1
ATOM 6862 C C . ALA A 1 910 ? -16.984 -5.794 37.099 1.00 97.06 910 ALA A C 1
ATOM 6864 O O . ALA A 1 910 ? -15.949 -5.932 36.438 1.00 97.06 910 ALA A O 1
ATOM 6865 N N . LEU A 1 911 ? -16.966 -5.627 38.428 1.00 96.69 911 LEU A N 1
ATOM 6866 C CA . LEU A 1 911 ? -15.738 -5.589 39.229 1.00 96.69 911 LEU A CA 1
ATOM 6867 C C . LEU A 1 911 ? -14.982 -6.925 39.201 1.00 96.69 911 LEU A C 1
ATOM 6869 O O . LEU A 1 911 ? -13.750 -6.930 39.208 1.00 96.69 911 LEU A O 1
ATOM 6873 N N . ALA A 1 912 ? -15.695 -8.052 39.151 1.00 95.69 912 ALA A N 1
ATOM 6874 C CA . ALA A 1 912 ? -15.093 -9.382 39.077 1.00 95.69 912 ALA A CA 1
ATOM 6875 C C . ALA A 1 912 ? -14.668 -9.768 37.654 1.00 95.69 912 ALA A C 1
ATOM 6877 O O . ALA A 1 912 ? -13.564 -10.267 37.456 1.00 95.69 912 ALA A O 1
ATOM 6878 N N . ALA A 1 913 ? -15.535 -9.554 36.664 1.00 96.25 913 ALA A N 1
ATOM 6879 C CA . ALA A 1 913 ? -15.359 -10.042 35.301 1.00 96.25 913 ALA A CA 1
ATOM 6880 C C . ALA A 1 913 ? -14.372 -9.188 34.499 1.00 96.25 913 ALA A C 1
ATOM 6882 O O . ALA A 1 913 ? -13.459 -9.723 33.862 1.00 96.25 913 ALA A O 1
ATOM 6883 N N . TYR A 1 914 ? -14.549 -7.863 34.522 1.00 96.50 914 TYR A N 1
ATOM 6884 C CA . TYR A 1 914 ? -13.732 -6.947 33.729 1.00 96.50 914 TYR A CA 1
ATOM 6885 C C . TYR A 1 914 ? -12.499 -6.469 34.492 1.00 96.50 914 TYR A C 1
ATOM 6887 O O . TYR A 1 914 ? -11.378 -6.682 34.036 1.00 96.50 914 TYR A O 1
ATOM 6895 N N . ALA A 1 915 ? -12.704 -5.851 35.659 1.00 94.94 915 ALA A N 1
ATOM 6896 C CA . ALA A 1 915 ? -11.611 -5.278 36.445 1.00 94.94 915 ALA A CA 1
ATOM 6897 C C . ALA A 1 915 ? -10.800 -6.334 37.215 1.00 94.94 915 ALA A C 1
ATOM 6899 O O . ALA A 1 915 ? -9.677 -6.062 37.645 1.00 94.94 915 ALA A O 1
ATOM 6900 N N . GLU A 1 916 ? -11.345 -7.543 37.389 1.00 94.12 916 GLU A N 1
ATOM 6901 C CA . GLU A 1 916 ? -10.708 -8.644 38.119 1.00 94.12 916 GLU A CA 1
ATOM 6902 C C . GLU A 1 916 ? -10.224 -8.202 39.511 1.00 94.12 916 GLU A C 1
ATOM 6904 O O . GLU A 1 916 ? -9.088 -8.463 39.915 1.00 94.12 916 GLU A O 1
ATOM 6909 N N . VAL A 1 917 ? -11.065 -7.449 40.228 1.00 92.56 917 VAL A N 1
ATOM 6910 C CA . VAL A 1 917 ? -10.768 -6.945 41.580 1.00 92.56 917 VAL A CA 1
ATOM 6911 C C . VAL A 1 917 ? -10.705 -8.091 42.585 1.00 92.56 917 VAL A C 1
ATOM 6913 O O . VAL A 1 917 ? -9.876 -8.083 43.492 1.00 92.56 917 VAL A O 1
ATOM 6916 N N . PHE A 1 918 ? -11.564 -9.095 42.418 1.00 88.94 918 PHE A N 1
ATOM 6917 C CA . PHE A 1 918 ? -11.571 -10.306 43.228 1.00 88.94 918 PHE A CA 1
ATOM 6918 C C . PHE A 1 918 ? -11.851 -11.550 42.366 1.00 88.94 918 PHE A C 1
ATOM 6920 O O . PHE A 1 918 ? -12.520 -11.442 41.337 1.00 88.94 918 PHE A O 1
ATOM 6927 N N . PRO A 1 919 ? -11.350 -12.737 42.767 1.00 91.62 919 PRO A N 1
ATOM 6928 C CA . PRO A 1 919 ? -11.573 -13.988 42.044 1.00 91.62 919 PRO A CA 1
ATOM 6929 C C . PRO A 1 919 ? -13.047 -14.399 41.965 1.00 91.62 919 PRO A C 1
ATOM 6931 O O . PRO A 1 919 ? -13.855 -14.038 42.826 1.00 91.62 919 PRO A O 1
ATOM 6934 N N . LEU A 1 920 ? -13.353 -15.257 40.984 1.00 94.12 920 LEU A N 1
ATOM 6935 C CA . LEU A 1 920 ? -14.663 -15.886 40.780 1.00 94.12 920 LEU A CA 1
ATOM 6936 C C . LEU A 1 920 ? -15.262 -16.411 42.092 1.00 94.12 920 LEU A C 1
ATOM 6938 O O . LEU A 1 920 ? -16.379 -16.071 42.455 1.00 94.12 920 LEU A O 1
ATOM 6942 N N . GLU A 1 921 ? -14.512 -17.211 42.843 1.00 94.56 921 GLU A N 1
ATOM 6943 C CA . GLU A 1 921 ? -15.005 -17.860 44.058 1.00 94.56 921 GLU A CA 1
ATOM 6944 C C . GLU A 1 921 ? -15.444 -16.840 45.125 1.00 94.56 921 GLU A C 1
ATOM 6946 O O . GLU A 1 921 ? -16.450 -17.045 45.806 1.00 94.56 921 GLU A O 1
ATOM 6951 N N . ILE A 1 922 ? -14.737 -15.707 45.218 1.00 92.56 922 ILE A N 1
ATOM 6952 C CA . ILE A 1 922 ? -15.062 -14.626 46.153 1.00 92.56 922 ILE A CA 1
ATOM 6953 C C . ILE A 1 922 ? -16.342 -13.908 45.728 1.00 92.56 922 ILE A C 1
ATOM 6955 O O . ILE A 1 922 ? -17.202 -13.680 46.579 1.00 92.56 922 ILE A O 1
ATOM 6959 N N . VAL A 1 923 ? -16.509 -13.581 44.439 1.00 94.06 923 VAL A N 1
ATOM 6960 C CA . VAL A 1 923 ? -17.749 -12.923 43.994 1.00 94.06 923 VAL A CA 1
ATOM 6961 C C . VAL A 1 923 ? -18.958 -13.820 44.217 1.00 94.06 923 VAL A C 1
ATOM 6963 O O . VAL A 1 923 ? -19.972 -13.334 44.706 1.00 94.06 923 VAL A O 1
ATOM 6966 N N . LEU A 1 924 ? -18.843 -15.129 43.957 1.00 95.06 924 LEU A N 1
ATOM 6967 C CA . LEU A 1 924 ? -19.944 -16.067 44.178 1.00 95.06 924 LEU A CA 1
ATOM 6968 C C . LEU A 1 924 ? -20.351 -16.092 45.657 1.00 95.06 924 LEU A C 1
ATOM 6970 O O . LEU A 1 924 ? -21.543 -16.040 45.963 1.00 95.06 924 LEU A O 1
ATOM 6974 N N . ASP A 1 925 ? -19.377 -16.123 46.573 1.00 91.75 925 ASP A N 1
ATOM 6975 C CA . ASP A 1 925 ? -19.632 -16.038 48.014 1.00 91.75 925 ASP A CA 1
ATOM 6976 C C . ASP A 1 925 ? -20.314 -14.719 48.397 1.00 91.75 925 ASP A C 1
ATOM 6978 O O . ASP A 1 925 ? -21.305 -14.733 49.133 1.00 91.75 925 ASP A O 1
ATOM 6982 N N . LEU A 1 926 ? -19.816 -13.590 47.882 1.00 90.94 926 LEU A N 1
ATOM 6983 C CA . LEU A 1 926 ? -20.352 -12.260 48.166 1.00 90.94 926 LEU A CA 1
ATOM 6984 C C . LEU A 1 926 ? -21.792 -12.105 47.676 1.00 90.94 926 LEU A C 1
ATOM 6986 O O . LEU A 1 926 ? -22.647 -11.669 48.445 1.00 90.94 926 LEU A O 1
ATOM 6990 N N . VAL A 1 927 ? -22.090 -12.488 46.433 1.00 91.94 927 VAL A N 1
ATOM 6991 C CA . VAL A 1 927 ? -23.432 -12.317 45.860 1.00 91.94 927 VAL A CA 1
ATOM 6992 C C . VAL A 1 927 ? -24.441 -13.314 46.445 1.00 91.94 927 VAL A C 1
ATOM 6994 O O . VAL A 1 927 ? -25.595 -12.958 46.685 1.00 91.94 927 VAL A O 1
ATOM 6997 N N . PHE A 1 928 ? -24.013 -14.534 46.796 1.00 90.38 928 PHE A N 1
ATOM 6998 C CA . PHE A 1 928 ? -24.863 -15.480 47.528 1.00 90.38 928 PHE A CA 1
ATOM 6999 C C . PHE A 1 928 ? -25.218 -14.956 48.928 1.00 90.38 928 PHE A C 1
ATOM 7001 O O . PHE A 1 928 ? -26.379 -15.013 49.353 1.00 90.38 928 PHE A O 1
ATOM 7008 N N . GLN A 1 929 ? -24.225 -14.420 49.650 1.00 86.56 929 GLN A N 1
ATOM 7009 C CA . GLN A 1 929 ? -24.437 -13.803 50.960 1.00 86.56 929 GLN A CA 1
ATOM 7010 C C . GLN A 1 929 ? -25.312 -12.560 50.853 1.00 86.56 929 GLN A C 1
ATOM 7012 O O . GLN A 1 929 ? -26.261 -12.437 51.620 1.00 86.56 929 GLN A O 1
ATOM 7017 N N . ARG A 1 930 ? -25.065 -11.687 49.870 1.00 86.75 930 ARG A N 1
ATOM 7018 C CA . ARG A 1 930 ? -25.885 -10.503 49.595 1.00 86.75 930 ARG A CA 1
ATOM 7019 C C . ARG A 1 930 ? -27.353 -10.886 49.421 1.00 86.75 930 ARG A C 1
ATOM 7021 O O . ARG A 1 930 ? -28.200 -10.368 50.145 1.00 86.75 930 ARG A O 1
ATOM 7028 N N . GLY A 1 931 ? -27.653 -11.842 48.539 1.00 82.38 931 GLY A N 1
ATOM 7029 C CA . GLY A 1 931 ? -29.018 -12.332 48.334 1.00 82.38 931 GLY A CA 1
ATOM 7030 C C . GLY A 1 931 ? -29.651 -12.926 49.598 1.00 82.38 931 GLY A C 1
ATOM 7031 O O . GLY A 1 931 ? -30.821 -12.668 49.883 1.00 82.38 931 GLY A O 1
ATOM 7032 N N . SER A 1 932 ? -28.872 -13.662 50.396 1.00 81.56 932 SER A N 1
ATOM 7033 C CA . SER A 1 932 ? -29.343 -14.268 51.649 1.00 81.56 932 SER A CA 1
ATOM 7034 C C . SER A 1 932 ? -29.645 -13.222 52.733 1.00 81.56 932 SER A C 1
ATOM 7036 O O . SER A 1 932 ? -30.710 -13.267 53.350 1.00 81.56 932 SER A O 1
ATOM 7038 N N . THR A 1 933 ? -28.752 -12.248 52.929 1.00 79.69 933 THR A N 1
ATOM 7039 C CA . THR A 1 933 ? -28.895 -11.168 53.918 1.00 79.69 933 THR A CA 1
ATOM 7040 C C . THR A 1 933 ? -30.093 -10.278 53.599 1.00 79.69 933 THR A C 1
ATOM 7042 O O . THR A 1 933 ? -30.897 -9.980 54.484 1.00 79.69 933 THR A O 1
ATOM 7045 N N . MET A 1 934 ? -30.281 -9.908 52.325 1.00 77.12 934 MET A N 1
ATOM 7046 C CA . MET A 1 934 ? -31.450 -9.131 51.888 1.00 77.12 934 MET A CA 1
ATOM 7047 C C . MET A 1 934 ? -32.764 -9.832 52.232 1.00 77.12 934 MET A C 1
ATOM 7049 O O . MET A 1 934 ? -33.732 -9.188 52.634 1.00 77.12 934 MET A O 1
ATOM 7053 N N . HIS A 1 935 ? -32.799 -11.156 52.087 1.00 73.50 935 HIS A N 1
ATOM 7054 C CA . HIS A 1 935 ? -33.996 -11.934 52.360 1.00 73.50 935 HIS A CA 1
ATOM 7055 C C . HIS A 1 935 ? -34.336 -11.986 53.859 1.00 73.50 935 HIS A C 1
ATOM 7057 O O . HIS A 1 935 ? -35.516 -11.957 54.205 1.00 73.50 935 HIS A O 1
ATOM 7063 N N . SER A 1 936 ? -33.327 -12.032 54.740 1.00 77.06 936 SER A N 1
ATOM 7064 C CA . SER A 1 936 ? -33.514 -12.112 56.198 1.00 77.06 936 SER A CA 1
ATOM 7065 C C . SER A 1 936 ? -33.891 -10.791 56.876 1.00 77.06 936 SER A C 1
ATOM 7067 O O . SER A 1 936 ? -34.445 -10.816 57.971 1.00 77.06 936 SER A O 1
ATOM 7069 N N . LEU A 1 937 ? -33.600 -9.645 56.251 1.00 80.94 937 LEU A N 1
ATOM 7070 C CA . LEU A 1 937 ? -33.863 -8.320 56.833 1.00 80.94 937 LEU A CA 1
ATOM 7071 C C . LEU A 1 937 ? -35.332 -7.887 56.740 1.00 80.94 937 LEU A C 1
ATOM 7073 O O . LEU A 1 937 ? -35.742 -6.957 57.433 1.00 80.94 937 LEU A O 1
ATOM 7077 N N . VAL A 1 938 ? -36.130 -8.542 55.894 1.00 82.94 938 VAL A N 1
ATOM 7078 C CA . VAL A 1 938 ? -37.541 -8.198 55.694 1.00 82.94 938 VAL A CA 1
ATOM 7079 C C . VAL A 1 938 ? -38.435 -9.120 56.526 1.00 82.94 938 VAL A C 1
ATOM 7081 O O . VAL A 1 938 ? -38.381 -10.337 56.341 1.00 82.94 938 VAL A O 1
ATOM 7084 N N . PRO A 1 939 ? -39.305 -8.577 57.398 1.00 82.50 939 PRO A N 1
ATOM 7085 C CA . PRO A 1 939 ? -40.294 -9.371 58.118 1.00 82.50 939 PRO A CA 1
ATOM 7086 C C . PRO A 1 939 ? -41.256 -10.083 57.158 1.00 82.50 939 PRO A C 1
ATOM 7088 O O . PRO A 1 939 ? -41.792 -9.468 56.229 1.00 82.50 939 PRO A O 1
ATOM 7091 N N . ARG A 1 940 ? -41.499 -11.374 57.400 1.00 82.62 940 ARG A N 1
ATOM 7092 C CA . ARG A 1 940 ? -42.374 -12.227 56.582 1.00 82.62 940 ARG A CA 1
ATOM 7093 C C . ARG A 1 940 ? -43.483 -12.853 57.422 1.00 82.62 940 ARG A C 1
ATOM 7095 O O . ARG A 1 940 ? -43.290 -13.121 58.606 1.00 82.62 940 ARG A O 1
ATOM 7102 N N . ASP A 1 941 ? -44.637 -13.080 56.801 1.00 82.38 941 ASP A N 1
ATOM 7103 C CA . ASP A 1 941 ? -45.757 -13.805 57.406 1.00 82.38 941 ASP A CA 1
ATOM 7104 C C . ASP A 1 941 ? -45.517 -15.331 57.436 1.00 82.38 941 ASP A C 1
ATOM 7106 O O . ASP A 1 941 ? -44.538 -15.843 56.891 1.00 82.38 941 ASP A O 1
ATOM 7110 N N . GLU A 1 942 ? -46.437 -16.087 58.047 1.00 77.38 942 GLU A N 1
ATOM 7111 C CA . GLU A 1 942 ? -46.372 -17.560 58.139 1.00 77.38 942 GLU A CA 1
ATOM 7112 C C . GLU A 1 942 ? -46.350 -18.270 56.770 1.00 77.38 942 GLU A C 1
ATOM 7114 O O . GLU A 1 942 ? -46.014 -19.451 56.681 1.00 77.38 942 GLU A O 1
ATOM 7119 N N . LYS A 1 943 ? -46.712 -17.566 55.689 1.00 73.06 943 LYS A N 1
ATOM 7120 C CA . LYS A 1 943 ? -46.684 -18.056 54.304 1.00 73.06 943 LYS A CA 1
ATOM 7121 C C . LYS A 1 943 ? -45.459 -17.548 53.537 1.00 73.06 943 LYS A C 1
ATOM 7123 O O . LYS A 1 943 ? -45.394 -17.744 52.323 1.00 73.06 943 LYS A O 1
ATOM 7128 N N . GLY A 1 944 ? -44.509 -16.905 54.219 1.00 72.38 944 GLY A N 1
ATOM 7129 C CA . GLY A 1 944 ? -43.269 -16.379 53.654 1.00 72.38 944 GLY A CA 1
ATOM 7130 C C . GLY A 1 944 ? -43.424 -15.075 52.868 1.00 72.38 944 GLY A C 1
ATOM 7131 O O . GLY A 1 944 ? -42.481 -14.675 52.189 1.00 72.38 944 GLY A O 1
ATOM 7132 N N . ARG A 1 945 ? -44.578 -14.402 52.930 1.00 79.62 945 ARG A N 1
ATOM 7133 C CA . ARG A 1 945 ? -44.861 -13.169 52.175 1.00 79.62 945 ARG A CA 1
ATOM 7134 C C . ARG A 1 945 ? -44.425 -11.946 52.970 1.00 79.62 945 ARG A C 1
ATOM 7136 O O . ARG A 1 945 ? -44.582 -11.922 54.187 1.00 79.62 945 ARG A O 1
ATOM 7143 N N . SER A 1 946 ? -43.940 -10.914 52.290 1.00 86.62 946 SER A N 1
ATOM 7144 C CA . SER A 1 946 ? -43.663 -9.616 52.911 1.00 86.62 946 SER A CA 1
ATOM 7145 C C . SER A 1 946 ? -44.799 -8.611 52.664 1.00 86.62 946 SER A C 1
ATOM 7147 O O . SER A 1 946 ? -45.637 -8.793 51.775 1.00 86.62 946 SER A O 1
ATOM 7149 N N . ASN A 1 947 ? -44.800 -7.513 53.427 1.00 91.50 947 ASN A N 1
ATOM 7150 C CA . ASN A 1 947 ? -45.659 -6.351 53.163 1.00 91.50 947 ASN A CA 1
ATOM 7151 C C . ASN A 1 947 ? -45.112 -5.442 52.042 1.00 91.50 947 ASN A C 1
ATOM 7153 O O . ASN A 1 947 ? -45.656 -4.367 51.811 1.00 91.50 947 ASN A O 1
ATOM 7157 N N . TYR A 1 948 ? -44.038 -5.832 51.353 1.00 92.12 948 TYR A N 1
ATOM 7158 C CA . TYR A 1 948 ? -43.355 -4.995 50.370 1.00 92.12 948 TYR A CA 1
ATOM 7159 C C . TYR A 1 948 ? -43.459 -5.577 48.968 1.00 92.12 948 TYR A C 1
ATOM 7161 O O . TYR A 1 948 ? -43.513 -6.791 48.777 1.00 92.12 948 TYR A O 1
ATOM 7169 N N . ARG A 1 949 ? -43.458 -4.694 47.972 1.00 90.75 949 ARG A N 1
ATOM 7170 C CA . ARG A 1 949 ? -43.301 -5.038 46.556 1.00 90.75 949 ARG A CA 1
ATOM 7171 C C . ARG A 1 949 ? -42.492 -3.957 45.852 1.00 90.75 949 ARG A C 1
ATOM 7173 O O . ARG A 1 949 ? -42.071 -2.973 46.462 1.00 90.75 949 ARG A O 1
ATOM 7180 N N . MET A 1 950 ? -42.303 -4.142 44.554 1.00 92.31 950 MET A N 1
ATOM 7181 C CA . MET A 1 950 ? -41.744 -3.141 43.659 1.00 92.31 950 MET A CA 1
ATOM 7182 C C . MET A 1 950 ? -42.626 -2.997 42.418 1.00 92.31 950 MET A C 1
ATOM 7184 O O . MET A 1 950 ? -43.267 -3.959 41.984 1.00 92.31 950 MET A O 1
ATOM 7188 N N . GLY A 1 951 ? -42.662 -1.802 41.839 1.00 92.19 951 GLY A N 1
ATOM 7189 C CA . GLY A 1 951 ? -43.325 -1.540 40.567 1.00 92.19 951 GLY A CA 1
ATOM 7190 C C . GLY A 1 951 ? -42.542 -0.574 39.689 1.00 92.19 951 GLY A C 1
ATOM 7191 O O . GLY A 1 951 ? -41.781 0.252 40.181 1.00 92.19 951 GLY A O 1
ATOM 7192 N N . ALA A 1 952 ? -42.716 -0.694 38.378 1.00 93.44 952 ALA A N 1
ATOM 7193 C CA . ALA A 1 952 ? -42.167 0.213 37.384 1.00 93.44 952 ALA A CA 1
ATOM 7194 C C . ALA A 1 952 ? -43.170 1.342 37.100 1.00 93.44 952 ALA A C 1
ATOM 7196 O O . ALA A 1 952 ? -44.283 1.088 36.633 1.00 93.44 952 ALA A O 1
ATOM 7197 N N . LEU A 1 953 ? -42.756 2.578 37.370 1.00 95.62 953 LEU A N 1
ATOM 7198 C CA . LEU A 1 953 ? -43.487 3.819 37.139 1.00 95.62 953 LEU A CA 1
ATOM 7199 C C . LEU A 1 953 ? -43.007 4.488 35.843 1.00 95.62 953 LEU A C 1
ATOM 7201 O O . LEU A 1 953 ? -41.804 4.573 35.581 1.00 95.62 953 LEU A O 1
ATOM 7205 N N . ARG A 1 954 ? -43.955 4.980 35.040 1.00 94.75 954 ARG A N 1
ATOM 7206 C CA . ARG A 1 954 ? -43.716 5.644 33.750 1.00 94.75 954 ARG A CA 1
ATOM 7207 C C . ARG A 1 954 ? -44.275 7.074 33.752 1.00 94.75 954 ARG A C 1
ATOM 7209 O O . ARG A 1 954 ? -45.414 7.262 33.318 1.00 94.75 954 ARG A O 1
ATOM 7216 N N . PRO A 1 955 ? -43.515 8.069 34.245 1.00 92.88 955 PRO A N 1
ATOM 7217 C CA . PRO A 1 955 ? -44.026 9.420 34.496 1.00 92.88 955 PRO A CA 1
ATOM 7218 C C . PRO A 1 955 ? -44.499 10.154 33.236 1.00 92.88 955 PRO A C 1
ATOM 7220 O O . PRO A 1 955 ? -45.541 10.813 33.269 1.00 92.88 955 PRO A O 1
ATOM 7223 N N . ASN A 1 956 ? -43.877 9.892 32.081 1.00 90.44 956 ASN A N 1
ATOM 7224 C CA . ASN A 1 956 ? -44.356 10.394 30.790 1.00 90.44 956 ASN A CA 1
ATOM 7225 C C . ASN A 1 956 ? -45.780 9.957 30.397 1.00 90.44 956 ASN A C 1
ATOM 7227 O O . ASN A 1 956 ? -46.354 10.543 29.487 1.00 90.44 956 ASN A O 1
ATOM 7231 N N . GLN A 1 957 ? -46.356 8.920 31.014 1.00 93.56 957 GLN A N 1
ATOM 7232 C CA . GLN A 1 957 ? -47.734 8.505 30.725 1.00 93.56 957 GLN A CA 1
ATOM 7233 C C . GLN A 1 957 ? -48.777 9.307 31.511 1.00 93.56 957 GLN A C 1
ATOM 7235 O O . GLN A 1 957 ? -49.967 9.152 31.262 1.00 93.56 957 GLN A O 1
ATOM 7240 N N . PHE A 1 958 ? -48.368 10.144 32.462 1.00 93.06 958 PHE A N 1
ATOM 7241 C CA . PHE A 1 958 ? -49.297 10.881 33.319 1.00 93.06 958 PHE A CA 1
ATOM 7242 C C . PHE A 1 958 ? -48.853 12.319 33.614 1.00 93.06 958 PHE A C 1
ATOM 7244 O O . PHE A 1 958 ? -49.283 12.911 34.602 1.00 93.06 958 PHE A O 1
ATOM 7251 N N . GLY A 1 959 ? -48.027 12.892 32.733 1.00 88.31 959 GLY A N 1
ATOM 7252 C CA . GLY A 1 959 ? -47.698 14.318 32.730 1.00 88.31 959 GLY A CA 1
ATOM 7253 C C . GLY A 1 959 ? -46.687 14.769 33.786 1.00 88.31 959 GLY A C 1
ATOM 7254 O O . GLY A 1 959 ? -46.683 15.948 34.124 1.00 88.31 959 GLY A O 1
ATOM 7255 N N . ILE A 1 960 ? -45.855 13.862 34.310 1.00 92.25 960 ILE A N 1
ATOM 7256 C CA . ILE A 1 960 ? -44.741 14.191 35.214 1.00 92.25 960 ILE A CA 1
ATOM 7257 C C . ILE A 1 960 ? -43.416 14.021 34.456 1.00 92.25 960 ILE A C 1
ATOM 7259 O O . ILE A 1 960 ? -43.258 13.070 33.688 1.00 92.25 960 ILE A O 1
ATOM 7263 N N . ASP A 1 961 ? -42.478 14.948 34.646 1.00 88.94 961 ASP A N 1
ATOM 7264 C CA . ASP A 1 961 ? -41.133 14.901 34.060 1.00 88.94 961 ASP A CA 1
ATOM 7265 C C . ASP A 1 961 ? -40.090 14.342 35.055 1.00 88.94 961 ASP A C 1
ATOM 7267 O O . ASP A 1 961 ? -40.416 13.986 36.189 1.00 88.94 961 ASP A O 1
ATOM 7271 N N . ASP A 1 962 ? -38.832 14.222 34.616 1.00 87.44 962 ASP A N 1
ATOM 7272 C CA . ASP A 1 962 ? -37.719 13.733 35.449 1.00 87.44 962 ASP A CA 1
ATOM 7273 C C . ASP A 1 962 ? -37.457 14.629 36.671 1.00 87.44 962 ASP A C 1
ATOM 7275 O O . ASP A 1 962 ? -37.209 14.120 37.760 1.00 87.44 962 ASP A O 1
ATOM 7279 N N . ALA A 1 963 ? -37.588 15.951 36.522 1.00 87.12 963 ALA A N 1
ATOM 7280 C CA . ALA A 1 963 ? -37.311 16.907 37.593 1.00 87.12 963 ALA A CA 1
ATOM 7281 C C . ALA A 1 963 ? -38.306 16.803 38.760 1.00 87.12 963 ALA A C 1
ATOM 7283 O O . ALA A 1 963 ? -37.933 17.055 39.902 1.00 87.12 963 ALA A O 1
ATOM 7284 N N . HIS A 1 964 ? -39.554 16.406 38.493 1.00 92.88 964 HIS A N 1
ATOM 7285 C CA . HIS A 1 964 ? -40.622 16.373 39.498 1.00 92.88 964 HIS A CA 1
ATOM 7286 C C . HIS A 1 964 ? -41.015 14.955 39.959 1.00 92.88 964 HIS A C 1
ATOM 7288 O O . HIS A 1 964 ? -41.875 14.807 40.830 1.00 92.88 964 HIS A O 1
ATOM 7294 N N . VAL A 1 965 ? -40.433 13.886 39.396 1.00 94.31 965 VAL A N 1
ATOM 7295 C CA . VAL A 1 965 ? -40.844 12.500 39.711 1.00 94.31 965 VAL A CA 1
ATOM 7296 C C . VAL A 1 965 ? -40.563 12.099 41.162 1.00 94.31 965 VAL A C 1
ATOM 7298 O O . VAL A 1 965 ? -41.350 11.357 41.754 1.00 94.31 965 VAL A O 1
ATOM 7301 N N . VAL A 1 966 ? -39.466 12.593 41.742 1.00 93.69 966 VAL A N 1
ATOM 7302 C CA . VAL A 1 966 ? -39.089 12.316 43.136 1.00 93.69 966 VAL A CA 1
ATOM 7303 C C . VAL A 1 966 ? -40.116 12.938 44.082 1.00 93.69 966 VAL A C 1
ATOM 7305 O O . VAL A 1 966 ? -40.743 12.210 44.854 1.00 93.69 966 VAL A O 1
ATOM 7308 N N . ASP A 1 967 ? -40.371 14.241 43.929 1.00 94.44 967 ASP A N 1
ATOM 7309 C CA . ASP A 1 967 ? -41.370 14.990 44.701 1.00 94.44 967 ASP A CA 1
ATOM 7310 C C . ASP A 1 967 ? -42.769 14.379 44.558 1.00 94.44 967 ASP A C 1
ATOM 7312 O O . ASP A 1 967 ? -43.536 14.305 45.520 1.00 94.44 967 ASP A O 1
ATOM 7316 N N . TYR A 1 968 ? -43.106 13.889 43.361 1.00 95.25 968 TYR A N 1
ATOM 7317 C CA . TYR A 1 968 ? -44.367 13.200 43.121 1.00 95.25 968 TYR A CA 1
ATOM 7318 C C . TYR A 1 968 ? -44.497 11.934 43.976 1.00 95.25 968 TYR A C 1
ATOM 7320 O O . TYR A 1 968 ? -45.473 11.806 44.719 1.00 95.25 968 TYR A O 1
ATOM 7328 N N . VAL A 1 969 ? -43.531 11.011 43.912 1.00 95.75 969 VAL A N 1
ATOM 7329 C CA . VAL A 1 969 ? -43.584 9.764 44.696 1.00 95.75 969 VAL A CA 1
ATOM 7330 C C . VAL A 1 969 ? -43.582 10.066 46.196 1.00 95.75 969 VAL A C 1
ATOM 7332 O O . VAL A 1 969 ? -44.342 9.440 46.939 1.00 95.75 969 VAL A O 1
ATOM 7335 N N . GLU A 1 970 ? -42.801 11.054 46.637 1.00 94.50 970 GLU A N 1
ATOM 7336 C CA . GLU A 1 970 ? -42.778 11.484 48.035 1.00 94.50 970 GLU A CA 1
ATOM 7337 C C . GLU A 1 970 ? -44.129 12.059 48.483 1.00 94.50 970 GLU A C 1
ATOM 7339 O O . GLU A 1 970 ? -44.621 11.706 49.556 1.00 94.50 970 GLU A O 1
ATOM 7344 N N . SER A 1 971 ? -44.794 12.858 47.644 1.00 95.62 971 SER A N 1
ATOM 7345 C CA . SER A 1 971 ? -46.125 13.391 47.956 1.00 95.62 971 SER A CA 1
ATOM 7346 C C . SER A 1 971 ? -47.168 12.283 48.158 1.00 95.62 971 SER A C 1
ATOM 7348 O O . SER A 1 971 ? -48.000 12.376 49.062 1.00 95.62 971 SER A O 1
ATOM 7350 N N . ILE A 1 972 ? -47.095 11.195 47.379 1.00 96.06 972 ILE A N 1
ATOM 7351 C CA . ILE A 1 972 ? -47.977 10.031 47.539 1.00 96.06 972 ILE A CA 1
ATOM 7352 C C . ILE A 1 972 ? -47.621 9.246 48.804 1.00 96.06 972 ILE A C 1
ATOM 7354 O O . ILE A 1 972 ? -48.523 8.807 49.522 1.00 96.06 972 ILE A O 1
ATOM 7358 N N . ALA A 1 973 ? -46.331 9.101 49.120 1.00 95.12 973 ALA A N 1
ATOM 7359 C CA . ALA A 1 973 ? -45.875 8.487 50.367 1.00 95.12 973 ALA A CA 1
ATOM 7360 C C . ALA A 1 973 ? -46.438 9.239 51.587 1.00 95.12 973 ALA A C 1
ATOM 7362 O O . ALA A 1 973 ? -47.059 8.643 52.465 1.00 95.12 973 ALA A O 1
ATOM 7363 N N . GLN A 1 974 ? -46.313 10.570 51.591 1.00 94.56 974 GLN A N 1
ATOM 7364 C CA . GLN A 1 974 ? -46.823 11.435 52.656 1.00 94.56 974 GLN A CA 1
ATOM 7365 C C . GLN A 1 974 ? -48.355 11.395 52.753 1.00 94.56 974 GLN A C 1
ATOM 7367 O O . GLN A 1 974 ? -48.895 11.278 53.852 1.00 94.56 974 GLN A O 1
ATOM 7372 N N . ALA A 1 975 ? -49.065 11.453 51.620 1.00 93.69 975 ALA A N 1
ATOM 7373 C CA . ALA A 1 975 ? -50.529 11.444 51.594 1.00 93.69 975 ALA A CA 1
ATOM 7374 C C . ALA A 1 975 ? -51.133 10.098 52.030 1.00 93.69 975 ALA A C 1
ATOM 7376 O O . ALA A 1 975 ? -52.183 10.074 52.672 1.00 93.69 975 ALA A O 1
ATOM 7377 N N . SER A 1 976 ? -50.484 8.984 51.683 1.00 94.25 976 SER A N 1
ATOM 7378 C CA . SER A 1 976 ? -50.921 7.638 52.078 1.00 94.25 976 SER A CA 1
ATOM 7379 C C . SER A 1 976 ? -50.470 7.244 53.488 1.00 94.25 976 SER A C 1
ATOM 7381 O O . SER A 1 976 ? -51.083 6.366 54.091 1.00 94.25 976 SER A O 1
ATOM 7383 N N . GLY A 1 977 ? -49.420 7.880 54.021 1.00 93.75 977 GLY A N 1
ATOM 7384 C CA . GLY A 1 977 ? -48.759 7.469 55.264 1.00 93.75 977 GLY A CA 1
ATOM 7385 C C . GLY A 1 977 ? -47.970 6.160 55.131 1.00 93.75 977 GLY A C 1
ATOM 7386 O O . GLY A 1 977 ? -47.540 5.596 56.136 1.00 93.75 977 GLY A O 1
ATOM 7387 N N . GLU A 1 978 ? -47.796 5.667 53.904 1.00 95.88 978 GLU A N 1
ATOM 7388 C CA . GLU A 1 978 ? -47.146 4.402 53.579 1.00 95.88 978 GLU A CA 1
ATOM 7389 C C . GLU A 1 978 ? -45.727 4.628 53.044 1.00 95.88 978 GLU A C 1
ATOM 7391 O O . GLU A 1 978 ? -45.374 5.696 52.545 1.00 95.88 978 GLU A O 1
ATOM 7396 N N . PHE A 1 979 ? -44.892 3.592 53.112 1.00 94.50 979 PHE A N 1
ATOM 7397 C CA . PHE A 1 979 ? -43.537 3.662 52.573 1.00 94.50 979 PHE A CA 1
ATOM 7398 C C . PHE A 1 979 ? -43.539 3.522 51.042 1.00 94.50 979 PHE A C 1
ATOM 7400 O O . PHE A 1 979 ? -44.027 2.522 50.511 1.00 94.50 979 PHE A O 1
ATOM 7407 N N . LEU A 1 980 ? -42.941 4.499 50.356 1.00 96.06 980 LEU A N 1
ATOM 7408 C CA . LEU A 1 980 ? -42.668 4.521 48.918 1.00 96.06 980 LEU A CA 1
ATOM 7409 C C . LEU A 1 980 ? -41.331 5.229 48.672 1.00 96.06 980 LEU A C 1
ATOM 7411 O O . LEU A 1 980 ? -41.128 6.339 49.157 1.00 96.06 980 LEU A O 1
ATOM 7415 N N . GLN A 1 981 ? -40.435 4.616 47.901 1.00 94.88 981 GLN A N 1
ATOM 7416 C CA . GLN A 1 981 ? -39.185 5.234 47.455 1.00 94.88 981 GLN A CA 1
ATOM 7417 C C . GLN A 1 981 ? -38.833 4.795 46.038 1.00 94.88 981 GLN A C 1
ATOM 7419 O O . GLN A 1 981 ? -39.009 3.631 45.673 1.00 94.88 981 GLN A O 1
ATOM 7424 N N . ILE A 1 982 ? -38.298 5.723 45.244 1.00 95.44 982 ILE A N 1
ATOM 7425 C CA . ILE A 1 982 ? -37.652 5.383 43.976 1.00 95.44 982 ILE A CA 1
ATOM 7426 C C . ILE A 1 982 ? -36.334 4.679 44.299 1.00 95.44 982 ILE A C 1
ATOM 7428 O O . ILE A 1 982 ? -35.498 5.211 45.022 1.00 95.44 982 ILE A O 1
ATOM 7432 N N . VAL A 1 983 ? -36.169 3.475 43.767 1.00 93.62 983 VAL A N 1
ATOM 7433 C CA . VAL A 1 983 ? -35.041 2.578 44.055 1.00 93.62 983 VAL A CA 1
ATOM 7434 C C . VAL A 1 983 ? -34.148 2.344 42.840 1.00 93.62 983 VAL A C 1
ATOM 7436 O O . VAL A 1 983 ? -32.967 2.034 42.993 1.00 93.62 983 VAL A O 1
ATOM 7439 N N . ASN A 1 984 ? -34.668 2.566 41.628 1.00 94.19 984 ASN A N 1
ATOM 7440 C CA . ASN A 1 984 ? -33.863 2.576 40.409 1.00 94.19 984 ASN A CA 1
ATOM 7441 C C . ASN A 1 984 ? -34.302 3.708 39.477 1.00 94.19 984 ASN A C 1
ATOM 7443 O O . ASN A 1 984 ? -35.443 3.739 39.007 1.00 94.19 984 ASN A O 1
ATOM 7447 N N . PHE A 1 985 ? -33.357 4.585 39.163 1.00 94.62 985 PHE A N 1
ATOM 7448 C CA . PHE A 1 985 ? -33.469 5.640 38.165 1.00 94.62 985 PHE A CA 1
ATOM 7449 C C . PHE A 1 985 ? -32.977 5.086 36.822 1.00 94.62 985 PHE A C 1
ATOM 7451 O O . PHE A 1 985 ? -31.782 5.141 36.559 1.00 94.62 985 PHE A O 1
ATOM 7458 N N . ASN A 1 986 ? -33.856 4.488 36.002 1.00 92.44 986 ASN A N 1
ATOM 7459 C CA . ASN A 1 986 ? -33.436 3.701 34.826 1.00 92.44 986 ASN A CA 1
ATOM 7460 C C . ASN A 1 986 ? -33.397 4.500 33.513 1.00 92.44 986 ASN A C 1
ATOM 7462 O O . ASN A 1 986 ? -32.442 4.363 32.751 1.00 92.44 986 ASN A O 1
ATOM 7466 N N . LEU A 1 987 ? -34.437 5.291 33.221 1.00 91.94 987 LEU A N 1
ATOM 7467 C CA . LEU A 1 987 ? -34.538 6.083 31.989 1.00 91.94 987 LEU A CA 1
ATOM 7468 C C . LEU A 1 987 ? -35.262 7.403 32.262 1.00 91.94 987 LEU A C 1
ATOM 7470 O O . LEU A 1 987 ? -36.423 7.384 32.688 1.00 91.94 987 LEU A O 1
ATOM 7474 N N . ALA A 1 988 ? -34.587 8.521 31.985 1.00 89.19 988 ALA A N 1
ATOM 7475 C CA . ALA A 1 988 ? -35.065 9.865 32.294 1.00 89.19 988 ALA A CA 1
ATOM 7476 C C . ALA A 1 988 ? -36.454 10.121 31.698 1.00 89.19 988 ALA A C 1
ATOM 7478 O O . ALA A 1 988 ? -36.711 9.861 30.521 1.00 89.19 988 ALA A O 1
ATOM 7479 N N . GLY A 1 989 ? -37.387 10.548 32.549 1.00 88.44 989 GLY A N 1
ATOM 7480 C CA . GLY A 1 989 ? -38.784 10.823 32.216 1.00 88.44 989 GLY A CA 1
ATOM 7481 C C . GLY A 1 989 ? -39.625 9.600 31.823 1.00 88.44 989 GLY A C 1
ATOM 7482 O O . GLY A 1 989 ? -40.829 9.737 31.617 1.00 88.44 989 GLY A O 1
ATOM 7483 N N . GLN A 1 990 ? -39.058 8.392 31.719 1.00 90.75 990 GLN A N 1
ATOM 7484 C CA . GLN A 1 990 ? -39.763 7.245 31.130 1.00 90.75 990 GLN A CA 1
ATOM 7485 C C . GLN A 1 990 ? -39.888 6.024 32.035 1.00 90.75 990 GLN A C 1
ATOM 7487 O O . GLN A 1 990 ? -40.912 5.342 31.952 1.00 90.75 990 GLN A O 1
ATOM 7492 N N . GLN A 1 991 ? -38.876 5.698 32.845 1.00 92.75 991 GLN A N 1
ATOM 7493 C CA . GLN A 1 991 ? -38.864 4.450 33.612 1.00 92.75 991 GLN A CA 1
ATOM 7494 C C . GLN A 1 991 ? -38.126 4.590 34.948 1.00 92.75 991 GLN A C 1
ATOM 7496 O O . GLN A 1 991 ? -36.904 4.733 34.986 1.00 92.75 991 GLN A O 1
ATOM 7501 N N . TYR A 1 992 ? -38.875 4.429 36.041 1.00 95.56 992 TYR A N 1
ATOM 7502 C CA . TYR A 1 992 ? -38.379 4.447 37.420 1.00 95.56 992 TYR A CA 1
ATOM 7503 C C . TYR A 1 992 ? -38.917 3.225 38.157 1.00 95.56 992 TYR A C 1
ATOM 7505 O O . TYR A 1 992 ? -40.093 2.894 38.018 1.00 95.56 992 TYR A O 1
ATOM 7513 N N . ALA A 1 993 ? -38.085 2.533 38.931 1.00 94.62 993 ALA A N 1
ATOM 7514 C CA . ALA A 1 993 ? -38.571 1.485 39.824 1.00 94.62 993 ALA A CA 1
ATOM 7515 C C . ALA A 1 993 ? -38.867 2.090 41.197 1.00 94.62 993 ALA A C 1
ATOM 7517 O O . ALA A 1 993 ? -38.018 2.774 41.764 1.00 94.62 993 ALA A O 1
ATOM 7518 N N . VAL A 1 994 ? -40.059 1.827 41.725 1.00 95.50 994 VAL A N 1
ATOM 7519 C CA . VAL A 1 994 ? -40.512 2.283 43.039 1.00 95.50 994 VAL A CA 1
ATOM 7520 C C . VAL A 1 994 ? -40.731 1.067 43.925 1.00 95.50 994 VAL A C 1
ATOM 7522 O O . VAL A 1 994 ? -41.519 0.183 43.582 1.00 95.50 994 VAL A O 1
ATOM 7525 N N . ALA A 1 995 ? -40.039 1.014 45.059 1.00 94.19 995 ALA A N 1
ATOM 7526 C CA . ALA A 1 995 ? -40.298 0.040 46.108 1.00 94.19 995 ALA A CA 1
ATOM 7527 C C . ALA A 1 995 ? -41.193 0.664 47.172 1.00 94.19 995 ALA A C 1
ATOM 7529 O O . ALA A 1 995 ? -41.082 1.849 47.483 1.00 94.19 995 ALA A O 1
ATOM 7530 N N . GLY A 1 996 ? -42.075 -0.139 47.752 1.00 94.06 996 GLY A N 1
ATOM 7531 C CA . GLY A 1 996 ? -42.984 0.352 48.773 1.00 94.06 996 GLY A CA 1
ATOM 7532 C C . GLY A 1 996 ? -43.742 -0.749 49.480 1.00 94.06 996 GLY A C 1
ATOM 7533 O O . GLY A 1 996 ? -43.627 -1.926 49.121 1.00 94.06 996 GLY A O 1
ATOM 7534 N N . THR A 1 997 ? -44.542 -0.371 50.477 1.00 94.69 997 THR A N 1
ATOM 7535 C CA . THR A 1 997 ? -45.545 -1.299 51.006 1.00 94.69 997 THR A CA 1
ATOM 7536 C C . THR A 1 997 ? -46.578 -1.620 49.927 1.00 94.69 997 THR A C 1
ATOM 7538 O O . THR A 1 997 ? -46.793 -0.849 48.987 1.00 94.69 997 THR A O 1
ATOM 7541 N N . VAL A 1 998 ? -47.254 -2.763 50.051 1.00 92.69 998 VAL A N 1
ATOM 7542 C CA . VAL A 1 998 ? -48.333 -3.142 49.124 1.00 92.69 998 VAL A CA 1
ATOM 7543 C C . VAL A 1 998 ? -49.414 -2.054 49.066 1.00 92.69 998 VAL A C 1
ATOM 7545 O O . VAL A 1 998 ? -49.909 -1.750 47.982 1.00 92.69 998 VAL A O 1
ATOM 7548 N N . ALA A 1 999 ? -49.741 -1.440 50.208 1.00 94.31 999 ALA A N 1
ATOM 7549 C CA . ALA A 1 999 ? -50.699 -0.340 50.294 1.00 94.31 999 ALA A CA 1
ATOM 7550 C C . ALA A 1 999 ? -50.181 0.946 49.626 1.00 94.31 999 ALA A C 1
ATOM 7552 O O . ALA A 1 999 ? -50.905 1.534 48.823 1.00 94.31 999 ALA A O 1
ATOM 7553 N N . GLY A 1 1000 ? -48.923 1.333 49.868 1.00 95.56 1000 GLY A N 1
ATOM 7554 C CA . GLY A 1 1000 ? -48.312 2.501 49.232 1.00 95.56 1000 GLY A CA 1
ATOM 7555 C C . GLY A 1 1000 ? -48.257 2.373 47.710 1.00 95.56 1000 GLY A C 1
ATOM 7556 O O . GLY A 1 1000 ? -48.693 3.267 46.990 1.00 95.56 1000 GLY A O 1
ATOM 7557 N N . LEU A 1 1001 ? -47.807 1.226 47.188 1.00 95.81 1001 LEU A N 1
ATOM 7558 C CA . LEU A 1 1001 ? -47.754 1.000 45.736 1.00 95.81 1001 LEU A CA 1
ATOM 7559 C C . LEU A 1 1001 ? -49.140 0.984 45.095 1.00 95.81 1001 LEU A C 1
ATOM 7561 O O . LEU A 1 1001 ? -49.280 1.400 43.950 1.00 95.81 1001 LEU A O 1
ATOM 7565 N N . LYS A 1 1002 ? -50.163 0.533 45.827 1.00 95.31 1002 LYS A N 1
ATOM 7566 C CA . LYS A 1 1002 ? -51.546 0.608 45.359 1.00 95.31 1002 LYS A CA 1
ATOM 7567 C C . LYS A 1 1002 ? -52.027 2.059 45.274 1.00 95.31 1002 LYS A C 1
ATOM 7569 O O . LYS A 1 1002 ? -52.619 2.427 44.267 1.00 95.31 1002 LYS A O 1
ATOM 7574 N N . ALA A 1 1003 ? -51.729 2.887 46.279 1.00 95.44 1003 ALA A N 1
ATOM 7575 C CA . ALA A 1 1003 ? -52.043 4.318 46.247 1.00 95.44 1003 ALA A CA 1
ATOM 7576 C C . ALA A 1 1003 ? -51.338 5.030 45.078 1.00 95.44 1003 ALA A C 1
ATOM 7578 O O . ALA A 1 1003 ? -51.951 5.841 44.385 1.00 95.44 1003 ALA A O 1
ATOM 7579 N N . LEU A 1 1004 ? -50.078 4.668 44.810 1.00 96.06 1004 LEU A N 1
ATOM 7580 C CA . LEU A 1 1004 ? -49.328 5.158 43.655 1.00 96.06 1004 LEU A CA 1
ATOM 7581 C C . LEU A 1 1004 ? -49.943 4.705 42.322 1.00 96.06 1004 LEU A C 1
ATOM 7583 O O . LEU A 1 1004 ? -50.095 5.525 41.423 1.00 96.06 1004 LEU A O 1
ATOM 7587 N N . GLU A 1 1005 ? -50.316 3.427 42.179 1.00 96.12 1005 GLU A N 1
ATOM 7588 C CA . GLU A 1 1005 ? -50.980 2.920 40.967 1.00 96.12 1005 GLU A CA 1
ATOM 7589 C C . GLU A 1 1005 ? -52.318 3.631 40.725 1.00 96.12 1005 GLU A C 1
ATOM 7591 O O . GLU A 1 1005 ? -52.603 4.018 39.590 1.00 96.12 1005 GLU A O 1
ATOM 7596 N N . GLU A 1 1006 ? -53.126 3.826 41.771 1.00 95.00 1006 GLU A N 1
ATOM 7597 C CA . GLU A 1 1006 ? -54.430 4.490 41.697 1.00 95.00 1006 GLU A CA 1
ATOM 7598 C C . GLU A 1 1006 ? -54.296 5.960 41.265 1.00 95.00 1006 GLU A C 1
ATOM 7600 O O . GLU A 1 1006 ? -54.961 6.375 40.309 1.00 95.00 1006 GLU A O 1
ATOM 7605 N N . ASP A 1 1007 ? -53.409 6.735 41.902 1.00 95.62 1007 ASP A N 1
ATOM 7606 C CA . ASP A 1 1007 ? -53.190 8.144 41.547 1.00 95.62 1007 ASP A CA 1
ATOM 7607 C C . ASP A 1 1007 ? -52.574 8.291 40.149 1.00 95.62 1007 ASP A C 1
ATOM 7609 O O . ASP A 1 1007 ? -53.095 9.041 39.319 1.00 95.62 1007 ASP A O 1
ATOM 7613 N N . ALA A 1 1008 ? -51.531 7.515 39.836 1.00 94.38 1008 ALA A N 1
ATOM 7614 C CA . ALA A 1 1008 ? -50.892 7.562 38.526 1.00 94.38 1008 ALA A CA 1
ATOM 7615 C C . ALA A 1 1008 ? -51.878 7.177 37.414 1.00 94.38 1008 ALA A C 1
ATOM 7617 O O . ALA A 1 1008 ? -51.920 7.835 36.376 1.00 94.38 1008 ALA A O 1
ATOM 7618 N N . THR A 1 1009 ? -52.709 6.147 37.619 1.00 94.88 1009 THR A N 1
ATOM 7619 C CA . THR A 1 1009 ? -53.721 5.712 36.636 1.00 94.88 1009 THR A CA 1
ATOM 7620 C C . THR A 1 1009 ? -54.792 6.774 36.422 1.00 94.88 1009 THR A C 1
ATOM 7622 O O . THR A 1 1009 ? -55.189 7.015 35.281 1.00 94.88 1009 THR A O 1
ATOM 7625 N N . LYS A 1 1010 ? -55.231 7.446 37.492 1.00 93.31 1010 LYS A N 1
ATOM 7626 C CA . LYS A 1 1010 ? -56.162 8.573 37.389 1.00 93.31 1010 LYS A CA 1
ATOM 7627 C C . LYS A 1 1010 ? -55.562 9.702 36.547 1.00 93.31 1010 LYS A C 1
ATOM 7629 O O . LYS A 1 1010 ? -56.188 10.135 35.582 1.00 93.31 1010 LYS A O 1
ATOM 7634 N N . ARG A 1 1011 ? -54.331 10.121 36.855 1.00 94.00 1011 ARG A N 1
ATOM 7635 C CA . ARG A 1 1011 ? -53.621 11.157 36.090 1.00 94.00 1011 ARG A CA 1
ATOM 7636 C C . ARG A 1 1011 ? -53.369 10.738 34.643 1.00 94.00 1011 ARG A C 1
ATOM 7638 O O . ARG A 1 1011 ? -53.516 11.557 33.747 1.00 94.00 1011 ARG A O 1
ATOM 7645 N N . ALA A 1 1012 ? -53.045 9.471 34.387 1.00 93.31 1012 ALA A N 1
ATOM 7646 C CA . ALA A 1 1012 ? -52.874 8.955 33.029 1.00 93.31 1012 ALA A CA 1
ATOM 7647 C C . ALA A 1 1012 ? -54.173 9.040 32.219 1.00 93.31 1012 ALA A C 1
ATOM 7649 O O . ALA A 1 1012 ? -54.133 9.426 31.054 1.00 93.31 1012 ALA A O 1
ATOM 7650 N N . ALA A 1 1013 ? -55.324 8.737 32.828 1.00 90.88 1013 ALA A N 1
ATOM 7651 C CA . ALA A 1 1013 ? -56.623 8.884 32.175 1.00 90.88 1013 ALA A CA 1
ATOM 7652 C C . ALA A 1 1013 ? -56.948 10.354 31.847 1.00 90.88 1013 ALA A C 1
ATOM 7654 O O . ALA A 1 1013 ? -57.488 10.632 30.780 1.00 90.88 1013 ALA A O 1
ATOM 7655 N N . GLU A 1 1014 ? -56.582 11.290 32.729 1.00 91.50 1014 GLU A N 1
ATOM 7656 C CA . GLU A 1 1014 ? -56.731 12.739 32.510 1.00 91.50 1014 GLU A CA 1
ATOM 7657 C C . GLU A 1 1014 ? -55.754 13.275 31.446 1.00 91.50 1014 GLU A C 1
ATOM 7659 O O . GLU A 1 1014 ? -56.115 14.133 30.643 1.00 91.50 1014 GLU A O 1
ATOM 7664 N N . HIS A 1 1015 ? -54.532 12.740 31.409 1.00 88.06 1015 HIS A N 1
ATOM 7665 C CA . HIS A 1 1015 ? -53.466 13.120 30.479 1.00 88.06 1015 HIS A CA 1
ATOM 7666 C C . HIS A 1 1015 ? -53.563 12.418 29.108 1.00 88.06 1015 HIS A C 1
ATOM 7668 O O . HIS A 1 1015 ? -52.880 12.803 28.163 1.00 88.06 1015 HIS A O 1
ATOM 7674 N N . GLY A 1 1016 ? -54.398 11.379 28.982 1.00 88.75 1016 GLY A N 1
ATOM 7675 C CA . GLY A 1 1016 ? -54.533 10.563 27.769 1.00 88.75 1016 GLY A CA 1
ATOM 7676 C C . GLY A 1 1016 ? -53.407 9.541 27.550 1.00 88.75 1016 GLY A C 1
ATOM 7677 O O . GLY A 1 1016 ? -53.201 9.085 26.424 1.00 88.75 1016 GLY A O 1
ATOM 7678 N N . GLY A 1 1017 ? -52.657 9.183 28.594 1.00 88.12 1017 GLY A N 1
ATOM 7679 C CA . GLY A 1 1017 ? -51.547 8.235 28.504 1.00 88.12 1017 GLY A CA 1
ATOM 7680 C C . GLY A 1 1017 ? -51.945 6.766 28.671 1.00 88.12 1017 GLY A C 1
ATOM 7681 O O . GLY A 1 1017 ? -53.086 6.415 28.974 1.00 88.12 1017 GLY A O 1
ATOM 7682 N N . LYS A 1 1018 ? -50.977 5.868 28.448 1.00 91.81 1018 LYS A N 1
ATOM 7683 C CA . LYS A 1 1018 ? -51.151 4.418 28.644 1.00 91.81 1018 LYS A CA 1
ATOM 7684 C C . LYS A 1 1018 ? -51.009 4.049 30.124 1.00 91.81 1018 LYS A C 1
ATOM 7686 O O . LYS A 1 1018 ? -50.797 4.902 30.976 1.00 91.81 1018 LYS A O 1
ATOM 7691 N N . ARG A 1 1019 ? -51.080 2.746 30.430 1.00 91.94 1019 ARG A N 1
ATOM 7692 C CA . ARG A 1 1019 ? -50.878 2.219 31.788 1.00 91.94 1019 ARG A CA 1
ATOM 7693 C C . ARG A 1 1019 ? -49.560 2.761 32.392 1.00 91.94 1019 ARG A C 1
ATOM 7695 O O . ARG A 1 1019 ? -48.493 2.423 31.868 1.00 91.94 1019 ARG A O 1
ATOM 7702 N N . PRO A 1 1020 ? -49.623 3.568 33.468 1.00 92.62 1020 PRO A N 1
ATOM 7703 C CA . PRO A 1 1020 ? -48.469 4.302 33.993 1.00 92.62 1020 PRO A CA 1
ATOM 7704 C C . PRO A 1 1020 ? -47.660 3.515 35.027 1.00 92.62 1020 PRO A C 1
ATOM 7706 O O . PRO A 1 1020 ? -46.526 3.883 35.319 1.00 92.62 1020 PRO A O 1
ATOM 7709 N N . PHE A 1 1021 ? -48.227 2.438 35.574 1.00 94.56 1021 PHE A N 1
ATOM 7710 C CA . PHE A 1 1021 ? -47.614 1.635 36.624 1.00 94.56 1021 PHE A CA 1
ATOM 7711 C C . PHE A 1 1021 ? -47.810 0.135 36.376 1.00 94.56 1021 PHE A C 1
ATOM 7713 O O . PHE A 1 1021 ? -48.867 -0.307 35.910 1.00 94.56 1021 PHE A O 1
ATOM 7720 N N . MET A 1 1022 ? -46.780 -0.654 36.681 1.00 93.38 1022 MET A N 1
ATOM 7721 C CA . MET A 1 1022 ? -46.795 -2.111 36.572 1.00 93.38 1022 MET A CA 1
ATOM 7722 C C . MET A 1 1022 ? -46.006 -2.741 37.719 1.00 93.38 1022 MET A C 1
ATOM 7724 O O . MET A 1 1022 ? -44.855 -2.383 37.942 1.00 93.38 1022 MET A O 1
ATOM 7728 N N . TYR A 1 1023 ? -46.591 -3.713 38.419 1.00 89.69 1023 TYR A N 1
ATOM 7729 C CA . TYR A 1 1023 ? -45.865 -4.481 39.434 1.00 89.69 1023 TYR A CA 1
ATOM 7730 C C . TYR A 1 1023 ? -44.743 -5.314 38.813 1.00 89.69 1023 TYR A C 1
ATOM 7732 O O . TYR A 1 1023 ? -44.942 -5.949 37.778 1.00 89.69 1023 TYR A O 1
ATOM 7740 N N . VAL A 1 1024 ? -43.592 -5.358 39.485 1.00 85.88 1024 VAL A N 1
ATOM 7741 C CA . VAL A 1 1024 ? -42.480 -6.238 39.118 1.00 85.88 1024 VAL A CA 1
ATOM 7742 C C . VAL A 1 1024 ? -42.727 -7.621 39.741 1.00 85.88 1024 VAL A C 1
ATOM 7744 O O . VAL A 1 1024 ? -42.828 -7.720 40.968 1.00 85.88 1024 VAL A O 1
ATOM 7747 N N . PRO A 1 1025 ? -42.880 -8.690 38.937 1.00 76.75 1025 PRO A N 1
ATOM 7748 C CA . PRO A 1 1025 ? -43.131 -10.034 39.455 1.00 76.75 1025 PRO A CA 1
ATOM 7749 C C . PRO A 1 1025 ? -41.974 -10.557 40.316 1.00 76.75 1025 PRO A C 1
ATOM 7751 O O . PRO A 1 1025 ? -40.817 -10.217 40.088 1.00 76.75 1025 PRO A O 1
ATOM 7754 N N . GLY A 1 1026 ? -42.287 -11.397 41.306 1.00 73.00 1026 GLY A N 1
ATOM 7755 C CA . GLY A 1 1026 ? -41.290 -12.131 42.099 1.00 73.00 1026 GLY A CA 1
ATOM 7756 C C . GLY A 1 1026 ? -40.494 -11.317 43.128 1.00 73.00 1026 GLY A C 1
ATOM 7757 O O . GLY A 1 1026 ? -39.819 -11.916 43.957 1.00 73.00 1026 GLY A O 1
ATOM 7758 N N . ILE A 1 1027 ? -40.589 -9.981 43.131 1.00 79.00 1027 ILE A N 1
ATOM 7759 C CA . ILE A 1 1027 ? -39.838 -9.126 44.061 1.00 79.00 1027 ILE A CA 1
ATOM 7760 C C . ILE A 1 1027 ? -40.706 -8.706 45.247 1.00 79.00 1027 ILE A C 1
ATOM 7762 O O . ILE A 1 1027 ? -41.709 -8.004 45.100 1.00 79.00 1027 ILE A O 1
ATOM 7766 N N . ASP A 1 1028 ? -40.270 -9.114 46.437 1.00 80.38 1028 ASP A N 1
ATOM 7767 C CA . ASP A 1 1028 ? -40.941 -8.859 47.712 1.00 80.38 1028 ASP A CA 1
ATOM 7768 C C . ASP A 1 1028 ? -40.006 -8.263 48.784 1.00 80.38 1028 ASP A C 1
ATOM 7770 O O . ASP A 1 1028 ? -40.318 -8.253 49.973 1.00 80.38 1028 ASP A O 1
ATOM 7774 N N . VAL A 1 1029 ? -38.860 -7.724 48.377 1.00 83.88 1029 VAL A N 1
ATOM 7775 C CA . VAL A 1 1029 ? -37.918 -7.002 49.243 1.00 83.88 1029 VAL A CA 1
ATOM 7776 C C . VAL A 1 1029 ? -37.750 -5.584 48.690 1.00 83.88 1029 VAL A C 1
ATOM 7778 O O . VAL A 1 1029 ? -37.559 -5.437 47.480 1.00 83.88 1029 VAL A O 1
ATOM 7781 N N . PRO A 1 1030 ? -37.801 -4.530 49.528 1.00 88.44 1030 PRO A N 1
ATOM 7782 C CA . PRO A 1 1030 ? -37.602 -3.157 49.079 1.00 88.44 1030 PRO A CA 1
ATOM 7783 C C . PRO A 1 1030 ? -36.101 -2.851 48.947 1.00 88.44 1030 PRO A C 1
ATOM 7785 O O . PRO A 1 1030 ? -35.518 -2.143 49.771 1.00 88.44 1030 PRO A O 1
ATOM 7788 N N . PHE A 1 1031 ? -35.462 -3.439 47.933 1.00 87.06 1031 PHE A N 1
ATOM 7789 C CA . PHE A 1 1031 ? -34.040 -3.248 47.629 1.00 87.06 1031 PHE A CA 1
ATOM 7790 C C . PHE A 1 1031 ? -33.692 -1.766 47.438 1.00 87.06 1031 PHE A C 1
ATOM 7792 O O . PHE A 1 1031 ? -34.552 -1.002 47.017 1.00 87.06 1031 PHE A O 1
ATOM 7799 N N . HIS A 1 1032 ? -32.437 -1.373 47.701 1.00 90.62 1032 HIS A N 1
ATOM 7800 C CA . HIS A 1 1032 ? -31.933 -0.016 47.419 1.00 90.62 1032 HIS A CA 1
ATOM 7801 C C . HIS A 1 1032 ? -32.695 1.106 48.133 1.00 90.62 1032 HIS A C 1
ATOM 7803 O O . HIS A 1 1032 ? -32.805 2.226 47.638 1.00 90.62 1032 HIS A O 1
ATOM 7809 N N . SER A 1 1033 ? -33.255 0.786 49.297 1.00 91.12 1033 SER A N 1
ATOM 7810 C CA . SER A 1 1033 ? -34.123 1.685 50.038 1.00 91.12 1033 SER A CA 1
ATOM 7811 C C . SER A 1 1033 ? -33.698 1.818 51.493 1.00 91.12 1033 SER A C 1
ATOM 7813 O O . SER A 1 1033 ? -32.973 0.976 52.039 1.00 91.12 1033 SER A O 1
ATOM 7815 N N . THR A 1 1034 ? -34.193 2.864 52.154 1.00 90.69 1034 THR A N 1
ATOM 7816 C CA . THR A 1 1034 ? -33.799 3.180 53.532 1.00 90.69 1034 THR A CA 1
ATOM 7817 C C . THR A 1 1034 ? -34.178 2.088 54.534 1.00 90.69 1034 THR A C 1
ATOM 7819 O O . THR A 1 1034 ? -33.537 1.986 55.580 1.00 90.69 1034 THR A O 1
ATOM 7822 N N . VAL A 1 1035 ? -35.141 1.221 54.193 1.00 89.50 1035 VAL A N 1
ATOM 7823 C CA . VAL A 1 1035 ? -35.556 0.053 54.993 1.00 89.50 1035 VAL A CA 1
ATOM 7824 C C . VAL A 1 1035 ? -34.396 -0.915 55.240 1.00 89.50 1035 VAL A C 1
ATOM 7826 O O . VAL A 1 1035 ? -34.356 -1.569 56.278 1.00 89.50 1035 VAL A O 1
ATOM 7829 N N . LEU A 1 1036 ? -33.427 -0.990 54.323 1.00 89.75 1036 LEU A N 1
ATOM 7830 C CA . LEU A 1 1036 ? -32.300 -1.921 54.410 1.00 89.75 1036 LEU A CA 1
ATOM 7831 C C . LEU A 1 1036 ? -31.052 -1.337 55.095 1.00 89.75 1036 LEU A C 1
ATOM 7833 O O . LEU A 1 1036 ? -30.060 -2.050 55.245 1.00 89.75 1036 LEU A O 1
ATOM 7837 N N . ARG A 1 1037 ? -31.080 -0.074 55.555 1.00 89.50 1037 ARG A N 1
ATOM 7838 C CA . ARG A 1 1037 ? -29.907 0.591 56.165 1.00 89.50 1037 ARG A CA 1
ATOM 7839 C C . ARG A 1 1037 ? -29.365 -0.128 57.400 1.00 89.50 1037 ARG A C 1
ATOM 7841 O O . ARG A 1 1037 ? -28.160 -0.098 57.631 1.00 89.50 1037 ARG A O 1
ATOM 7848 N N . SER A 1 1038 ? -30.221 -0.801 58.169 1.00 86.44 1038 SER A N 1
ATOM 7849 C CA . SER A 1 1038 ? -29.800 -1.574 59.346 1.00 86.44 1038 SER A CA 1
ATOM 7850 C C . SER A 1 1038 ? -28.869 -2.742 59.003 1.00 86.44 1038 SER A C 1
ATOM 7852 O O . SER A 1 1038 ? -28.077 -3.138 59.850 1.00 86.44 1038 SER A O 1
ATOM 7854 N N . GLY A 1 1039 ? -28.920 -3.263 57.771 1.00 85.81 1039 GLY A 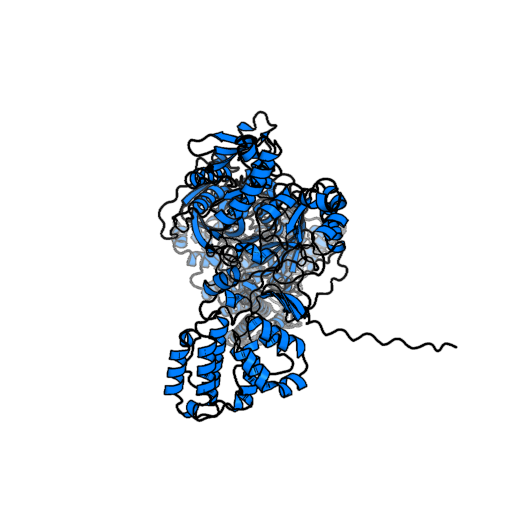N 1
ATOM 7855 C CA . GLY A 1 1039 ? -28.063 -4.358 57.309 1.00 85.81 1039 GLY A CA 1
ATOM 7856 C C . GLY A 1 1039 ? -26.702 -3.932 56.750 1.00 85.81 1039 GLY A C 1
ATOM 7857 O O . GLY A 1 1039 ? -25.872 -4.793 56.465 1.00 85.81 1039 GLY A O 1
ATOM 7858 N N . VAL A 1 1040 ? -26.451 -2.627 56.581 1.00 89.94 1040 VAL A N 1
ATOM 7859 C CA . VAL A 1 1040 ? -25.225 -2.118 55.933 1.00 89.94 1040 VAL A CA 1
ATOM 7860 C C . VAL A 1 1040 ? -23.974 -2.450 56.746 1.00 89.94 1040 VAL A C 1
ATOM 7862 O O . VAL A 1 1040 ? -22.972 -2.861 56.169 1.00 89.94 1040 VAL A O 1
ATOM 7865 N N . ALA A 1 1041 ? -24.023 -2.320 58.076 1.00 88.56 1041 ALA A N 1
ATOM 7866 C CA . ALA A 1 1041 ? -22.873 -2.603 58.937 1.00 88.56 1041 ALA A CA 1
ATOM 7867 C C . ALA A 1 1041 ? -22.451 -4.081 58.872 1.00 88.56 1041 ALA A C 1
ATOM 7869 O O . ALA A 1 1041 ? -21.273 -4.372 58.668 1.00 88.56 1041 ALA A O 1
ATOM 7870 N N . ASP A 1 1042 ? -23.415 -5.002 58.952 1.00 86.31 1042 ASP A N 1
ATOM 7871 C CA . ASP A 1 1042 ? -23.156 -6.442 58.850 1.00 86.31 1042 ASP A CA 1
ATOM 7872 C C . ASP A 1 1042 ? -22.585 -6.806 57.473 1.00 86.31 1042 ASP A C 1
ATOM 7874 O O . ASP A 1 1042 ? -21.642 -7.595 57.359 1.00 86.31 1042 ASP A O 1
ATOM 7878 N N . PHE A 1 1043 ? -23.128 -6.207 56.410 1.00 88.19 1043 PHE A N 1
ATOM 7879 C CA . PHE A 1 1043 ? -22.654 -6.455 5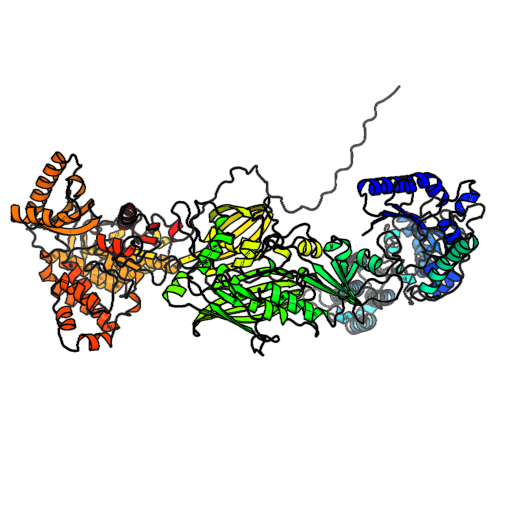5.054 1.00 88.19 1043 PHE A CA 1
ATOM 7880 C C . PHE A 1 1043 ? -21.271 -5.839 54.790 1.00 88.19 1043 PHE A C 1
ATOM 7882 O O . PHE A 1 1043 ? -20.451 -6.468 54.122 1.00 88.19 1043 PHE A O 1
ATOM 7889 N N . ARG A 1 1044 ? -20.955 -4.678 55.383 1.00 91.94 1044 ARG A N 1
ATOM 7890 C CA . ARG A 1 1044 ? -19.604 -4.091 55.373 1.00 91.94 1044 ARG A CA 1
ATOM 7891 C C . ARG A 1 1044 ? -18.582 -5.058 55.959 1.00 91.94 1044 ARG A C 1
ATOM 7893 O O . ARG A 1 1044 ? -17.565 -5.298 55.320 1.00 91.94 1044 ARG A O 1
ATOM 7900 N N . THR A 1 1045 ? -18.854 -5.652 57.123 1.00 90.31 1045 THR A N 1
ATOM 7901 C CA . THR A 1 1045 ? -17.952 -6.652 57.723 1.00 90.31 1045 THR A CA 1
ATOM 7902 C C . THR A 1 1045 ? -17.725 -7.834 56.782 1.00 90.31 1045 THR A C 1
ATOM 7904 O O . THR A 1 1045 ? -16.605 -8.323 56.662 1.00 90.31 1045 THR A O 1
ATOM 7907 N N . LYS A 1 1046 ? -18.757 -8.271 56.050 1.00 87.00 1046 LYS A N 1
ATOM 7908 C CA . LYS A 1 1046 ? -18.614 -9.355 55.066 1.00 87.00 1046 LYS A CA 1
ATOM 7909 C C . LYS A 1 1046 ? -17.803 -8.971 53.837 1.00 87.00 1046 LYS A C 1
ATOM 7911 O O . LYS A 1 1046 ? -17.032 -9.798 53.358 1.00 87.00 1046 LYS A O 1
ATOM 7916 N N . LEU A 1 1047 ? -17.939 -7.741 53.349 1.00 90.69 1047 LEU A N 1
ATOM 7917 C CA . LEU A 1 1047 ? -17.078 -7.218 52.290 1.00 90.69 1047 LEU A CA 1
ATOM 7918 C C . LEU A 1 1047 ? -15.625 -7.118 52.772 1.00 90.69 1047 LEU A C 1
ATOM 7920 O O . LEU A 1 1047 ? -14.724 -7.557 52.064 1.00 90.69 1047 LEU A O 1
ATOM 7924 N N . ASP A 1 1048 ? -15.403 -6.633 53.993 1.00 90.56 1048 ASP A N 1
ATOM 7925 C CA . ASP A 1 1048 ? -14.072 -6.498 54.590 1.00 90.56 1048 ASP A CA 1
ATOM 7926 C C . ASP A 1 1048 ? -13.362 -7.856 54.774 1.00 90.56 1048 ASP A C 1
ATOM 7928 O O . ASP A 1 1048 ? -12.185 -7.986 54.448 1.00 90.56 1048 ASP A O 1
ATOM 7932 N N . GLU A 1 1049 ? -14.092 -8.902 55.183 1.00 89.75 1049 GLU A N 1
ATOM 7933 C CA . GLU A 1 1049 ? -13.578 -10.279 55.308 1.00 89.75 1049 GLU A CA 1
ATOM 7934 C C . GLU A 1 1049 ? -13.140 -10.910 53.969 1.00 89.75 1049 GLU A C 1
ATOM 7936 O O . GLU A 1 1049 ? -12.429 -11.920 53.966 1.00 89.75 1049 GLU A O 1
ATOM 7941 N N . ARG A 1 1050 ? -13.627 -10.399 52.830 1.00 87.88 1050 ARG A N 1
ATOM 7942 C CA . ARG A 1 1050 ? -13.559 -11.090 51.529 1.00 87.88 1050 ARG A CA 1
ATOM 7943 C C . ARG A 1 1050 ? -12.818 -10.322 50.446 1.00 87.88 1050 ARG A C 1
ATOM 7945 O O . ARG A 1 1050 ? -12.210 -10.954 49.586 1.00 87.88 1050 ARG A O 1
ATOM 7952 N N . ILE A 1 1051 ? -12.870 -8.995 50.461 1.00 89.56 1051 ILE A N 1
ATOM 7953 C CA . ILE A 1 1051 ? -12.155 -8.161 49.494 1.00 89.56 1051 ILE A CA 1
ATOM 7954 C C . ILE A 1 1051 ? -10.651 -8.174 49.831 1.00 89.56 1051 ILE A C 1
ATOM 7956 O O . ILE A 1 1051 ? -10.301 -8.058 51.012 1.00 89.56 1051 ILE A O 1
ATOM 7960 N N . PRO A 1 1052 ? -9.753 -8.302 48.828 1.00 89.44 1052 PRO A N 1
ATOM 7961 C CA . PRO A 1 1052 ? -8.302 -8.278 49.034 1.00 89.44 1052 PRO A CA 1
ATOM 7962 C C . PRO A 1 1052 ? -7.829 -7.077 49.856 1.00 89.44 1052 PRO A C 1
ATOM 7964 O O . PRO A 1 1052 ? -8.466 -6.029 49.837 1.00 89.44 1052 PRO A O 1
ATOM 7967 N N . ALA A 1 1053 ? -6.703 -7.218 50.563 1.00 90.25 1053 ALA A N 1
ATOM 7968 C CA . ALA A 1 1053 ? -6.169 -6.174 51.448 1.00 90.25 1053 ALA A CA 1
ATOM 7969 C C . ALA A 1 1053 ? -5.766 -4.882 50.712 1.00 90.25 1053 ALA A C 1
ATOM 7971 O O . ALA A 1 1053 ? -5.834 -3.802 51.292 1.00 90.25 1053 ALA A O 1
ATOM 7972 N N . GLU A 1 1054 ? -5.399 -4.989 49.436 1.00 93.12 1054 GLU A N 1
ATOM 7973 C CA . GLU A 1 1054 ? -5.068 -3.869 48.558 1.00 93.12 1054 GLU A CA 1
ATOM 7974 C C . GLU A 1 1054 ? -5.691 -4.106 47.181 1.00 93.12 1054 GLU A C 1
ATOM 7976 O O . GLU A 1 1054 ? -5.784 -5.248 46.721 1.00 93.12 1054 GLU A O 1
ATOM 7981 N N . ILE A 1 1055 ? -6.122 -3.030 46.525 1.00 94.62 1055 ILE A N 1
ATOM 7982 C CA . ILE A 1 1055 ? -6.669 -3.061 45.166 1.00 94.62 1055 ILE A CA 1
ATOM 7983 C C . ILE A 1 1055 ? -5.847 -2.113 44.309 1.00 94.62 1055 ILE A C 1
ATOM 7985 O O . ILE A 1 1055 ? -5.686 -0.956 44.676 1.00 94.62 1055 ILE A O 1
ATOM 7989 N N . ASP A 1 1056 ? -5.367 -2.583 43.161 1.00 94.69 1056 ASP A N 1
ATOM 7990 C CA . ASP A 1 1056 ? -4.666 -1.730 42.201 1.00 94.69 1056 ASP A CA 1
ATOM 7991 C C . ASP A 1 1056 ? -5.581 -0.575 41.732 1.00 94.69 1056 ASP A C 1
ATOM 7993 O O . ASP A 1 1056 ? -6.598 -0.835 41.073 1.00 94.69 1056 ASP A O 1
ATOM 7997 N N . PRO A 1 1057 ? -5.237 0.694 42.032 1.00 95.06 1057 PRO A N 1
ATOM 7998 C CA . PRO A 1 1057 ? -6.026 1.849 41.619 1.00 95.06 1057 PRO A CA 1
ATOM 7999 C C . PRO A 1 1057 ? -6.220 1.934 40.104 1.00 95.06 1057 PRO A C 1
ATOM 8001 O O . PRO A 1 1057 ? -7.282 2.365 39.656 1.00 95.06 1057 PRO A O 1
ATOM 8004 N N . ALA A 1 1058 ? -5.249 1.476 39.301 1.00 94.25 1058 ALA A N 1
ATOM 8005 C CA . ALA A 1 1058 ? -5.311 1.549 37.840 1.00 94.25 1058 ALA A CA 1
ATOM 8006 C C . ALA A 1 1058 ? -6.468 0.725 37.246 1.00 94.25 1058 ALA A C 1
ATOM 8008 O O . ALA A 1 1058 ? -6.885 0.958 36.109 1.00 94.25 1058 ALA A O 1
ATOM 8009 N N . LYS A 1 1059 ? -7.023 -0.223 38.012 1.00 94.56 1059 LYS A N 1
ATOM 8010 C CA . LYS A 1 1059 ? -8.202 -1.002 37.617 1.00 94.56 1059 LYS A CA 1
ATOM 8011 C C . LYS A 1 1059 ? -9.504 -0.207 37.708 1.00 94.56 1059 LYS A C 1
ATOM 8013 O O . LYS A 1 1059 ? -10.425 -0.504 36.951 1.00 94.56 1059 LYS A O 1
ATOM 8018 N N . LEU A 1 1060 ? -9.596 0.768 38.618 1.00 96.06 1060 LEU A N 1
ATOM 8019 C CA . LEU A 1 1060 ? -10.846 1.471 38.937 1.00 96.06 1060 LEU A CA 1
ATOM 8020 C C . LEU A 1 1060 ? -10.824 2.951 38.551 1.00 96.06 1060 LEU A C 1
ATOM 8022 O O . LEU A 1 1060 ? -11.826 3.451 38.039 1.00 96.06 1060 LEU A O 1
ATOM 8026 N N . VAL A 1 1061 ? -9.708 3.644 38.792 1.00 95.12 1061 VAL A N 1
ATOM 8027 C CA . VAL A 1 1061 ? -9.611 5.101 38.640 1.00 95.12 1061 VAL A CA 1
ATOM 8028 C C . VAL A 1 1061 ? -9.912 5.518 37.201 1.00 95.12 1061 VAL A C 1
ATOM 8030 O O . VAL A 1 1061 ? -9.309 5.007 36.259 1.00 95.12 1061 VAL A O 1
ATOM 8033 N N . GLY A 1 1062 ? -10.885 6.419 37.036 1.00 90.75 1062 GLY A N 1
ATOM 8034 C CA . GLY A 1 1062 ? -11.352 6.920 35.739 1.00 90.75 1062 GLY A CA 1
ATOM 8035 C C . GLY A 1 1062 ? -12.132 5.912 34.882 1.00 90.75 1062 GLY A C 1
ATOM 8036 O O . GLY A 1 1062 ? -12.528 6.251 33.772 1.00 90.75 1062 GLY A O 1
ATOM 8037 N N . ARG A 1 1063 ? -12.359 4.681 35.368 1.00 94.06 1063 ARG A N 1
ATOM 8038 C CA . ARG A 1 1063 ? -12.966 3.577 34.592 1.00 94.06 1063 ARG A CA 1
ATOM 8039 C C . ARG A 1 1063 ? -14.253 3.049 35.212 1.00 94.06 1063 ARG A C 1
ATOM 8041 O O . ARG A 1 1063 ? -15.222 2.804 34.500 1.00 94.06 1063 ARG A O 1
ATOM 8048 N N . TYR A 1 1064 ? -14.251 2.852 36.528 1.00 97.06 1064 TYR A N 1
ATOM 8049 C CA . TYR A 1 1064 ? -15.374 2.302 37.279 1.00 97.06 1064 TYR A CA 1
ATOM 8050 C C . TYR A 1 1064 ? -16.407 3.386 37.585 1.00 97.06 1064 TYR A C 1
ATOM 8052 O O . TYR A 1 1064 ? -16.053 4.423 38.142 1.00 97.06 1064 TYR A O 1
ATOM 8060 N N . ILE A 1 1065 ? -17.682 3.131 37.285 1.00 96.31 1065 ILE A N 1
ATOM 8061 C CA . ILE A 1 1065 ? -18.789 4.016 37.663 1.00 96.31 1065 ILE A CA 1
ATOM 8062 C C . ILE A 1 1065 ? -19.689 3.289 38.676 1.00 96.31 1065 ILE A C 1
ATOM 8064 O O . ILE A 1 1065 ? -20.475 2.423 38.279 1.00 96.31 1065 ILE A O 1
ATOM 8068 N N . PRO A 1 1066 ? -19.601 3.618 39.979 1.00 96.06 1066 PRO A N 1
ATOM 8069 C CA . PRO A 1 1066 ? -20.434 3.015 41.006 1.00 96.06 1066 PRO A CA 1
ATOM 8070 C C . PRO A 1 1066 ? -21.873 3.528 40.962 1.00 96.06 1066 PRO A C 1
ATOM 8072 O O . PRO A 1 1066 ? -22.132 4.704 40.694 1.00 96.06 1066 PRO A O 1
ATOM 8075 N N . ASN A 1 1067 ? -22.822 2.670 41.334 1.00 95.56 1067 ASN A N 1
ATOM 8076 C CA . ASN A 1 1067 ? -24.244 3.020 41.323 1.00 95.56 1067 ASN A CA 1
ATOM 8077 C C . ASN A 1 1067 ? -24.616 4.119 42.330 1.00 95.56 1067 ASN A C 1
ATOM 8079 O O . ASN A 1 1067 ? -25.585 4.844 42.107 1.00 95.56 1067 ASN A O 1
ATOM 8083 N N . LEU A 1 1068 ? -23.883 4.204 43.449 1.00 93.94 1068 LEU A N 1
ATOM 8084 C CA . LEU A 1 1068 ? -24.192 5.093 44.571 1.00 93.94 1068 LEU A CA 1
ATOM 8085 C C . LEU A 1 1068 ? -24.033 6.576 44.205 1.00 93.94 1068 LEU A C 1
ATOM 8087 O O . LEU A 1 1068 ? -24.889 7.392 44.544 1.00 93.94 1068 LEU A O 1
ATOM 8091 N N . VAL A 1 1069 ? -22.938 6.916 43.517 1.00 92.94 1069 VAL A N 1
ATOM 8092 C CA . VAL A 1 1069 ? -22.584 8.310 43.190 1.00 92.94 1069 VAL A CA 1
ATOM 809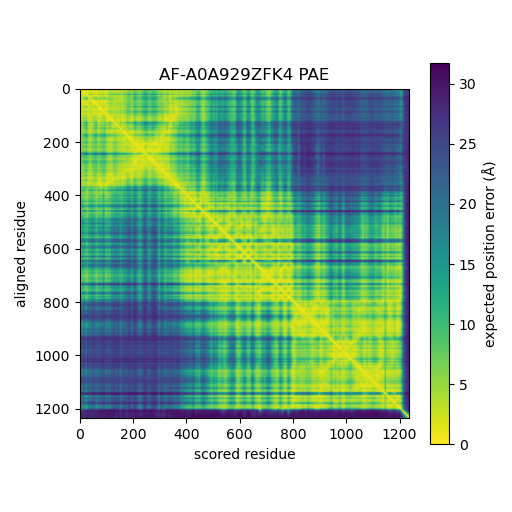3 C C . VAL A 1 1069 ? -22.582 8.610 41.691 1.00 92.94 1069 VAL A C 1
ATOM 8095 O O . VAL A 1 1069 ? -22.562 9.781 41.340 1.00 92.94 1069 VAL A O 1
ATOM 8098 N N . ALA A 1 1070 ? -22.630 7.590 40.821 1.00 92.12 1070 ALA A N 1
ATOM 8099 C CA . ALA A 1 1070 ? -22.716 7.714 39.361 1.00 92.12 1070 ALA A CA 1
ATOM 8100 C C . ALA A 1 1070 ? -21.685 8.668 38.725 1.00 92.12 1070 ALA A C 1
ATOM 8102 O O . ALA A 1 1070 ? -21.987 9.398 37.785 1.00 92.12 1070 ALA A O 1
ATOM 8103 N N . ARG A 1 1071 ? -20.447 8.635 39.224 1.00 90.62 1071 ARG A N 1
ATOM 8104 C CA . ARG A 1 1071 ? -19.295 9.397 38.718 1.00 90.62 1071 ARG A CA 1
ATOM 8105 C C . ARG A 1 1071 ? -18.093 8.470 38.543 1.00 90.62 1071 ARG A C 1
ATOM 8107 O O . ARG A 1 1071 ? -18.030 7.486 39.278 1.00 90.62 1071 ARG A O 1
ATOM 8114 N N . PRO A 1 1072 ? -17.144 8.753 37.632 1.00 92.69 1072 PRO A N 1
ATOM 8115 C CA . PRO A 1 1072 ? -15.923 7.958 37.531 1.00 92.69 1072 PRO A CA 1
ATOM 8116 C C . PRO A 1 1072 ? -15.213 7.875 38.887 1.00 92.69 1072 PRO A C 1
ATOM 8118 O O . PRO A 1 1072 ? -15.123 8.869 39.605 1.00 92.69 1072 PRO A O 1
ATOM 8121 N N . PHE A 1 1073 ? -14.756 6.681 39.259 1.00 95.31 1073 PHE A N 1
ATOM 8122 C CA . PHE A 1 1073 ? -14.053 6.459 40.518 1.00 95.31 1073 PHE A CA 1
ATOM 8123 C C . PHE A 1 1073 ? -12.737 7.238 40.546 1.00 95.31 1073 PHE A C 1
ATOM 8125 O O . PHE A 1 1073 ? -11.954 7.177 39.598 1.00 95.31 1073 PHE A O 1
ATOM 8132 N N . GLU A 1 1074 ? -12.467 7.933 41.647 1.00 94.25 1074 GLU A N 1
ATOM 8133 C CA . GLU A 1 1074 ? -11.279 8.767 41.819 1.00 94.25 1074 GLU A CA 1
ATOM 8134 C C . GLU A 1 1074 ? -10.749 8.674 43.253 1.00 94.25 1074 GLU A C 1
ATOM 8136 O O . GLU A 1 1074 ? -11.497 8.442 44.204 1.00 94.25 1074 GLU A O 1
ATOM 8141 N N . LEU A 1 1075 ? -9.446 8.912 43.421 1.00 95.94 1075 LEU A N 1
ATOM 8142 C CA . LEU A 1 1075 ? -8.800 9.038 44.731 1.00 95.94 1075 LEU A CA 1
ATOM 8143 C C . LEU A 1 1075 ? -8.672 10.513 45.131 1.00 95.94 1075 LEU A C 1
ATOM 8145 O O . LEU A 1 1075 ? -7.583 11.007 45.415 1.00 95.94 1075 LEU A O 1
ATOM 8149 N N . THR A 1 1076 ? -9.800 11.222 45.121 1.00 95.06 1076 THR A N 1
ATOM 8150 C CA . THR A 1 1076 ? -9.899 12.664 45.393 1.00 95.06 1076 THR A CA 1
ATOM 8151 C C . THR A 1 1076 ? -10.815 12.927 46.590 1.00 95.06 1076 THR A C 1
ATOM 8153 O O . THR A 1 1076 ? -11.735 12.149 46.873 1.00 95.06 1076 THR A O 1
ATOM 8156 N N . ARG A 1 1077 ? -10.569 14.023 47.326 1.00 94.88 1077 ARG A N 1
ATOM 8157 C CA . ARG A 1 1077 ? -11.419 14.397 48.475 1.00 94.88 1077 ARG A CA 1
ATOM 8158 C C . ARG A 1 1077 ? -12.835 14.706 48.003 1.00 94.88 1077 ARG A C 1
ATOM 8160 O O . ARG A 1 1077 ? -13.795 14.385 48.693 1.00 94.88 1077 ARG A O 1
ATOM 8167 N N . GLU A 1 1078 ? -12.952 15.269 46.807 1.00 93.50 1078 GLU A N 1
ATOM 8168 C CA . GLU A 1 1078 ? -14.191 15.585 46.109 1.00 93.50 1078 GLU A CA 1
ATOM 8169 C C . GLU A 1 1078 ? -15.019 14.323 45.829 1.00 93.50 1078 GLU A C 1
ATOM 8171 O O . GLU A 1 1078 ? -16.229 14.311 46.064 1.00 93.50 1078 GLU A O 1
ATOM 8176 N N . PHE A 1 1079 ? -14.383 13.237 45.376 1.00 93.81 1079 PHE A N 1
ATOM 8177 C CA . PHE A 1 1079 ? -15.068 11.963 45.166 1.00 93.81 1079 PHE A CA 1
ATOM 8178 C C . PHE A 1 1079 ? -15.532 11.346 46.489 1.00 93.81 1079 PHE A C 1
ATOM 8180 O O . PHE A 1 1079 ? -16.688 10.938 46.604 1.00 93.81 1079 PHE A O 1
ATOM 8187 N N . ALA A 1 1080 ? -14.680 11.337 47.517 1.00 95.00 1080 ALA A N 1
ATOM 8188 C CA . ALA A 1 1080 ? -15.066 10.863 48.846 1.00 95.00 1080 ALA A CA 1
ATOM 8189 C C . ALA A 1 1080 ? -16.222 11.691 49.442 1.00 95.00 1080 ALA A C 1
ATOM 8191 O O . ALA A 1 1080 ? -17.165 11.122 49.990 1.00 95.00 1080 ALA A O 1
ATOM 8192 N N . GLN A 1 1081 ? -16.210 13.016 49.268 1.00 94.94 1081 GLN A N 1
ATOM 8193 C CA . GLN A 1 1081 ? -17.301 13.890 49.704 1.00 94.94 1081 GLN A CA 1
ATOM 8194 C C . GLN A 1 1081 ? -18.618 13.530 49.006 1.00 94.94 1081 GLN A C 1
ATOM 8196 O O . GLN A 1 1081 ? -19.650 13.444 49.666 1.00 94.94 1081 GLN A O 1
ATOM 8201 N N . SER A 1 1082 ? -18.580 13.196 47.711 1.00 93.50 1082 SER A N 1
ATOM 8202 C CA . SER A 1 1082 ? -19.783 12.792 46.970 1.00 93.50 1082 SER A CA 1
ATOM 8203 C C . SER A 1 1082 ? -20.474 11.540 47.534 1.00 93.50 1082 SER A C 1
ATOM 8205 O O . SER A 1 1082 ? -21.682 11.379 47.368 1.00 93.50 1082 SER A O 1
ATOM 8207 N N . ILE A 1 1083 ? -19.739 10.668 48.241 1.00 94.81 1083 ILE A N 1
ATOM 8208 C CA . ILE A 1 1083 ? -20.316 9.529 48.971 1.00 94.81 1083 ILE A CA 1
ATOM 8209 C C . ILE A 1 1083 ? -21.098 10.033 50.191 1.00 94.81 1083 ILE A C 1
ATOM 8211 O O . ILE A 1 1083 ? -22.226 9.595 50.420 1.00 94.81 1083 ILE A O 1
ATOM 8215 N N . LEU A 1 1084 ? -20.535 10.974 50.956 1.00 94.94 1084 LEU A N 1
ATOM 8216 C CA . LEU A 1 1084 ? -21.189 11.551 52.138 1.00 94.94 1084 LEU A CA 1
ATOM 8217 C C . LEU A 1 1084 ? -22.441 12.358 51.805 1.00 94.94 1084 LEU A C 1
ATOM 8219 O O . LEU A 1 1084 ? -23.377 12.390 52.605 1.00 94.94 1084 LEU A O 1
ATOM 8223 N N . ASP A 1 1085 ? -22.476 12.963 50.620 1.00 92.56 1085 ASP A N 1
ATOM 8224 C CA . ASP A 1 1085 ? -23.621 13.744 50.153 1.00 92.56 1085 ASP A CA 1
ATOM 8225 C C . ASP A 1 1085 ? -24.882 12.877 49.983 1.00 92.56 1085 ASP A C 1
ATOM 8227 O O . ASP A 1 1085 ? -26.002 13.379 50.089 1.00 92.56 1085 ASP A O 1
ATOM 8231 N N . VAL A 1 1086 ? -24.719 11.566 49.757 1.00 91.62 1086 VAL A N 1
ATOM 8232 C CA . VAL A 1 1086 ? -25.835 10.627 49.553 1.00 91.62 1086 VAL A CA 1
ATOM 8233 C C . VAL A 1 1086 ? -26.023 9.629 50.697 1.00 91.62 1086 VAL A C 1
ATOM 8235 O O . VAL A 1 1086 ? -27.142 9.142 50.900 1.00 91.62 1086 VAL A O 1
ATOM 8238 N N . VAL A 1 1087 ? -24.975 9.313 51.469 1.00 93.81 1087 VAL A N 1
ATOM 8239 C CA . VAL A 1 1087 ? -25.051 8.370 52.598 1.00 93.81 1087 VAL A CA 1
ATOM 8240 C C . VAL A 1 1087 ? -24.221 8.794 53.811 1.00 93.81 1087 VAL A C 1
ATOM 8242 O O . VAL A 1 1087 ? -23.108 9.286 53.673 1.00 93.81 1087 VAL A O 1
ATOM 8245 N N . PRO A 1 1088 ? -24.698 8.529 55.040 1.00 92.75 1088 PRO A N 1
ATOM 8246 C CA . PRO A 1 1088 ? -23.971 8.881 56.255 1.00 92.75 1088 PRO A CA 1
ATOM 8247 C C . PRO A 1 1088 ? -22.900 7.827 56.599 1.00 92.75 1088 PRO A C 1
ATOM 8249 O O . PRO A 1 1088 ? -23.034 7.109 57.588 1.00 92.75 1088 PRO A O 1
ATOM 8252 N N . SER A 1 1089 ? -21.845 7.706 55.786 1.00 94.75 1089 SER A N 1
ATOM 8253 C CA . SER A 1 1089 ? -20.714 6.811 56.080 1.00 94.75 1089 SER A CA 1
ATOM 8254 C C . SER A 1 1089 ? -19.789 7.415 57.140 1.00 94.75 1089 SER A C 1
ATOM 8256 O O . SER A 1 1089 ? -19.108 8.405 56.882 1.00 94.75 1089 SER A O 1
ATOM 8258 N N . ASP A 1 1090 ? -19.719 6.801 58.322 1.00 93.38 1090 ASP A N 1
ATOM 8259 C CA . ASP A 1 1090 ? -18.784 7.240 59.366 1.00 93.38 1090 ASP A CA 1
ATOM 8260 C C . ASP A 1 1090 ? -17.322 7.047 58.932 1.00 93.38 1090 ASP A C 1
ATOM 8262 O O . ASP A 1 1090 ? -16.500 7.925 59.162 1.00 93.38 1090 ASP A O 1
ATOM 8266 N N . THR A 1 1091 ? -17.015 5.969 58.203 1.00 93.56 1091 THR A N 1
ATOM 8267 C CA . THR A 1 1091 ? -15.666 5.692 57.683 1.00 93.56 1091 THR A CA 1
ATOM 8268 C C . THR A 1 1091 ? -15.178 6.778 56.723 1.00 93.56 1091 THR A C 1
ATOM 8270 O O . THR A 1 1091 ? -14.046 7.242 56.843 1.00 93.56 1091 THR A O 1
ATOM 8273 N N . VAL A 1 1092 ? -16.021 7.222 55.783 1.00 94.94 1092 VAL A N 1
ATOM 8274 C CA . VAL A 1 1092 ? -15.644 8.306 54.856 1.00 94.94 1092 VAL A CA 1
ATOM 8275 C C . VAL A 1 1092 ? -15.591 9.655 55.577 1.00 94.94 1092 VAL A C 1
ATOM 8277 O O . VAL A 1 1092 ? -14.709 10.464 55.289 1.00 94.94 1092 VAL A O 1
ATOM 8280 N N . ARG A 1 1093 ? -16.485 9.894 56.548 1.00 95.75 1093 ARG A N 1
ATOM 8281 C CA . ARG A 1 1093 ? -16.467 11.113 57.369 1.00 95.75 1093 ARG A CA 1
ATOM 8282 C C . ARG A 1 1093 ? -15.164 11.228 58.151 1.00 95.75 1093 ARG A C 1
ATOM 8284 O O . ARG A 1 1093 ? -14.496 12.251 58.061 1.00 95.75 1093 ARG A O 1
ATOM 8291 N N . GLU A 1 1094 ? -14.769 10.169 58.853 1.00 94.19 1094 GLU A N 1
ATOM 8292 C CA . GLU A 1 1094 ? -13.508 10.117 59.597 1.00 94.19 1094 GLU A CA 1
ATOM 8293 C C . GLU A 1 1094 ? -12.303 10.360 58.685 1.00 94.19 1094 GLU A C 1
ATOM 8295 O O . GLU A 1 1094 ? -11.408 11.123 59.052 1.00 94.19 1094 GLU A O 1
ATOM 8300 N N . LEU A 1 1095 ? -12.304 9.775 57.484 1.00 94.50 1095 LEU A N 1
ATOM 8301 C CA . LEU A 1 1095 ? -11.246 9.949 56.491 1.00 94.50 1095 LEU A CA 1
ATOM 8302 C C . LEU A 1 1095 ? -11.106 11.408 56.007 1.00 94.50 1095 LEU A C 1
ATOM 8304 O O . LEU A 1 1095 ? -9.990 11.858 55.740 1.00 94.50 1095 LEU A O 1
ATOM 8308 N N . LEU A 1 1096 ? -12.214 12.148 55.891 1.00 94.75 1096 LEU A N 1
ATOM 8309 C CA . LEU A 1 1096 ? -12.227 13.533 55.403 1.00 94.75 1096 LEU A CA 1
ATOM 8310 C C . LEU A 1 1096 ? -12.038 14.585 56.501 1.00 94.75 1096 LEU A C 1
ATOM 8312 O O . LEU A 1 1096 ? -11.400 15.608 56.238 1.00 94.75 1096 LEU A O 1
ATOM 8316 N N . GLU A 1 1097 ? -12.596 14.359 57.691 1.00 94.56 1097 GLU A N 1
ATOM 8317 C CA . GLU A 1 1097 ? -12.628 15.332 58.792 1.00 94.56 1097 GLU A CA 1
ATOM 8318 C C . GLU A 1 1097 ? -11.421 15.217 59.737 1.00 94.56 1097 GLU A C 1
ATOM 8320 O O . GLU A 1 1097 ? -11.042 16.207 60.366 1.00 94.56 1097 GLU A O 1
ATOM 8325 N N . THR A 1 1098 ? -10.786 14.043 59.836 1.00 94.69 1098 THR A N 1
ATOM 8326 C CA . THR A 1 1098 ? -9.600 13.859 60.687 1.00 94.69 1098 THR A CA 1
ATOM 8327 C C . THR A 1 1098 ? -8.367 14.494 60.039 1.00 94.69 1098 THR A C 1
ATOM 8329 O O . THR A 1 1098 ? -7.982 14.147 58.920 1.00 94.69 1098 THR A O 1
ATOM 8332 N N . GLU A 1 1099 ? -7.710 15.412 60.754 1.00 92.38 1099 GLU A N 1
ATOM 8333 C CA . GLU A 1 1099 ? -6.515 16.110 60.267 1.00 92.38 1099 GLU A CA 1
ATOM 8334 C C . GLU A 1 1099 ? -5.399 15.117 59.883 1.00 92.38 1099 GLU A C 1
ATOM 8336 O O . GLU A 1 1099 ? -5.031 14.238 60.661 1.00 92.38 1099 GLU A O 1
ATOM 8341 N N . GLY A 1 1100 ? -4.880 15.232 58.655 1.00 91.75 1100 GLY A N 1
ATOM 8342 C CA . GLY A 1 1100 ? -3.821 14.370 58.111 1.00 91.75 1100 GLY A CA 1
ATOM 8343 C C . GLY A 1 1100 ? -4.240 12.946 57.709 1.00 91.75 1100 GLY A C 1
ATOM 8344 O O . GLY A 1 1100 ? -3.436 12.240 57.099 1.00 91.75 1100 GLY A O 1
ATOM 8345 N N . ALA A 1 1101 ? -5.475 12.509 57.989 1.00 92.06 1101 ALA A N 1
ATOM 8346 C CA . ALA A 1 1101 ? -5.923 11.147 57.672 1.00 92.06 1101 ALA A CA 1
ATOM 8347 C C . ALA A 1 1101 ? -6.010 10.883 56.161 1.00 92.06 1101 ALA A C 1
ATOM 8349 O O . ALA A 1 1101 ? -5.610 9.813 55.701 1.00 92.06 1101 ALA A O 1
ATOM 8350 N N . TRP A 1 1102 ? -6.473 11.868 55.383 1.00 94.38 1102 TRP A N 1
ATOM 8351 C CA . TRP A 1 1102 ? -6.530 11.764 53.924 1.00 94.38 1102 TRP A CA 1
ATOM 8352 C C . TRP A 1 1102 ? -5.143 11.573 53.300 1.00 94.38 1102 TRP A C 1
ATOM 8354 O O . TRP A 1 1102 ? -4.945 10.643 52.526 1.00 94.38 1102 TRP A O 1
ATOM 8364 N N . ASP A 1 1103 ? -4.171 12.414 53.666 1.00 93.69 1103 ASP A N 1
ATOM 8365 C CA . ASP A 1 1103 ? -2.818 12.364 53.098 1.00 93.69 1103 ASP A CA 1
ATOM 8366 C C . ASP A 1 1103 ? -2.111 11.047 53.456 1.00 93.69 1103 ASP A C 1
ATOM 8368 O O . ASP A 1 1103 ? -1.435 10.446 52.619 1.00 93.69 1103 ASP A O 1
ATOM 8372 N N . ALA A 1 1104 ? -2.328 10.548 54.678 1.00 92.75 1104 ALA A N 1
ATOM 8373 C CA . ALA A 1 1104 ? -1.836 9.242 55.105 1.00 92.75 1104 ALA A CA 1
ATOM 8374 C C . ALA A 1 1104 ? -2.465 8.087 54.305 1.00 92.75 1104 ALA A C 1
ATOM 8376 O O . ALA A 1 1104 ? -1.766 7.140 53.945 1.00 92.75 1104 ALA A O 1
ATOM 8377 N N . ALA A 1 1105 ? -3.763 8.163 54.000 1.00 92.50 1105 ALA A N 1
ATOM 8378 C CA . ALA A 1 1105 ? -4.436 7.162 53.179 1.00 92.50 1105 ALA A CA 1
ATOM 8379 C C . ALA A 1 1105 ? -3.999 7.238 51.708 1.00 92.50 1105 ALA A C 1
ATOM 8381 O O . ALA A 1 1105 ? -3.777 6.204 51.085 1.00 92.50 1105 ALA A O 1
ATOM 8382 N N . LEU A 1 1106 ? -3.811 8.442 51.161 1.00 94.06 1106 LEU A N 1
ATOM 8383 C CA . LEU A 1 1106 ? -3.358 8.649 49.784 1.00 94.06 1106 LEU A CA 1
ATOM 8384 C C . LEU A 1 1106 ? -1.931 8.124 49.555 1.00 94.06 1106 LEU A C 1
ATOM 8386 O O . LEU A 1 1106 ? -1.622 7.655 48.462 1.00 94.06 1106 LEU A O 1
ATOM 8390 N N . ALA A 1 1107 ? -1.086 8.123 50.592 1.00 94.31 1107 ALA A N 1
ATOM 8391 C CA . ALA A 1 1107 ? 0.234 7.491 50.557 1.00 94.31 1107 ALA A CA 1
ATOM 8392 C C . ALA A 1 1107 ? 0.178 5.956 50.389 1.00 94.31 1107 ALA A C 1
ATOM 8394 O O . ALA A 1 1107 ? 1.169 5.355 49.976 1.00 94.31 1107 ALA A O 1
ATOM 8395 N N . ASN A 1 1108 ? -0.967 5.322 50.675 1.00 94.62 1108 ASN A N 1
ATOM 8396 C CA . ASN A 1 1108 ? -1.244 3.927 50.334 1.00 94.62 1108 ASN A CA 1
ATOM 8397 C C . ASN A 1 1108 ? -2.504 3.836 49.447 1.00 94.62 1108 ASN A C 1
ATOM 8399 O O . ASN A 1 1108 ? -3.591 3.464 49.913 1.00 94.62 1108 ASN A O 1
ATOM 8403 N N . PRO A 1 1109 ? -2.377 4.167 48.148 1.00 95.12 1109 PRO A N 1
ATOM 8404 C CA . PRO A 1 1109 ? -3.527 4.318 47.265 1.00 95.12 1109 PRO A CA 1
ATOM 8405 C C . PRO A 1 1109 ? -4.286 3.001 47.064 1.00 95.12 1109 PRO A C 1
ATOM 8407 O O . PRO A 1 1109 ? -5.492 3.031 46.823 1.00 95.12 1109 PRO A O 1
ATOM 8410 N N . GLY A 1 1110 ? -3.630 1.844 47.221 1.00 95.69 1110 GLY A N 1
ATOM 8411 C CA . GLY A 1 1110 ? -4.287 0.542 47.122 1.00 95.69 1110 GLY A CA 1
ATOM 8412 C C . GLY A 1 1110 ? -5.232 0.245 48.290 1.00 95.69 1110 GLY A C 1
ATOM 8413 O O . GLY A 1 1110 ? -6.339 -0.260 48.083 1.00 95.69 1110 GLY A O 1
ATOM 8414 N N . VAL A 1 1111 ? -4.842 0.622 49.512 1.00 95.25 1111 VAL A N 1
ATOM 8415 C CA . VAL A 1 1111 ? -5.704 0.523 50.702 1.00 95.25 1111 VAL A CA 1
ATOM 8416 C C . VAL A 1 1111 ? -6.821 1.566 50.660 1.00 95.25 1111 VAL A C 1
ATOM 8418 O O . VAL A 1 1111 ? -7.967 1.246 50.974 1.00 95.25 1111 VAL A O 1
ATOM 8421 N N . LEU A 1 1112 ? -6.531 2.799 50.233 1.00 96.25 1112 LEU A N 1
ATOM 8422 C CA . LEU A 1 1112 ? -7.563 3.829 50.067 1.00 96.25 1112 LEU A CA 1
ATOM 8423 C C . LEU A 1 1112 ? -8.618 3.404 49.032 1.00 96.25 1112 LEU A C 1
ATOM 8425 O O . LEU A 1 1112 ? -9.816 3.497 49.303 1.00 96.25 1112 LEU A O 1
ATOM 8429 N N . THR A 1 1113 ? -8.179 2.859 47.893 1.00 96.88 1113 THR A N 1
ATOM 8430 C CA . THR A 1 1113 ? -9.061 2.306 46.851 1.00 96.88 1113 THR A CA 1
ATOM 8431 C C . THR A 1 1113 ? -9.989 1.241 47.426 1.00 96.88 1113 THR A C 1
ATOM 8433 O O . THR A 1 1113 ? -11.201 1.290 47.214 1.00 96.88 1113 THR A O 1
ATOM 8436 N N . ARG A 1 1114 ? -9.438 0.308 48.212 1.00 95.75 1114 ARG A N 1
ATOM 8437 C CA . ARG A 1 1114 ? -10.211 -0.724 48.911 1.00 95.75 1114 ARG A CA 1
ATOM 8438 C C . ARG A 1 1114 ? -11.255 -0.133 49.855 1.00 95.75 1114 ARG A C 1
ATOM 8440 O O . ARG A 1 1114 ? -12.407 -0.556 49.809 1.00 95.75 1114 ARG A O 1
ATOM 8447 N N . THR A 1 1115 ? -10.866 0.818 50.701 1.00 95.69 1115 THR A N 1
ATOM 8448 C CA . THR A 1 1115 ? -11.763 1.441 51.686 1.00 95.69 1115 THR A CA 1
ATOM 8449 C C . THR A 1 1115 ? -12.944 2.125 51.002 1.00 95.69 1115 THR A C 1
ATOM 8451 O O . THR A 1 1115 ? -14.094 1.867 51.357 1.00 95.69 1115 THR A O 1
ATOM 8454 N N . LEU A 1 1116 ? -12.680 2.935 49.973 1.00 96.62 1116 LEU A N 1
ATOM 8455 C CA . LEU A 1 1116 ? -13.737 3.606 49.216 1.00 96.62 1116 LEU A CA 1
ATOM 8456 C C . LEU A 1 1116 ? -14.625 2.600 48.473 1.00 96.62 1116 LEU A C 1
ATOM 8458 O O . LEU A 1 1116 ? -15.845 2.752 48.482 1.00 96.62 1116 LEU A O 1
ATOM 8462 N N . LEU A 1 1117 ? -14.054 1.541 47.885 1.00 96.31 1117 LEU A N 1
ATOM 8463 C CA . LEU A 1 1117 ? -14.837 0.497 47.219 1.00 96.31 1117 LEU A CA 1
ATOM 8464 C C . LEU A 1 1117 ? -15.776 -0.234 48.189 1.00 96.31 1117 LEU A C 1
ATOM 8466 O O . LEU A 1 1117 ? -16.938 -0.463 47.852 1.00 96.31 1117 LEU A O 1
ATOM 8470 N N . ILE A 1 1118 ? -15.301 -0.585 49.389 1.00 95.25 1118 ILE A N 1
ATOM 8471 C CA . ILE A 1 1118 ? -16.133 -1.221 50.421 1.00 95.25 1118 ILE A CA 1
ATOM 8472 C C . ILE A 1 1118 ? -17.304 -0.315 50.794 1.00 95.25 1118 ILE A C 1
ATOM 8474 O O . ILE A 1 1118 ? -18.433 -0.799 50.868 1.00 95.25 1118 ILE A O 1
ATOM 8478 N N . GLU A 1 1119 ? -17.064 0.983 50.996 1.00 95.69 1119 GLU A N 1
ATOM 8479 C CA . GLU A 1 1119 ? -18.133 1.927 51.331 1.00 95.69 1119 GLU A CA 1
ATOM 8480 C C . GLU A 1 1119 ? -19.135 2.093 50.184 1.00 95.69 1119 GLU A C 1
ATOM 8482 O O . GLU A 1 1119 ? -20.340 2.042 50.421 1.00 95.69 1119 GLU A O 1
ATOM 8487 N N . LEU A 1 1120 ? -18.677 2.189 48.934 1.00 96.00 1120 LEU A N 1
ATOM 8488 C CA . LEU A 1 1120 ? -19.570 2.234 47.772 1.00 96.00 1120 LEU A CA 1
ATOM 8489 C C . LEU A 1 1120 ? -20.474 0.990 47.705 1.00 96.00 1120 LEU A C 1
ATOM 8491 O O . LEU A 1 1120 ? -21.694 1.117 47.591 1.00 96.00 1120 LEU A O 1
ATOM 8495 N N . LEU A 1 1121 ? -19.894 -0.209 47.823 1.00 93.94 1121 LEU A N 1
ATOM 8496 C CA . LEU A 1 1121 ? -20.624 -1.475 47.699 1.00 93.94 1121 LEU A CA 1
ATOM 8497 C C . LEU A 1 1121 ? -21.532 -1.768 48.900 1.00 93.94 1121 LEU A C 1
ATOM 8499 O O . LEU A 1 1121 ? -22.626 -2.309 48.724 1.00 93.94 1121 LEU A O 1
ATOM 8503 N N . CYS A 1 1122 ? -21.108 -1.440 50.125 1.00 92.38 1122 CYS A N 1
ATOM 8504 C CA . CYS A 1 1122 ? -21.914 -1.719 51.312 1.00 92.38 1122 CYS A CA 1
ATOM 8505 C C . CYS A 1 1122 ? -23.141 -0.805 51.382 1.00 92.38 1122 CYS A C 1
ATOM 8507 O O . CYS A 1 1122 ? -24.223 -1.266 51.741 1.00 92.38 1122 CYS A O 1
ATOM 8509 N N . TRP A 1 1123 ? -23.006 0.458 50.968 1.00 94.00 1123 TRP A N 1
ATOM 8510 C CA . TRP A 1 1123 ? -24.113 1.409 50.942 1.00 94.00 1123 TRP A CA 1
ATOM 8511 C C . TRP A 1 1123 ? -25.022 1.251 49.725 1.00 94.00 1123 TRP A C 1
ATOM 8513 O O . TRP A 1 1123 ? -26.224 1.492 49.844 1.00 94.00 1123 TRP A O 1
ATOM 8523 N N . GLN A 1 1124 ? -24.511 0.764 48.590 1.00 92.31 1124 GLN A N 1
ATOM 8524 C CA . GLN A 1 1124 ? -25.334 0.412 47.427 1.00 92.31 1124 GLN A CA 1
ATOM 8525 C C . GLN A 1 1124 ? -26.478 -0.557 47.773 1.00 92.31 1124 GLN A C 1
ATOM 8527 O O . GLN A 1 1124 ? -27.569 -0.485 47.202 1.00 92.31 1124 GLN A O 1
ATOM 8532 N N . PHE A 1 1125 ? -26.261 -1.421 48.764 1.00 84.19 1125 PHE A N 1
ATOM 8533 C CA . PHE A 1 1125 ? -27.267 -2.318 49.328 1.00 84.19 1125 PHE A CA 1
ATOM 8534 C C . PHE A 1 1125 ? -28.570 -1.607 49.749 1.00 84.19 1125 PHE A C 1
ATOM 8536 O O . PHE A 1 1125 ? -29.660 -2.162 49.588 1.00 84.19 1125 PHE A O 1
ATOM 8543 N N . ALA A 1 1126 ? -28.462 -0.381 50.276 1.00 89.31 1126 ALA A N 1
ATOM 8544 C CA . ALA A 1 1126 ? -29.548 0.375 50.907 1.00 89.31 1126 ALA A CA 1
ATOM 8545 C C . ALA A 1 1126 ? -29.809 1.754 50.269 1.00 89.31 1126 ALA A C 1
ATOM 8547 O O . ALA A 1 1126 ? -30.575 2.548 50.821 1.00 89.31 1126 ALA A O 1
ATOM 8548 N N . SER A 1 1127 ? -29.193 2.034 49.120 1.00 92.31 1127 SER A N 1
ATOM 8549 C CA . SER A 1 1127 ? -29.315 3.309 48.408 1.00 92.31 1127 SER A CA 1
ATOM 8550 C C . SER A 1 1127 ? -29.744 3.105 46.953 1.00 92.31 1127 SER A C 1
ATOM 8552 O O . SER A 1 1127 ? -29.341 2.100 46.358 1.00 92.31 1127 SER A O 1
ATOM 8554 N N . PRO A 1 1128 ? -30.528 4.038 46.371 1.00 93.06 1128 PRO A N 1
ATOM 8555 C CA . PRO A 1 1128 ? -31.026 3.935 45.001 1.00 93.06 1128 PRO A CA 1
ATOM 8556 C C . PRO A 1 1128 ? -29.923 3.806 43.950 1.00 93.06 1128 PRO A C 1
ATOM 8558 O O . PRO A 1 1128 ? -28.862 4.416 44.063 1.00 93.06 1128 PRO A O 1
ATOM 8561 N N . VAL A 1 1129 ? -30.212 3.066 42.880 1.00 94.69 1129 VAL A N 1
ATOM 8562 C CA . VAL A 1 1129 ? -29.340 2.968 41.701 1.00 94.69 1129 VAL A CA 1
ATOM 8563 C C . VAL A 1 1129 ? -29.561 4.168 40.779 1.00 94.69 1129 VAL A C 1
ATOM 8565 O O . VAL A 1 1129 ? -30.673 4.358 40.275 1.00 94.69 1129 VAL A O 1
ATOM 8568 N N . ARG A 1 1130 ? -28.504 4.942 40.510 1.00 93.69 1130 ARG A N 1
ATOM 8569 C CA . ARG A 1 1130 ? -28.532 6.178 39.701 1.00 93.69 1130 ARG A CA 1
ATOM 8570 C C . ARG A 1 1130 ? -28.146 5.939 38.230 1.00 93.69 1130 ARG A C 1
ATOM 8572 O O . ARG A 1 1130 ? -27.211 6.536 37.709 1.00 93.69 1130 ARG A O 1
ATOM 8579 N N . TRP A 1 1131 ? -28.874 5.062 37.535 1.00 95.31 1131 TRP A N 1
ATOM 8580 C CA . TRP A 1 1131 ? -28.499 4.618 36.179 1.00 95.31 1131 TRP A CA 1
ATOM 8581 C C . TRP A 1 1131 ? -28.689 5.676 35.076 1.00 95.31 1131 TRP A C 1
ATOM 8583 O O . TRP A 1 1131 ? -27.990 5.644 34.065 1.00 95.31 1131 TRP A O 1
ATOM 8593 N N . ILE A 1 1132 ? -29.609 6.632 35.249 1.00 92.25 1132 ILE A N 1
ATOM 8594 C CA . ILE A 1 1132 ? -29.740 7.798 34.353 1.00 92.25 1132 ILE A CA 1
ATOM 8595 C C . ILE A 1 1132 ? -28.418 8.575 34.299 1.00 92.25 1132 ILE A C 1
ATOM 8597 O O . ILE A 1 1132 ? -27.916 8.882 33.222 1.00 92.25 1132 ILE A O 1
ATOM 8601 N N . GLU A 1 1133 ? -27.828 8.845 35.461 1.00 90.88 1133 GLU A N 1
ATOM 8602 C CA . GLU A 1 1133 ? -26.573 9.589 35.568 1.00 90.88 1133 GLU A CA 1
ATOM 8603 C C . GLU A 1 1133 ? -25.384 8.768 35.076 1.00 90.88 1133 GLU A C 1
ATOM 8605 O O . GLU A 1 1133 ? -24.549 9.300 34.352 1.00 90.88 1133 GLU A O 1
ATOM 8610 N N . THR A 1 1134 ? -25.349 7.462 35.365 1.00 93.19 1134 THR A N 1
ATOM 8611 C CA . THR A 1 1134 ? -24.341 6.552 34.800 1.00 93.19 1134 THR A CA 1
ATOM 8612 C C . THR A 1 1134 ? -24.349 6.589 33.273 1.00 93.19 1134 THR A C 1
ATOM 8614 O O . THR A 1 1134 ? -23.293 6.727 32.662 1.00 93.19 1134 THR A O 1
ATOM 8617 N N . GLN A 1 1135 ? -25.525 6.508 32.639 1.00 92.25 1135 GLN A N 1
ATOM 8618 C CA . GLN A 1 1135 ? -25.634 6.617 31.181 1.00 92.25 1135 GLN A CA 1
ATOM 8619 C C . GLN A 1 1135 ? -25.169 7.985 30.684 1.00 92.25 1135 GLN A C 1
ATOM 8621 O O . GLN A 1 1135 ? -24.472 8.045 29.678 1.00 92.25 1135 GLN A O 1
ATOM 8626 N N . ARG A 1 1136 ? -25.493 9.069 31.398 1.00 89.25 1136 ARG A N 1
ATOM 8627 C CA . ARG A 1 1136 ? -25.025 10.412 31.044 1.00 89.25 1136 ARG A CA 1
ATOM 8628 C C . ARG A 1 1136 ? -23.497 10.516 31.105 1.00 89.25 1136 ARG A C 1
ATOM 8630 O O . ARG A 1 1136 ? -22.892 10.974 30.147 1.00 89.25 1136 ARG A O 1
ATOM 8637 N N . VAL A 1 1137 ? -22.860 10.001 32.158 1.00 90.19 1137 VAL A N 1
ATOM 8638 C CA . VAL A 1 1137 ? -21.389 9.937 32.257 1.00 90.19 1137 VAL A CA 1
ATOM 8639 C C . VAL A 1 1137 ? -20.784 9.093 31.137 1.00 90.19 1137 VAL A C 1
ATOM 8641 O O . VAL A 1 1137 ? -19.752 9.462 30.598 1.00 90.19 1137 VAL A O 1
ATOM 8644 N N . LEU A 1 1138 ? -21.393 7.973 30.752 1.00 91.06 1138 LEU A N 1
ATOM 8645 C CA . LEU A 1 1138 ? -20.853 7.137 29.675 1.00 91.06 1138 LEU A CA 1
ATOM 8646 C C . LEU A 1 1138 ? -20.996 7.790 28.291 1.00 91.06 1138 LEU A C 1
ATOM 8648 O O . LEU A 1 1138 ? -20.051 7.772 27.503 1.00 91.06 1138 LEU A O 1
ATOM 8652 N N . LEU A 1 1139 ? -22.176 8.338 27.995 1.00 88.88 1139 LEU A N 1
ATOM 8653 C CA . LEU A 1 1139 ? -22.597 8.715 26.643 1.00 88.88 1139 LEU A CA 1
ATOM 8654 C C . LEU A 1 1139 ? -22.350 10.187 26.301 1.00 88.88 1139 LEU A C 1
ATOM 8656 O O . LEU A 1 1139 ? -22.213 10.515 25.121 1.00 88.88 1139 LEU A O 1
ATOM 8660 N N . SER A 1 1140 ? -22.331 11.090 27.284 1.00 83.06 1140 SER A N 1
ATOM 8661 C CA . SER A 1 1140 ? -22.112 12.511 27.015 1.00 83.06 1140 SER A CA 1
ATOM 8662 C C . SER A 1 1140 ? -20.678 12.759 26.554 1.00 83.06 1140 SER A C 1
ATOM 8664 O O . SER A 1 1140 ? -19.724 12.197 27.093 1.00 83.06 1140 SER A O 1
ATOM 8666 N N . THR A 1 1141 ? -20.534 13.645 25.574 1.00 70.75 1141 THR A N 1
ATOM 8667 C CA . THR A 1 1141 ? -19.283 14.350 25.293 1.00 70.75 1141 THR A CA 1
ATOM 8668 C C . THR A 1 1141 ? -19.345 15.729 25.953 1.00 70.75 1141 THR A C 1
ATOM 8670 O O . THR A 1 1141 ? -20.435 16.250 26.201 1.00 70.75 1141 THR A O 1
ATOM 8673 N N . GLU A 1 1142 ? -18.192 16.340 26.232 1.00 60.81 1142 GLU A N 1
ATOM 8674 C CA . GLU A 1 1142 ? -18.131 17.700 26.796 1.00 60.81 1142 GLU A CA 1
ATOM 8675 C C . GLU A 1 1142 ? -18.836 18.736 25.892 1.00 60.81 1142 GLU A C 1
ATOM 8677 O O . GLU A 1 1142 ? -19.452 19.681 26.380 1.00 60.81 1142 GLU A O 1
ATOM 8682 N N . GLU A 1 1143 ? -18.837 18.496 24.576 1.00 55.12 1143 GLU A N 1
ATOM 8683 C CA . GLU A 1 1143 ? -19.545 19.291 23.564 1.00 55.12 1143 GLU A CA 1
ATOM 8684 C C . GLU A 1 1143 ? -21.070 19.076 23.573 1.00 55.12 1143 GLU A C 1
ATOM 8686 O O . GLU A 1 1143 ? -21.824 20.023 23.353 1.00 55.12 1143 GLU A O 1
ATOM 8691 N N . ALA A 1 1144 ? -21.545 17.850 23.834 1.00 52.22 1144 ALA A N 1
ATOM 8692 C CA . ALA A 1 1144 ? -22.972 17.513 23.829 1.00 52.22 1144 ALA A CA 1
ATOM 8693 C C . ALA A 1 1144 ? -23.701 17.955 25.111 1.00 52.22 1144 ALA A C 1
ATOM 8695 O O . ALA A 1 1144 ? -24.881 18.303 25.058 1.00 52.22 1144 ALA A O 1
ATOM 8696 N N . ALA A 1 1145 ? -23.011 17.961 26.258 1.00 51.09 1145 ALA A N 1
ATOM 8697 C CA . ALA A 1 1145 ? -23.572 18.368 27.548 1.00 51.09 1145 ALA A CA 1
ATOM 8698 C C . ALA A 1 1145 ? -22.537 19.135 28.405 1.00 51.09 1145 ALA A C 1
ATOM 8700 O O . ALA A 1 1145 ? -21.928 18.552 29.310 1.00 51.09 1145 ALA A O 1
ATOM 8701 N N . PRO A 1 1146 ? -22.347 20.449 28.161 1.00 47.12 1146 PRO A N 1
ATOM 8702 C CA . PRO A 1 1146 ? -21.372 21.266 28.882 1.00 47.12 1146 PRO A CA 1
ATOM 8703 C C . PRO A 1 1146 ? -21.570 21.213 30.405 1.00 47.12 1146 PRO A C 1
ATOM 8705 O O . PRO A 1 1146 ? -22.664 21.469 30.910 1.00 47.12 1146 PRO A O 1
ATOM 8708 N N . GLY A 1 1147 ? -20.503 20.899 31.145 1.00 50.91 1147 GLY A N 1
ATOM 8709 C CA . GLY A 1 1147 ? -20.514 20.818 32.612 1.00 50.91 1147 GLY A CA 1
ATOM 8710 C C . GLY A 1 1147 ? -20.867 19.444 33.195 1.00 50.91 1147 GLY A C 1
ATOM 8711 O O . GLY A 1 1147 ? -20.846 19.290 34.417 1.00 50.91 1147 GLY A O 1
ATOM 8712 N N . VAL A 1 1148 ? -21.145 18.438 32.357 1.00 55.38 1148 VAL A N 1
ATOM 8713 C CA . VAL A 1 1148 ? -21.251 17.036 32.783 1.00 55.38 1148 VAL A CA 1
ATOM 8714 C C . VAL A 1 1148 ? -19.963 16.307 32.384 1.00 55.38 1148 VAL A C 1
ATOM 8716 O O . VAL A 1 1148 ? -19.681 16.230 31.190 1.00 55.38 1148 VAL A O 1
ATOM 8719 N N . PRO A 1 1149 ? -19.167 15.771 33.332 1.00 62.53 1149 PRO A N 1
ATOM 8720 C CA . PRO A 1 1149 ? -17.950 15.024 33.014 1.00 62.53 1149 PRO A CA 1
ATOM 8721 C C . PRO A 1 1149 ? -18.314 13.688 32.348 1.00 62.53 1149 PRO A C 1
ATOM 8723 O O . PRO A 1 1149 ? -18.499 12.669 33.015 1.00 62.53 1149 PRO A O 1
ATOM 8726 N N . GLY A 1 1150 ? -18.498 13.725 31.030 1.00 74.56 1150 GLY A N 1
ATOM 8727 C CA . GLY A 1 1150 ? -18.816 12.581 30.187 1.00 74.56 1150 GLY A CA 1
ATOM 8728 C C . GLY A 1 1150 ? -17.562 11.948 29.576 1.00 74.56 1150 GLY A C 1
ATOM 8729 O O . GLY A 1 1150 ? -16.619 12.643 29.208 1.00 74.56 1150 GLY A O 1
ATOM 8730 N N . LEU A 1 1151 ? -17.547 10.621 29.469 1.00 83.81 1151 LEU A N 1
ATOM 8731 C CA . LEU A 1 1151 ? -16.451 9.825 28.910 1.00 83.81 1151 LEU A CA 1
ATOM 8732 C C . LEU A 1 1151 ? -16.512 9.721 27.378 1.00 83.81 1151 LEU A C 1
ATOM 8734 O O . LEU A 1 1151 ? -15.512 9.349 26.761 1.00 83.81 1151 LEU A O 1
ATOM 8738 N N . GLY A 1 1152 ? -17.659 10.043 26.767 1.00 84.12 1152 GLY A N 1
ATOM 8739 C CA . GLY A 1 1152 ? -17.849 10.061 25.316 1.00 84.12 1152 GLY A CA 1
ATOM 8740 C C . GLY A 1 1152 ? -17.471 8.746 24.634 1.00 84.12 1152 GLY A C 1
ATOM 8741 O O . GLY A 1 1152 ? -16.678 8.753 23.691 1.00 84.12 1152 GLY A O 1
ATOM 8742 N N . VAL A 1 1153 ? -17.965 7.612 25.143 1.00 89.38 1153 VAL A N 1
ATOM 8743 C CA . VAL A 1 1153 ? -17.594 6.294 24.604 1.00 89.38 1153 VAL A CA 1
ATOM 8744 C C . VAL A 1 1153 ? -18.169 6.071 23.204 1.00 89.38 1153 VAL A C 1
ATOM 8746 O O . VAL A 1 1153 ? -19.309 6.434 22.919 1.00 89.38 1153 VAL A O 1
ATOM 8749 N N . ASN A 1 1154 ? -17.385 5.433 22.334 1.00 87.25 1154 ASN A N 1
ATOM 8750 C CA . ASN A 1 1154 ? -17.798 5.066 20.980 1.00 87.25 1154 ASN A CA 1
ATOM 8751 C C . ASN A 1 1154 ? -18.706 3.834 20.974 1.00 87.25 1154 ASN A C 1
ATOM 8753 O O . ASN A 1 1154 ? -19.521 3.681 20.070 1.00 87.25 1154 ASN A O 1
ATOM 8757 N N . GLN A 1 1155 ? -18.550 2.936 21.953 1.00 92.12 1155 GLN A N 1
ATOM 8758 C CA . GLN A 1 1155 ? -19.337 1.708 22.039 1.00 92.12 1155 GLN A CA 1
ATOM 8759 C C . GLN A 1 1155 ? -19.772 1.416 23.475 1.00 92.12 1155 GLN A C 1
ATOM 8761 O O . GLN A 1 1155 ? -18.964 1.479 24.402 1.00 92.12 1155 GLN A O 1
ATOM 8766 N N . VAL A 1 1156 ? -21.032 1.021 23.653 1.00 95.56 1156 VAL A N 1
ATOM 8767 C CA . VAL A 1 1156 ? -21.548 0.434 24.897 1.00 95.56 1156 VAL A CA 1
ATOM 8768 C C . VAL A 1 1156 ? -21.868 -1.033 24.648 1.00 95.56 1156 VAL A C 1
ATOM 8770 O O . VAL A 1 1156 ? -22.725 -1.347 23.825 1.00 95.56 1156 VAL A O 1
ATOM 8773 N N . ILE A 1 1157 ? -21.204 -1.935 25.370 1.00 97.38 1157 ILE A N 1
ATOM 8774 C CA . ILE A 1 1157 ? -21.371 -3.383 25.222 1.00 97.38 1157 ILE A CA 1
ATOM 8775 C C . ILE A 1 1157 ? -21.990 -3.954 26.498 1.00 97.38 1157 ILE A C 1
ATOM 8777 O O . ILE A 1 1157 ? -21.359 -3.982 27.555 1.00 97.38 1157 ILE A O 1
ATOM 8781 N N . GLU A 1 1158 ? -23.230 -4.433 26.402 1.00 98.06 1158 GLU A N 1
ATOM 8782 C CA . GLU A 1 1158 ? -23.876 -5.190 27.473 1.00 98.06 1158 GLU A CA 1
ATOM 8783 C C . GLU A 1 1158 ? -23.360 -6.634 27.503 1.00 98.06 1158 GLU A C 1
ATOM 8785 O O . GLU A 1 1158 ? -23.546 -7.394 26.544 1.00 98.06 1158 GLU A O 1
ATOM 8790 N N . VAL A 1 1159 ? -22.763 -7.028 28.631 1.00 97.31 1159 VAL A N 1
ATOM 8791 C CA . VAL A 1 1159 ? -22.340 -8.408 28.905 1.00 97.31 1159 VAL A CA 1
ATOM 8792 C C . VAL A 1 1159 ? -23.485 -9.145 29.593 1.00 97.31 1159 VAL A C 1
ATOM 8794 O O . VAL A 1 1159 ? -23.641 -9.096 30.811 1.00 97.31 1159 VAL A O 1
ATOM 8797 N N . GLY A 1 1160 ? -24.336 -9.786 28.798 1.00 94.19 1160 GLY A N 1
ATOM 8798 C CA . GLY A 1 1160 ? -25.502 -10.515 29.288 1.00 94.19 1160 GLY A CA 1
ATOM 8799 C C . GLY A 1 1160 ? -26.266 -11.220 28.171 1.00 94.19 1160 GLY A C 1
ATOM 8800 O O . GLY A 1 1160 ? -25.810 -11.292 27.029 1.00 94.19 1160 GLY A O 1
ATOM 8801 N N . LEU A 1 1161 ? -27.453 -11.738 28.489 1.00 92.75 1161 LEU A N 1
ATOM 8802 C CA . LEU A 1 1161 ? -28.225 -12.571 27.563 1.00 92.75 1161 LEU A CA 1
ATOM 8803 C C . LEU A 1 1161 ? -28.878 -11.778 26.426 1.00 92.75 1161 LEU A C 1
ATOM 8805 O O . LEU A 1 1161 ? -29.588 -10.802 26.659 1.00 92.75 1161 LEU A O 1
ATOM 8809 N N . GLY A 1 1162 ? -28.747 -12.279 25.197 1.00 88.94 1162 GLY A N 1
ATOM 8810 C CA . GLY A 1 1162 ? -29.294 -11.638 23.996 1.00 88.94 1162 GLY A CA 1
ATOM 8811 C C . GLY A 1 1162 ? -30.819 -11.678 23.908 1.00 88.94 1162 GLY A C 1
ATOM 8812 O O . GLY A 1 1162 ? -31.424 -10.816 23.276 1.00 88.94 1162 GLY A O 1
ATOM 8813 N N . ALA A 1 1163 ? -31.459 -12.631 24.593 1.00 87.94 1163 ALA A N 1
ATOM 8814 C CA . ALA A 1 1163 ? -32.916 -12.686 24.723 1.00 87.94 1163 ALA A CA 1
ATOM 8815 C C . ALA A 1 1163 ? -33.482 -11.586 25.648 1.00 87.94 1163 ALA A C 1
ATOM 8817 O O . ALA A 1 1163 ? -34.682 -11.313 25.606 1.00 87.94 1163 ALA A O 1
ATOM 8818 N N . ALA A 1 1164 ? -32.638 -10.950 26.472 1.00 89.38 1164 ALA A N 1
ATOM 8819 C CA . ALA A 1 1164 ? -33.030 -9.898 27.407 1.00 89.38 1164 ALA A CA 1
ATOM 8820 C C . ALA A 1 1164 ? -31.951 -8.789 27.530 1.00 89.38 1164 ALA A C 1
ATOM 8822 O O . ALA A 1 1164 ? -31.410 -8.590 28.618 1.00 89.38 1164 ALA A O 1
ATOM 8823 N N . PRO A 1 1165 ? -31.655 -8.034 26.449 1.00 91.75 1165 PRO A N 1
ATOM 8824 C CA . PRO A 1 1165 ? -30.592 -7.024 26.415 1.00 91.75 1165 PRO A CA 1
ATOM 8825 C C . PRO A 1 1165 ? -31.075 -5.711 27.052 1.00 91.75 1165 PRO A C 1
ATOM 8827 O O . PRO A 1 1165 ? -31.427 -4.736 26.381 1.00 91.75 1165 PRO A O 1
ATOM 8830 N N . THR A 1 1166 ? -31.235 -5.729 28.371 1.00 92.00 1166 THR A N 1
ATOM 8831 C CA . THR A 1 1166 ? -31.911 -4.667 29.124 1.00 92.00 1166 THR A CA 1
ATOM 8832 C C . THR A 1 1166 ? -31.158 -3.343 29.096 1.00 92.00 1166 THR A C 1
ATOM 8834 O O . THR A 1 1166 ? -31.766 -2.313 28.799 1.00 92.00 1166 THR A O 1
ATOM 8837 N N . LEU A 1 1167 ? -29.853 -3.351 29.375 1.00 95.31 1167 LEU A N 1
ATOM 8838 C CA . LEU A 1 1167 ? -29.054 -2.129 29.476 1.00 95.31 1167 LEU A CA 1
ATOM 8839 C C . LEU A 1 1167 ? -28.734 -1.545 28.101 1.00 95.31 1167 LEU A C 1
ATOM 8841 O O . LEU A 1 1167 ? -28.781 -0.329 27.939 1.00 95.31 1167 LEU A O 1
ATOM 8845 N N . ALA A 1 1168 ? -28.507 -2.390 27.099 1.00 94.81 1168 ALA A N 1
ATOM 8846 C CA . ALA A 1 1168 ? -28.357 -2.001 25.707 1.00 94.81 1168 ALA A CA 1
ATOM 8847 C C . ALA A 1 1168 ? -29.633 -1.321 25.189 1.00 94.81 1168 ALA A C 1
ATOM 8849 O O . ALA A 1 1168 ? -29.568 -0.286 24.527 1.00 94.81 1168 ALA A O 1
ATOM 8850 N N . ASN A 1 1169 ? -30.816 -1.839 25.535 1.00 94.56 1169 ASN A N 1
ATOM 8851 C CA . ASN A 1 1169 ? -32.080 -1.191 25.181 1.00 94.56 1169 ASN A CA 1
ATOM 8852 C C . ASN A 1 1169 ? -32.264 0.166 25.882 1.00 94.56 1169 ASN A C 1
ATOM 8854 O O . ASN A 1 1169 ? -32.813 1.087 25.274 1.00 94.56 1169 ASN A O 1
ATOM 8858 N N . LEU A 1 1170 ? -31.824 0.301 27.139 1.00 93.88 1170 LEU A N 1
ATOM 8859 C CA . LEU A 1 1170 ? -31.836 1.584 27.849 1.00 93.88 1170 LEU A CA 1
ATOM 8860 C C . LEU A 1 1170 ? -30.885 2.584 27.183 1.00 93.88 1170 LEU A C 1
ATOM 8862 O O . LEU A 1 1170 ? -31.340 3.653 26.792 1.00 93.88 1170 LEU A O 1
ATOM 8866 N N . ALA A 1 1171 ? -29.626 2.206 26.950 1.00 93.25 1171 ALA A N 1
ATOM 8867 C CA . ALA A 1 1171 ? -28.630 3.059 26.303 1.00 93.25 1171 ALA A CA 1
ATOM 8868 C C . ALA A 1 1171 ? -29.072 3.498 24.896 1.00 93.25 1171 ALA A C 1
ATOM 8870 O O . ALA A 1 1171 ? -29.003 4.681 24.575 1.00 93.25 1171 ALA A O 1
ATOM 8871 N N . SER A 1 1172 ? -29.633 2.579 24.099 1.00 92.69 1172 SER A N 1
ATOM 8872 C CA . SER A 1 1172 ? -30.169 2.892 22.764 1.00 92.69 1172 SER A CA 1
ATOM 8873 C C . SER A 1 1172 ? -31.295 3.927 22.820 1.00 92.69 1172 SER A C 1
ATOM 8875 O O . SER A 1 1172 ? -31.385 4.794 21.960 1.00 92.69 1172 SER A O 1
ATOM 8877 N N . ARG A 1 1173 ? -32.172 3.862 23.833 1.00 91.44 1173 ARG A N 1
ATOM 8878 C CA . ARG A 1 1173 ? -33.232 4.865 24.025 1.00 91.44 1173 ARG A CA 1
ATOM 8879 C C . ARG A 1 1173 ? -32.697 6.185 24.555 1.00 91.44 1173 ARG A C 1
ATOM 8881 O O . ARG A 1 1173 ? -33.227 7.224 24.179 1.00 91.44 1173 ARG A O 1
ATOM 8888 N N . THR A 1 1174 ? -31.690 6.137 25.418 1.00 89.88 1174 THR A N 1
ATOM 8889 C CA . THR A 1 1174 ? -31.022 7.321 25.958 1.00 89.88 1174 THR A CA 1
ATOM 8890 C C . THR A 1 1174 ? -30.369 8.121 24.833 1.00 89.88 1174 THR A C 1
ATOM 8892 O O . THR A 1 1174 ? -30.621 9.313 24.738 1.00 89.88 1174 THR A O 1
ATOM 8895 N N . LEU A 1 1175 ? -29.672 7.467 23.898 1.00 88.38 1175 LEU A N 1
ATOM 8896 C CA . LEU A 1 1175 ? -29.076 8.114 22.719 1.00 88.38 1175 LEU A CA 1
ATOM 8897 C C . LEU A 1 1175 ? -30.088 8.816 21.793 1.00 88.38 1175 LEU A C 1
ATOM 8899 O O . LEU A 1 1175 ? -29.709 9.711 21.048 1.00 88.38 1175 LEU A O 1
ATOM 8903 N N . LEU A 1 1176 ? -31.377 8.454 21.841 1.00 87.38 1176 LEU A N 1
ATOM 8904 C CA . LEU A 1 1176 ? -32.429 9.147 21.082 1.00 87.38 1176 LEU A CA 1
ATOM 8905 C C . LEU A 1 1176 ? -32.887 10.459 21.740 1.00 87.38 1176 LEU A C 1
ATOM 8907 O O . LEU A 1 1176 ? -33.671 11.198 21.138 1.00 87.38 1176 LEU A O 1
ATOM 8911 N N . ALA A 1 1177 ? -32.483 10.737 22.983 1.00 83.94 1177 ALA A N 1
ATOM 8912 C CA . ALA A 1 1177 ? -32.865 11.969 23.658 1.00 83.94 1177 ALA A CA 1
ATOM 8913 C C . ALA A 1 1177 ? -32.110 13.174 23.059 1.00 83.94 1177 ALA A C 1
ATOM 8915 O O . ALA A 1 1177 ? -30.935 13.046 22.714 1.00 83.94 1177 ALA A O 1
ATOM 8916 N N . PRO A 1 1178 ? -32.737 14.368 22.980 1.00 82.44 1178 PRO A N 1
ATOM 8917 C CA . PRO A 1 1178 ? -32.109 15.552 22.385 1.00 82.44 1178 PRO A CA 1
ATOM 8918 C C . PRO A 1 1178 ? -30.764 15.939 23.014 1.00 82.44 1178 PRO A C 1
ATOM 8920 O O . PRO A 1 1178 ? -29.911 16.483 22.322 1.00 82.44 1178 PRO A O 1
ATOM 8923 N N . GLU A 1 1179 ? -30.567 15.635 24.303 1.00 79.81 1179 GLU A N 1
ATOM 8924 C CA . GLU A 1 1179 ? -29.314 15.902 25.027 1.00 79.81 1179 GLU A CA 1
ATOM 8925 C C . GLU A 1 1179 ? -28.112 15.100 24.479 1.00 79.81 1179 GLU A C 1
ATOM 8927 O O . GLU A 1 1179 ? -26.972 15.494 24.692 1.00 79.81 1179 GLU A O 1
ATOM 8932 N N . PHE A 1 1180 ? -28.351 14.009 23.742 1.00 82.19 1180 PHE A N 1
ATOM 8933 C CA . PHE A 1 1180 ? -27.317 13.144 23.160 1.00 82.19 1180 PHE A CA 1
ATOM 8934 C C . PHE A 1 1180 ? -27.273 13.212 21.628 1.00 82.19 1180 PHE A C 1
ATOM 8936 O O . PHE A 1 1180 ? -26.656 12.357 21.001 1.00 82.19 1180 PHE A O 1
ATOM 8943 N N . ALA A 1 1181 ? -27.886 14.222 21.000 1.00 76.81 1181 ALA A N 1
ATOM 8944 C CA . ALA A 1 1181 ? -27.953 14.324 19.536 1.00 76.81 1181 ALA A CA 1
ATOM 8945 C C . ALA A 1 1181 ? -26.572 14.369 18.844 1.00 76.81 1181 ALA A C 1
ATOM 8947 O O . ALA A 1 1181 ? -26.462 14.005 17.676 1.00 76.81 1181 ALA A O 1
ATOM 8948 N N . LEU A 1 1182 ? -25.532 14.808 19.563 1.00 73.12 1182 LEU A N 1
ATOM 8949 C CA . LEU A 1 1182 ? -24.140 14.838 19.096 1.00 73.12 1182 LEU A CA 1
ATOM 8950 C C . LEU A 1 1182 ? -23.314 13.622 19.558 1.00 73.12 1182 LEU A C 1
ATOM 8952 O O . LEU A 1 1182 ? -22.183 13.443 19.109 1.00 73.12 1182 LEU A O 1
ATOM 8956 N N . SER A 1 1183 ? -23.853 12.780 20.444 1.00 77.06 1183 SER A N 1
ATOM 8957 C CA . SER A 1 1183 ? -23.182 11.565 20.906 1.00 77.06 1183 SER A CA 1
ATOM 8958 C C . SER A 1 1183 ? -23.279 10.475 19.841 1.00 77.06 1183 SER A C 1
ATOM 8960 O O . SER A 1 1183 ? -24.366 10.045 19.459 1.00 77.06 1183 SER A O 1
ATOM 8962 N N . ARG A 1 1184 ? -22.125 9.991 19.379 1.00 69.81 1184 ARG A N 1
ATOM 8963 C CA . ARG A 1 1184 ? -22.009 8.940 18.358 1.00 69.81 1184 ARG A CA 1
ATOM 8964 C C . ARG A 1 1184 ? -21.553 7.642 19.016 1.00 69.81 1184 ARG A C 1
ATOM 8966 O O . ARG A 1 1184 ? -20.355 7.385 19.105 1.00 69.81 1184 ARG A O 1
ATOM 8973 N N . GLY A 1 1185 ? -22.511 6.880 19.540 1.00 78.31 1185 GLY A N 1
ATOM 8974 C CA . GLY A 1 1185 ? -22.255 5.629 20.254 1.00 78.31 1185 GLY A CA 1
ATOM 8975 C C . GLY A 1 1185 ? -23.001 4.447 19.642 1.00 78.31 1185 GLY A C 1
ATOM 8976 O O . GLY A 1 1185 ? -24.227 4.471 19.551 1.00 78.31 1185 GLY A O 1
ATOM 8977 N N . ASP A 1 1186 ? -22.276 3.394 19.273 1.00 88.44 1186 ASP A N 1
ATOM 8978 C CA . ASP A 1 1186 ? -22.872 2.101 18.945 1.00 88.44 1186 ASP A CA 1
ATOM 8979 C C . ASP A 1 1186 ? -23.239 1.345 20.231 1.00 88.44 1186 ASP A C 1
ATOM 8981 O O . ASP A 1 1186 ? -22.516 1.380 21.230 1.00 88.44 1186 ASP A O 1
ATOM 8985 N N . VAL A 1 1187 ? -24.360 0.623 20.216 1.00 93.69 1187 VAL A N 1
ATOM 8986 C CA . VAL A 1 1187 ? -24.825 -0.139 21.381 1.00 93.69 1187 VAL A CA 1
ATOM 8987 C C . VAL A 1 1187 ? -25.007 -1.606 21.026 1.00 93.69 1187 VAL A C 1
ATOM 8989 O O . VAL A 1 1187 ? -25.861 -1.965 20.212 1.00 93.69 1187 VAL A O 1
ATOM 8992 N N . PHE A 1 1188 ? -24.250 -2.463 21.705 1.00 95.81 1188 PHE A N 1
ATOM 8993 C CA . PHE A 1 1188 ? -24.227 -3.901 21.473 1.00 95.81 1188 PHE A CA 1
ATOM 8994 C C . PHE A 1 1188 ? -24.616 -4.697 22.714 1.00 95.81 1188 PHE A C 1
ATOM 8996 O O . PHE A 1 1188 ? -24.448 -4.260 23.851 1.00 95.81 1188 PHE A O 1
ATOM 9003 N N . ASN A 1 1189 ? -25.099 -5.913 22.489 1.00 97.25 1189 ASN A N 1
ATOM 9004 C CA . ASN A 1 1189 ? -25.128 -6.973 23.484 1.00 97.25 1189 ASN A CA 1
ATOM 9005 C C . ASN A 1 1189 ? -24.281 -8.150 22.983 1.00 97.25 1189 ASN A C 1
ATOM 9007 O O . ASN A 1 1189 ? -24.396 -8.548 21.824 1.00 97.25 1189 ASN A O 1
ATOM 9011 N N . VAL A 1 1190 ? -23.464 -8.725 23.870 1.00 95.38 1190 VAL A N 1
ATOM 9012 C CA . VAL A 1 1190 ? -22.455 -9.742 23.519 1.00 95.38 1190 VAL A CA 1
ATOM 9013 C C . VAL A 1 1190 ? -23.024 -10.994 22.836 1.00 95.38 1190 VAL A C 1
ATOM 9015 O O . VAL A 1 1190 ? -22.321 -11.618 22.046 1.00 95.38 1190 VAL A O 1
ATOM 9018 N N . GLN A 1 1191 ? -24.286 -11.356 23.098 1.00 93.62 1191 GLN A N 1
ATOM 9019 C CA . GLN A 1 1191 ? -24.955 -12.484 22.437 1.00 93.62 1191 GLN A CA 1
ATOM 9020 C C . GLN A 1 1191 ? -25.797 -12.053 21.233 1.00 93.62 1191 GLN A C 1
ATOM 9022 O O . GLN A 1 1191 ? -25.737 -12.690 20.186 1.00 93.62 1191 GLN A O 1
ATOM 9027 N N . ARG A 1 1192 ? -26.607 -10.992 21.366 1.00 94.88 1192 ARG A N 1
ATOM 9028 C CA . ARG A 1 1192 ? -27.490 -10.511 20.286 1.00 94.88 1192 ARG A CA 1
ATOM 9029 C C . ARG A 1 1192 ? -26.683 -10.091 19.058 1.00 94.88 1192 ARG A C 1
ATOM 9031 O O . ARG A 1 1192 ? -27.065 -10.414 17.939 1.00 94.88 1192 ARG A O 1
ATOM 9038 N N . ASP A 1 1193 ? -25.582 -9.386 19.293 1.00 95.25 1193 ASP A N 1
ATOM 9039 C CA . ASP A 1 1193 ? -24.736 -8.787 18.263 1.00 95.25 1193 ASP A CA 1
ATOM 9040 C C . ASP A 1 1193 ? -23.373 -9.495 18.186 1.00 95.25 1193 ASP A C 1
ATOM 9042 O O . ASP A 1 1193 ? -22.376 -8.875 17.814 1.00 95.25 1193 ASP A O 1
ATOM 9046 N N . GLU A 1 1194 ? -23.325 -10.791 18.537 1.00 93.69 1194 GLU A N 1
ATOM 9047 C CA . GLU A 1 1194 ? -22.105 -11.613 18.587 1.00 93.69 1194 GLU A CA 1
ATOM 9048 C C . GLU A 1 1194 ? -21.218 -11.409 17.336 1.00 93.69 1194 GLU A C 1
ATOM 9050 O O . GLU A 1 1194 ? -20.053 -11.045 17.498 1.00 93.69 1194 GLU A O 1
ATOM 9055 N N . PRO A 1 1195 ? -21.721 -11.479 16.085 1.00 94.12 1195 PRO A N 1
ATOM 9056 C CA . PRO A 1 1195 ? -20.866 -11.266 14.918 1.00 94.12 1195 PRO A CA 1
ATOM 9057 C C . PRO A 1 1195 ? -20.168 -9.899 14.888 1.00 94.12 1195 PRO A C 1
ATOM 9059 O O . PRO A 1 1195 ? -19.004 -9.834 14.508 1.00 94.12 1195 PRO A O 1
ATOM 9062 N N . ARG A 1 1196 ? -20.829 -8.824 15.339 1.00 91.81 1196 ARG A N 1
ATOM 9063 C CA . ARG A 1 1196 ? -20.260 -7.464 15.346 1.00 91.81 1196 ARG A CA 1
ATOM 9064 C C . ARG A 1 1196 ? -19.276 -7.262 16.499 1.00 91.81 1196 ARG A C 1
ATOM 9066 O O . ARG A 1 1196 ? -18.209 -6.703 16.281 1.00 91.81 1196 ARG A O 1
ATOM 9073 N N . VAL A 1 1197 ? -19.589 -7.766 17.698 1.00 93.50 1197 VAL A N 1
ATOM 9074 C CA . VAL A 1 1197 ? -18.694 -7.684 18.874 1.00 93.50 1197 VAL A CA 1
ATOM 9075 C C . VAL A 1 1197 ? -17.390 -8.448 18.635 1.00 93.50 1197 VAL A C 1
ATOM 9077 O O . VAL A 1 1197 ? -16.322 -7.992 19.036 1.00 93.50 1197 VAL A O 1
ATOM 9080 N N . TYR A 1 1198 ? -17.461 -9.592 17.949 1.00 93.44 1198 TYR A N 1
ATOM 9081 C CA . TYR A 1 1198 ? -16.287 -10.401 17.615 1.00 93.44 1198 TYR A CA 1
ATOM 9082 C C . TYR A 1 1198 ? -15.659 -10.053 16.248 1.00 93.44 1198 TYR A C 1
ATOM 9084 O O . TYR A 1 1198 ? -14.673 -10.680 15.860 1.00 93.44 1198 TYR A O 1
ATOM 9092 N N . ALA A 1 1199 ? -16.203 -9.057 15.532 1.00 93.12 1199 ALA A N 1
ATOM 9093 C CA . ALA A 1 1199 ? -15.777 -8.611 14.199 1.00 93.12 1199 ALA A CA 1
ATOM 9094 C C . ALA A 1 1199 ? -15.695 -9.742 13.147 1.00 93.12 1199 ALA A C 1
ATOM 9096 O O . ALA A 1 1199 ? -14.721 -9.861 12.401 1.00 93.12 1199 ALA A O 1
ATOM 9097 N N . THR A 1 1200 ? -16.728 -10.585 13.108 1.00 93.94 1200 THR A N 1
ATOM 9098 C CA . THR A 1 1200 ? -16.900 -11.738 12.201 1.00 93.94 1200 THR A CA 1
ATOM 9099 C C . THR A 1 1200 ? -18.110 -11.607 11.269 1.00 93.94 1200 THR A C 1
ATOM 9101 O O . THR A 1 1200 ? -18.396 -12.518 10.495 1.00 93.94 1200 THR A O 1
ATOM 9104 N N . ASP A 1 1201 ? -18.831 -10.486 11.328 1.00 92.44 1201 ASP A N 1
ATOM 9105 C CA . ASP A 1 1201 ? -19.918 -10.147 10.408 1.00 92.44 1201 ASP A CA 1
ATOM 9106 C C . ASP A 1 1201 ? -19.409 -9.951 8.971 1.00 92.44 1201 ASP A C 1
ATOM 9108 O O . ASP A 1 1201 ? -18.300 -9.473 8.771 1.00 92.44 1201 ASP A O 1
ATOM 9112 N N . VAL A 1 1202 ? -20.209 -10.291 7.963 1.00 91.25 1202 VAL A N 1
ATOM 9113 C CA . VAL A 1 1202 ? -19.841 -10.121 6.548 1.00 91.25 1202 VAL A CA 1
ATOM 9114 C C . VAL A 1 1202 ? -20.854 -9.199 5.891 1.00 91.25 1202 VAL A C 1
ATOM 9116 O O . VAL A 1 1202 ? -22.034 -9.540 5.807 1.00 91.25 1202 VAL A O 1
ATOM 9119 N N . ALA A 1 1203 ? -20.385 -8.046 5.427 1.00 86.00 1203 ALA A N 1
ATOM 9120 C CA . ALA A 1 1203 ? -21.133 -7.140 4.575 1.00 86.00 1203 ALA A CA 1
ATOM 9121 C C . ALA A 1 1203 ? -20.568 -7.187 3.152 1.00 86.00 1203 ALA A C 1
ATOM 9123 O O . ALA A 1 1203 ? -19.352 -7.133 2.948 1.00 86.00 1203 ALA A O 1
ATOM 9124 N N . VAL A 1 1204 ? -21.473 -7.272 2.178 1.00 79.25 1204 VAL A N 1
ATOM 9125 C CA . VAL A 1 1204 ? -21.186 -7.112 0.752 1.00 79.25 1204 VAL A CA 1
ATOM 9126 C C . VAL A 1 1204 ? -22.027 -5.933 0.283 1.00 79.25 1204 VAL A C 1
ATOM 9128 O O . VAL A 1 1204 ? -23.233 -5.906 0.528 1.00 79.25 1204 VAL A O 1
ATOM 9131 N N . ILE A 1 1205 ? -21.389 -4.944 -0.336 1.00 74.31 1205 ILE A N 1
ATOM 9132 C CA . ILE A 1 1205 ? -22.093 -3.883 -1.055 1.00 74.31 1205 ILE A CA 1
ATOM 9133 C C . ILE A 1 1205 ? -22.247 -4.412 -2.482 1.00 74.31 1205 ILE A C 1
ATOM 9135 O O . ILE A 1 1205 ? -21.239 -4.618 -3.153 1.00 74.31 1205 ILE A O 1
ATOM 9139 N N . GLU A 1 1206 ? -23.476 -4.737 -2.892 1.00 53.41 1206 GLU A N 1
ATOM 9140 C CA . GLU A 1 1206 ? -23.759 -5.181 -4.262 1.00 53.41 1206 GLU A CA 1
ATOM 9141 C C . GLU A 1 1206 ? -23.480 -4.027 -5.234 1.00 53.41 1206 GLU A C 1
ATOM 9143 O O . GLU A 1 1206 ? -23.930 -2.901 -5.011 1.00 53.41 1206 GLU A O 1
ATOM 9148 N N . ASP A 1 1207 ? -22.717 -4.303 -6.290 1.00 50.00 1207 ASP A N 1
ATOM 9149 C CA . ASP A 1 1207 ? -22.511 -3.372 -7.393 1.00 50.00 1207 ASP A CA 1
ATOM 9150 C C . ASP A 1 1207 ? -23.823 -3.221 -8.177 1.00 50.00 1207 ASP A C 1
ATOM 9152 O O . ASP A 1 1207 ? -24.406 -4.215 -8.613 1.00 50.00 1207 ASP A O 1
ATOM 9156 N N . GLU A 1 1208 ? -24.300 -1.987 -8.389 1.00 43.34 1208 GLU A N 1
ATOM 9157 C CA . GLU A 1 1208 ? -25.467 -1.743 -9.259 1.00 43.34 1208 GLU A CA 1
ATOM 9158 C C . GLU A 1 1208 ? -25.179 -2.091 -10.740 1.00 43.34 1208 GLU A C 1
ATOM 9160 O O . GLU A 1 1208 ? -26.103 -2.110 -11.552 1.00 43.34 1208 GLU A O 1
ATOM 9165 N N . GLU A 1 1209 ? -23.938 -2.446 -11.099 1.00 42.38 1209 GLU A N 1
ATOM 9166 C CA . GLU A 1 1209 ? -23.528 -2.819 -12.458 1.00 42.38 1209 GLU A CA 1
ATOM 9167 C C . GLU A 1 1209 ? -22.420 -3.893 -12.480 1.00 42.38 1209 GLU A C 1
ATOM 9169 O O . GLU A 1 1209 ? -21.293 -3.634 -12.905 1.00 42.38 1209 GLU A O 1
ATOM 9174 N N . ASP A 1 1210 ? -22.729 -5.126 -12.080 1.00 36.72 1210 ASP A N 1
ATOM 9175 C CA . ASP A 1 1210 ? -21.916 -6.284 -12.477 1.00 36.72 1210 ASP A CA 1
ATOM 9176 C C . ASP A 1 1210 ? -22.748 -7.245 -13.341 1.00 36.72 1210 ASP A C 1
ATOM 9178 O O . ASP A 1 1210 ? -23.435 -8.149 -12.862 1.00 36.72 1210 ASP A O 1
ATOM 9182 N N . GLU A 1 1211 ? -22.660 -7.058 -14.664 1.00 34.38 1211 GLU A N 1
ATOM 9183 C CA . GLU A 1 1211 ? -22.745 -8.197 -15.579 1.00 34.38 1211 GLU A CA 1
ATOM 9184 C C . GLU A 1 1211 ? -21.605 -9.165 -15.225 1.00 34.38 1211 GLU A C 1
ATOM 9186 O O . GLU A 1 1211 ? -20.444 -8.764 -15.133 1.00 34.38 1211 GLU A O 1
ATOM 9191 N N . GLU A 1 1212 ? -21.955 -10.434 -15.002 1.00 28.58 1212 GLU A N 1
ATOM 9192 C CA . GLU A 1 1212 ? -21.060 -11.533 -14.632 1.00 28.58 1212 GLU A CA 1
ATOM 9193 C C . GLU A 1 1212 ? -19.707 -11.493 -15.368 1.00 28.58 1212 GLU A C 1
ATOM 9195 O O . GLU A 1 1212 ? -19.580 -11.929 -16.515 1.00 28.58 1212 GLU A O 1
ATOM 9200 N N . ILE A 1 1213 ? -18.647 -11.079 -14.670 1.00 33.09 1213 ILE A N 1
ATOM 9201 C CA . ILE A 1 1213 ? -17.282 -11.429 -15.063 1.00 33.09 1213 ILE A CA 1
ATOM 9202 C C . ILE A 1 1213 ? -17.009 -12.827 -14.509 1.00 33.09 1213 ILE A C 1
ATOM 9204 O O . ILE A 1 1213 ? -16.637 -13.013 -13.350 1.00 33.09 1213 ILE A O 1
ATOM 9208 N N . THR A 1 1214 ? -17.193 -13.840 -15.353 1.00 27.23 1214 THR A N 1
ATOM 9209 C CA . THR A 1 1214 ? -16.666 -15.185 -15.097 1.00 27.23 1214 THR A CA 1
ATOM 9210 C C . THR A 1 1214 ? -15.156 -15.114 -14.832 1.00 27.23 1214 THR A C 1
ATOM 9212 O O . THR A 1 1214 ? -14.437 -14.514 -15.637 1.00 27.23 1214 THR A O 1
ATOM 9215 N N . PRO A 1 1215 ? -14.635 -15.747 -13.765 1.00 32.06 1215 PRO A N 1
ATOM 9216 C CA . PRO A 1 1215 ? -13.205 -15.755 -13.491 1.00 32.06 1215 PRO A CA 1
ATOM 9217 C C . PRO A 1 1215 ? -12.461 -16.473 -14.622 1.00 32.06 1215 PRO A C 1
ATOM 9219 O O . PRO A 1 1215 ? -12.762 -17.623 -14.954 1.00 32.06 1215 PRO A O 1
ATOM 9222 N N . ALA A 1 1216 ? -11.475 -15.796 -15.213 1.00 27.89 1216 ALA A N 1
ATOM 9223 C CA . ALA A 1 1216 ? -10.560 -16.410 -16.162 1.00 27.89 1216 ALA A CA 1
ATOM 9224 C C . ALA A 1 1216 ? -9.755 -17.503 -15.441 1.00 27.89 1216 ALA A C 1
ATOM 9226 O O . ALA A 1 1216 ? -8.933 -17.228 -14.567 1.00 27.89 1216 ALA A O 1
ATOM 9227 N N . ALA A 1 1217 ? -10.020 -18.759 -15.800 1.00 29.75 1217 ALA A N 1
ATOM 9228 C CA . ALA A 1 1217 ? -9.211 -19.898 -15.396 1.00 29.75 1217 ALA A CA 1
ATOM 9229 C C . ALA A 1 1217 ? -7.754 -19.716 -15.875 1.00 29.75 1217 ALA A C 1
ATOM 9231 O O . ALA A 1 1217 ? -7.535 -19.128 -16.940 1.00 29.75 1217 ALA A O 1
ATOM 9232 N N . PRO A 1 1218 ? -6.752 -20.235 -15.139 1.00 32.03 1218 PRO A N 1
ATOM 9233 C CA . PRO A 1 1218 ? -5.365 -20.210 -15.589 1.00 32.03 1218 PRO A CA 1
ATOM 9234 C C . PRO A 1 1218 ? -5.264 -20.871 -16.966 1.00 32.03 1218 PRO A C 1
ATOM 9236 O O . PRO A 1 1218 ? -5.847 -21.934 -17.191 1.00 32.03 1218 PRO A O 1
ATOM 9239 N N . ALA A 1 1219 ? -4.549 -20.218 -17.884 1.00 27.66 1219 ALA A N 1
ATOM 9240 C CA . ALA A 1 1219 ? -4.378 -20.661 -19.260 1.00 27.66 1219 ALA A CA 1
ATOM 9241 C C . ALA A 1 1219 ? -3.897 -22.122 -19.305 1.00 27.66 1219 ALA A C 1
ATOM 9243 O O . ALA A 1 1219 ? -2.734 -22.428 -19.042 1.00 27.66 1219 ALA A O 1
ATOM 9244 N N . ALA A 1 1220 ? -4.814 -23.030 -19.636 1.00 28.64 1220 ALA A N 1
ATOM 9245 C CA . ALA A 1 1220 ? -4.480 -24.394 -19.993 1.00 28.64 1220 ALA A CA 1
ATOM 9246 C C . ALA A 1 1220 ? -3.722 -24.371 -21.326 1.00 28.64 1220 ALA A C 1
ATOM 9248 O O . ALA A 1 1220 ? -4.134 -23.702 -22.276 1.00 28.64 1220 ALA A O 1
ATOM 9249 N N . ALA A 1 1221 ? -2.605 -25.098 -21.377 1.00 31.20 1221 ALA A N 1
ATOM 9250 C CA . ALA A 1 1221 ? -1.796 -25.288 -22.572 1.00 31.20 1221 ALA A CA 1
ATOM 9251 C C . ALA A 1 1221 ? -2.670 -25.643 -23.788 1.00 31.20 1221 ALA A C 1
ATOM 9253 O O . ALA A 1 1221 ? -3.542 -26.511 -23.711 1.00 31.20 1221 ALA A O 1
ATOM 9254 N N . ALA A 1 1222 ? -2.420 -24.962 -24.907 1.00 29.47 1222 ALA A N 1
ATOM 9255 C CA . ALA A 1 1222 ? -3.141 -25.157 -26.156 1.00 29.47 1222 ALA A CA 1
ATOM 9256 C C . ALA A 1 1222 ? -3.079 -26.627 -26.606 1.00 29.47 1222 ALA A C 1
ATOM 9258 O O . ALA A 1 1222 ? -2.012 -27.152 -26.930 1.00 29.47 1222 ALA A O 1
ATOM 9259 N N . ALA A 1 1223 ? -4.238 -27.285 -26.649 1.00 30.70 1223 ALA A N 1
ATOM 9260 C CA . ALA A 1 1223 ? -4.406 -28.547 -27.354 1.00 30.70 1223 ALA A CA 1
ATOM 9261 C C . ALA A 1 1223 ? -4.355 -28.300 -28.879 1.00 30.70 1223 ALA A C 1
ATOM 9263 O O . ALA A 1 1223 ? -4.840 -27.265 -29.349 1.00 30.70 1223 ALA A O 1
ATOM 9264 N N . PRO A 1 1224 ? -3.781 -29.222 -29.673 1.00 32.28 1224 PRO A N 1
ATOM 9265 C CA . PRO A 1 1224 ? -3.634 -29.043 -31.113 1.00 32.28 1224 PRO A CA 1
ATOM 9266 C C . PRO A 1 1224 ? -5.000 -29.028 -31.817 1.00 32.28 1224 PRO A C 1
ATOM 9268 O O . PRO A 1 1224 ? -5.884 -29.829 -31.512 1.00 32.28 1224 PRO A O 1
ATOM 9271 N N . SER A 1 1225 ? -5.159 -28.113 -32.779 1.00 31.42 1225 SER A N 1
ATOM 9272 C CA . SER A 1 1225 ? -6.353 -28.017 -33.631 1.00 31.42 1225 SER A CA 1
ATOM 9273 C C . SER A 1 1225 ? -6.568 -29.295 -34.459 1.00 31.42 1225 SER A C 1
ATOM 9275 O O . SER A 1 1225 ? -5.592 -29.860 -34.960 1.00 31.42 1225 SER A O 1
ATOM 9277 N N . PRO A 1 1226 ? -7.820 -29.743 -34.667 1.00 30.36 1226 PRO A N 1
ATOM 9278 C CA . PRO A 1 1226 ? -8.104 -30.865 -35.547 1.00 30.36 1226 PRO A CA 1
ATOM 9279 C C . PRO A 1 1226 ? -7.938 -30.456 -37.018 1.00 30.36 1226 PRO A C 1
ATOM 9281 O O . PRO A 1 1226 ? -8.303 -29.352 -37.423 1.00 30.36 1226 PRO A O 1
ATOM 9284 N N . ALA A 1 1227 ? -7.376 -31.367 -37.815 1.00 33.19 1227 ALA A N 1
ATOM 9285 C CA . ALA A 1 1227 ? -7.141 -31.192 -39.246 1.00 33.19 1227 ALA A CA 1
ATOM 9286 C C . ALA A 1 1227 ? -8.451 -30.940 -40.033 1.00 33.19 1227 ALA A C 1
ATOM 9288 O O . ALA A 1 1227 ? -9.494 -31.499 -39.679 1.00 33.19 1227 ALA A O 1
ATOM 9289 N N . PRO A 1 1228 ? -8.416 -30.139 -41.117 1.00 31.22 1228 PRO A N 1
ATOM 9290 C CA . PRO A 1 1228 ? -9.604 -29.819 -41.900 1.00 31.22 1228 PRO A CA 1
ATOM 9291 C C . PRO A 1 1228 ? -10.110 -31.038 -42.686 1.00 31.22 1228 PRO A C 1
ATOM 9293 O O . PRO A 1 1228 ? -9.333 -31.812 -43.247 1.00 31.22 1228 PRO A O 1
ATOM 9296 N N . ALA A 1 1229 ? -11.435 -31.196 -42.735 1.00 32.44 1229 ALA A N 1
ATOM 9297 C CA . ALA A 1 1229 ? -12.109 -32.261 -43.471 1.00 32.44 1229 ALA A CA 1
ATOM 9298 C C . ALA A 1 1229 ? -11.973 -32.083 -44.996 1.00 32.44 1229 ALA A C 1
ATOM 9300 O O . ALA A 1 1229 ? -12.108 -30.978 -45.522 1.00 32.44 1229 ALA A O 1
ATOM 9301 N N . ALA A 1 1230 ? -11.732 -33.192 -45.700 1.00 32.72 1230 ALA A N 1
ATOM 9302 C CA . ALA A 1 1230 ? -11.600 -33.242 -47.155 1.00 32.72 1230 ALA A CA 1
ATOM 9303 C C . ALA A 1 1230 ? -12.929 -32.921 -47.882 1.00 32.72 1230 ALA A C 1
ATOM 9305 O O . ALA A 1 1230 ? -13.993 -33.333 -47.409 1.00 32.72 1230 ALA A O 1
ATOM 9306 N N . PRO A 1 1231 ? -12.894 -32.236 -49.043 1.00 33.75 1231 PRO A N 1
ATOM 9307 C CA . PRO A 1 1231 ? -14.095 -31.882 -49.792 1.00 33.75 1231 PRO A CA 1
ATOM 9308 C C . PRO A 1 1231 ? -14.681 -33.092 -50.538 1.00 33.75 1231 PRO A C 1
ATOM 9310 O O . PRO A 1 1231 ? -13.961 -33.877 -51.157 1.00 33.75 1231 PRO A O 1
ATOM 9313 N N . ALA A 1 1232 ? -16.008 -33.228 -50.489 1.00 30.31 1232 ALA A N 1
ATOM 9314 C CA . ALA A 1 1232 ? -16.758 -34.238 -51.227 1.00 30.31 1232 ALA A CA 1
ATOM 9315 C C . ALA A 1 1232 ? -16.808 -33.901 -52.728 1.00 30.31 1232 ALA A C 1
ATOM 9317 O O . ALA A 1 1232 ? -17.100 -32.770 -53.111 1.00 30.31 1232 ALA A O 1
ATOM 9318 N N . ALA A 1 1233 ? -16.526 -34.899 -53.566 1.00 33.16 1233 ALA A N 1
ATOM 9319 C CA . ALA A 1 1233 ? -16.538 -34.793 -55.020 1.00 33.16 1233 ALA A CA 1
ATOM 9320 C C . ALA A 1 1233 ? -17.971 -34.822 -55.582 1.00 33.16 1233 ALA A C 1
ATOM 9322 O O . ALA A 1 1233 ? -18.706 -35.786 -55.363 1.00 33.16 1233 ALA A O 1
ATOM 9323 N N . GLU A 1 1234 ? -18.337 -33.802 -56.361 1.00 30.28 1234 GLU A N 1
ATOM 9324 C CA . GLU A 1 1234 ? -19.477 -33.850 -57.280 1.00 30.28 1234 GLU A CA 1
ATOM 9325 C C . GLU A 1 1234 ? -19.041 -34.443 -58.625 1.00 30.28 1234 GLU A C 1
ATOM 9327 O O . GLU A 1 1234 ? -18.035 -34.046 -59.216 1.00 30.28 1234 GLU A O 1
ATOM 9332 N N . ALA A 1 1235 ? -19.807 -35.426 -59.095 1.00 33.00 1235 ALA A N 1
ATOM 9333 C CA . ALA A 1 1235 ? -19.628 -36.068 -60.387 1.00 33.00 1235 ALA A CA 1
ATOM 9334 C C . ALA A 1 1235 ? -20.169 -35.170 -61.510 1.00 33.00 1235 ALA A C 1
ATOM 9336 O O . ALA A 1 1235 ? -21.336 -34.779 -61.493 1.00 33.00 1235 ALA A O 1
ATOM 9337 N N . ALA A 1 1236 ? -19.328 -34.892 -62.502 1.00 33.91 1236 ALA A N 1
ATOM 9338 C CA . ALA A 1 1236 ? -19.728 -34.264 -63.756 1.00 33.91 1236 ALA A CA 1
ATOM 9339 C C . ALA A 1 1236 ? -20.141 -35.326 -64.796 1.00 33.91 1236 ALA A C 1
ATOM 9341 O O . ALA A 1 1236 ? -19.696 -36.476 -64.705 1.00 33.91 1236 ALA A O 1
ATOM 9342 N N . PRO A 1 1237 ? -20.928 -34.963 -65.819 1.00 38.06 1237 PRO A N 1
ATOM 9343 C CA . PRO A 1 1237 ? -20.681 -35.436 -67.173 1.00 38.06 1237 PRO A CA 1
ATOM 9344 C C . PRO A 1 1237 ? -19.480 -34.731 -67.818 1.00 38.06 1237 PRO A C 1
ATOM 9346 O O . PRO A 1 1237 ? -19.344 -33.496 -67.643 1.00 38.06 1237 PRO A O 1
#

Nearest PDB structures (foldseek):
  4v8w-assembly1_D  TM=8.567E-01  e=0.000E+00  Mycobacterium tuberculosis
  4v8v-assembly1_A  TM=8.567E-01  e=0.000E+00  Mycobacterium tuberculosis
  4v8l-assembly1_C  TM=8.575E-01  e=3.483E-104  Mycolicibacterium smegmatis
  8psf-assembly1_G  TM=7.453E-01  e=2.798E-75  Saccharomyces cerevisiae
  7q5s-assembly1_C  TM=7.205E-01  e=1.481E-76  Thermochaetoides thermophila DSM 1495

Radius of gyration: 46.68 Å; Cα contacts (8 Å, |Δi|>4): 2499; chains: 1; bounding box: 99×92×130 Å

pLDDT: mean 89.46, std 11.34, range [27.23, 98.25]